Protein AF-0000000078080921 (afdb_homodimer)

Nearest PDB structures (foldseek):
  1qi9-assembly1_B  TM=8.974E-01  e=1.900E-29  Ascophyllum nodosum
  1qi9-assembly1_A  TM=8.927E-01  e=2.139E-28  Ascophyllum nodosum
  5aa6-assembly1_F  TM=8.689E-01  e=1.821E-27  Ascophyllum nodosum
  7qwi-assembly1_AAA  TM=8.501E-01  e=9.059E-28  Corallina pilulifera
  7qyy-assembly1_AAA-3  TM=8.320E-01  e=9.491E-28  Corallina pilulifera

InterPro domains:
  IPR016119 Bromoperoxidase/chloroperoxidase C-terminal [G3DSA:1.10.606.10] (19-587)
  IPR036938 Phosphatidic acid phosphatase type 2/haloperoxidase superfamily [SSF48317] (53-567)
  IPR052559 Vanadium-dependent haloperoxidase [PTHR34599] (358-548)
  IPR055161 Vanadium-dependent haloperoxidase NapH1-like, second helical-bundle domain [PF22778] (434-547)

Foldseek 3Di:
DPPPPPPVCVVVPPVVCVVVVVVLCLVCAVPVPVLLVLLVVLCCVVLNDQDDPPFDQVQQVLCLVQLSLFFFDFQAAADQQQLGHPDSVLVVQCLVCLQVVVVVSNVVRDGFVPFPADFDCLNLLVDDDSFFDDLSSDDFDDDDTLQDLLVLLQLLLLLLLQLFQQFFLVCLQPDPSNVVCQDCLGNLVQSSLQRHPQQLDPRNDGDDSQRRLFGNFVQRSFFTLAFPLQAWWFDDDPDTHGNWAWFADDLVVQLVVVADQKFLLFLNRLSCLSSNVLVPTGDDGDSVRIDTFRDGGLRSLLRVLPPDDQLVSLLRSLRVCVVLQFAWFPLWADDPVDDDDCDILHPVVLNVLLVSLLVVLLSSQSNCFSNHHSGYWLQSSLSVLFCCLVVVDPCPSHRNHDCSNNSRCSLVSSQVVSCSSPPPRSTSGRMFSDSSAAHNTGAAAPSSQLSLLQSLLSSQLTGPQQAQPLPGNCQQVVVGQVDHSADWHAPRRRHHIDGGPDDRGRDGNNSSSLNNSSSRLSSVSSRRTHTSCSNNSSNVNSNSRNQRSVLQSLSNDSDDHPVRHFRKTWGAHRRGDIDIHGHSSVD/DPPPPPPVCPVVPPVVCVVCVVCCCLVCAVPVPVLLVLLVVLCCVVLNDQDDPPFDQVQQVLCLVQLSLFFFDFQAAADQQQLGHPDSPLVVQCLVCLQVVVVVSNVVRDGFVQFPADFDCLNLLVDDDSFFDDLSSDDFDDDDTLQDLLVLLQLLLLLLLQLFFQFFLVCLQPDPSNVVCQDCLGNLVQSSLQRHPQQLDPRNDGDDSQRRLFGNFVQRSFFTLAFPLQAWWFDDDPDTHGNWAWFADDLVVQLVVVADQKFLLFLNRLSCLSSNVLVPTGDDGDPVRIDTFRDGGLRSLLRVLPPDDQLVSLLRSLRVCVVLQFAWFPLWADDPVDDDDCDILHPVVLNVLLVSLLVVLLSSQSNCFSNHHSGYWLQSSLSVLFCCLVVVDPCPSHRNHDCSNNSRCSLVSSQVVSCSSPPPRSTSGRIFSDSSAAHNTGAAADSSQLSLLQSLLSSQLTGPQQAQPLPGNCQQVVVGQVDHSADWHAPRRRHHIDGGPDDRGRDGNNSSSLNNSSSSLSSVSSRRTHTSCSNNSSNVNSNSRNQRSVLQSLSNDSDDHPVRHFRKTWGAHRRGDIDIHGHSSVD

Radius of gyration: 31.28 Å; Cα contacts (8 Å, |Δi|>4): 2553; chains: 2; bounding box: 88×94×89 Å

Solvent-accessible surface area (backbone atoms only — not comparable to full-atom values): 60380 Å² total; per-residue (Å²): 136,82,78,75,77,76,73,80,72,76,61,78,58,74,66,74,43,52,75,61,56,44,56,77,54,50,84,37,52,74,29,43,66,61,42,48,52,51,41,49,55,49,45,35,71,73,66,43,73,84,46,83,74,87,76,76,49,62,54,51,61,72,17,59,91,36,48,33,67,47,37,48,58,62,30,33,46,44,40,92,83,78,43,50,51,68,50,60,64,60,54,52,50,44,52,51,17,59,71,64,64,33,61,63,60,44,50,63,52,73,58,14,87,78,37,76,58,47,38,51,34,68,66,32,35,54,38,41,54,87,68,39,75,51,65,65,68,55,88,78,82,85,74,73,40,62,48,30,59,37,28,19,23,37,48,49,50,34,51,50,33,40,72,44,17,69,49,24,62,85,42,39,84,75,33,64,70,50,54,55,44,51,30,59,56,35,61,36,13,68,66,28,30,69,33,36,68,79,48,48,40,58,88,64,45,67,62,44,75,68,40,56,97,41,42,64,34,39,50,24,65,50,52,61,84,66,29,59,64,62,54,38,34,31,52,54,38,26,33,74,41,73,41,39,26,45,27,67,56,46,65,71,56,22,58,76,69,73,53,43,59,61,29,31,34,23,69,64,46,38,36,30,45,37,20,20,26,60,87,77,43,82,69,77,60,57,71,92,48,42,43,70,21,33,55,23,26,36,53,36,39,18,33,50,66,65,56,41,54,90,46,50,69,56,52,38,32,52,35,33,39,61,68,23,57,58,54,59,25,82,36,48,61,71,49,91,45,44,40,61,32,76,32,78,79,4,64,51,32,50,60,22,46,37,29,40,45,29,49,54,32,44,41,43,28,36,26,43,10,67,70,52,60,28,28,44,37,47,54,58,54,19,43,55,51,22,33,40,76,72,63,75,41,70,40,72,94,52,59,39,62,28,61,66,36,77,69,28,48,54,49,58,52,38,24,51,50,21,27,69,76,37,77,83,39,80,17,47,24,45,51,18,57,39,83,72,56,56,69,43,56,40,28,36,39,26,54,60,7,13,25,27,18,14,30,45,46,53,52,34,54,50,28,39,36,78,44,46,46,77,71,24,56,23,32,43,65,8,76,46,72,76,46,54,69,46,59,60,38,39,38,81,80,8,83,46,75,41,74,57,84,69,68,62,88,82,39,18,48,43,22,42,43,34,20,40,29,33,49,54,21,46,14,41,22,31,29,34,40,40,49,61,61,24,23,55,52,13,23,53,52,10,36,55,50,28,52,38,31,48,18,48,53,44,57,30,45,71,81,44,27,78,90,67,43,80,47,45,41,62,31,66,45,63,76,57,48,79,47,74,47,44,27,45,81,77,105,137,82,79,76,77,74,72,82,72,77,63,78,59,74,70,77,45,54,76,60,59,40,58,77,57,53,80,39,52,73,29,43,66,63,42,51,54,50,43,50,54,50,46,37,71,74,66,43,72,85,48,83,72,86,75,74,50,61,55,52,61,70,17,59,91,38,50,33,67,45,36,48,58,62,30,32,46,44,39,92,83,78,43,50,54,68,49,60,62,60,52,53,50,45,51,51,17,60,70,66,63,35,60,63,61,42,51,62,52,72,59,14,88,77,37,75,59,46,37,52,33,67,67,31,35,54,37,40,56,88,67,39,75,53,64,64,70,54,88,76,80,85,73,73,41,61,48,30,61,38,28,18,22,37,49,50,51,35,51,49,33,41,74,46,17,70,50,25,60,84,41,40,84,76,35,65,69,50,55,55,44,52,31,60,57,36,60,35,13,69,66,30,31,70,34,37,67,79,48,48,42,57,86,66,44,67,62,45,75,70,40,56,95,42,42,63,34,38,51,23,63,50,52,60,84,64,29,62,64,61,55,37,34,31,51,52,38,27,33,75,42,73,42,39,27,44,26,68,55,47,64,69,56,21,58,76,68,74,53,43,59,61,29,31,35,22,68,64,46,38,34,30,46,37,20,19,27,60,88,76,44,81,67,76,59,57,71,91,49,41,44,70,22,34,56,22,26,35,52,34,39,19,35,50,65,65,55,42,52,90,46,49,68,55,52,39,33,53,37,33,40,62,68,22,58,58,55,59,25,81,37,50,60,71,48,92,46,42,39,61,33,77,32,78,79,5,65,52,30,51,61,22,46,37,28,41,46,28,50,53,31,41,41,44,28,35,25,41,10,67,69,53,60,28,27,44,38,47,54,58,54,20,42,53,51,23,31,38,76,71,64,76,40,69,39,74,94,49,59,40,63,26,62,66,37,77,68,27,50,55,49,57,53,37,24,51,52,22,27,68,75,39,77,84,38,80,16,46,25,44,52,18,55,39,82,72,56,57,68,45,55,40,29,37,40,26,55,61,6,14,26,27,18,15,29,45,46,52,52,32,55,52,28,36,35,77,43,46,46,76,70,24,56,24,32,43,65,8,77,46,71,77,44,53,68,46,59,60,39,38,37,82,79,8,83,46,77,41,73,58,85,70,68,59,87,82,38,18,47,42,22,40,43,32,22,40,29,32,51,55,19,46,13,41,22,30,28,32,38,40,48,61,62,23,24,54,52,12,24,54,52,11,33,54,50,30,53,39,31,48,18,49,53,45,58,31,46,70,82,44,27,78,88,67,43,78,46,46,41,63,32,66,44,62,78,57,48,78,47,73,45,46,28,45,82,76,105

Sequence (1174 aa):
MSSNIFINKNLCDYIECNKHNDIRKREFQNNPFKLYRLITKIKRKKYGKSKKPNYVNTEEIKYKNYNYNGSFHKGLQHNLVDGRLVSSTTYEMMVEAIINNDQKTLASIPLAANATVKLVNPLASHSNILTGLIPELMTLDDCPQLFSNQGAAEMVEVYALAIARDVPFNEYGKNETIKHLLQTTNLNDPGVLTYLMYAPAAPLLPFTVQSIFRGVGQGDVYGPYVSQFLLLDVVGGALKTPQKYLVPSTLSEAKAGGYRVDWGVSLQETINMQNGNLQLLPPATPPNKINPKYIYSGRALAEACHNDYPYQLFLQAALILYSLGAQTNVGWPTYPNQVSFVSNNGSSTLLCAISEVCGIALKHSWYWKWLHYRKLRPEAFGLWTHDVKAGLVPNKDNFDISDILLNNHILNDMYAVNNSILPGSNSYTLSLSYREGSPLHPAYISGHAIIAGACITVIKMFFNGDQKWSSLPGVVSGILSGIPNAVVQSNNNGSALEKYTGDISNITIATELNKLASNVAIARNFAGIHYRTDAVRGILLGELIAIDYMRDMLCTMIENNIDSTIPEIKFRKYDGTFETIKATIYMMSSNIFINKNLCDYIECNKHNDIRKREFQNNPFKLYRLITKIKRKKYGKSKKPNYVNTEEIKYKNYNYNGSFHKGLQHNLVDGRLVSSTTYEMMVEAIINNDQKTLASIPLAANATVKLVNPLASHSNILTGLIPELMTLDDCPQLFSNQGAAEMVEVYALAIARDVPFNEYGKNETIKHLLQTTNLNDPGVLTYLMYAPAAPLLPFTVQSIFRGVGQGDVYGPYVSQFLLLDVVGGALKTPQKYLVPSTLSEAKAGGYRVDWGVSLQETINMQNGNLQLLPPATPPNKINPKYIYSGRALAEACHNDYPYQLFLQAALILYSLGAQTNVGWPTYPNQVSFVSNNGSSTLLCAISEVCGIALKHSWYWKWLHYRKLRPEAFGLWTHDVKAGLVPNKDNFDISDILLNNHILNDMYAVNNSILPGSNSYTLSLSYREGSPLHPAYISGHAIIAGACITVIKMFFNGDQKWSSLPGVVSGILSGIPNAVVQSNNNGSALEKYTGDISNITIATELNKLASNVAIARNFAGIHYRTDAVRGILLGELIAIDYMRDMLCTMIENNIDSTIPEIKFRKYDGTFETIKATIYM

Structure (mmCIF, N/CA/C/O backbone):
data_AF-0000000078080921-model_v1
#
loop_
_entity.id
_entity.type
_entity.pdbx_description
1 polymer 'Uncharacterized protein'
#
loop_
_atom_site.group_PDB
_atom_site.id
_atom_site.type_symbol
_atom_site.label_atom_id
_atom_site.label_alt_id
_atom_site.label_comp_id
_atom_site.label_asym_id
_atom_site.label_entity_id
_atom_site.label_seq_id
_atom_site.pdbx_PDB_ins_code
_atom_site.Cartn_x
_atom_site.Cartn_y
_atom_site.Cartn_z
_atom_site.occupancy
_atom_site.B_iso_or_equiv
_atom_site.auth_seq_id
_atom_site.auth_comp_id
_atom_site.auth_asym_id
_atom_site.auth_atom_id
_atom_site.pdbx_PDB_model_num
ATOM 1 N N . MET A 1 1 ? 0.204 50.469 -50.688 1 23.25 1 MET A N 1
ATOM 2 C CA . MET A 1 1 ? 0.965 49.312 -51.125 1 23.25 1 MET A CA 1
ATOM 3 C C . MET A 1 1 ? 1.001 48.219 -50.031 1 23.25 1 MET A C 1
ATOM 5 O O . MET A 1 1 ? 1.507 48.469 -48.938 1 23.25 1 MET A O 1
ATOM 9 N N . SER A 1 2 ? -0.06 47.344 -49.969 1 22.42 2 SER A N 1
ATOM 10 C CA . SER A 1 2 ? -0.709 46.469 -49 1 22.42 2 SER A CA 1
ATOM 11 C C . SER A 1 2 ? 0.095 45.188 -48.75 1 22.42 2 SER A C 1
ATOM 13 O O . SER A 1 2 ? 0.228 44.375 -49.656 1 22.42 2 SER A O 1
ATOM 15 N N . SER A 1 3 ? 1.279 45.344 -48.25 1 25.17 3 SER A N 1
ATOM 16 C CA . SER A 1 3 ? 2.275 44.281 -48.25 1 25.17 3 SER A CA 1
ATOM 17 C C . SER A 1 3 ? 1.765 43.062 -47.5 1 25.17 3 SER A C 1
ATOM 19 O O . SER A 1 3 ? 1.403 43.156 -46.312 1 25.17 3 SER A O 1
ATOM 21 N N . ASN A 1 4 ? 1.06 42.156 -48.188 1 23.08 4 ASN A N 1
ATOM 22 C CA . ASN A 1 4 ? 0.387 40.906 -47.875 1 23.08 4 ASN A CA 1
ATOM 23 C C . ASN A 1 4 ? 1.348 39.906 -47.25 1 23.08 4 ASN A C 1
ATOM 25 O O . ASN A 1 4 ? 2.314 39.469 -47.875 1 23.08 4 ASN A O 1
ATOM 29 N N . ILE A 1 5 ? 1.695 40.125 -46.031 1 24.12 5 ILE A N 1
ATOM 30 C CA . ILE A 1 5 ? 2.66 39.281 -45.344 1 24.12 5 ILE A CA 1
ATOM 31 C C . ILE A 1 5 ? 2.189 37.844 -45.344 1 24.12 5 ILE A C 1
ATOM 33 O O . ILE A 1 5 ? 1.102 37.531 -44.875 1 24.12 5 ILE A O 1
ATOM 37 N N . PHE A 1 6 ? 2.539 37.125 -46.438 1 24.58 6 PHE A N 1
ATOM 38 C CA . PHE A 1 6 ? 2.303 35.688 -46.688 1 24.58 6 PHE A CA 1
ATOM 39 C C . PHE A 1 6 ? 2.807 34.844 -45.531 1 24.58 6 PHE A C 1
ATOM 41 O O . PHE A 1 6 ? 4.012 34.781 -45.281 1 24.58 6 PHE A O 1
ATOM 48 N N . ILE A 1 7 ? 2.186 34.938 -44.406 1 23.97 7 ILE A N 1
ATOM 49 C CA . ILE A 1 7 ? 2.557 34.125 -43.25 1 23.97 7 ILE A CA 1
ATOM 50 C C . ILE A 1 7 ? 2.566 32.656 -43.625 1 23.97 7 ILE A C 1
ATOM 52 O O . ILE A 1 7 ? 1.551 32.125 -44.094 1 23.97 7 ILE A O 1
ATOM 56 N N . ASN A 1 8 ? 3.713 32.219 -44.188 1 22.91 8 ASN A N 1
ATOM 57 C CA . ASN A 1 8 ? 3.932 30.844 -44.562 1 22.91 8 ASN A CA 1
ATOM 58 C C . ASN A 1 8 ? 3.557 29.891 -43.438 1 22.91 8 ASN A C 1
ATOM 60 O O . ASN A 1 8 ? 4.191 29.906 -42.375 1 22.91 8 ASN A O 1
ATOM 64 N N . LYS A 1 9 ? 2.354 29.672 -43.188 1 24.64 9 LYS A N 1
ATOM 65 C CA . LYS A 1 9 ? 1.567 28.781 -42.344 1 24.64 9 LYS A CA 1
ATOM 66 C C . LYS A 1 9 ? 2.031 27.328 -42.5 1 24.64 9 LYS A C 1
ATOM 68 O O . LYS A 1 9 ? 1.521 26.594 -43.344 1 24.64 9 LYS A O 1
ATOM 73 N N . ASN A 1 10 ? 3.32 27.141 -42.562 1 23.88 10 ASN A N 1
ATOM 74 C CA . ASN A 1 10 ? 3.719 25.734 -42.594 1 23.88 10 ASN A CA 1
ATOM 75 C C . ASN A 1 10 ? 3.129 24.938 -41.438 1 23.88 10 ASN A C 1
ATOM 77 O O . ASN A 1 10 ? 3.762 24.812 -40.375 1 23.88 10 ASN A O 1
ATOM 81 N N . LEU A 1 11 ? 1.929 25.234 -41.094 1 24.19 11 LEU A N 1
ATOM 82 C CA . LEU A 1 11 ? 1.204 24.406 -40.156 1 24.19 11 LEU A CA 1
ATOM 83 C C . LEU A 1 11 ? 1.272 22.938 -40.531 1 24.19 11 LEU A C 1
ATOM 85 O O . LEU A 1 11 ? 0.861 22.578 -41.656 1 24.19 11 LEU A O 1
ATOM 89 N N . CYS A 1 12 ? 2.314 22.375 -40.125 1 26.34 12 CYS A N 1
ATOM 90 C CA . CYS A 1 12 ? 2.375 20.938 -40.375 1 26.34 12 CYS A CA 1
ATOM 91 C C . CYS A 1 12 ? 0.994 20.297 -40.25 1 26.34 12 CYS A C 1
ATOM 93 O O . CYS A 1 12 ? 0.311 20.469 -39.25 1 26.34 12 CYS A O 1
ATOM 95 N N . ASP A 1 13 ? 0.278 20.188 -41.281 1 24.92 13 ASP A N 1
ATOM 96 C CA . ASP A 1 13 ? -1.041 19.609 -41.5 1 24.92 13 ASP A CA 1
ATOM 97 C C . ASP A 1 13 ? -1.239 18.344 -40.688 1 24.92 13 ASP A C 1
ATOM 99 O O . ASP A 1 13 ? -0.427 17.422 -40.75 1 24.92 13 ASP A O 1
ATOM 103 N N . TYR A 1 14 ? -1.863 18.422 -39.625 1 26.41 14 TYR A N 1
ATOM 104 C CA . TYR A 1 14 ? -2.471 17.422 -38.781 1 26.41 14 TYR A CA 1
ATOM 105 C C . TYR A 1 14 ? -3.025 16.266 -39.594 1 26.41 14 TYR A C 1
ATOM 107 O O . TYR A 1 14 ? -3.369 15.219 -39.031 1 26.41 14 TYR A O 1
ATOM 115 N N . ILE A 1 15 ? -3.342 16.422 -40.906 1 27.61 15 ILE A N 1
ATOM 116 C CA . ILE A 1 15 ? -3.938 15.445 -41.812 1 27.61 15 ILE A CA 1
ATOM 117 C C . ILE A 1 15 ? -2.916 14.359 -42.125 1 27.61 15 ILE A C 1
ATOM 119 O O . ILE A 1 15 ? -3.262 13.18 -42.219 1 27.61 15 ILE A O 1
ATOM 123 N N . GLU A 1 16 ? -1.714 14.766 -42.594 1 27.67 16 GLU A N 1
ATOM 124 C CA . GLU A 1 16 ? -0.722 13.758 -42.938 1 27.67 16 GLU A CA 1
ATOM 125 C C . GLU A 1 16 ? -0.244 12.984 -41.719 1 27.67 16 GLU A C 1
ATOM 127 O O . GLU A 1 16 ? 0.588 12.086 -41.844 1 27.67 16 GLU A O 1
ATOM 132 N N . CYS A 1 17 ? -0.5 13.516 -40.594 1 28.62 17 CYS A N 1
ATOM 133 C CA . CYS A 1 17 ? -0.261 12.781 -39.375 1 28.62 17 CYS A CA 1
ATOM 134 C C . CYS A 1 17 ? -1.234 11.617 -39.219 1 28.62 17 CYS A C 1
ATOM 136 O O . CYS A 1 17 ? -1.372 11.039 -38.156 1 28.62 17 CYS A O 1
ATOM 138 N N . ASN A 1 18 ? -2.053 11.344 -40.125 1 28.09 18 ASN A N 1
ATOM 139 C CA . ASN A 1 18 ? -2.885 10.148 -40.25 1 28.09 18 ASN A CA 1
ATOM 140 C C . ASN A 1 18 ? -2.045 8.875 -40.219 1 28.09 18 ASN A C 1
ATOM 142 O O . ASN A 1 18 ? -2.576 7.781 -40.031 1 28.09 18 ASN A O 1
ATOM 146 N N . LYS A 1 19 ? -0.894 8.883 -40.844 1 29.81 19 LYS A N 1
ATOM 147 C CA . LYS A 1 19 ? 0.078 7.801 -40.719 1 29.81 19 LYS A CA 1
ATOM 148 C C . LYS A 1 19 ? 0.632 7.695 -39.312 1 29.81 19 LYS A C 1
ATOM 150 O O . LYS A 1 19 ? 1.325 6.73 -38.969 1 29.81 19 LYS A O 1
ATOM 155 N N . HIS A 1 20 ? 0.824 8.688 -38.594 1 32.47 20 HIS A N 1
ATOM 156 C CA . HIS A 1 20 ? 1.003 8.656 -37.156 1 32.47 20 HIS A CA 1
ATOM 157 C C . HIS A 1 20 ? -0.3 8.297 -36.438 1 32.47 20 HIS A C 1
ATOM 159 O O . HIS A 1 20 ? -0.361 8.297 -35.219 1 32.47 20 HIS A O 1
ATOM 165 N N . ASN A 1 21 ? -1.39 8.602 -36.969 1 31.55 21 ASN A N 1
ATOM 166 C CA . ASN A 1 21 ? -2.682 8.133 -36.469 1 31.55 21 ASN A CA 1
ATOM 167 C C . ASN A 1 21 ? -2.688 6.617 -36.25 1 31.55 21 ASN A C 1
ATOM 169 O O . ASN A 1 21 ? -3.736 6.027 -36 1 31.55 21 ASN A O 1
ATOM 173 N N . ASP A 1 22 ? -1.855 6.062 -37.031 1 35 22 ASP A N 1
ATOM 174 C CA . ASP A 1 22 ? -1.83 4.656 -36.625 1 35 22 ASP A CA 1
ATOM 175 C C . ASP A 1 22 ? -1.323 4.504 -35.188 1 35 22 ASP A C 1
ATOM 177 O O . ASP A 1 22 ? -0.165 4.141 -34.969 1 35 22 ASP A O 1
ATOM 181 N N . ILE A 1 23 ? -1.621 5.395 -34.5 1 40.31 23 ILE A N 1
ATOM 182 C CA . ILE A 1 23 ? -1.49 5.43 -33.031 1 40.31 23 ILE A CA 1
ATOM 183 C C . ILE A 1 23 ? -1.5 4.008 -32.5 1 40.31 23 ILE A C 1
ATOM 185 O O . ILE A 1 23 ? -1.217 3.795 -31.297 1 40.31 23 ILE A O 1
ATOM 189 N N . ARG A 1 24 ? -2.051 3.246 -33.281 1 42.72 24 ARG A N 1
ATOM 190 C CA . ARG A 1 24 ? -1.988 1.82 -32.969 1 42.72 24 ARG A CA 1
ATOM 191 C C . ARG A 1 24 ? -0.543 1.332 -32.938 1 42.72 24 ARG A C 1
ATOM 193 O O . ARG A 1 24 ? -0.256 0.27 -32.375 1 42.72 24 ARG A O 1
ATOM 200 N N . LYS A 1 25 ? 0.272 2.148 -33.781 1 49 25 LYS A N 1
ATOM 201 C CA . LYS A 1 25 ? 1.655 1.685 -33.719 1 49 25 LYS A CA 1
ATOM 202 C C . LYS A 1 25 ? 2.385 2.281 -32.531 1 49 25 LYS A C 1
ATOM 204 O O . LYS A 1 25 ? 3.607 2.174 -32.438 1 49 25 LYS A O 1
ATOM 209 N N . ARG A 1 26 ? 1.7 2.572 -31.5 1 56.94 26 ARG A N 1
ATOM 210 C CA . ARG A 1 26 ? 2.371 2.959 -30.266 1 56.94 26 ARG A CA 1
ATOM 211 C C . ARG A 1 26 ? 3.875 2.736 -30.359 1 56.94 26 ARG A C 1
ATOM 213 O O . ARG A 1 26 ? 4.402 1.77 -29.812 1 56.94 26 ARG A O 1
ATOM 220 N N . GLU A 1 27 ? 4.566 3.607 -31.312 1 58.84 27 GLU A N 1
ATOM 221 C CA . GLU A 1 27 ? 6 3.541 -31.578 1 58.84 27 GLU A CA 1
ATOM 222 C C . GLU A 1 27 ? 6.805 3.664 -30.297 1 58.84 27 GLU A C 1
ATOM 224 O O . GLU A 1 27 ? 8.023 3.463 -30.297 1 58.84 27 GLU A O 1
ATOM 229 N N . PHE A 1 28 ? 6.086 3.867 -29.234 1 66.06 28 PHE A N 1
ATOM 230 C CA . PHE A 1 28 ? 6.832 4.047 -28 1 66.06 28 PHE A CA 1
ATOM 231 C C . PHE A 1 28 ? 6.742 2.799 -27.125 1 66.06 28 PHE A C 1
ATOM 233 O O . PHE A 1 28 ? 7.254 2.779 -26 1 66.06 28 PHE A O 1
ATOM 240 N N . GLN A 1 29 ? 6.23 1.896 -27.781 1 66.19 29 GLN A N 1
ATOM 241 C CA . GLN A 1 29 ? 6.203 0.659 -27.016 1 66.19 29 GLN A CA 1
ATOM 242 C C . GLN A 1 29 ? 7.613 0.207 -26.641 1 66.19 29 GLN A C 1
ATOM 244 O O . GLN A 1 29 ? 8.492 0.141 -27.5 1 66.19 29 GLN A O 1
ATOM 249 N N . ASN A 1 30 ? 7.793 0.094 -25.344 1 66.38 30 ASN A N 1
ATOM 250 C CA . ASN A 1 30 ? 9.055 -0.334 -24.766 1 66.38 30 ASN A CA 1
ATOM 251 C C . ASN A 1 30 ? 10.188 0.639 -25.094 1 66.38 30 ASN A C 1
ATOM 253 O O . ASN A 1 30 ? 11.328 0.223 -25.312 1 66.38 30 ASN A O 1
ATOM 257 N N . ASN A 1 31 ? 9.828 1.867 -25.328 1 78.88 31 ASN A N 1
ATOM 258 C CA . ASN A 1 31 ? 10.773 2.967 -25.5 1 78.88 31 ASN A CA 1
ATOM 259 C C . ASN A 1 31 ? 10.43 4.145 -24.594 1 78.88 31 ASN A C 1
ATOM 261 O O . ASN A 1 31 ? 9.992 5.191 -25.078 1 78.88 31 ASN A O 1
ATOM 265 N N . PRO A 1 32 ? 10.812 3.998 -23.391 1 82.81 32 PRO A N 1
ATOM 266 C CA . PRO A 1 32 ? 10.406 5.008 -22.406 1 82.81 32 PRO A CA 1
ATOM 267 C C . PRO A 1 32 ? 11.031 6.375 -22.672 1 82.81 32 PRO A C 1
ATOM 269 O O . PRO A 1 32 ? 10.422 7.406 -22.375 1 82.81 32 PRO A O 1
ATOM 272 N N . PHE A 1 33 ? 12.227 6.395 -23.281 1 83.62 33 PHE A N 1
ATOM 273 C CA . PHE A 1 33 ? 12.859 7.68 -23.547 1 83.62 33 PHE A CA 1
ATOM 274 C C . PHE A 1 33 ? 12.047 8.469 -24.578 1 83.62 33 PHE A C 1
ATOM 276 O O . PHE A 1 33 ? 11.789 9.664 -24.375 1 83.62 33 PHE A O 1
ATOM 283 N N . LYS A 1 34 ? 11.719 7.809 -25.609 1 84.88 34 LYS A N 1
ATOM 284 C CA . LYS A 1 34 ? 10.914 8.461 -26.641 1 84.88 34 LYS A CA 1
ATOM 285 C C . LYS A 1 34 ? 9.57 8.93 -26.078 1 84.88 34 LYS A C 1
ATOM 287 O O . LYS A 1 34 ? 9.102 10.023 -26.391 1 84.88 34 LYS A O 1
ATOM 292 N N . LEU A 1 35 ? 8.992 8.094 -25.344 1 87.5 35 LEU A N 1
ATOM 293 C CA . LEU A 1 35 ? 7.711 8.43 -24.734 1 87.5 35 LEU A CA 1
ATOM 294 C C . LEU A 1 35 ? 7.848 9.641 -23.812 1 87.5 35 LEU A C 1
ATOM 296 O O . LEU A 1 35 ? 7.031 10.57 -23.875 1 87.5 35 LEU A O 1
ATOM 300 N N . TYR A 1 36 ? 8.852 9.664 -23.031 1 87.56 36 TYR A N 1
ATOM 301 C CA . TYR A 1 36 ? 9.047 10.75 -22.078 1 87.56 36 TYR A CA 1
ATOM 302 C C . TYR A 1 36 ? 9.328 12.062 -22.781 1 87.56 36 TYR A C 1
ATOM 304 O O . TYR A 1 36 ? 8.867 13.125 -22.359 1 87.56 36 TYR A O 1
ATOM 312 N N . ARG A 1 37 ? 10.078 11.992 -23.766 1 87.81 37 ARG A N 1
ATOM 313 C CA . ARG A 1 37 ? 10.359 13.18 -24.562 1 87.81 37 ARG A CA 1
ATOM 314 C C . ARG A 1 37 ? 9.078 13.758 -25.156 1 87.81 37 ARG A C 1
ATOM 316 O O . ARG A 1 37 ? 8.875 14.977 -25.141 1 87.81 37 ARG A O 1
ATOM 323 N N . LEU A 1 38 ? 8.273 12.883 -25.672 1 89.31 38 LEU A N 1
ATOM 324 C CA . LEU A 1 38 ? 7.012 13.312 -26.266 1 89.31 38 LEU A CA 1
ATOM 325 C C . LEU A 1 38 ? 6.102 13.938 -25.219 1 89.31 38 LEU A C 1
ATOM 327 O O . LEU A 1 38 ? 5.52 15 -25.438 1 89.31 38 LEU A O 1
ATOM 331 N N . ILE A 1 39 ? 5.98 13.352 -24.062 1 90.06 39 ILE A N 1
ATOM 332 C CA . ILE A 1 39 ? 5.176 13.852 -22.953 1 90.06 39 ILE A CA 1
ATOM 333 C C . ILE A 1 39 ? 5.668 15.242 -22.547 1 90.06 39 ILE A C 1
ATOM 335 O O . ILE A 1 39 ? 4.867 16.156 -22.359 1 90.06 39 ILE A O 1
ATOM 339 N N . THR A 1 40 ? 6.945 15.398 -22.484 1 87.62 40 THR A N 1
ATOM 340 C CA . THR A 1 40 ? 7.551 16.656 -22.062 1 87.62 40 THR A CA 1
ATOM 341 C C . THR A 1 40 ? 7.25 17.766 -23.062 1 87.62 40 THR A C 1
ATOM 343 O O . THR A 1 40 ? 6.941 18.891 -22.672 1 87.62 40 THR A O 1
ATOM 346 N N . LYS A 1 41 ? 7.387 17.422 -24.266 1 89.38 41 LYS A N 1
ATOM 347 C CA . LYS A 1 41 ? 7.105 18.391 -25.328 1 89.38 41 LYS A CA 1
ATOM 348 C C . LYS A 1 41 ? 5.664 18.891 -25.25 1 89.38 41 LYS A C 1
ATOM 350 O O . LYS A 1 41 ? 5.41 20.094 -25.344 1 89.38 41 LYS A O 1
ATOM 355 N N . ILE A 1 42 ? 4.777 18.031 -25.047 1 91 42 ILE A N 1
ATOM 356 C CA . ILE A 1 42 ? 3.355 18.359 -25 1 91 42 ILE A CA 1
ATOM 357 C C . ILE A 1 42 ? 3.047 19.188 -23.75 1 91 42 ILE A C 1
ATOM 359 O O . ILE A 1 42 ? 2.318 20.172 -23.812 1 91 42 ILE A O 1
ATOM 363 N N . LYS A 1 43 ? 3.619 18.844 -22.609 1 88.44 43 LYS A N 1
ATOM 364 C CA . LYS A 1 43 ? 3.387 19.578 -21.359 1 88.44 43 LYS A CA 1
ATOM 365 C C . LYS A 1 43 ? 3.943 20.984 -21.438 1 88.44 43 LYS A C 1
ATOM 367 O O . LYS A 1 43 ? 3.32 21.938 -20.938 1 88.44 43 LYS A O 1
ATOM 372 N N . ARG A 1 44 ? 5.059 21.109 -22.031 1 86.75 44 ARG A N 1
ATOM 373 C CA . ARG A 1 44 ? 5.664 22.422 -22.156 1 86.75 44 ARG A CA 1
ATOM 374 C C . ARG A 1 44 ? 4.832 23.328 -23.062 1 86.75 44 ARG A C 1
ATOM 376 O O . ARG A 1 44 ? 4.738 24.531 -22.844 1 86.75 44 ARG A O 1
ATOM 383 N N . LYS A 1 45 ? 4.332 22.75 -24.031 1 89.25 45 LYS A N 1
ATOM 384 C CA . LYS A 1 45 ? 3.475 23.516 -24.938 1 89.25 45 LYS A CA 1
ATOM 385 C C . LYS A 1 45 ? 2.207 23.984 -24.234 1 89.25 45 LYS A C 1
ATOM 387 O O . LYS A 1 45 ? 1.768 25.125 -24.422 1 89.25 45 LYS A O 1
ATOM 392 N N . LYS A 1 46 ? 1.709 23.156 -23.406 1 88.25 46 LYS A N 1
ATOM 393 C CA . LYS A 1 46 ? 0.423 23.453 -22.781 1 88.25 46 LYS A CA 1
ATOM 394 C C . LYS A 1 46 ? 0.6 24.328 -21.547 1 88.25 46 LYS A C 1
ATOM 396 O O . LYS A 1 46 ? -0.213 25.219 -21.297 1 88.25 46 LYS A O 1
ATOM 401 N N . TYR A 1 47 ? 1.643 24.016 -20.734 1 85.75 47 TYR A N 1
ATOM 402 C CA . TYR A 1 47 ? 1.732 24.641 -19.422 1 85.75 47 TYR A CA 1
ATOM 403 C C . TYR A 1 47 ? 2.889 25.641 -19.375 1 85.75 47 TYR A C 1
ATOM 405 O O . TYR A 1 47 ? 3.031 26.391 -18.406 1 85.75 47 TYR A O 1
ATOM 413 N N . GLY A 1 48 ? 3.658 25.703 -20.453 1 80.81 48 GLY A N 1
ATOM 414 C CA . GLY A 1 48 ? 4.789 26.625 -20.469 1 80.81 48 GLY A CA 1
ATOM 415 C C . GLY A 1 48 ? 6.051 26.031 -19.875 1 80.81 48 GLY A C 1
ATOM 416 O O . GLY A 1 48 ? 6.086 24.844 -19.547 1 80.81 48 GLY A O 1
ATOM 417 N N . LYS A 1 49 ? 7.082 26.844 -19.891 1 75.81 49 LYS A N 1
ATOM 418 C CA . LYS A 1 49 ? 8.367 26.438 -19.328 1 75.81 49 LYS A CA 1
ATOM 419 C C . LYS A 1 49 ? 8.469 26.812 -17.859 1 75.81 49 LYS A C 1
ATOM 421 O O . LYS A 1 49 ? 7.852 27.781 -17.406 1 75.81 49 LYS A O 1
ATOM 426 N N . SER A 1 50 ? 9.109 25.766 -17.125 1 67.94 50 SER A N 1
ATOM 427 C CA . SER A 1 50 ? 9.336 26.031 -15.703 1 67.94 50 SER A CA 1
ATOM 428 C C . SER A 1 50 ? 10.078 27.344 -15.492 1 67.94 50 SER A C 1
ATOM 430 O O . SER A 1 50 ? 11.086 27.594 -16.156 1 67.94 50 SER A O 1
ATOM 432 N N . LYS A 1 51 ? 9.297 28.344 -14.945 1 62.25 51 LYS A N 1
ATOM 433 C CA . LYS A 1 51 ? 9.977 29.547 -14.477 1 62.25 51 LYS A CA 1
ATOM 434 C C . LYS A 1 51 ? 9.898 29.672 -12.953 1 62.25 51 LYS A C 1
ATOM 436 O O . LYS A 1 51 ? 8.898 29.281 -12.344 1 62.25 51 LYS A O 1
ATOM 441 N N . LYS A 1 52 ? 11.062 29.781 -12.391 1 59.56 52 LYS A N 1
ATOM 442 C CA . LYS A 1 52 ? 11.039 29.984 -10.945 1 59.56 52 LYS A CA 1
ATOM 443 C C . LYS A 1 52 ? 9.992 31.016 -10.547 1 59.56 52 LYS A C 1
ATOM 445 O O . LYS A 1 52 ? 10.016 32.156 -11.031 1 59.56 52 LYS A O 1
ATOM 450 N N . PRO A 1 53 ? 8.883 30.453 -9.852 1 57.91 53 PRO A N 1
ATOM 451 C CA . PRO A 1 53 ? 7.891 31.438 -9.43 1 57.91 53 PRO A CA 1
ATOM 452 C C . PRO A 1 53 ? 8.508 32.594 -8.656 1 57.91 53 PRO A C 1
ATOM 454 O O . PRO A 1 53 ? 9.438 32.406 -7.867 1 57.91 53 PRO A O 1
ATOM 457 N N . ASN A 1 54 ? 8.359 33.781 -9.133 1 61.97 54 ASN A N 1
ATOM 458 C CA . ASN A 1 54 ? 8.75 34.969 -8.344 1 61.97 54 ASN A CA 1
ATOM 459 C C . ASN A 1 54 ? 7.82 35.156 -7.148 1 61.97 54 ASN A C 1
ATOM 461 O O . ASN A 1 54 ? 7.008 36.094 -7.137 1 61.97 54 ASN A O 1
ATOM 465 N N . TYR A 1 55 ? 7.715 34.094 -6.363 1 69.88 55 TYR A N 1
ATOM 466 C CA . TYR A 1 55 ? 6.852 34.25 -5.195 1 69.88 55 TYR A CA 1
ATOM 467 C C . TYR A 1 55 ? 7.543 35.031 -4.102 1 69.88 55 TYR A C 1
ATOM 469 O O . TYR A 1 55 ? 8.727 34.844 -3.828 1 69.88 55 TYR A O 1
ATOM 477 N N . VAL A 1 56 ? 6.711 36.031 -3.662 1 81.62 56 VAL A N 1
ATOM 478 C CA . VAL A 1 56 ? 7.148 36.844 -2.529 1 81.62 56 VAL A CA 1
ATOM 479 C C . VAL A 1 56 ? 6.379 36.438 -1.274 1 81.62 56 VAL A C 1
ATOM 481 O O . VAL A 1 56 ? 5.148 36.5 -1.245 1 81.62 56 VAL A O 1
ATOM 484 N N . ASN A 1 57 ? 7.066 35.938 -0.306 1 90.25 57 ASN A N 1
ATOM 485 C CA . ASN A 1 57 ? 6.465 35.625 0.98 1 90.25 57 ASN A CA 1
ATOM 486 C C . ASN A 1 57 ? 6.148 36.875 1.791 1 90.25 57 ASN A C 1
ATOM 488 O O . ASN A 1 57 ? 6.938 37.281 2.65 1 90.25 57 ASN A O 1
ATOM 492 N N . THR A 1 58 ? 4.934 37.375 1.646 1 89.38 58 THR A N 1
ATOM 493 C CA . THR A 1 58 ? 4.539 38.656 2.221 1 89.38 58 THR A CA 1
ATOM 494 C C . THR A 1 58 ? 4.5 38.562 3.744 1 89.38 58 THR A C 1
ATOM 496 O O . THR A 1 58 ? 4.766 39.562 4.43 1 89.38 58 THR A O 1
ATOM 499 N N . GLU A 1 59 ? 4.18 37.469 4.215 1 92.94 59 GLU A N 1
ATOM 500 C CA . GLU A 1 59 ? 4.141 37.281 5.664 1 92.94 59 GLU A CA 1
ATOM 501 C C . GLU A 1 59 ? 5.535 37.406 6.273 1 92.94 59 GLU A C 1
ATOM 503 O O . GLU A 1 59 ? 5.715 38.031 7.312 1 92.94 59 GLU A O 1
ATOM 508 N N . GLU A 1 60 ? 6.422 36.75 5.672 1 93.56 60 GLU A N 1
ATOM 509 C CA . GLU A 1 60 ? 7.805 36.781 6.141 1 93.56 60 GLU A CA 1
ATOM 510 C C . GLU A 1 60 ? 8.352 38.219 6.07 1 93.56 60 GLU A C 1
ATOM 512 O O . GLU A 1 60 ? 9.094 38.656 6.957 1 93.56 60 GLU A O 1
ATOM 517 N N . ILE A 1 61 ? 8 38.938 5.086 1 93.5 61 ILE A N 1
ATOM 518 C CA . ILE A 1 61 ? 8.445 40.312 4.93 1 93.5 61 ILE A CA 1
ATOM 519 C C . ILE A 1 61 ? 7.828 41.188 6.02 1 93.5 61 ILE A C 1
ATOM 521 O O . ILE A 1 61 ? 8.516 42 6.637 1 93.5 61 ILE A O 1
ATOM 525 N N . LYS A 1 62 ? 6.66 41 6.262 1 94.56 62 LYS A N 1
ATOM 526 C CA . LYS A 1 62 ? 5.953 41.812 7.25 1 94.56 62 LYS A CA 1
ATOM 527 C C . LYS A 1 62 ? 6.57 41.656 8.633 1 94.56 62 LYS A C 1
ATOM 529 O O . LYS A 1 62 ? 6.672 42.625 9.391 1 94.56 62 LYS A O 1
ATOM 534 N N . TYR A 1 63 ? 6.992 40.469 8.945 1 96.81 63 TYR A N 1
ATOM 535 C CA . TYR A 1 63 ? 7.375 40.188 10.328 1 96.81 63 TYR A CA 1
ATOM 536 C C . TYR A 1 63 ? 8.891 40.125 10.469 1 96.81 63 TYR A C 1
ATOM 538 O O . TYR A 1 63 ? 9.398 39.656 11.5 1 96.81 63 TYR A O 1
ATOM 546 N N . LYS A 1 64 ? 9.594 40.531 9.5 1 95.56 64 LYS A N 1
ATOM 547 C CA . LYS A 1 64 ? 11.055 40.469 9.516 1 95.56 64 LYS A CA 1
ATOM 548 C C . LYS A 1 64 ? 11.625 41.156 10.758 1 95.56 64 LYS A C 1
ATOM 550 O O . LYS A 1 64 ? 12.594 40.656 11.344 1 95.56 64 LYS A O 1
ATOM 555 N N . ASN A 1 65 ? 11 42.281 11.195 1 94.94 65 ASN A N 1
ATOM 556 C CA . ASN A 1 65 ? 11.5 43.031 12.336 1 94.94 65 ASN A CA 1
ATOM 557 C C . ASN A 1 65 ? 10.742 42.688 13.617 1 94.94 65 ASN A C 1
ATOM 559 O O . ASN A 1 65 ? 10.875 43.375 14.633 1 94.94 65 ASN A O 1
ATOM 563 N N . TYR A 1 66 ? 9.922 41.656 13.531 1 95.94 66 TYR A N 1
ATOM 564 C CA . TYR A 1 66 ? 9.125 41.188 14.656 1 95.94 66 TYR A CA 1
ATOM 565 C C . TYR A 1 66 ? 9.297 39.688 14.875 1 95.94 66 TYR A C 1
ATOM 567 O O . TYR A 1 66 ? 8.312 38.969 14.945 1 95.94 66 TYR A O 1
ATOM 575 N N . ASN A 1 67 ? 10.625 39.219 14.852 1 96.31 67 ASN A N 1
ATOM 576 C CA . ASN A 1 67 ? 11.047 37.844 15.18 1 96.31 67 ASN A CA 1
ATOM 577 C C . ASN A 1 67 ? 10.43 36.844 14.227 1 96.31 67 ASN A C 1
ATOM 579 O O . ASN A 1 67 ? 10.234 35.688 14.594 1 96.31 67 ASN A O 1
ATOM 583 N N . TYR A 1 68 ? 9.898 37.281 13.062 1 97.62 68 TYR A N 1
ATOM 584 C CA . TYR A 1 68 ? 9.258 36.406 12.102 1 97.62 68 TYR A CA 1
ATOM 585 C C . TYR A 1 68 ? 8.062 35.688 12.727 1 97.62 68 TYR A C 1
ATOM 587 O O . TYR A 1 68 ? 7.859 34.5 12.484 1 97.62 68 TYR A O 1
ATOM 595 N N . ASN A 1 69 ? 7.242 36.406 13.453 1 97.38 69 ASN A N 1
ATOM 596 C CA . ASN A 1 69 ? 6.152 35.844 14.258 1 97.38 69 ASN A CA 1
ATOM 597 C C . ASN A 1 69 ? 5.09 35.188 13.391 1 97.38 69 ASN A C 1
ATOM 599 O O . ASN A 1 69 ? 4.262 34.406 13.891 1 97.38 69 ASN A O 1
ATOM 603 N N . GLY A 1 70 ? 5.055 35.438 12.117 1 97.19 70 GLY A N 1
ATOM 604 C CA . GLY A 1 70 ? 4.074 34.844 11.227 1 97.19 70 GLY A CA 1
ATOM 605 C C . GLY A 1 70 ? 4.609 33.625 10.484 1 97.19 70 GLY A C 1
ATOM 606 O O . GLY A 1 70 ? 3.908 33.031 9.664 1 97.19 70 GLY A O 1
ATOM 607 N N . SER A 1 71 ? 5.84 33.219 10.758 1 97.94 71 SER A N 1
ATOM 608 C CA . SER A 1 71 ? 6.512 32.156 10.023 1 97.94 71 SER A CA 1
ATOM 609 C C . SER A 1 71 ? 6.723 30.922 10.898 1 97.94 71 SER A C 1
ATOM 611 O O . SER A 1 71 ? 6.605 31 12.125 1 97.94 71 SER A O 1
ATOM 613 N N . PHE A 1 72 ? 6.938 29.812 10.258 1 98.31 72 PHE A N 1
ATOM 614 C CA . PHE A 1 72 ? 7.223 28.562 10.953 1 98.31 72 PHE A CA 1
ATOM 615 C C . PHE A 1 72 ? 8.672 28.516 11.414 1 98.31 72 PHE A C 1
ATOM 617 O O . PHE A 1 72 ? 9.594 28.547 10.594 1 98.31 72 PHE A O 1
ATOM 624 N N . HIS A 1 73 ? 8.93 28.359 12.711 1 98.06 73 HIS A N 1
ATOM 625 C CA . HIS A 1 73 ? 10.281 28.234 13.227 1 98.06 73 HIS A CA 1
ATOM 626 C C . HIS A 1 73 ? 10.328 27.328 14.445 1 98.06 73 HIS A C 1
ATOM 628 O O . HIS A 1 73 ? 11.234 27.453 15.281 1 98.06 73 HIS A O 1
ATOM 634 N N . LYS A 1 74 ? 9.281 26.422 14.578 1 98.12 74 LYS A N 1
ATOM 635 C CA . LYS A 1 74 ? 9.344 25.406 15.625 1 98.12 74 LYS A CA 1
ATOM 636 C C . LYS A 1 74 ? 10.648 24.625 15.555 1 98.12 74 LYS A C 1
ATOM 638 O O . LYS A 1 74 ? 11.109 24.266 14.469 1 98.12 74 LYS A O 1
ATOM 643 N N . GLY A 1 75 ? 11.211 24.281 16.688 1 97.94 75 GLY A N 1
ATOM 644 C CA . GLY A 1 75 ? 12.484 23.578 16.781 1 97.94 75 GLY A CA 1
ATOM 645 C C . GLY A 1 75 ? 13.664 24.5 17.031 1 97.94 75 GLY A C 1
ATOM 646 O O . GLY A 1 75 ? 14.688 24.078 17.562 1 97.94 75 GLY A O 1
ATOM 647 N N . LEU A 1 76 ? 13.633 25.812 16.562 1 98.56 76 LEU A N 1
ATOM 648 C CA . LEU A 1 76 ? 14.656 26.797 16.906 1 98.56 76 LEU A CA 1
ATOM 649 C C . LEU A 1 76 ? 14.492 27.266 18.344 1 98.56 76 LEU A C 1
ATOM 651 O O . LEU A 1 76 ? 13.531 26.891 19.016 1 98.56 76 LEU A O 1
ATOM 655 N N . GLN A 1 77 ? 15.43 28.125 18.797 1 98.62 77 GLN A N 1
ATOM 656 C CA . GLN A 1 77 ? 15.398 28.547 20.188 1 98.62 77 GLN A CA 1
ATOM 657 C C . GLN A 1 77 ? 14.359 29.656 20.391 1 98.62 77 GLN A C 1
ATOM 659 O O . GLN A 1 77 ? 14.398 30.688 19.719 1 98.62 77 GLN A O 1
ATOM 664 N N . HIS A 1 78 ? 13.453 29.422 21.25 1 98.62 78 HIS A N 1
ATOM 665 C CA . HIS A 1 78 ? 12.461 30.391 21.688 1 98.62 78 HIS A CA 1
ATOM 666 C C . HIS A 1 78 ? 12.664 30.781 23.156 1 98.62 78 HIS A C 1
ATOM 668 O O . HIS A 1 78 ? 13.117 29.953 23.953 1 98.62 78 HIS A O 1
ATOM 674 N N . ASN A 1 79 ? 12.352 32.031 23.453 1 97.75 79 ASN A N 1
ATOM 675 C CA . ASN A 1 79 ? 12.547 32.438 24.844 1 97.75 79 ASN A CA 1
ATOM 676 C C . ASN A 1 79 ? 11.5 31.828 25.766 1 97.75 79 ASN A C 1
ATOM 678 O O . ASN A 1 79 ? 10.43 31.406 25.312 1 97.75 79 ASN A O 1
ATOM 682 N N . LEU A 1 80 ? 11.742 31.844 27.062 1 97.06 80 LEU A N 1
ATOM 683 C CA . LEU A 1 80 ? 10.93 31.094 28.016 1 97.06 80 LEU A CA 1
ATOM 684 C C . LEU A 1 80 ? 9.852 31.984 28.625 1 97.06 80 LEU A C 1
ATOM 686 O O . LEU A 1 80 ? 9.062 31.516 29.453 1 97.06 80 LEU A O 1
ATOM 690 N N . VAL A 1 81 ? 9.758 33.188 28.203 1 97.44 81 VAL A N 1
ATOM 691 C CA . VAL A 1 81 ? 8.828 34.125 28.812 1 97.44 81 VAL A CA 1
ATOM 692 C C . VAL A 1 81 ? 7.539 34.188 28 1 97.44 81 VAL A C 1
ATOM 694 O O . VAL A 1 81 ? 6.449 34 28.531 1 97.44 81 VAL A O 1
ATOM 697 N N . ASP A 1 82 ? 7.738 34.438 26.688 1 97.12 82 ASP A N 1
ATOM 698 C CA . ASP A 1 82 ? 6.551 34.562 25.844 1 97.12 82 ASP A CA 1
ATOM 699 C C . ASP A 1 82 ? 6.652 33.688 24.609 1 97.12 82 ASP A C 1
ATOM 701 O O . ASP A 1 82 ? 5.75 33.688 23.766 1 97.12 82 ASP A O 1
ATOM 705 N N . GLY A 1 83 ? 7.723 32.969 24.438 1 98.06 83 GLY A N 1
ATOM 706 C CA . GLY A 1 83 ? 7.852 31.938 23.422 1 98.06 83 GLY A CA 1
ATOM 707 C C . GLY A 1 83 ? 8.266 32.469 22.062 1 98.06 83 GLY A C 1
ATOM 708 O O . GLY A 1 83 ? 8.242 31.766 21.062 1 98.06 83 GLY A O 1
ATOM 709 N N . ARG A 1 84 ? 8.609 33.75 21.875 1 97.56 84 ARG A N 1
ATOM 710 C CA . ARG A 1 84 ? 9.039 34.312 20.594 1 97.56 84 ARG A CA 1
ATOM 711 C C . ARG A 1 84 ? 10.461 33.875 20.266 1 97.56 84 ARG A C 1
ATOM 713 O O . ARG A 1 84 ? 11.25 33.562 21.172 1 97.56 84 ARG A O 1
ATOM 720 N N . LEU A 1 85 ? 10.742 33.844 19.016 1 98.12 85 LEU A N 1
ATOM 721 C CA . LEU A 1 85 ? 12.031 33.438 18.484 1 98.12 85 LEU A CA 1
ATOM 722 C C . LEU A 1 85 ? 13.164 34.281 19.047 1 98.12 85 LEU A C 1
ATOM 724 O O . LEU A 1 85 ? 13.055 35.5 19.078 1 98.12 85 LEU A O 1
ATOM 728 N N . VAL A 1 86 ? 14.258 33.656 19.453 1 98 86 VAL A N 1
ATOM 729 C CA . VAL A 1 86 ? 15.367 34.344 20.109 1 98 86 VAL A CA 1
ATOM 730 C C . VAL A 1 86 ? 16.266 35 19.047 1 98 86 VAL A C 1
ATOM 732 O O . VAL A 1 86 ? 16.75 36.125 19.25 1 98 86 VAL A O 1
ATOM 735 N N . SER A 1 87 ? 16.484 34.312 17.938 1 97.88 87 SER A N 1
ATOM 736 C CA . SER A 1 87 ? 17.438 34.812 16.938 1 97.88 87 SER A CA 1
ATOM 737 C C . SER A 1 87 ? 16.828 34.812 15.547 1 97.88 87 SER A C 1
ATOM 739 O O . SER A 1 87 ? 16.703 33.781 14.906 1 97.88 87 SER A O 1
ATOM 741 N N . SER A 1 88 ? 16.578 36 15.047 1 97.19 88 SER A N 1
ATOM 742 C CA . SER A 1 88 ? 16.109 36.156 13.672 1 97.19 88 SER A CA 1
ATOM 743 C C . SER A 1 88 ? 17.188 35.719 12.68 1 97.19 88 SER A C 1
ATOM 745 O O . SER A 1 88 ? 16.875 35.219 11.602 1 97.19 88 SER A O 1
ATOM 747 N N . THR A 1 89 ? 18.422 35.812 13.062 1 97.38 89 THR A N 1
ATOM 748 C CA . THR A 1 89 ? 19.547 35.438 12.211 1 97.38 89 THR A CA 1
ATOM 749 C C . THR A 1 89 ? 19.562 33.938 11.969 1 97.38 89 THR A C 1
ATOM 751 O O . THR A 1 89 ? 19.828 33.5 10.852 1 97.38 89 THR A O 1
ATOM 754 N N . THR A 1 90 ? 19.328 33.188 12.977 1 97.94 90 THR A N 1
ATOM 755 C CA . THR A 1 90 ? 19.297 31.734 12.836 1 97.94 90 THR A CA 1
ATOM 756 C C . THR A 1 90 ? 18.188 31.312 11.867 1 97.94 90 THR A C 1
ATOM 758 O O . THR A 1 90 ? 18.391 30.422 11.047 1 97.94 90 THR A O 1
ATOM 761 N N . TYR A 1 91 ? 17.062 31.953 11.992 1 98.12 91 TYR A N 1
ATOM 762 C CA . TYR A 1 91 ? 15.961 31.672 11.078 1 98.12 91 TYR A CA 1
ATOM 763 C C . TYR A 1 91 ? 16.344 32 9.641 1 98.12 91 TYR A C 1
ATOM 765 O O . TYR A 1 91 ? 16.094 31.219 8.727 1 98.12 91 TYR A O 1
ATOM 773 N N . GLU A 1 92 ? 16.922 33.188 9.445 1 97.81 92 GLU A N 1
ATOM 774 C CA . GLU A 1 92 ? 17.312 33.625 8.109 1 97.81 92 GLU A CA 1
ATOM 775 C C . GLU A 1 92 ? 18.344 32.688 7.504 1 97.81 92 GLU A C 1
ATOM 777 O O . GLU A 1 92 ? 18.281 32.344 6.316 1 97.81 92 GLU A O 1
ATOM 782 N N . MET A 1 93 ? 19.25 32.219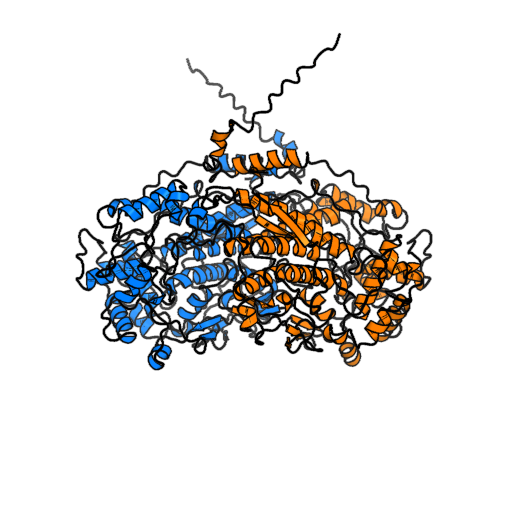 8.32 1 98.12 93 MET A N 1
ATOM 783 C CA . MET A 1 93 ? 20.266 31.281 7.859 1 98.12 93 MET A CA 1
ATOM 784 C C . MET A 1 93 ? 19.625 29.969 7.434 1 98.12 93 MET A C 1
ATOM 786 O O . MET A 1 93 ? 20.016 29.375 6.422 1 98.12 93 MET A O 1
ATOM 790 N N . MET A 1 94 ? 18.688 29.469 8.195 1 98.25 94 MET A N 1
ATOM 791 C CA . MET A 1 94 ? 17.984 28.234 7.863 1 98.25 94 MET A CA 1
ATOM 792 C C . MET A 1 94 ? 17.266 28.359 6.523 1 98.25 94 MET A C 1
ATOM 794 O O . MET A 1 94 ? 17.406 27.5 5.656 1 98.25 94 MET A O 1
ATOM 798 N N . VAL A 1 95 ? 16.531 29.453 6.363 1 97.31 95 VAL A N 1
ATOM 799 C CA . VAL A 1 95 ? 15.727 29.672 5.164 1 97.31 95 VAL A CA 1
ATOM 800 C C . VAL A 1 95 ? 16.641 29.781 3.945 1 97.31 95 VAL A C 1
ATOM 802 O O . VAL A 1 95 ? 16.375 29.172 2.904 1 97.31 95 VAL A O 1
ATOM 805 N N . GLU A 1 96 ? 17.703 30.547 4.094 1 96.31 96 GLU A N 1
ATOM 806 C CA . GLU A 1 96 ? 18.656 30.703 2.994 1 96.31 96 GLU A CA 1
ATOM 807 C C . GLU A 1 96 ? 19.297 29.375 2.617 1 96.31 96 GLU A C 1
ATOM 809 O O . GLU A 1 96 ? 19.484 29.094 1.435 1 96.31 96 GLU A O 1
ATOM 814 N N . ALA A 1 97 ? 19.656 28.625 3.639 1 96.88 97 ALA A N 1
ATOM 815 C CA . ALA A 1 97 ? 20.281 27.328 3.391 1 96.88 97 ALA A CA 1
ATOM 816 C C . ALA A 1 97 ? 19.312 26.391 2.654 1 96.88 97 ALA A C 1
ATOM 818 O O . ALA A 1 97 ? 19.734 25.641 1.766 1 96.88 97 ALA A O 1
ATOM 819 N N . ILE A 1 98 ? 18.031 26.391 3 1 95.94 98 ILE A N 1
ATOM 820 C CA . ILE A 1 98 ? 17.031 25.547 2.363 1 95.94 98 ILE A CA 1
ATOM 821 C C . ILE A 1 98 ? 16.828 25.984 0.915 1 95.94 98 ILE A C 1
ATOM 823 O O . ILE A 1 98 ? 16.891 25.172 -0.005 1 95.94 98 ILE A O 1
ATOM 827 N N . ILE A 1 99 ? 16.641 27.266 0.682 1 92.44 99 ILE A N 1
ATOM 828 C CA . ILE A 1 99 ? 16.312 27.797 -0.633 1 92.44 99 ILE A CA 1
ATOM 829 C C . ILE A 1 99 ? 17.469 27.547 -1.599 1 92.44 99 ILE A C 1
ATOM 831 O O . ILE A 1 99 ? 17.25 27.25 -2.773 1 92.44 99 ILE A O 1
ATOM 835 N N . ASN A 1 100 ? 18.672 27.578 -1.077 1 91.19 100 ASN A N 1
ATOM 836 C CA . ASN A 1 100 ? 19.844 27.469 -1.942 1 91.19 100 ASN A CA 1
ATOM 837 C C . ASN A 1 100 ? 20.406 26.047 -1.945 1 91.19 100 ASN A C 1
ATOM 839 O O . ASN A 1 100 ? 21.469 25.797 -2.512 1 91.19 100 ASN A O 1
ATOM 843 N N . ASN A 1 101 ? 19.75 25.141 -1.276 1 92.12 101 ASN A N 1
ATOM 844 C CA . ASN A 1 101 ? 20.219 23.766 -1.152 1 92.12 101 ASN A CA 1
ATOM 845 C C . ASN A 1 101 ? 21.641 23.719 -0.595 1 92.12 101 ASN A C 1
ATOM 847 O O . ASN A 1 101 ? 22.5 23 -1.122 1 92.12 101 ASN A O 1
ATOM 851 N N . ASP A 1 102 ? 21.922 24.594 0.333 1 94.5 102 ASP A N 1
ATOM 852 C CA . ASP A 1 102 ? 23.188 24.547 1.076 1 94.5 102 ASP A CA 1
ATOM 853 C C . ASP A 1 102 ? 23.109 23.562 2.23 1 94.5 102 ASP A C 1
ATOM 855 O O . ASP A 1 102 ? 22.891 23.938 3.379 1 94.5 102 ASP A O 1
ATOM 859 N N . GLN A 1 103 ? 23.422 22.344 1.961 1 95.12 103 GLN A N 1
ATOM 860 C CA . GLN A 1 103 ? 23.156 21.234 2.881 1 95.12 103 GLN A CA 1
ATOM 861 C C . GLN A 1 103 ? 24.109 21.297 4.074 1 95.12 103 GLN A C 1
ATOM 863 O O . GLN A 1 103 ? 23.734 20.922 5.191 1 95.12 103 GLN A O 1
ATOM 868 N N . LYS A 1 104 ? 25.312 21.703 3.865 1 95 104 LYS A N 1
ATOM 869 C CA . LYS A 1 104 ? 26.281 21.828 4.949 1 95 104 LYS A CA 1
ATOM 870 C C . LYS A 1 104 ? 25.828 22.844 5.992 1 95 104 LYS A C 1
ATOM 872 O O . LYS A 1 104 ? 25.828 22.562 7.191 1 95 104 LYS A O 1
ATOM 877 N N . THR A 1 105 ? 25.469 24.031 5.516 1 96.56 105 THR A N 1
ATOM 878 C CA . THR A 1 105 ? 24.984 25.062 6.418 1 96.56 105 THR A CA 1
ATOM 879 C C . THR A 1 105 ? 23.703 24.609 7.125 1 96.56 105 THR A C 1
ATOM 881 O O . THR A 1 105 ? 23.547 24.828 8.328 1 96.56 105 THR A O 1
ATOM 884 N N . LEU A 1 106 ? 22.797 23.984 6.363 1 97.69 106 LEU A N 1
ATOM 885 C CA . LEU A 1 106 ? 21.531 23.547 6.938 1 97.69 106 LEU A CA 1
ATOM 886 C C . LEU A 1 106 ? 21.766 22.547 8.07 1 97.69 106 LEU A C 1
ATOM 888 O O . LEU A 1 106 ? 21.109 22.609 9.109 1 97.69 106 LEU A O 1
ATOM 892 N N . ALA A 1 107 ? 22.703 21.656 7.863 1 97 107 ALA A N 1
ATOM 893 C CA . ALA A 1 107 ? 22.984 20.625 8.852 1 97 107 ALA A CA 1
ATOM 894 C C . ALA A 1 107 ? 23.594 21.219 10.109 1 97 107 ALA A C 1
ATOM 896 O O . ALA A 1 107 ? 23.609 20.578 11.164 1 97 107 ALA A O 1
ATOM 897 N N . SER A 1 108 ? 24.094 22.438 10.031 1 96.75 108 SER A N 1
ATOM 898 C CA . SER A 1 108 ? 24.797 23.062 11.156 1 96.75 108 SER A CA 1
ATOM 899 C C . SER A 1 108 ? 23.875 24.016 11.906 1 96.75 108 SER A C 1
ATOM 901 O O . SER A 1 108 ? 24.25 24.562 12.945 1 96.75 108 SER A O 1
ATOM 903 N N . ILE A 1 109 ? 22.688 24.219 11.414 1 97.94 109 ILE A N 1
ATOM 904 C CA . ILE A 1 109 ? 21.75 25.109 12.094 1 97.94 109 ILE A CA 1
ATOM 905 C C . ILE A 1 109 ? 21.453 24.578 13.492 1 97.94 109 ILE A C 1
ATOM 907 O O . ILE A 1 109 ? 21 23.438 13.656 1 97.94 109 ILE A O 1
ATOM 911 N N . PRO A 1 110 ? 21.703 25.359 14.523 1 97.5 110 PRO A N 1
ATOM 912 C CA . PRO A 1 110 ? 21.406 24.875 15.875 1 97.5 110 PRO A CA 1
ATOM 913 C C . PRO A 1 110 ? 19.906 24.859 16.188 1 97.5 110 PRO A C 1
ATOM 915 O O . PRO A 1 110 ? 19.219 25.844 15.969 1 97.5 110 PRO A O 1
ATOM 918 N N . LEU A 1 111 ? 19.438 23.766 16.672 1 98.31 111 LEU A N 1
ATOM 919 C CA . LEU A 1 111 ? 18.094 23.703 17.25 1 98.31 111 LEU A CA 1
ATOM 920 C C . LEU A 1 111 ? 18.109 24.188 18.688 1 98.31 111 LEU A C 1
ATOM 922 O O . LEU A 1 111 ? 19.156 24.578 19.219 1 98.31 111 LEU A O 1
ATOM 926 N N . ALA A 1 112 ? 16.891 24.281 19.234 1 98.56 112 ALA A N 1
ATOM 927 C CA . ALA A 1 112 ? 16.781 24.703 20.625 1 98.56 112 ALA A CA 1
ATOM 928 C C . ALA A 1 112 ? 17.594 23.797 21.547 1 98.56 112 ALA A C 1
ATOM 930 O O . ALA A 1 112 ? 17.75 22.609 21.266 1 98.56 112 ALA A O 1
ATOM 931 N N . ALA A 1 113 ? 18.109 24.406 22.672 1 97.19 113 ALA A N 1
ATOM 932 C CA . ALA A 1 113 ? 18.875 23.625 23.641 1 97.19 113 ALA A CA 1
ATOM 933 C C . ALA A 1 113 ? 18.078 22.438 24.141 1 97.19 113 ALA A C 1
ATOM 935 O O . ALA A 1 113 ? 16.922 22.578 24.547 1 97.19 113 ALA A O 1
ATOM 936 N N . ASN A 1 114 ? 18.609 21.25 24.047 1 95.38 114 ASN A N 1
ATOM 937 C CA . ASN A 1 114 ? 18.078 20 24.547 1 95.38 114 ASN A CA 1
ATOM 938 C C . ASN A 1 114 ? 16.859 19.547 23.75 1 95.38 114 ASN A C 1
ATOM 940 O O . ASN A 1 114 ? 16.031 18.766 24.25 1 95.38 114 ASN A O 1
ATOM 944 N N . ALA A 1 115 ? 16.672 20.172 22.578 1 97.38 115 ALA A N 1
ATOM 945 C CA . ALA A 1 115 ? 15.578 19.719 21.734 1 97.38 115 ALA A CA 1
ATOM 946 C C . ALA A 1 115 ? 15.68 18.219 21.453 1 97.38 115 ALA A C 1
ATOM 948 O O . ALA A 1 115 ? 16.781 17.703 21.234 1 97.38 115 ALA A O 1
ATOM 949 N N . THR A 1 116 ? 14.531 17.469 21.453 1 96.44 116 THR A N 1
ATOM 950 C CA . THR A 1 116 ? 14.523 16.016 21.219 1 96.44 116 THR A CA 1
ATOM 951 C C . THR A 1 116 ? 13.883 15.695 19.875 1 96.44 116 THR A C 1
ATOM 953 O O . THR A 1 116 ? 13.766 14.523 19.5 1 96.44 116 THR A O 1
ATOM 956 N N . VAL A 1 117 ? 13.383 16.609 19.156 1 96.75 117 VAL A N 1
ATOM 957 C CA . VAL A 1 117 ? 12.797 16.406 17.828 1 96.75 117 VAL A CA 1
ATOM 958 C C . VAL A 1 117 ? 13.555 17.25 16.797 1 96.75 117 VAL A C 1
ATOM 960 O O . VAL A 1 117 ? 14.25 18.203 17.156 1 96.75 117 VAL A O 1
ATOM 963 N N . LYS A 1 118 ? 13.453 16.875 15.547 1 98 118 LYS A N 1
ATOM 964 C CA . LYS A 1 118 ? 14.258 17.469 14.477 1 98 118 LYS A CA 1
ATOM 965 C C . LYS A 1 118 ? 13.367 17.984 13.344 1 98 118 LYS A C 1
ATOM 967 O O . LYS A 1 118 ? 12.188 17.625 13.273 1 98 118 LYS A O 1
ATOM 972 N N . LEU A 1 119 ? 13.977 18.828 12.469 1 98.56 119 LEU A N 1
ATOM 973 C CA . LEU A 1 119 ? 13.281 19.297 11.273 1 98.56 119 LEU A CA 1
ATOM 974 C C . LEU A 1 119 ? 12.938 18.109 10.359 1 98.56 119 LEU A C 1
ATOM 976 O O . LEU A 1 119 ? 13.766 17.234 10.141 1 98.56 119 LEU A O 1
ATOM 980 N N . VAL A 1 120 ? 11.734 18.156 9.828 1 98.38 120 VAL A N 1
ATOM 981 C CA . VAL A 1 120 ? 11.281 17.016 9.047 1 98.38 120 VAL A CA 1
ATOM 982 C C . VAL A 1 120 ? 11.555 17.25 7.566 1 98.38 120 VAL A C 1
ATOM 984 O O . VAL A 1 120 ? 10.742 17.859 6.871 1 98.38 120 VAL A O 1
ATOM 987 N N . ASN A 1 121 ? 12.617 16.797 7.059 1 98.19 121 ASN A N 1
ATOM 988 C CA . ASN A 1 121 ? 13.031 16.547 5.684 1 98.19 121 ASN A CA 1
ATOM 989 C C . ASN A 1 121 ? 12.945 17.812 4.828 1 98.19 121 ASN A C 1
ATOM 991 O O . ASN A 1 121 ? 12.336 17.797 3.76 1 98.19 121 ASN A O 1
ATOM 995 N N . PRO A 1 122 ? 13.508 18.922 5.254 1 97.88 122 PRO A N 1
ATOM 996 C CA . PRO A 1 122 ? 13.43 20.141 4.422 1 97.88 122 PRO A CA 1
ATOM 997 C C . PRO A 1 122 ? 14.031 19.938 3.035 1 97.88 122 PRO A C 1
ATOM 999 O O . PRO A 1 122 ? 13.555 20.516 2.061 1 97.88 122 PRO A O 1
ATOM 1002 N N . LEU A 1 123 ? 14.977 19.078 2.875 1 95.5 123 LEU A N 1
ATOM 1003 C CA . LEU A 1 123 ? 15.68 18.875 1.611 1 95.5 123 LEU A CA 1
ATOM 1004 C C . LEU A 1 123 ? 14.766 18.219 0.583 1 95.5 123 LEU A C 1
ATOM 1006 O O . LEU A 1 123 ? 15 18.328 -0.624 1 95.5 123 LEU A O 1
ATOM 1010 N N . ALA A 1 124 ? 13.734 17.547 1.038 1 96.19 124 ALA A N 1
ATOM 1011 C CA . ALA A 1 124 ? 12.781 16.922 0.128 1 96.19 124 ALA A CA 1
ATOM 1012 C C . ALA A 1 124 ? 12.094 17.953 -0.761 1 96.19 124 ALA A C 1
ATOM 1014 O O . ALA A 1 124 ? 11.539 17.609 -1.805 1 96.19 124 ALA A O 1
ATOM 1015 N N . SER A 1 125 ? 12.141 19.203 -0.388 1 95 125 SER A N 1
ATOM 1016 C CA . SER A 1 125 ? 11.523 20.281 -1.144 1 95 125 SER A CA 1
ATOM 1017 C C . SER A 1 125 ? 12.188 20.469 -2.502 1 95 125 SER A C 1
ATOM 1019 O O . SER A 1 125 ? 11.609 21.062 -3.41 1 95 125 SER A O 1
ATOM 1021 N N . HIS A 1 126 ? 13.391 19.906 -2.637 1 92.88 126 HIS A N 1
ATOM 1022 C CA . HIS A 1 126 ? 14.141 20.016 -3.881 1 92.88 126 HIS A CA 1
ATOM 1023 C C . HIS A 1 126 ? 14.117 18.703 -4.664 1 92.88 126 HIS A C 1
ATOM 1025 O O . HIS A 1 126 ? 14.758 18.594 -5.707 1 92.88 126 HIS A O 1
ATOM 1031 N N . SER A 1 127 ? 13.375 17.719 -4.191 1 92.12 127 SER A N 1
ATOM 1032 C CA . SER A 1 127 ? 13.297 16.422 -4.875 1 92.12 127 SER A CA 1
ATOM 1033 C C . SER A 1 127 ? 12.664 16.578 -6.258 1 92.12 127 SER A C 1
ATOM 1035 O O . SER A 1 127 ? 11.797 17.422 -6.461 1 92.12 127 SER A O 1
ATOM 1037 N N . ASN A 1 128 ? 13.07 15.688 -7.164 1 90.5 128 ASN A N 1
ATOM 1038 C CA . ASN A 1 128 ? 12.492 15.68 -8.508 1 90.5 128 ASN A CA 1
ATOM 1039 C C . ASN A 1 128 ? 11.312 14.719 -8.602 1 90.5 128 ASN A C 1
ATOM 1041 O O . ASN A 1 128 ? 11.219 13.766 -7.816 1 90.5 128 ASN A O 1
ATOM 1045 N N . ILE A 1 129 ? 10.461 15.008 -9.484 1 90 129 ILE A N 1
ATOM 1046 C CA . ILE A 1 129 ? 9.297 14.195 -9.797 1 90 129 ILE A CA 1
ATOM 1047 C C . ILE A 1 129 ? 9.336 13.781 -11.273 1 90 129 ILE A C 1
ATOM 1049 O O . ILE A 1 129 ? 9.445 14.633 -12.156 1 90 129 ILE A O 1
ATOM 1053 N N . LEU A 1 130 ? 9.219 12.469 -11.523 1 87.94 130 LEU A N 1
ATOM 1054 C CA . LEU A 1 130 ? 9.422 11.969 -12.883 1 87.94 130 LEU A CA 1
ATOM 1055 C C . LEU A 1 130 ? 8.094 11.805 -13.609 1 87.94 130 LEU A C 1
ATOM 1057 O O . LEU A 1 130 ? 8.062 11.68 -14.836 1 87.94 130 LEU A O 1
ATOM 1061 N N . THR A 1 131 ? 7.02 11.75 -12.883 1 91.06 131 THR A N 1
ATOM 1062 C CA . THR A 1 131 ? 5.703 11.562 -13.484 1 91.06 131 THR A CA 1
ATOM 1063 C C . THR A 1 131 ? 4.738 12.656 -13.039 1 91.06 131 THR A C 1
ATOM 1065 O O . THR A 1 131 ? 4.734 13.047 -11.867 1 91.06 131 THR A O 1
ATOM 1068 N N . GLY A 1 132 ? 3.898 13.102 -13.914 1 91.94 132 GLY A N 1
ATOM 1069 C CA . GLY A 1 132 ? 3.016 14.219 -13.617 1 91.94 132 GLY A CA 1
ATOM 1070 C C . GLY A 1 132 ? 3.689 15.57 -13.766 1 91.94 132 GLY A C 1
ATOM 1071 O O . GLY A 1 132 ? 4.832 15.656 -14.219 1 91.94 132 GLY A O 1
ATOM 1072 N N . LEU A 1 133 ? 3.029 16.641 -13.414 1 92.06 133 LEU A N 1
ATOM 1073 C CA . LEU A 1 133 ? 3.578 17.984 -13.461 1 92.06 133 LEU A CA 1
ATOM 1074 C C . LEU A 1 133 ? 4.418 18.281 -12.219 1 92.06 133 LEU A C 1
ATOM 1076 O O . LEU A 1 133 ? 4.129 17.766 -11.133 1 92.06 133 LEU A O 1
ATOM 1080 N N . ILE A 1 134 ? 5.395 19.031 -12.414 1 90.88 134 ILE A N 1
ATOM 1081 C CA . ILE A 1 134 ? 6.207 19.5 -11.289 1 90.88 134 ILE A CA 1
ATOM 1082 C C . ILE A 1 134 ? 5.531 20.688 -10.609 1 90.88 134 ILE A C 1
ATOM 1084 O O . ILE A 1 134 ? 4.723 21.375 -11.227 1 90.88 134 ILE A O 1
ATOM 1088 N N . PRO A 1 135 ? 5.844 20.922 -9.352 1 90.75 135 PRO A N 1
ATOM 1089 C CA . PRO A 1 135 ? 5.172 21.984 -8.602 1 90.75 135 PRO A CA 1
ATOM 1090 C C . PRO A 1 135 ? 5.305 23.344 -9.266 1 90.75 135 PRO A C 1
ATOM 1092 O O . PRO A 1 135 ? 4.371 24.156 -9.219 1 90.75 135 PRO A O 1
ATOM 1095 N N . GLU A 1 136 ? 6.367 23.641 -9.953 1 86.12 136 GLU A N 1
ATOM 1096 C CA . GLU A 1 136 ? 6.629 24.953 -10.547 1 86.12 136 GLU A CA 1
ATOM 1097 C C . GLU A 1 136 ? 5.645 25.25 -11.672 1 86.12 136 GLU A C 1
ATOM 1099 O O . GLU A 1 136 ? 5.477 26.406 -12.062 1 86.12 136 GLU A O 1
ATOM 1104 N N . LEU A 1 137 ? 5.098 24.219 -12.18 1 87.88 137 LEU A N 1
ATOM 1105 C CA . LEU A 1 137 ? 4.156 24.391 -13.281 1 87.88 137 LEU A CA 1
ATOM 1106 C C . LEU A 1 137 ? 2.721 24.406 -12.773 1 87.88 137 LEU A C 1
ATOM 1108 O O . LEU A 1 137 ? 1.778 24.484 -13.562 1 87.88 137 LEU A O 1
ATOM 1112 N N . MET A 1 138 ? 2.57 24.344 -11.438 1 89.19 138 MET A N 1
ATOM 1113 C CA . MET A 1 138 ? 1.247 24.422 -10.828 1 89.19 138 MET A CA 1
ATOM 1114 C C . MET A 1 138 ? 1.085 25.734 -10.047 1 89.19 138 MET A C 1
ATOM 1116 O O . MET A 1 138 ? 2.045 26.484 -9.883 1 89.19 138 MET A O 1
ATOM 1120 N N . THR A 1 139 ? -0.186 26.016 -9.711 1 86.44 139 THR A N 1
ATOM 1121 C CA . THR A 1 139 ? -0.472 27.219 -8.953 1 86.44 139 THR A CA 1
ATOM 1122 C C . THR A 1 139 ? -1.188 26.891 -7.645 1 86.44 139 THR A C 1
ATOM 1124 O O . THR A 1 139 ? -2.051 26 -7.613 1 86.44 139 THR A O 1
ATOM 1127 N N . LEU A 1 140 ? -0.776 27.562 -6.621 1 91.38 140 LEU A N 1
ATOM 1128 C CA . LEU A 1 140 ? -1.41 27.469 -5.312 1 91.38 140 LEU A CA 1
ATOM 1129 C C . LEU A 1 140 ? -1.678 28.859 -4.738 1 91.38 140 LEU A C 1
ATOM 1131 O O . LEU A 1 140 ? -0.774 29.688 -4.68 1 91.38 140 LEU A O 1
ATOM 1135 N N . ASP A 1 141 ? -2.898 29.062 -4.309 1 90.38 141 ASP A N 1
ATOM 1136 C CA . ASP A 1 141 ? -3.266 30.359 -3.754 1 90.38 141 ASP A CA 1
ATOM 1137 C C . ASP A 1 141 ? -2.566 30.594 -2.418 1 90.38 141 ASP A C 1
ATOM 1139 O O . ASP A 1 141 ? -2.316 29.656 -1.661 1 90.38 141 ASP A O 1
ATOM 1143 N N . ASP A 1 142 ? -2.432 31.891 -2.117 1 91.75 142 ASP A N 1
ATOM 1144 C CA . ASP A 1 142 ? -1.816 32.25 -0.849 1 91.75 142 ASP A CA 1
ATOM 1145 C C . ASP A 1 142 ? -2.691 31.844 0.332 1 91.75 142 ASP A C 1
ATOM 1147 O O . ASP A 1 142 ? -3.922 31.859 0.235 1 91.75 142 ASP A O 1
ATOM 1151 N N . CYS A 1 143 ? -2.055 31.516 1.395 1 94.19 143 CYS A N 1
ATOM 1152 C CA . CYS A 1 143 ? -2.758 31.109 2.605 1 94.19 143 CYS A CA 1
ATOM 1153 C C . CYS A 1 143 ? -3.127 32.312 3.453 1 94.19 143 CYS A C 1
ATOM 1155 O O . CYS A 1 143 ? -2.516 33.375 3.322 1 94.19 143 CYS A O 1
ATOM 1157 N N . PRO A 1 144 ? -4.145 32.188 4.34 1 96.12 144 PRO A N 1
ATOM 1158 C CA . PRO A 1 144 ? -4.453 33.25 5.289 1 96.12 144 PRO A CA 1
ATOM 1159 C C . PRO A 1 144 ? -3.275 33.594 6.207 1 96.12 144 PRO A C 1
ATOM 1161 O O . PRO A 1 144 ? -2.553 32.688 6.637 1 96.12 144 PRO A O 1
ATOM 1164 N N . GLN A 1 145 ? -3.172 34.875 6.492 1 95.62 145 GLN A N 1
ATOM 1165 C CA . GLN A 1 145 ? -2.021 35.344 7.242 1 95.62 145 GLN A CA 1
ATOM 1166 C C . GLN A 1 145 ? -2.365 35.531 8.719 1 95.62 145 GLN A C 1
ATOM 1168 O O . GLN A 1 145 ? -3.541 35.625 9.078 1 95.62 145 GLN A O 1
ATOM 1173 N N . LEU A 1 146 ? -1.322 35.594 9.531 1 97.31 146 LEU A N 1
ATOM 1174 C CA . LEU A 1 146 ? -1.466 35.75 10.977 1 97.31 146 LEU A CA 1
ATOM 1175 C C . LEU A 1 146 ? -2.287 37 11.305 1 97.31 146 LEU A C 1
ATOM 1177 O O . LEU A 1 146 ? -3.15 36.969 12.188 1 97.31 146 LEU A O 1
ATOM 1181 N N . PHE A 1 147 ? -2.092 38.062 10.586 1 96.5 147 PHE A N 1
ATOM 1182 C CA . PHE A 1 147 ? -2.699 39.344 10.914 1 96.5 147 PHE A CA 1
ATOM 1183 C C . PHE A 1 147 ? -4.047 39.5 10.227 1 96.5 147 PHE A C 1
ATOM 1185 O O . PHE A 1 147 ? -4.738 40.5 10.422 1 96.5 147 PHE A O 1
ATOM 1192 N N . SER A 1 148 ? -4.387 38.594 9.383 1 96.94 148 SER A N 1
ATOM 1193 C CA . SER A 1 148 ? -5.574 38.75 8.547 1 96.94 148 SER A CA 1
ATOM 1194 C C . SER A 1 148 ? -6.836 38.344 9.289 1 96.94 148 SER A C 1
ATOM 1196 O O . SER A 1 148 ? -6.77 37.531 10.219 1 96.94 148 SER A O 1
ATOM 1198 N N . ASN A 1 149 ? -8.008 38.906 8.867 1 97.81 149 ASN A N 1
ATOM 1199 C CA . ASN A 1 149 ? -9.297 38.438 9.367 1 97.81 149 ASN A CA 1
ATOM 1200 C C . ASN A 1 149 ? -9.555 36.969 9.039 1 97.81 149 ASN A C 1
ATOM 1202 O O . ASN A 1 149 ? -10.148 36.25 9.836 1 97.81 149 ASN A O 1
ATOM 1206 N N . GLN A 1 150 ? -9.062 36.531 7.922 1 97 150 GLN A N 1
ATOM 1207 C CA . GLN A 1 150 ? -9.219 35.156 7.523 1 97 150 GLN A CA 1
ATOM 1208 C C . GLN A 1 150 ? -8.469 34.219 8.469 1 97 150 GLN A C 1
ATOM 1210 O O . GLN A 1 150 ? -8.984 33.188 8.867 1 97 150 GLN A O 1
ATOM 1215 N N . GLY A 1 151 ? -7.258 34.625 8.797 1 97.81 151 GLY A N 1
ATOM 1216 C CA . GLY A 1 151 ? -6.488 33.844 9.742 1 97.81 151 GLY A CA 1
ATOM 1217 C C . GLY A 1 151 ? -7.16 33.719 11.102 1 97.81 151 GLY A C 1
ATOM 1218 O O . GLY A 1 151 ? -7.16 32.625 11.703 1 97.81 151 GLY A O 1
ATOM 1219 N N . ALA A 1 152 ? -7.734 34.781 11.539 1 98.56 152 ALA A N 1
ATOM 1220 C CA . ALA A 1 152 ? -8.438 34.812 12.82 1 98.56 152 ALA A CA 1
ATOM 1221 C C . ALA A 1 152 ? -9.664 33.906 12.789 1 98.56 152 ALA A C 1
ATOM 1223 O O . ALA A 1 152 ? -9.93 33.156 13.75 1 98.56 152 ALA A O 1
ATOM 1224 N N . ALA A 1 153 ? -10.398 34 11.711 1 97.56 153 ALA A N 1
ATOM 1225 C CA . ALA A 1 153 ? -11.602 33.156 11.57 1 97.56 153 ALA A CA 1
ATOM 1226 C C . ALA A 1 153 ? -11.258 31.688 11.586 1 97.56 153 ALA A C 1
ATOM 1228 O O . ALA A 1 153 ? -11.969 30.875 12.188 1 97.56 153 ALA A O 1
ATOM 1229 N N . GLU A 1 154 ? -10.195 31.297 10.938 1 97.25 154 GLU A N 1
ATOM 1230 C CA . GLU A 1 154 ? -9.781 29.906 10.93 1 97.25 154 GLU A CA 1
ATOM 1231 C C . GLU A 1 154 ? -9.367 29.438 12.32 1 97.25 154 GLU A C 1
ATOM 1233 O O . GLU A 1 154 ? -9.648 28.297 12.711 1 97.25 154 GLU A O 1
ATOM 1238 N N . MET A 1 155 ? -8.703 30.297 13.023 1 98.44 155 MET A N 1
ATOM 1239 C CA . MET A 1 155 ? -8.273 29.922 14.367 1 98.44 155 MET A CA 1
ATOM 1240 C C . MET A 1 155 ? -9.469 29.719 15.289 1 98.44 155 MET A C 1
ATOM 1242 O O . MET A 1 155 ? -9.438 28.875 16.188 1 98.44 155 MET A O 1
ATOM 1246 N N . VAL A 1 156 ? -10.555 30.547 15.078 1 98.69 156 VAL A N 1
ATOM 1247 C CA . VAL A 1 156 ? -11.773 30.328 15.844 1 98.69 156 VAL A CA 1
ATOM 1248 C C . VAL A 1 156 ? -12.273 28.891 15.625 1 98.69 156 VAL A C 1
ATOM 1250 O O . VAL A 1 156 ? -12.641 28.219 16.578 1 98.69 156 VAL A O 1
ATOM 1253 N N . GLU A 1 157 ? -12.258 28.422 14.414 1 98.12 157 GLU A N 1
ATOM 1254 C CA . GLU A 1 157 ? -12.703 27.062 14.141 1 98.12 157 GLU A CA 1
ATOM 1255 C C . GLU A 1 157 ? -11.773 26.031 14.773 1 98.12 157 GLU A C 1
ATOM 1257 O O . GLU A 1 157 ? -12.234 25.016 15.289 1 98.12 157 GLU A O 1
ATOM 1262 N N . VAL A 1 158 ? -10.484 26.25 14.727 1 98.69 158 VAL A N 1
ATOM 1263 C CA . VAL A 1 158 ? -9.539 25.297 15.289 1 98.69 158 VAL A CA 1
ATOM 1264 C C . VAL A 1 158 ? -9.773 25.172 16.797 1 98.69 158 VAL A C 1
ATOM 1266 O O . VAL A 1 158 ? -9.75 24.062 17.344 1 98.69 158 VAL A O 1
ATOM 1269 N N . TYR A 1 159 ? -10.031 26.312 17.484 1 98.88 159 TYR A N 1
ATOM 1270 C CA . TYR A 1 159 ? -10.383 26.266 18.891 1 98.88 159 TYR A CA 1
ATOM 1271 C C . TYR A 1 159 ? -11.672 25.484 19.109 1 98.88 159 TYR A C 1
ATOM 1273 O O . TYR A 1 159 ? -11.773 24.703 20.062 1 98.88 159 TYR A O 1
ATOM 1281 N N . ALA A 1 160 ? -12.633 25.734 18.25 1 98.81 160 ALA A N 1
ATOM 1282 C CA . ALA A 1 160 ? -13.914 25.031 18.375 1 98.81 160 ALA A CA 1
ATOM 1283 C C . ALA A 1 160 ? -13.727 23.531 18.219 1 98.81 160 ALA A C 1
ATOM 1285 O O . ALA A 1 160 ? -14.352 22.75 18.953 1 98.81 160 ALA A O 1
ATOM 1286 N N . LEU A 1 161 ? -12.93 23.125 17.266 1 98.75 161 LEU A N 1
ATOM 1287 C CA . LEU A 1 161 ? -12.625 21.719 17.062 1 98.75 161 LEU A CA 1
ATOM 1288 C C . LEU A 1 161 ? -11.984 21.094 18.297 1 98.75 161 LEU A C 1
ATOM 1290 O O . LEU A 1 161 ? -12.312 19.969 18.672 1 98.75 161 LEU A O 1
ATOM 1294 N N . ALA A 1 162 ? -11.102 21.812 18.906 1 98.75 162 ALA A N 1
ATOM 1295 C CA . ALA A 1 162 ? -10.43 21.328 20.109 1 98.75 162 ALA A CA 1
ATOM 1296 C C . ALA A 1 162 ? -11.43 21.141 21.25 1 98.75 162 ALA A C 1
ATOM 1298 O O . ALA A 1 162 ? -11.344 20.172 22.016 1 98.75 162 ALA A O 1
ATOM 1299 N N . ILE A 1 163 ? -12.359 22.031 21.359 1 98.62 163 ILE A N 1
ATOM 1300 C CA . ILE A 1 163 ? -13.344 22.016 22.438 1 98.62 163 ILE A CA 1
ATOM 1301 C C . ILE A 1 163 ? -14.32 20.859 22.234 1 98.62 163 ILE A C 1
ATOM 1303 O O . ILE A 1 163 ? -14.75 20.219 23.188 1 98.62 163 ILE A O 1
ATOM 1307 N N . ALA A 1 164 ? -14.594 20.531 21 1 98.62 164 ALA A N 1
ATOM 1308 C CA . ALA A 1 164 ? -15.609 19.531 20.688 1 98.62 164 ALA A CA 1
ATOM 1309 C C . ALA A 1 164 ? -14.977 18.172 20.422 1 98.62 164 ALA A C 1
ATOM 1311 O O . ALA A 1 164 ? -15.656 17.234 20.031 1 98.62 164 ALA A O 1
ATOM 1312 N N . ARG A 1 165 ? -13.766 17.984 20.641 1 98.31 165 ARG A N 1
ATOM 1313 C CA . ARG A 1 165 ? -12.961 16.859 20.188 1 98.31 165 ARG A CA 1
ATOM 1314 C C . ARG A 1 165 ? -13.531 15.531 20.672 1 98.31 165 ARG A C 1
ATOM 1316 O O . ARG A 1 165 ? -13.461 14.523 19.969 1 98.31 165 ARG A O 1
ATOM 1323 N N . ASP A 1 166 ? -14.148 15.516 21.828 1 98.44 166 ASP A N 1
ATOM 1324 C CA . ASP A 1 166 ? -14.578 14.258 22.438 1 98.44 166 ASP A CA 1
ATOM 1325 C C . ASP A 1 166 ? -16.078 14.055 22.281 1 98.44 166 ASP A C 1
ATOM 1327 O O . ASP A 1 166 ? -16.641 13.07 22.766 1 98.44 166 ASP A O 1
ATOM 1331 N N . VAL A 1 167 ? -16.812 15.008 21.656 1 98.75 167 VAL A N 1
ATOM 1332 C CA . VAL A 1 167 ? -18.25 14.844 21.453 1 98.75 167 VAL A CA 1
ATOM 1333 C C . VAL A 1 167 ? -18.5 13.805 20.359 1 98.75 167 VAL A C 1
ATOM 1335 O O . VAL A 1 167 ? -18 13.945 19.25 1 98.75 167 VAL A O 1
ATOM 1338 N N . PRO A 1 168 ? -19.219 12.75 20.688 1 98.75 168 PRO A N 1
ATOM 1339 C CA . PRO A 1 168 ? -19.531 11.789 19.625 1 98.75 168 PRO A CA 1
ATOM 1340 C C . PRO A 1 168 ? -20.297 12.414 18.469 1 98.75 168 PRO A C 1
ATOM 1342 O O . PRO A 1 168 ? -21.234 13.195 18.688 1 98.75 168 PRO A O 1
ATOM 1345 N N . PHE A 1 169 ? -19.938 12.039 17.266 1 98.62 169 PHE A N 1
ATOM 1346 C CA . PHE A 1 169 ? -20.516 12.656 16.094 1 98.62 169 PHE A CA 1
ATOM 1347 C C . PHE A 1 169 ? -22.031 12.414 16.047 1 98.62 169 PHE A C 1
ATOM 1349 O O . PHE A 1 169 ? -22.797 13.289 15.633 1 98.62 169 PHE A O 1
ATOM 1356 N N . ASN A 1 170 ? -22.484 11.25 16.469 1 97.88 170 ASN A N 1
ATOM 1357 C CA . ASN A 1 170 ? -23.906 10.93 16.406 1 97.88 170 ASN A CA 1
ATOM 1358 C C . ASN A 1 170 ? -24.703 11.672 17.484 1 97.88 170 ASN A C 1
ATOM 1360 O O . ASN A 1 170 ? -25.922 11.578 17.531 1 97.88 170 ASN A O 1
ATOM 1364 N N . GLU A 1 171 ? -24.031 12.492 18.359 1 98 171 GLU A N 1
ATOM 1365 C CA . GLU A 1 171 ? -24.688 13.242 19.422 1 98 171 GLU A CA 1
ATOM 1366 C C . GLU A 1 171 ? -24.688 14.734 19.141 1 98 171 GLU A C 1
ATOM 1368 O O . GLU A 1 171 ? -25.141 15.539 19.953 1 98 171 GLU A O 1
ATOM 1373 N N . TYR A 1 172 ? -24.172 15.172 18.047 1 98 172 TYR A N 1
ATOM 1374 C CA . TYR A 1 172 ? -24.047 16.594 17.734 1 98 172 TYR A CA 1
ATOM 1375 C C . TYR A 1 172 ? -25.406 17.297 17.859 1 98 172 TYR A C 1
ATOM 1377 O O . TYR A 1 172 ? -25.469 18.453 18.297 1 98 172 TYR A O 1
ATOM 1385 N N . GLY A 1 173 ? -26.484 16.672 17.547 1 96.62 173 GLY A N 1
ATOM 1386 C CA . GLY A 1 173 ? -27.812 17.266 17.531 1 96.62 173 GLY A CA 1
ATOM 1387 C C . GLY A 1 173 ? -28.344 17.562 18.922 1 96.62 173 GLY A C 1
ATOM 1388 O O . GLY A 1 173 ? -29.188 18.453 19.078 1 96.62 173 GLY A O 1
ATOM 1389 N N . LYS A 1 174 ? -27.828 16.906 19.922 1 96.88 174 LYS A N 1
ATOM 1390 C CA . LYS A 1 174 ? -28.406 17.062 21.266 1 96.88 174 LYS A CA 1
ATOM 1391 C C . LYS A 1 174 ? -27.344 17.547 22.266 1 96.88 174 LYS A C 1
ATOM 1393 O O . LYS A 1 174 ? -27.672 17.828 23.406 1 96.88 174 LYS A O 1
ATOM 1398 N N . ASN A 1 175 ? -26.156 17.656 21.844 1 98.06 175 ASN A N 1
ATOM 1399 C CA . ASN A 1 175 ? -25.062 17.969 22.766 1 98.06 175 ASN A CA 1
ATOM 1400 C C . ASN A 1 175 ? -24.984 19.453 23.078 1 98.06 175 ASN A C 1
ATOM 1402 O O . ASN A 1 175 ? -25.016 20.281 22.156 1 98.06 175 ASN A O 1
ATOM 1406 N N . GLU A 1 176 ? -24.781 19.781 24.328 1 98.06 176 GLU A N 1
ATOM 1407 C CA . GLU A 1 176 ? -24.797 21.188 24.766 1 98.06 176 GLU A CA 1
ATOM 1408 C C . GLU A 1 176 ? -23.547 21.922 24.297 1 98.06 176 GLU A C 1
ATOM 1410 O O . GLU A 1 176 ? -23.594 23.109 24.016 1 98.06 176 GLU A O 1
ATOM 1415 N N . THR A 1 177 ? -22.438 21.234 24.25 1 98.12 177 THR A N 1
ATOM 1416 C CA . THR A 1 177 ? -21.203 21.844 23.766 1 98.12 177 THR A CA 1
ATOM 1417 C C . THR A 1 177 ? -21.359 22.297 22.312 1 98.12 177 THR A C 1
ATOM 1419 O O . THR A 1 177 ? -20.953 23.406 21.953 1 98.12 177 THR A O 1
ATOM 1422 N N . ILE A 1 178 ? -21.984 21.469 21.516 1 98.62 178 ILE A N 1
ATOM 1423 C CA . ILE A 1 178 ? -22.188 21.781 20.109 1 98.62 178 ILE A CA 1
ATOM 1424 C C . ILE A 1 178 ? -23.156 22.969 19.969 1 98.62 178 ILE A C 1
ATOM 1426 O O . ILE A 1 178 ? -22.922 23.875 19.188 1 98.62 178 ILE A O 1
ATOM 1430 N N . LYS A 1 179 ? -24.188 22.938 20.75 1 98.25 179 LYS A N 1
ATOM 1431 C CA . LYS A 1 179 ? -25.125 24.047 20.75 1 98.25 179 LYS A CA 1
ATOM 1432 C C . LYS A 1 179 ? -24.438 25.359 21.109 1 98.25 179 LYS A C 1
ATOM 1434 O O . LYS A 1 179 ? -24.703 26.391 20.484 1 98.25 179 LYS A O 1
ATOM 1439 N N . HIS A 1 180 ? -23.625 25.281 22.078 1 98.44 180 HIS A N 1
ATOM 1440 C CA . HIS A 1 180 ? -22.875 26.453 22.531 1 98.44 180 HIS A CA 1
ATOM 1441 C C . HIS A 1 180 ? -21.953 26.969 21.438 1 98.44 180 HIS A C 1
ATOM 1443 O O . HIS A 1 180 ? -21.906 28.188 21.188 1 98.44 180 HIS A O 1
ATOM 1449 N N . LEU A 1 181 ? -21.281 26.125 20.734 1 98.5 181 LEU A N 1
ATOM 1450 C CA . LEU A 1 181 ? -20.328 26.5 19.688 1 98.5 181 LEU A CA 1
ATOM 1451 C C . LEU A 1 181 ? -21.047 27.125 18.5 1 98.5 181 LEU A C 1
ATOM 1453 O O . LEU A 1 181 ? -20.453 27.906 17.75 1 98.5 181 LEU A O 1
ATOM 1457 N N . LEU A 1 182 ? -22.328 26.812 18.328 1 97.81 182 LEU A N 1
ATOM 1458 C CA . LEU A 1 182 ? -23.094 27.281 17.188 1 97.81 182 LEU A CA 1
ATOM 1459 C C . LEU A 1 182 ? -23.734 28.625 17.469 1 97.81 182 LEU A C 1
ATOM 1461 O O . LEU A 1 182 ? -24.453 29.172 16.641 1 97.81 182 LEU A O 1
ATOM 1465 N N . GLN A 1 183 ? -23.469 29.25 18.578 1 97.69 183 GLN A N 1
ATOM 1466 C CA . GLN A 1 183 ? -24.016 30.562 18.922 1 97.69 183 GLN A CA 1
ATOM 1467 C C . GLN A 1 183 ? -23.328 31.656 18.125 1 97.69 183 GLN A C 1
ATOM 1469 O O . GLN A 1 183 ? -22.25 31.453 17.578 1 97.69 183 GLN A O 1
ATOM 1474 N N . THR A 1 184 ? -23.891 32.875 18.156 1 96.06 184 THR A N 1
ATOM 1475 C CA . THR A 1 184 ? -23.406 34.031 17.406 1 96.06 184 THR A CA 1
ATOM 1476 C C . THR A 1 184 ? -22.188 34.625 18.094 1 96.06 184 THR A C 1
ATOM 1478 O O . THR A 1 184 ? -21.469 35.438 17.5 1 96.06 184 THR A O 1
ATOM 1481 N N . THR A 1 185 ? -21.891 34.156 19.281 1 96.12 185 THR A N 1
ATOM 1482 C CA . THR A 1 185 ? -20.703 34.625 20 1 96.12 185 THR A CA 1
ATOM 1483 C C . THR A 1 185 ? -19.5 33.75 19.688 1 96.12 185 THR A C 1
ATOM 1485 O O . THR A 1 185 ? -18.375 34.094 20.031 1 96.12 185 THR A O 1
ATOM 1488 N N . ASN A 1 186 ? -19.75 32.562 19 1 97.5 186 ASN A N 1
ATOM 1489 C CA . ASN A 1 186 ? -18.703 31.609 18.672 1 97.5 186 ASN A CA 1
ATOM 1490 C C . ASN A 1 186 ? -18.578 31.422 17.156 1 97.5 186 ASN A C 1
ATOM 1492 O O . ASN A 1 186 ? -18.234 32.344 16.438 1 97.5 186 ASN A O 1
ATOM 1496 N N . LEU A 1 187 ? -18.922 30.25 16.625 1 97.19 187 LEU A N 1
ATOM 1497 C CA . LEU A 1 187 ? -18.672 29.922 15.219 1 97.19 187 LEU A CA 1
ATOM 1498 C C . LEU A 1 187 ? -19.609 30.703 14.312 1 97.19 187 LEU A C 1
ATOM 1500 O O . LEU A 1 187 ? -19.266 31.016 13.172 1 97.19 187 LEU A O 1
ATOM 1504 N N . ASN A 1 188 ? -20.828 30.984 14.805 1 97.38 188 ASN A N 1
ATOM 1505 C CA . ASN A 1 188 ? -21.781 31.703 13.969 1 97.38 188 ASN A CA 1
ATOM 1506 C C . ASN A 1 188 ? -21.703 33.219 14.188 1 97.38 188 ASN A C 1
ATOM 1508 O O . ASN A 1 188 ? -22.625 33.938 13.836 1 97.38 188 ASN A O 1
ATOM 1512 N N . ASP A 1 189 ? -20.641 33.656 14.797 1 96.94 189 ASP A N 1
ATOM 1513 C CA . ASP A 1 189 ? -20.297 35.094 14.797 1 96.94 189 ASP A CA 1
ATOM 1514 C C . ASP A 1 189 ? -20.234 35.625 13.375 1 96.94 189 ASP A C 1
ATOM 1516 O O . ASP A 1 189 ? -19.578 35.062 12.508 1 96.94 189 ASP A O 1
ATOM 1520 N N . PRO A 1 190 ? -20.812 36.812 13.117 1 95.31 190 PRO A N 1
ATOM 1521 C CA . PRO A 1 190 ? -20.828 37.344 11.758 1 95.31 190 PRO A CA 1
ATOM 1522 C C . PRO A 1 190 ? -19.438 37.594 11.195 1 95.31 190 PRO A C 1
ATOM 1524 O O . PRO A 1 190 ? -19.203 37.406 10 1 95.31 190 PRO A O 1
ATOM 1527 N N . GLY A 1 191 ? -18.562 38.031 12.047 1 95.56 191 GLY A N 1
ATOM 1528 C CA . GLY A 1 191 ? -17.188 38.219 11.609 1 95.56 191 GLY A CA 1
ATOM 1529 C C . GLY A 1 191 ? -16.531 36.906 11.18 1 95.56 191 GLY A C 1
ATOM 1530 O O . GLY A 1 191 ? -15.797 36.875 10.188 1 95.56 191 GLY A O 1
ATOM 1531 N N . VAL A 1 192 ? -16.766 35.844 11.906 1 96.81 192 VAL A N 1
ATOM 1532 C CA . VAL A 1 192 ? -16.219 34.531 11.57 1 96.81 192 VAL A CA 1
ATOM 1533 C C . VAL A 1 192 ? -16.844 34.031 10.266 1 96.81 192 VAL A C 1
ATOM 1535 O O . VAL A 1 192 ? -16.141 33.594 9.359 1 96.81 192 VAL A O 1
ATOM 1538 N N . LEU A 1 193 ? -18.141 34.156 10.133 1 95.19 193 LEU A N 1
ATOM 1539 C CA . LEU A 1 193 ? -18.859 33.688 8.953 1 95.19 193 LEU A CA 1
ATOM 1540 C C . LEU A 1 193 ? -18.391 34.406 7.699 1 95.19 193 LEU A C 1
ATOM 1542 O O . LEU A 1 193 ? -18.328 33.844 6.617 1 95.19 193 LEU A O 1
ATOM 1546 N N . THR A 1 194 ? -18.016 35.656 7.809 1 94.25 194 THR A N 1
ATOM 1547 C CA . THR A 1 194 ? -17.609 36.469 6.676 1 94.25 194 THR A CA 1
ATOM 1548 C C . THR A 1 194 ? -16.234 36.062 6.16 1 94.25 194 THR A C 1
ATOM 1550 O O . THR A 1 194 ? -15.992 36.062 4.953 1 94.25 194 THR A O 1
ATOM 1553 N N . TYR A 1 195 ? -15.383 35.625 7.09 1 94.94 195 TYR A N 1
ATOM 1554 C CA . TYR A 1 195 ? -13.984 35.531 6.688 1 94.94 195 TYR A CA 1
ATOM 1555 C C . TYR A 1 195 ? -13.516 34.062 6.711 1 94.94 195 TYR A C 1
ATOM 1557 O O . TYR A 1 195 ? -12.422 33.75 6.219 1 94.94 195 TYR A O 1
ATOM 1565 N N . LEU A 1 196 ? -14.359 33.156 7.246 1 93.94 196 LEU A N 1
ATOM 1566 C CA . LEU A 1 196 ? -13.961 31.766 7.199 1 93.94 196 LEU A CA 1
ATOM 1567 C C . LEU A 1 196 ? -14.117 31.203 5.789 1 93.94 196 LEU A C 1
ATOM 1569 O O . LEU A 1 196 ? -15.234 30.906 5.355 1 93.94 196 LEU A O 1
ATOM 1573 N N . MET A 1 197 ? -13.023 31 5.199 1 87.56 197 MET A N 1
ATOM 1574 C CA . MET A 1 197 ? -13.031 30.516 3.824 1 87.56 197 MET A CA 1
ATOM 1575 C C . MET A 1 197 ? -13.312 29.016 3.785 1 87.56 197 MET A C 1
ATOM 1577 O O . MET A 1 197 ? -12.922 28.281 4.691 1 87.56 197 MET A O 1
ATOM 1581 N N . TYR A 1 198 ? -14.062 28.609 2.727 1 87.75 198 TYR A N 1
ATOM 1582 C CA . TYR A 1 198 ? -14.328 27.219 2.434 1 87.75 198 TYR A CA 1
ATOM 1583 C C . TYR A 1 198 ? -15.18 26.578 3.529 1 87.75 198 TYR A C 1
ATOM 1585 O O . TYR A 1 198 ? -14.906 25.453 3.963 1 87.75 198 TYR A O 1
ATOM 1593 N N . ALA A 1 199 ? -16.031 27.375 4.023 1 86.12 199 ALA A N 1
ATOM 1594 C CA . ALA A 1 199 ? -17.047 26.812 4.918 1 86.12 199 ALA A CA 1
ATOM 1595 C C . ALA A 1 199 ? -18.047 25.969 4.148 1 86.12 199 ALA A C 1
ATOM 1597 O O . ALA A 1 199 ? -18.391 26.281 3.006 1 86.12 199 ALA A O 1
ATOM 1598 N N . PRO A 1 200 ? -18.422 24.828 4.695 1 80.5 200 PRO A N 1
ATOM 1599 C CA . PRO A 1 200 ? -19.391 23.984 3.986 1 80.5 200 PRO A CA 1
ATOM 1600 C C . PRO A 1 200 ? -20.672 24.719 3.658 1 80.5 200 PRO A C 1
ATOM 1602 O O . PRO A 1 200 ? -21.344 24.391 2.674 1 80.5 200 PRO A O 1
ATOM 1605 N N . ALA A 1 201 ? -21.078 25.625 4.582 1 75.56 201 ALA A N 1
ATOM 1606 C CA . ALA A 1 201 ? -22.25 26.469 4.324 1 75.56 201 ALA A CA 1
ATOM 1607 C C . ALA A 1 201 ? -21.891 27.625 3.396 1 75.56 201 ALA A C 1
ATOM 1609 O O . ALA A 1 201 ? -20.719 28 3.281 1 75.56 201 ALA A O 1
ATOM 1610 N N . ALA A 1 202 ? -22.703 27.891 2.43 1 71.19 202 ALA A N 1
ATOM 1611 C CA . ALA A 1 202 ? -22.438 29.078 1.626 1 71.19 202 ALA A CA 1
ATOM 1612 C C . ALA A 1 202 ? -21.969 30.234 2.498 1 71.19 202 ALA A C 1
ATOM 1614 O O . ALA A 1 202 ? -22.297 30.312 3.686 1 71.19 202 ALA A O 1
ATOM 1615 N N . PRO A 1 203 ? -21.078 30.922 1.774 1 67.94 203 PRO A N 1
ATOM 1616 C CA . PRO A 1 203 ? -20.578 32.062 2.555 1 67.94 203 PRO A CA 1
ATOM 1617 C C . PRO A 1 203 ? -21.703 32.844 3.24 1 67.94 203 PRO A C 1
ATOM 1619 O O . PRO A 1 203 ? -22.766 33.031 2.656 1 67.94 203 PRO A O 1
ATOM 1622 N N . LEU A 1 204 ? -21.656 32.906 4.5 1 74.06 204 LEU A N 1
ATOM 1623 C CA . LEU A 1 204 ? -22.5 33.75 5.32 1 74.06 204 LEU A CA 1
ATOM 1624 C C . LEU A 1 204 ? -23.656 32.969 5.93 1 74.06 204 LEU A C 1
ATOM 1626 O O . LEU A 1 204 ? -24.359 33.5 6.801 1 74.06 204 LEU A O 1
ATOM 1630 N N . LEU A 1 205 ? -23.719 31.734 5.426 1 87.81 205 LEU A N 1
ATOM 1631 C CA . LEU A 1 205 ? -24.734 30.953 6.105 1 87.81 205 LEU A CA 1
ATOM 1632 C C . LEU A 1 205 ? -24.203 30.375 7.41 1 87.81 205 LEU A C 1
ATOM 1634 O O . LEU A 1 205 ? -23.047 29.938 7.473 1 87.81 205 LEU A O 1
ATOM 1638 N N . PRO A 1 206 ? -25.062 30.406 8.391 1 94.38 206 PRO A N 1
ATOM 1639 C CA . PRO A 1 206 ? -24.609 29.891 9.688 1 94.38 206 PRO A CA 1
ATOM 1640 C C . PRO A 1 206 ? -24.406 28.375 9.68 1 94.38 206 PRO A C 1
ATOM 1642 O O . PRO A 1 206 ? -25.125 27.656 8.992 1 94.38 206 PRO A O 1
ATOM 1645 N N . PHE A 1 207 ? -23.453 27.906 10.469 1 95.88 207 PHE A N 1
ATOM 1646 C CA . PHE A 1 207 ? -23.25 26.484 10.703 1 95.88 207 PHE A CA 1
ATOM 1647 C C . PHE A 1 207 ? -24.453 25.875 11.414 1 95.88 207 PHE A C 1
ATOM 1649 O O . PHE A 1 207 ? -25.109 26.531 12.219 1 95.88 207 PHE A O 1
ATOM 1656 N N . THR A 1 208 ? -24.719 24.672 11.055 1 95.5 208 THR A N 1
ATOM 1657 C CA . THR A 1 208 ? -25.734 23.844 11.695 1 95.5 208 THR A CA 1
ATOM 1658 C C . THR A 1 208 ? -25.109 22.594 12.297 1 95.5 208 THR A C 1
ATOM 1660 O O . THR A 1 208 ? -23.906 22.359 12.141 1 95.5 208 THR A O 1
ATOM 1663 N N . VAL A 1 209 ? -25.953 21.812 12.945 1 94.88 209 VAL A N 1
ATOM 1664 C CA . VAL A 1 209 ? -25.469 20.547 13.516 1 94.88 209 VAL A CA 1
ATOM 1665 C C . VAL A 1 209 ? -25.031 19.609 12.398 1 94.88 209 VAL A C 1
ATOM 1667 O O . VAL A 1 209 ? -24.203 18.719 12.609 1 94.88 209 VAL A O 1
ATOM 1670 N N . GLN A 1 210 ? -25.469 19.828 11.188 1 93 210 GLN A N 1
ATOM 1671 C CA . GLN A 1 210 ? -25.156 18.953 10.055 1 93 210 GLN A CA 1
ATOM 1672 C C . GLN A 1 210 ? -23.922 19.438 9.312 1 93 210 GLN A C 1
ATOM 1674 O O . GLN A 1 210 ? -23.203 18.641 8.703 1 93 210 GLN A O 1
ATOM 1679 N N . SER A 1 211 ? -23.672 20.719 9.398 1 95 211 SER A N 1
ATOM 1680 C CA . SER A 1 211 ? -22.609 21.25 8.539 1 95 211 SER A CA 1
ATOM 1681 C C . SER A 1 211 ? -21.359 21.562 9.336 1 95 211 SER A C 1
ATOM 1683 O O . SER A 1 211 ? -20.281 21.734 8.758 1 95 211 SER A O 1
ATOM 1685 N N . ILE A 1 212 ? -21.438 21.672 10.695 1 96.5 212 ILE A N 1
ATOM 1686 C CA . ILE A 1 212 ? -20.297 22.016 11.523 1 96.5 212 ILE A CA 1
ATOM 1687 C C . ILE A 1 212 ? -19.172 21 11.328 1 96.5 212 ILE A C 1
ATOM 1689 O O . ILE A 1 212 ? -19.422 19.797 11.289 1 96.5 212 ILE A O 1
ATOM 1693 N N . PHE A 1 213 ? -17.938 21.438 11.07 1 97.12 213 PHE A N 1
ATOM 1694 C CA . PHE A 1 213 ? -16.703 20.672 10.992 1 97.12 213 PHE A CA 1
ATOM 1695 C C . PHE A 1 213 ? -16.719 19.75 9.773 1 97.12 213 PHE A C 1
ATOM 1697 O O . PHE A 1 213 ? -15.984 18.75 9.734 1 97.12 213 PHE A O 1
ATOM 1704 N N . ARG A 1 214 ? -17.609 19.984 8.766 1 96.81 214 ARG A N 1
ATOM 1705 C CA . ARG A 1 214 ? -17.656 19.203 7.539 1 96.81 214 ARG A CA 1
ATOM 1706 C C . ARG A 1 214 ? -16.828 19.859 6.434 1 96.81 214 ARG A C 1
ATOM 1708 O O . ARG A 1 214 ? -16.453 21.031 6.539 1 96.81 214 ARG A O 1
ATOM 1715 N N . GLY A 1 215 ? -16.469 19.016 5.457 1 95.44 215 GLY A N 1
ATOM 1716 C CA . GLY A 1 215 ? -15.758 19.531 4.289 1 95.44 215 GLY A CA 1
ATOM 1717 C C . GLY A 1 215 ? -16.672 20.25 3.314 1 95.44 215 GLY A C 1
ATOM 1718 O O . GLY A 1 215 ? -17.844 20.453 3.592 1 95.44 215 GLY A O 1
ATOM 1719 N N . VAL A 1 216 ? -16.078 20.703 2.184 1 94.31 216 VAL A N 1
ATOM 1720 C CA . VAL A 1 216 ? -16.828 21.516 1.233 1 94.31 216 VAL A CA 1
ATOM 1721 C C . VAL A 1 216 ? -17.031 20.734 -0.068 1 94.31 216 VAL A C 1
ATOM 1723 O O . VAL A 1 216 ? -17.609 21.266 -1.027 1 94.31 216 VAL A O 1
ATOM 1726 N N . GLY A 1 217 ? -16.547 19.5 -0.129 1 94.31 217 GLY A N 1
ATOM 1727 C CA . GLY A 1 217 ? -16.75 18.703 -1.322 1 94.31 217 GLY A CA 1
ATOM 1728 C C . GLY A 1 217 ? -18.219 18.391 -1.584 1 94.31 217 GLY A C 1
ATOM 1729 O O . GLY A 1 217 ? -19.016 18.344 -0.654 1 94.31 217 GLY A O 1
ATOM 1730 N N . GLN A 1 218 ? -18.484 18.094 -2.832 1 94.75 218 GLN A N 1
ATOM 1731 C CA . GLN A 1 218 ? -19.859 17.672 -3.143 1 94.75 218 GLN A CA 1
ATOM 1732 C C . GLN A 1 218 ? -20.25 16.453 -2.336 1 94.75 218 GLN A C 1
ATOM 1734 O O . GLN A 1 218 ? -19.578 15.422 -2.381 1 94.75 218 GLN A O 1
ATOM 1739 N N . GLY A 1 219 ? -21.281 16.547 -1.531 1 94.69 219 GLY A N 1
ATOM 1740 C CA . GLY A 1 219 ? -21.859 15.43 -0.807 1 94.69 219 GLY A CA 1
ATOM 1741 C C . GLY A 1 219 ? -21.219 15.195 0.547 1 94.69 219 GLY A C 1
ATOM 1742 O O . GLY A 1 219 ? -21.531 14.227 1.234 1 94.69 219 GLY A O 1
ATOM 1743 N N . ASP A 1 220 ? -20.328 16.062 0.959 1 95.25 220 ASP A N 1
ATOM 1744 C CA . ASP A 1 220 ? -19.641 15.906 2.24 1 95.25 220 ASP A CA 1
ATOM 1745 C C . ASP A 1 220 ? -20.641 15.875 3.396 1 95.25 220 ASP A C 1
ATOM 1747 O O . ASP A 1 220 ? -20.406 15.227 4.414 1 95.25 220 ASP A O 1
ATOM 1751 N N . VAL A 1 221 ? -21.781 16.578 3.236 1 94.5 221 VAL A N 1
ATOM 1752 C CA . VAL A 1 221 ? -22.734 16.734 4.332 1 94.5 221 VAL A CA 1
ATOM 1753 C C . VAL A 1 221 ? -23.766 15.609 4.281 1 94.5 221 VAL A C 1
ATOM 1755 O O . VAL A 1 221 ? -24.625 15.5 5.168 1 94.5 221 VAL A O 1
ATOM 1758 N N . TYR A 1 222 ? -23.672 14.727 3.195 1 96.69 222 TYR A N 1
ATOM 1759 C CA . TYR A 1 222 ? -24.625 13.633 3.078 1 96.69 222 TYR A CA 1
ATOM 1760 C C . TYR A 1 222 ? -24.344 12.539 4.102 1 96.69 222 TYR A C 1
ATOM 1762 O O . TYR A 1 222 ? -23.188 12.109 4.254 1 96.69 222 TYR A O 1
ATOM 1770 N N . GLY A 1 223 ? -25.375 12.125 4.812 1 97.12 223 GLY A N 1
ATOM 1771 C CA . GLY A 1 223 ? -25.25 10.977 5.695 1 97.12 223 GLY A CA 1
ATOM 1772 C C . GLY A 1 223 ? -24.484 11.281 6.969 1 97.12 223 GLY A C 1
ATOM 1773 O O . GLY A 1 223 ? -24.438 12.43 7.41 1 97.12 223 GLY A O 1
ATOM 1774 N N . PRO A 1 224 ? -24 10.219 7.617 1 97.88 224 PRO A N 1
ATOM 1775 C CA . PRO A 1 224 ? -23.281 10.422 8.875 1 97.88 224 PRO A CA 1
ATOM 1776 C C . PRO A 1 224 ? -21.953 11.141 8.688 1 97.88 224 PRO A C 1
ATOM 1778 O O . PRO A 1 224 ? -21.469 11.266 7.562 1 97.88 224 PRO A O 1
ATOM 1781 N N . TYR A 1 225 ? -21.375 11.633 9.719 1 98 225 TYR A N 1
ATOM 1782 C CA . TYR A 1 225 ? -20.156 12.438 9.672 1 98 225 TYR A CA 1
ATOM 1783 C C . TYR A 1 225 ? -19 11.633 9.102 1 98 225 TYR A C 1
ATOM 1785 O O . TYR A 1 225 ? -18.25 12.125 8.242 1 98 225 TYR A O 1
ATOM 1793 N N . VAL A 1 226 ? -18.844 10.383 9.641 1 98.75 226 VAL A N 1
ATOM 1794 C CA . VAL A 1 226 ? -17.672 9.578 9.289 1 98.75 226 VAL A CA 1
ATOM 1795 C C . VAL A 1 226 ? -17.953 8.797 8.008 1 98.75 226 VAL A C 1
ATOM 1797 O O . VAL A 1 226 ? -19 8.172 7.863 1 98.75 226 VAL A O 1
ATOM 1800 N N . SER A 1 227 ? -17.031 8.844 7.074 1 98.88 227 SER A N 1
ATOM 1801 C CA . SER A 1 227 ? -17.141 8.094 5.828 1 98.88 227 SER A CA 1
ATOM 1802 C C . SER A 1 227 ? -17.25 6.594 6.09 1 98.88 227 SER A C 1
ATOM 1804 O O . SER A 1 227 ? -16.578 6.062 6.98 1 98.88 227 SER A O 1
ATOM 1806 N N . GLN A 1 228 ? -18.031 5.91 5.23 1 98.88 228 GLN A N 1
ATOM 1807 C CA . GLN A 1 228 ? -18.172 4.461 5.305 1 98.88 228 GLN A CA 1
ATOM 1808 C C . GLN A 1 228 ? -16.812 3.779 5.133 1 98.88 228 GLN A C 1
ATOM 1810 O O . GLN A 1 228 ? -16.562 2.709 5.695 1 98.88 228 GLN A O 1
ATOM 1815 N N . PHE A 1 229 ? -15.891 4.387 4.422 1 98.88 229 PHE A N 1
ATOM 1816 C CA . PHE A 1 229 ? -14.586 3.816 4.117 1 98.88 229 PHE A CA 1
ATOM 1817 C C . PHE A 1 229 ? -13.719 3.752 5.367 1 98.88 229 PHE A C 1
ATOM 1819 O O . PHE A 1 229 ? -12.695 3.061 5.387 1 98.88 229 PHE A O 1
ATOM 1826 N N . LEU A 1 230 ? -14.078 4.469 6.406 1 98.88 230 LEU A N 1
ATOM 1827 C CA . LEU A 1 230 ? -13.312 4.488 7.648 1 98.88 230 LEU A CA 1
ATOM 1828 C C . LEU A 1 230 ? -13.938 3.561 8.688 1 98.88 230 LEU A C 1
ATOM 1830 O O . LEU A 1 230 ? -13.43 3.439 9.805 1 98.88 230 LEU A O 1
ATOM 1834 N N . LEU A 1 231 ? -15.039 2.875 8.344 1 98.88 231 LEU A N 1
ATOM 1835 C CA . LEU A 1 231 ? -15.789 2.104 9.328 1 98.88 231 LEU A CA 1
ATOM 1836 C C . LEU A 1 231 ? -15.875 0.637 8.914 1 98.88 231 LEU A C 1
ATOM 1838 O O . LEU A 1 231 ? -15.82 -0.254 9.766 1 98.88 231 LEU A O 1
ATOM 1842 N N . LEU A 1 232 ? -16.016 0.346 7.645 1 98.81 232 LEU A N 1
ATOM 1843 C CA . LEU A 1 232 ? -16.25 -1.002 7.141 1 98.81 232 LEU A CA 1
ATOM 1844 C C . LEU A 1 232 ? -15 -1.854 7.254 1 98.81 232 LEU A C 1
ATOM 1846 O O . LEU A 1 232 ? -13.883 -1.332 7.199 1 98.81 232 LEU A O 1
ATOM 1850 N N . ASP A 1 233 ? -15.188 -3.168 7.355 1 98.38 233 ASP A N 1
ATOM 1851 C CA . ASP A 1 233 ? -14.062 -4.102 7.379 1 98.38 233 ASP A CA 1
ATOM 1852 C C . ASP A 1 233 ? -13.242 -4 6.094 1 98.38 233 ASP A C 1
ATOM 1854 O O . ASP A 1 233 ? -13.797 -3.791 5.012 1 98.38 233 ASP A O 1
ATOM 1858 N N . VAL A 1 234 ? -11.984 -4.129 6.273 1 98.31 234 VAL A N 1
ATOM 1859 C CA . VAL A 1 234 ? -11.078 -4.125 5.137 1 98.31 234 VAL A CA 1
ATOM 1860 C C . VAL A 1 234 ? -10.625 -5.551 4.828 1 98.31 234 VAL A C 1
ATOM 1862 O O . VAL A 1 234 ? -10.172 -6.273 5.715 1 98.31 234 VAL A O 1
ATOM 1865 N N . VAL A 1 235 ? -10.75 -5.879 3.562 1 97.06 235 VAL A N 1
ATOM 1866 C CA . VAL A 1 235 ? -10.367 -7.227 3.148 1 97.06 235 VAL A CA 1
ATOM 1867 C C . VAL A 1 235 ? -9.164 -7.156 2.211 1 97.06 235 VAL A C 1
ATOM 1869 O O . VAL A 1 235 ? -9.281 -6.68 1.078 1 97.06 235 VAL A O 1
ATOM 1872 N N . GLY A 1 236 ? -8.023 -7.602 2.668 1 95.38 236 GLY A N 1
ATOM 1873 C CA . GLY A 1 236 ? -6.828 -7.824 1.865 1 95.38 236 GLY A CA 1
ATOM 1874 C C . GLY A 1 236 ? -6.484 -9.289 1.696 1 95.38 236 GLY A C 1
ATOM 1875 O O . GLY A 1 236 ? -5.699 -9.844 2.467 1 95.38 236 GLY A O 1
ATOM 1876 N N . GLY A 1 237 ? -6.961 -9.805 0.638 1 94.94 237 GLY A N 1
ATOM 1877 C CA . GLY A 1 237 ? -6.793 -11.242 0.472 1 94.94 237 GLY A CA 1
ATOM 1878 C C . GLY A 1 237 ? -7.527 -12.055 1.524 1 94.94 237 GLY A C 1
ATOM 1879 O O . GLY A 1 237 ? -8.727 -11.867 1.735 1 94.94 237 GLY A O 1
ATOM 1880 N N . ALA A 1 238 ? -6.766 -12.875 2.168 1 94.62 238 ALA A N 1
ATOM 1881 C CA . ALA A 1 238 ? -7.344 -13.758 3.178 1 94.62 238 ALA A CA 1
ATOM 1882 C C . ALA A 1 238 ? -7.328 -13.102 4.555 1 94.62 238 ALA A C 1
ATOM 1884 O O . ALA A 1 238 ? -7.66 -13.742 5.559 1 94.62 238 ALA A O 1
ATOM 1885 N N . LEU A 1 239 ? -6.984 -11.867 4.566 1 94.94 239 LEU A N 1
ATOM 1886 C CA . LEU A 1 239 ? -6.945 -11.125 5.82 1 94.94 239 LEU A CA 1
ATOM 1887 C C . LEU A 1 239 ? -8.102 -10.125 5.898 1 94.94 239 LEU A C 1
ATOM 1889 O O . LEU A 1 239 ? -8.203 -9.219 5.07 1 94.94 239 LEU A O 1
ATOM 1893 N N . LYS A 1 240 ? -9.023 -10.312 6.855 1 94.94 240 LYS A N 1
ATOM 1894 C CA . LYS A 1 240 ? -10.117 -9.383 7.125 1 94.94 240 LYS A CA 1
ATOM 1895 C C . LYS A 1 240 ? -9.844 -8.562 8.383 1 94.94 240 LYS A C 1
ATOM 1897 O O . LYS A 1 240 ? -9.594 -9.125 9.453 1 94.94 240 LYS A O 1
ATOM 1902 N N . THR A 1 241 ? -9.914 -7.254 8.289 1 96.62 241 THR A N 1
ATOM 1903 C CA . THR A 1 241 ? -9.531 -6.375 9.391 1 96.62 241 THR A CA 1
ATOM 1904 C C . THR A 1 241 ? -10.672 -5.418 9.742 1 96.62 241 THR A C 1
ATOM 1906 O O . THR A 1 241 ? -11.016 -4.547 8.945 1 96.62 241 THR A O 1
ATOM 1909 N N . PRO A 1 242 ? -11.281 -5.598 10.945 1 97.19 242 PRO A N 1
ATOM 1910 C CA . PRO A 1 242 ? -12.172 -4.531 11.406 1 97.19 242 PRO A CA 1
ATOM 1911 C C . PRO A 1 242 ? -11.445 -3.211 11.648 1 97.19 242 PRO A C 1
ATOM 1913 O O . PRO A 1 242 ? -10.312 -3.207 12.141 1 97.19 242 PRO A O 1
ATOM 1916 N N . GLN A 1 243 ? -12.031 -2.129 11.312 1 98 243 GLN A N 1
ATOM 1917 C CA . GLN A 1 243 ? -11.359 -0.838 11.445 1 98 243 GLN A CA 1
ATOM 1918 C C . GLN A 1 243 ? -11.609 -0.234 12.828 1 98 243 GLN A C 1
ATOM 1920 O O . GLN A 1 243 ? -12.258 0.81 12.945 1 98 243 GLN A O 1
ATOM 1925 N N . LYS A 1 244 ? -11.102 -0.843 13.812 1 98.25 244 LYS A N 1
ATOM 1926 C CA . LYS A 1 244 ? -11.062 -0.322 15.18 1 98.25 244 LYS A CA 1
ATOM 1927 C C . LYS A 1 244 ? -9.688 0.232 15.516 1 98.25 244 LYS A C 1
ATOM 1929 O O . LYS A 1 244 ? -8.719 -0.525 15.641 1 98.25 244 LYS A O 1
ATOM 1934 N N . TYR A 1 245 ? -9.672 1.483 15.672 1 98.25 245 TYR A N 1
ATOM 1935 C CA . TYR A 1 245 ? -8.414 2.191 15.883 1 98.25 245 TYR A CA 1
ATOM 1936 C C . TYR A 1 245 ? -8.125 2.369 17.359 1 98.25 245 TYR A C 1
ATOM 1938 O O . TYR A 1 245 ? -9.055 2.49 18.172 1 98.25 245 TYR A O 1
ATOM 1946 N N . LEU A 1 246 ? -6.883 2.332 17.766 1 97.81 246 LEU A N 1
ATOM 1947 C CA . LEU A 1 246 ? -6.488 2.609 19.141 1 97.81 246 LEU A CA 1
ATOM 1948 C C . LEU A 1 246 ? -6.695 4.082 19.484 1 97.81 246 LEU A C 1
ATOM 1950 O O . LEU A 1 246 ? -6.043 4.953 18.906 1 97.81 246 LEU A O 1
ATOM 1954 N N . VAL A 1 247 ? -7.578 4.336 20.391 1 97.81 247 VAL A N 1
ATOM 1955 C CA . VAL A 1 247 ? -7.992 5.691 20.734 1 97.81 247 VAL A CA 1
ATOM 1956 C C . VAL A 1 247 ? -7.84 5.906 22.234 1 97.81 247 VAL A C 1
ATOM 1958 O O . VAL A 1 247 ? -8.297 5.086 23.031 1 97.81 247 VAL A O 1
ATOM 1961 N N . PRO A 1 248 ? -7.156 6.988 22.656 1 98 248 PRO A N 1
ATOM 1962 C CA . PRO A 1 248 ? -7.121 7.32 24.094 1 98 248 PRO A CA 1
ATOM 1963 C C . PRO A 1 248 ? -8.508 7.59 24.656 1 98 248 PRO A C 1
ATOM 1965 O O . PRO A 1 248 ? -9.438 7.93 23.922 1 98 248 PRO A O 1
ATOM 1968 N N . SER A 1 249 ? -8.555 7.531 25.969 1 97.44 249 SER A N 1
ATOM 1969 C CA . SER A 1 249 ? -9.781 7.867 26.672 1 97.44 249 SER A CA 1
ATOM 1970 C C . SER A 1 249 ? -10.18 9.32 26.438 1 97.44 249 SER A C 1
ATOM 1972 O O . SER A 1 249 ? -9.367 10.125 25.969 1 97.44 249 SER A O 1
ATOM 1974 N N . THR A 1 250 ? -11.422 9.633 26.75 1 98 250 THR A N 1
ATOM 1975 C CA . THR A 1 250 ? -11.898 11.008 26.625 1 98 250 THR A CA 1
ATOM 1976 C C . THR A 1 250 ? -11.219 11.914 27.656 1 98 250 THR A C 1
ATOM 1978 O O . THR A 1 250 ? -10.633 11.43 28.625 1 98 250 THR A O 1
ATOM 1981 N N . LEU A 1 251 ? -11.328 13.195 27.406 1 98.12 251 LEU A N 1
ATOM 1982 C CA . LEU A 1 251 ? -10.773 14.18 28.344 1 98.12 251 LEU A CA 1
ATOM 1983 C C . LEU A 1 251 ? -11.391 14.023 29.734 1 98.12 251 LEU A C 1
ATOM 1985 O O . LEU A 1 251 ? -10.68 14.125 30.734 1 98.12 251 LEU A O 1
ATOM 1989 N N . SER A 1 252 ? -12.68 13.812 29.828 1 97.5 252 SER A N 1
ATOM 1990 C CA . SER A 1 252 ? -13.359 13.641 31.109 1 97.5 252 SER A CA 1
ATOM 1991 C C . SER A 1 252 ? -12.812 12.438 31.859 1 97.5 252 SER A C 1
ATOM 1993 O O . SER A 1 252 ? -12.57 12.516 33.062 1 97.5 252 SER A O 1
ATOM 1995 N N . GLU A 1 253 ? -12.625 11.336 31.109 1 97.75 253 GLU A N 1
ATOM 1996 C CA . GLU A 1 253 ? -12.07 10.133 31.734 1 97.75 253 GLU A CA 1
ATOM 1997 C C . GLU A 1 253 ? -10.641 10.367 32.188 1 97.75 253 GLU A C 1
ATOM 1999 O O . GLU A 1 253 ? -10.25 9.898 33.281 1 97.75 253 GLU A O 1
ATOM 2004 N N . ALA A 1 254 ? -9.906 11.078 31.422 1 98.31 254 ALA A N 1
ATOM 2005 C CA . ALA A 1 254 ? -8.508 11.336 31.75 1 98.31 254 ALA A CA 1
ATOM 2006 C C . ALA A 1 254 ? -8.383 12.219 33 1 98.31 254 ALA A C 1
ATOM 2008 O O . ALA A 1 254 ? -7.543 11.961 33.875 1 98.31 254 ALA A O 1
ATOM 2009 N N . LYS A 1 255 ? -9.195 13.234 33.094 1 97 255 LYS A N 1
ATOM 2010 C CA . LYS A 1 255 ? -9.203 14.102 34.281 1 97 255 LYS A CA 1
ATOM 2011 C C . LYS A 1 255 ? -9.555 13.32 35.531 1 97 255 LYS A C 1
ATOM 2013 O O . LYS A 1 255 ? -8.891 13.469 36.562 1 97 255 LYS A O 1
ATOM 2018 N N . ALA A 1 256 ? -10.547 12.5 35.438 1 97.25 256 ALA A N 1
ATOM 2019 C CA . ALA A 1 256 ? -10.953 11.672 36.562 1 97.25 256 ALA A CA 1
ATOM 2020 C C . ALA A 1 256 ? -9.852 10.695 36.969 1 97.25 256 ALA A C 1
ATOM 2022 O O . ALA A 1 256 ? -9.695 10.383 38.125 1 97.25 256 ALA A O 1
ATOM 2023 N N . GLY A 1 257 ? -9.086 10.258 36.031 1 97.06 257 GLY A N 1
ATOM 2024 C CA . GLY A 1 257 ? -8.07 9.258 36.281 1 97.06 257 GLY A CA 1
ATOM 2025 C C . GLY A 1 257 ? -6.707 9.852 36.562 1 97.06 257 GLY A C 1
ATOM 2026 O O . GLY A 1 257 ? -5.77 9.125 36.938 1 97.06 257 GLY A O 1
ATOM 2027 N N . GLY A 1 258 ? -6.504 11.078 36.375 1 96.62 258 GLY A N 1
ATOM 2028 C CA . GLY A 1 258 ? -5.266 11.75 36.75 1 96.62 258 GLY A CA 1
ATOM 2029 C C . GLY A 1 258 ? -4.176 11.586 35.719 1 96.62 258 GLY A C 1
ATOM 2030 O O . GLY A 1 258 ? -3.002 11.438 36.062 1 96.62 258 GLY A O 1
ATOM 2031 N N . TYR A 1 259 ? -4.512 11.453 34.469 1 97.62 259 TYR A N 1
ATOM 2032 C CA . TYR A 1 259 ? -3.537 11.383 33.375 1 97.62 259 TYR A CA 1
ATOM 2033 C C . TYR A 1 259 ? -3.922 12.305 32.219 1 97.62 259 TYR A C 1
ATOM 2035 O O . TYR A 1 259 ? -4.941 13 32.281 1 97.62 259 TYR A O 1
ATOM 2043 N N . ARG A 1 260 ? -3.121 12.445 31.203 1 98 260 ARG A N 1
ATOM 2044 C CA . ARG A 1 260 ? -3.322 13.422 30.141 1 98 260 ARG A CA 1
ATOM 2045 C C . ARG A 1 260 ? -3.752 12.742 28.844 1 98 260 ARG A C 1
ATOM 2047 O O . ARG A 1 260 ? -3.328 11.625 28.547 1 98 260 ARG A O 1
ATOM 2054 N N . VAL A 1 261 ? -4.578 13.477 28.078 1 98.56 261 VAL A N 1
ATOM 2055 C CA . VAL A 1 261 ? -4.906 13.133 26.703 1 98.56 261 VAL A CA 1
ATOM 2056 C C . VAL A 1 261 ? -4.82 14.375 25.828 1 98.56 261 VAL A C 1
ATOM 2058 O O . VAL A 1 261 ? -4.965 14.289 24.609 1 98.56 261 VAL A O 1
ATOM 2061 N N . ASP A 1 262 ? -4.566 15.531 26.438 1 98.44 262 ASP A N 1
ATOM 2062 C CA . ASP A 1 262 ? -4.34 16.812 25.781 1 98.44 262 ASP A CA 1
ATOM 2063 C C . ASP A 1 262 ? -3.084 17.484 26.312 1 98.44 262 ASP A C 1
ATOM 2065 O O . ASP A 1 262 ? -2.783 17.391 27.5 1 98.44 262 ASP A O 1
ATOM 2069 N N . TRP A 1 263 ? -2.438 18.188 25.516 1 98.56 263 TRP A N 1
ATOM 2070 C CA . TRP A 1 263 ? -1.22 18.922 25.844 1 98.56 263 TRP A CA 1
ATOM 2071 C C . TRP A 1 263 ? -1.26 20.328 25.25 1 98.56 263 TRP A C 1
ATOM 2073 O O . TRP A 1 263 ? -2.211 20.688 24.547 1 98.56 263 TRP A O 1
ATOM 2083 N N . GLY A 1 264 ? -0.21 21.125 25.531 1 98.5 264 GLY A N 1
ATOM 2084 C CA . GLY A 1 264 ? -0.225 22.516 25.078 1 98.5 264 GLY A CA 1
ATOM 2085 C C . GLY A 1 264 ? -1.253 23.359 25.812 1 98.5 264 GLY A C 1
ATOM 2086 O O . GLY A 1 264 ? -1.729 24.359 25.266 1 98.5 264 GLY A O 1
ATOM 2087 N N . VAL A 1 265 ? -1.591 23.047 27.078 1 98.44 265 VAL A N 1
ATOM 2088 C CA . VAL A 1 265 ? -2.717 23.672 27.766 1 98.44 265 VAL A CA 1
ATOM 2089 C C . VAL A 1 265 ? -2.211 24.781 28.688 1 98.44 265 VAL A C 1
ATOM 2091 O O . VAL A 1 265 ? -2.982 25.359 29.453 1 98.44 265 VAL A O 1
ATOM 2094 N N . SER A 1 266 ? -0.92 25.062 28.625 1 98.44 266 SER A N 1
ATOM 2095 C CA . SER A 1 266 ? -0.315 26.172 29.344 1 98.44 266 SER A CA 1
ATOM 2096 C C . SER A 1 266 ? 0.758 26.859 28.516 1 98.44 266 SER A C 1
ATOM 2098 O O . SER A 1 266 ? 1.242 26.297 27.531 1 98.44 266 SER A O 1
ATOM 2100 N N . LEU A 1 267 ? 1.066 28.078 28.953 1 98.19 267 LEU A N 1
ATOM 2101 C CA . LEU A 1 267 ? 2.129 28.844 28.312 1 98.19 267 LEU A CA 1
ATOM 2102 C C . LEU A 1 267 ? 3.424 28.031 28.266 1 98.19 267 LEU A C 1
ATOM 2104 O O . LEU A 1 267 ? 4.043 27.906 27.203 1 98.19 267 LEU A O 1
ATOM 2108 N N . GLN A 1 268 ? 3.781 27.406 29.328 1 97.94 268 GLN A N 1
ATOM 2109 C CA . GLN A 1 268 ? 5.051 26.703 29.453 1 97.94 268 GLN A CA 1
ATOM 2110 C C . GLN A 1 268 ? 5.059 25.453 28.578 1 97.94 268 GLN A C 1
ATOM 2112 O O . GLN A 1 268 ? 6.055 25.156 27.906 1 97.94 268 GLN A O 1
ATOM 2117 N N . GLU A 1 269 ? 3.969 24.641 28.641 1 98.25 269 GLU A N 1
ATOM 2118 C CA . GLU A 1 269 ? 3.883 23.469 27.797 1 98.25 269 GLU A CA 1
ATOM 2119 C C . GLU A 1 269 ? 4.043 23.828 26.328 1 98.25 269 GLU A C 1
ATOM 2121 O O . GLU A 1 269 ? 4.746 23.141 25.578 1 98.25 269 GLU A O 1
ATOM 2126 N N . THR A 1 270 ? 3.381 24.891 25.922 1 98.62 270 THR A N 1
ATOM 2127 C CA . THR A 1 270 ? 3.396 25.281 24.516 1 98.62 270 THR A CA 1
ATOM 2128 C C . THR A 1 270 ? 4.781 25.766 24.094 1 98.62 270 THR A C 1
ATOM 2130 O O . THR A 1 270 ? 5.242 25.484 23 1 98.62 270 THR A O 1
ATOM 2133 N N . ILE A 1 271 ? 5.488 26.547 24.969 1 98.56 271 ILE A N 1
ATOM 2134 C CA . ILE A 1 271 ? 6.844 27 24.688 1 98.56 271 ILE A CA 1
ATOM 2135 C C . ILE A 1 271 ? 7.777 25.797 24.578 1 98.56 271 ILE A C 1
ATOM 2137 O O . ILE A 1 271 ? 8.633 25.75 23.688 1 98.56 271 ILE A O 1
ATOM 2141 N N . ASN A 1 272 ? 7.598 24.812 25.484 1 98.5 272 ASN A N 1
ATOM 2142 C CA . ASN A 1 272 ? 8.391 23.578 25.406 1 98.5 272 ASN A CA 1
ATOM 2143 C C . ASN A 1 272 ? 8.18 22.859 24.094 1 98.5 272 ASN A C 1
ATOM 2145 O O . ASN A 1 272 ? 9.125 22.312 23.516 1 98.5 272 ASN A O 1
ATOM 2149 N N . MET A 1 273 ? 6.938 22.844 23.625 1 98.06 273 MET A N 1
ATOM 2150 C CA . MET A 1 273 ? 6.633 22.234 22.344 1 98.06 273 MET A CA 1
ATOM 2151 C C . MET A 1 273 ? 7.332 22.984 21.203 1 98.06 273 MET A C 1
ATOM 2153 O O . MET A 1 273 ? 7.91 22.359 20.312 1 98.06 273 MET A O 1
ATOM 2157 N N . GLN A 1 274 ? 7.305 24.312 21.203 1 98.31 274 GLN A N 1
ATOM 2158 C CA . GLN A 1 274 ? 7.949 25.125 20.172 1 98.31 274 GLN A CA 1
ATOM 2159 C C . GLN A 1 274 ? 9.453 24.875 20.156 1 98.31 274 GLN A C 1
ATOM 2161 O O . GLN A 1 274 ? 10.07 24.859 19.078 1 98.31 274 GLN A O 1
ATOM 2166 N N . ASN A 1 275 ? 10.031 24.641 21.344 1 98.69 275 ASN A N 1
ATOM 2167 C CA . ASN A 1 275 ? 11.461 24.406 21.484 1 98.69 275 ASN A CA 1
ATOM 2168 C C . ASN A 1 275 ? 11.828 22.953 21.188 1 98.69 275 ASN A C 1
ATOM 2170 O O . ASN A 1 275 ? 13.008 22.594 21.172 1 98.69 275 ASN A O 1
ATOM 2174 N N . GLY A 1 276 ? 10.859 22.109 20.984 1 97.88 276 GLY A N 1
ATOM 2175 C CA . GLY A 1 276 ? 11.109 20.703 20.719 1 97.88 276 GLY A CA 1
ATOM 2176 C C . GLY A 1 276 ? 11.539 19.938 21.969 1 97.88 276 GLY A C 1
ATOM 2177 O O . GLY A 1 276 ? 12.172 18.875 21.859 1 97.88 276 GLY A O 1
ATOM 2178 N N . ASN A 1 277 ? 11.297 20.484 23.156 1 98 277 ASN A N 1
ATOM 2179 C CA . ASN A 1 277 ? 11.648 19.844 24.422 1 98 277 ASN A CA 1
ATOM 2180 C C . ASN A 1 277 ? 10.508 18.969 24.938 1 98 277 ASN A C 1
ATOM 2182 O O . ASN A 1 277 ? 9.969 19.219 26.016 1 98 277 ASN A O 1
ATOM 2186 N N . LEU A 1 278 ? 10.281 17.891 24.234 1 97.06 278 LEU A N 1
ATOM 2187 C CA . LEU A 1 278 ? 9.125 17.047 24.531 1 97.06 278 LEU A CA 1
ATOM 2188 C C . LEU A 1 278 ? 9.289 16.328 25.859 1 97.06 278 LEU A C 1
ATOM 2190 O O . LEU A 1 278 ? 8.305 15.945 26.5 1 97.06 278 LEU A O 1
ATOM 2194 N N . GLN A 1 279 ? 10.547 16.109 26.297 1 97.06 279 GLN A N 1
ATOM 2195 C CA . GLN A 1 279 ? 10.82 15.438 27.562 1 97.06 279 GLN A CA 1
ATOM 2196 C C . GLN A 1 279 ? 10.297 16.25 28.734 1 97.06 279 GLN A C 1
ATOM 2198 O O . GLN A 1 279 ? 10.117 15.719 29.828 1 97.06 279 GLN A O 1
ATOM 2203 N N . LEU A 1 280 ? 10.062 17.547 28.531 1 97.69 280 LEU A N 1
ATOM 2204 C CA . LEU A 1 280 ? 9.602 18.422 29.594 1 97.69 280 LEU A CA 1
ATOM 2205 C C . LEU A 1 280 ? 8.078 18.453 29.656 1 97.69 280 LEU A C 1
ATOM 2207 O O . LEU A 1 280 ? 7.496 19.047 30.562 1 97.69 280 LEU A O 1
ATOM 2211 N N . LEU A 1 281 ? 7.383 17.797 28.734 1 98.12 281 LEU A N 1
ATOM 2212 C CA . LEU A 1 281 ? 5.926 17.734 28.734 1 98.12 281 LEU A CA 1
ATOM 2213 C C . LEU A 1 281 ? 5.418 16.641 29.656 1 98.12 281 LEU A C 1
ATOM 2215 O O . LEU A 1 281 ? 6.141 15.68 29.953 1 98.12 281 LEU A O 1
ATOM 2219 N N . PRO A 1 282 ? 4.168 16.812 30.141 1 97.5 282 PRO A N 1
ATOM 2220 C CA . PRO A 1 282 ? 3.568 15.688 30.844 1 97.5 282 PRO A CA 1
ATOM 2221 C C . PRO A 1 282 ? 3.611 14.391 30.047 1 97.5 282 PRO A C 1
ATOM 2223 O O . PRO A 1 282 ? 3.59 14.422 28.812 1 97.5 282 PRO A O 1
ATOM 2226 N N . PRO A 1 283 ? 3.613 13.273 30.734 1 96.81 283 PRO A N 1
ATOM 2227 C CA . PRO A 1 283 ? 3.793 11.992 30.047 1 96.81 283 PRO A CA 1
ATOM 2228 C C . PRO A 1 283 ? 2.645 11.672 29.094 1 96.81 283 PRO A C 1
ATOM 2230 O O . PRO A 1 283 ? 1.549 12.219 29.234 1 96.81 283 PRO A O 1
ATOM 2233 N N . ALA A 1 284 ? 2.971 10.766 28.156 1 96.5 284 ALA A N 1
ATOM 2234 C CA . ALA A 1 284 ? 1.964 10.25 27.234 1 96.5 284 ALA A CA 1
ATOM 2235 C C . ALA A 1 284 ? 0.87 9.492 27.984 1 96.5 284 ALA A C 1
ATOM 2237 O O . ALA A 1 284 ? 1.07 9.07 29.125 1 96.5 284 ALA A O 1
ATOM 2238 N N . THR A 1 285 ? -0.321 9.359 27.297 1 98.06 285 THR A N 1
ATOM 2239 C CA . THR A 1 285 ? -1.418 8.57 27.844 1 98.06 285 THR A CA 1
ATOM 2240 C C . THR A 1 285 ? -0.966 7.141 28.125 1 98.06 285 THR A C 1
ATOM 2242 O O . THR A 1 285 ? -0.327 6.512 27.281 1 98.06 285 THR A O 1
ATOM 2245 N N . PRO A 1 286 ? -1.313 6.609 29.312 1 97.56 286 PRO A N 1
ATOM 2246 C CA . PRO A 1 286 ? -0.945 5.223 29.609 1 97.56 286 PRO A CA 1
ATOM 2247 C C . PRO A 1 286 ? -1.53 4.23 28.594 1 97.56 286 PRO A C 1
ATOM 2249 O O . PRO A 1 286 ? -2.691 4.363 28.203 1 97.56 286 PRO A O 1
ATOM 2252 N N . PRO A 1 287 ? -0.727 3.229 28.234 1 94.75 287 PRO A N 1
ATOM 2253 C CA . PRO A 1 287 ? -1.169 2.281 27.203 1 94.75 287 PRO A CA 1
ATOM 2254 C C . PRO A 1 287 ? -2.475 1.579 27.578 1 94.75 287 PRO A C 1
ATOM 2256 O O . PRO A 1 287 ? -3.281 1.27 26.688 1 94.75 287 PRO A O 1
ATOM 2259 N N . ASN A 1 288 ? -2.723 1.352 28.828 1 96.44 288 ASN A N 1
ATOM 2260 C CA . ASN A 1 288 ? -3.92 0.638 29.25 1 96.44 288 ASN A CA 1
ATOM 2261 C C . ASN A 1 288 ? -5.16 1.522 29.172 1 96.44 288 ASN A C 1
ATOM 2263 O O . ASN A 1 288 ? -6.27 1.074 29.469 1 96.44 288 ASN A O 1
ATOM 2267 N N . LYS A 1 289 ? -4.973 2.803 28.797 1 98.06 289 LYS A N 1
ATOM 2268 C CA . LYS A 1 289 ? -6.082 3.736 28.625 1 98.06 289 LYS A CA 1
ATOM 2269 C C . LYS A 1 289 ? -6.324 4.035 27.141 1 98.06 289 LYS A C 1
ATOM 2271 O O . LYS A 1 289 ? -7.043 4.98 26.812 1 98.06 289 LYS A O 1
ATOM 2276 N N . ILE A 1 290 ? -5.738 3.311 26.328 1 97.94 290 ILE A N 1
ATOM 2277 C CA . ILE A 1 290 ? -5.91 3.379 24.875 1 97.94 290 ILE A CA 1
ATOM 2278 C C . ILE A 1 290 ? -6.551 2.09 24.375 1 97.94 290 ILE A C 1
ATOM 2280 O O . ILE A 1 290 ? -6 1.003 24.547 1 97.94 290 ILE A O 1
ATOM 2284 N N . ASN A 1 291 ? -7.684 2.199 23.75 1 97.81 291 ASN A N 1
ATOM 2285 C CA . ASN A 1 291 ? -8.461 1.018 23.406 1 97.81 291 ASN A CA 1
ATOM 2286 C C . ASN A 1 291 ? -8.922 1.062 21.953 1 97.81 291 ASN A C 1
ATOM 2288 O O . ASN A 1 291 ? -9.109 2.141 21.375 1 97.81 291 ASN A O 1
ATOM 2292 N N . PRO A 1 292 ? -9.062 -0.129 21.328 1 97.81 292 PRO A N 1
ATOM 2293 C CA . PRO A 1 292 ? -9.57 -0.163 19.953 1 97.81 292 PRO A CA 1
ATOM 2294 C C . PRO A 1 292 ? -11.039 0.25 19.859 1 97.81 292 PRO A C 1
ATOM 2296 O O . PRO A 1 292 ? -11.883 -0.29 20.562 1 97.81 292 PRO A O 1
ATOM 2299 N N . LYS A 1 293 ? -11.359 1.217 18.984 1 98.5 293 LYS A N 1
ATOM 2300 C CA . LYS A 1 293 ? -12.703 1.735 18.781 1 98.5 293 LYS A CA 1
ATOM 2301 C C . LYS A 1 293 ? -12.945 2.072 17.312 1 98.5 293 LYS A C 1
ATOM 2303 O O . LYS A 1 293 ? -12 2.387 16.578 1 98.5 293 LYS A O 1
ATOM 2308 N N . TYR A 1 294 ? -14.234 1.898 16.938 1 98.75 294 TYR A N 1
ATOM 2309 C CA . TYR A 1 294 ? -14.617 2.582 15.711 1 98.75 294 TYR A CA 1
ATOM 2310 C C . TYR A 1 294 ? -14.516 4.094 15.875 1 98.75 294 TYR A C 1
ATOM 2312 O O . TYR A 1 294 ? -14.695 4.617 16.984 1 98.75 294 TYR A O 1
ATOM 2320 N N . ILE A 1 295 ? -14.234 4.805 14.836 1 98.88 295 ILE A N 1
ATOM 2321 C CA . ILE A 1 295 ? -14.148 6.258 14.891 1 98.88 295 ILE A CA 1
ATOM 2322 C C . ILE A 1 295 ? -15.516 6.84 15.25 1 98.88 295 ILE A C 1
ATOM 2324 O O . ILE A 1 295 ? -16.484 6.645 14.516 1 98.88 295 ILE A O 1
ATOM 2328 N N . TYR A 1 296 ? -15.578 7.57 16.359 1 98.75 296 TYR A N 1
ATOM 2329 C CA . TYR A 1 296 ? -16.875 8.047 16.812 1 98.75 296 TYR A CA 1
ATOM 2330 C C . TYR A 1 296 ? -16.812 9.508 17.234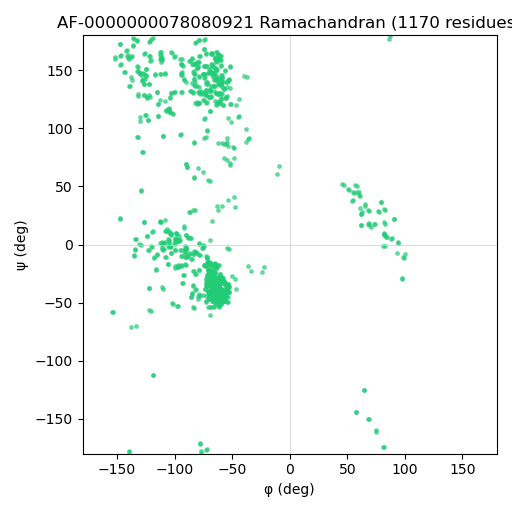 1 98.75 296 TYR A C 1
ATOM 2332 O O . TYR A 1 296 ? -17.828 10.133 17.516 1 98.75 296 TYR A O 1
ATOM 2340 N N . SER A 1 297 ? -15.602 10.055 17.312 1 98.81 297 SER A N 1
ATOM 2341 C CA . SER A 1 297 ? -15.383 11.43 17.75 1 98.81 297 SER A CA 1
ATOM 2342 C C . SER A 1 297 ? -14.188 12.047 17.047 1 98.81 297 SER A C 1
ATOM 2344 O O . SER A 1 297 ? -13.477 11.367 16.297 1 98.81 297 SER A O 1
ATOM 2346 N N . GLY A 1 298 ? -14.055 13.344 17.312 1 98.75 298 GLY A N 1
ATOM 2347 C CA . GLY A 1 298 ? -12.906 14.039 16.766 1 98.75 298 GLY A CA 1
ATOM 2348 C C . GLY A 1 298 ? -11.578 13.469 17.234 1 98.75 298 GLY A C 1
ATOM 2349 O O . GLY A 1 298 ? -10.617 13.398 16.453 1 98.75 298 GLY A O 1
ATOM 2350 N N . ARG A 1 299 ? -11.484 13.07 18.5 1 98.69 299 ARG A N 1
ATOM 2351 C CA . ARG A 1 299 ? -10.266 12.469 19.031 1 98.69 299 ARG A CA 1
ATOM 2352 C C . ARG A 1 299 ? -9.945 11.156 18.328 1 98.69 299 ARG A C 1
ATOM 2354 O O . ARG A 1 299 ? -8.789 10.875 18.016 1 98.69 299 ARG A O 1
ATOM 2361 N N . ALA A 1 300 ? -10.969 10.352 18.125 1 98.69 300 ALA A N 1
ATOM 2362 C CA . ALA A 1 300 ? -10.781 9.086 17.422 1 98.69 300 ALA A CA 1
ATOM 2363 C C . ALA A 1 300 ? -10.312 9.32 15.984 1 98.69 300 ALA A C 1
ATOM 2365 O O . ALA A 1 300 ? -9.43 8.609 15.484 1 98.69 300 ALA A O 1
ATOM 2366 N N . LEU A 1 301 ? -10.922 10.25 15.336 1 98.75 301 LEU A N 1
ATOM 2367 C CA . LEU A 1 301 ? -10.562 10.578 13.961 1 98.75 301 LEU A CA 1
ATOM 2368 C C . LEU A 1 301 ? -9.125 11.102 13.891 1 98.75 301 LEU A C 1
ATOM 2370 O O . LEU A 1 301 ? -8.367 10.719 12.992 1 98.75 301 LEU A O 1
ATOM 2374 N N . ALA A 1 302 ? -8.75 11.953 14.781 1 98.62 302 ALA A N 1
ATOM 2375 C CA . ALA A 1 302 ? -7.395 12.477 14.852 1 98.62 302 ALA A CA 1
ATOM 2376 C C . ALA A 1 302 ? -6.379 11.359 15.055 1 98.62 302 ALA A C 1
ATOM 2378 O O . ALA A 1 302 ? -5.32 11.352 14.422 1 98.62 302 ALA A O 1
ATOM 2379 N N . GLU A 1 303 ? -6.699 10.422 15.914 1 97.94 303 GLU A N 1
ATOM 2380 C CA . GLU A 1 303 ? -5.777 9.336 16.203 1 97.94 303 GLU A CA 1
ATOM 2381 C C . GLU A 1 303 ? -5.605 8.422 14.992 1 97.94 303 GLU A C 1
ATOM 2383 O O . GLU A 1 303 ? -4.52 7.887 14.758 1 97.94 303 GLU A O 1
ATOM 2388 N N . ALA A 1 304 ? -6.676 8.234 14.273 1 97.94 304 ALA A N 1
ATOM 2389 C CA . ALA A 1 304 ? -6.613 7.41 13.07 1 97.94 304 ALA A CA 1
ATOM 2390 C C . ALA A 1 304 ? -5.637 8 12.055 1 97.94 304 ALA A C 1
ATOM 2392 O O . ALA A 1 304 ? -5.043 7.273 11.258 1 97.94 304 ALA A O 1
ATOM 2393 N N . CYS A 1 305 ? -5.406 9.289 12.117 1 97.62 305 CYS A N 1
ATOM 2394 C CA . CYS A 1 305 ? -4.555 9.977 11.156 1 97.62 305 CYS A CA 1
ATOM 2395 C C . CYS A 1 305 ? -3.281 10.484 11.82 1 97.62 305 CYS A C 1
ATOM 2397 O O . CYS A 1 305 ? -2.66 11.43 11.336 1 97.62 305 CYS A O 1
ATOM 2399 N N . HIS A 1 306 ? -2.912 9.945 12.984 1 96.44 306 HIS A N 1
ATOM 2400 C CA . HIS A 1 306 ? -1.757 10.398 13.75 1 96.44 306 HIS A CA 1
ATOM 2401 C C . HIS A 1 306 ? -0.47 9.758 13.234 1 96.44 306 HIS A C 1
ATOM 2403 O O . HIS A 1 306 ? 0.451 10.461 12.812 1 96.44 306 HIS A O 1
ATOM 2409 N N . ASN A 1 307 ? -0.516 8.398 13.188 1 92.5 307 ASN A N 1
ATOM 2410 C CA . ASN A 1 307 ? 0.687 7.66 12.812 1 92.5 307 ASN A CA 1
ATOM 2411 C C . ASN A 1 307 ? 0.42 6.699 11.664 1 92.5 307 ASN A C 1
ATOM 2413 O O . ASN A 1 307 ? 1.153 5.727 11.477 1 92.5 307 ASN A O 1
ATOM 2417 N N . ASP A 1 308 ? -0.659 6.938 10.945 1 96.12 308 ASP A N 1
ATOM 2418 C CA . ASP A 1 308 ? -0.932 6.137 9.758 1 96.12 308 ASP A CA 1
ATOM 2419 C C . ASP A 1 308 ? 0.201 6.258 8.734 1 96.12 308 ASP A C 1
ATOM 2421 O O . ASP A 1 308 ? 0.954 7.234 8.758 1 96.12 308 ASP A O 1
ATOM 2425 N N . TYR A 1 309 ? 0.352 5.266 7.922 1 95.94 309 TYR A N 1
ATOM 2426 C CA . TYR A 1 309 ? 1.246 5.449 6.785 1 95.94 309 TYR A CA 1
ATOM 2427 C C . TYR A 1 309 ? 0.526 6.129 5.629 1 95.94 309 TYR A C 1
ATOM 2429 O O . TYR A 1 309 ? -0.702 6.066 5.527 1 95.94 309 TYR A O 1
ATOM 2437 N N . PRO A 1 310 ? 1.156 6.961 4.742 1 88.81 310 PRO A N 1
ATOM 2438 C CA . PRO A 1 310 ? 0.572 8.016 3.912 1 88.81 310 PRO A CA 1
ATOM 2439 C C . PRO A 1 310 ? -0.606 7.52 3.074 1 88.81 310 PRO A C 1
ATOM 2441 O O . PRO A 1 310 ? -1.562 8.266 2.85 1 88.81 310 PRO A O 1
ATOM 2444 N N . TYR A 1 311 ? -0.728 6.328 2.492 1 97.56 311 TYR A N 1
ATOM 2445 C CA . TYR A 1 311 ? -1.839 5.926 1.637 1 97.56 311 TYR A CA 1
ATOM 2446 C C . TYR A 1 311 ? -2.67 4.832 2.299 1 97.56 311 TYR A C 1
ATOM 2448 O O . TYR A 1 311 ? -3.473 4.168 1.64 1 97.56 311 TYR A O 1
ATOM 2456 N N . GLN A 1 312 ? -2.584 4.691 3.557 1 98.44 312 GLN A N 1
ATOM 2457 C CA . GLN A 1 312 ? -3.229 3.596 4.273 1 98.44 312 GLN A CA 1
ATOM 2458 C C . GLN A 1 312 ? -4.742 3.639 4.098 1 98.44 312 GLN A C 1
ATOM 2460 O O . GLN A 1 312 ? -5.355 2.646 3.695 1 98.44 312 GLN A O 1
ATOM 2465 N N . LEU A 1 313 ? -5.324 4.781 4.398 1 98.75 313 LEU A N 1
ATOM 2466 C CA . LEU A 1 313 ? -6.777 4.891 4.457 1 98.75 313 LEU A CA 1
ATOM 2467 C C . LEU A 1 313 ? -7.383 4.844 3.061 1 98.75 313 LEU A C 1
ATOM 2469 O O . LEU A 1 313 ? -8.523 4.414 2.887 1 98.75 313 LEU A O 1
ATOM 2473 N N . PHE A 1 314 ? -6.645 5.238 2.082 1 98.88 314 PHE A N 1
ATOM 2474 C CA . PHE A 1 314 ? -7.125 5.242 0.706 1 98.88 314 PHE A CA 1
ATOM 2475 C C . PHE A 1 314 ? -6.949 3.869 0.066 1 98.88 314 PHE A C 1
ATOM 2477 O O . PHE A 1 314 ? -7.758 3.461 -0.77 1 98.88 314 PHE A O 1
ATOM 2484 N N . LEU A 1 315 ? -5.852 3.219 0.465 1 98.69 315 LEU A N 1
ATOM 2485 C CA . LEU A 1 315 ? -5.734 1.813 0.096 1 98.69 315 LEU A CA 1
ATOM 2486 C C . LEU A 1 315 ? -6.91 1.009 0.639 1 98.69 315 LEU A C 1
ATOM 2488 O O . LEU A 1 315 ? -7.496 0.195 -0.079 1 98.69 315 LEU A O 1
ATOM 2492 N N . GLN A 1 316 ? -7.27 1.234 1.871 1 98.69 316 GLN A N 1
ATOM 2493 C CA . GLN A 1 316 ? -8.414 0.574 2.492 1 98.69 316 GLN A CA 1
ATOM 2494 C C . GLN A 1 316 ? -9.703 0.873 1.729 1 98.69 316 GLN A C 1
ATOM 2496 O O . GLN A 1 316 ? -10.531 -0.016 1.532 1 98.69 316 GLN A O 1
ATOM 2501 N N . ALA A 1 317 ? -9.805 2.078 1.307 1 98.94 317 ALA A N 1
ATOM 2502 C CA . ALA A 1 317 ? -11.008 2.469 0.575 1 98.94 317 ALA A CA 1
ATOM 2503 C C . ALA A 1 317 ? -11.125 1.705 -0.741 1 98.94 317 ALA A C 1
ATOM 2505 O O . ALA A 1 317 ? -12.211 1.242 -1.104 1 98.94 317 ALA A O 1
ATOM 2506 N N . ALA A 1 318 ? -10.055 1.605 -1.456 1 98.88 318 ALA A N 1
ATOM 2507 C CA . ALA A 1 318 ? -10.062 0.859 -2.711 1 98.88 318 ALA A CA 1
ATOM 2508 C C . ALA A 1 318 ? -10.422 -0.605 -2.477 1 98.88 318 ALA A C 1
ATOM 2510 O O . ALA A 1 318 ? -11.211 -1.187 -3.223 1 98.88 318 ALA A O 1
ATOM 2511 N N . LEU A 1 319 ? -9.828 -1.211 -1.477 1 98.75 319 LEU A N 1
ATOM 2512 C CA . LEU A 1 319 ? -10.102 -2.607 -1.151 1 98.75 319 LEU A CA 1
ATOM 2513 C C . LEU A 1 319 ? -11.562 -2.801 -0.764 1 98.75 319 LEU A C 1
ATOM 2515 O O . LEU A 1 319 ? -12.172 -3.812 -1.117 1 98.75 319 LEU A O 1
ATOM 2519 N N . ILE A 1 320 ? -12.102 -1.857 -0.063 1 98.94 320 ILE A N 1
ATOM 2520 C CA . ILE A 1 320 ? -13.508 -1.902 0.326 1 98.94 320 ILE A CA 1
ATOM 2521 C C . ILE A 1 320 ? -14.391 -1.854 -0.918 1 98.94 320 ILE A C 1
ATOM 2523 O O . ILE A 1 320 ? -15.352 -2.619 -1.035 1 98.94 320 ILE A O 1
ATOM 2527 N N . LEU A 1 321 ? -14.062 -0.976 -1.832 1 98.94 321 LEU A N 1
ATOM 2528 C CA . LEU A 1 321 ? -14.859 -0.856 -3.049 1 98.94 321 LEU A CA 1
ATOM 2529 C C . LEU A 1 321 ? -14.852 -2.162 -3.836 1 98.94 321 LEU A C 1
ATOM 2531 O O . LEU A 1 321 ? -15.883 -2.594 -4.348 1 98.94 321 LEU A O 1
ATOM 2535 N N . TYR A 1 322 ? -13.734 -2.801 -3.957 1 98.56 322 TYR A N 1
ATOM 2536 C CA . TYR A 1 322 ? -13.672 -4.098 -4.625 1 98.56 322 TYR A CA 1
ATOM 2537 C C . TYR A 1 322 ? -14.539 -5.125 -3.904 1 98.56 322 TYR A C 1
ATOM 2539 O O . TYR A 1 322 ? -15.273 -5.887 -4.543 1 98.56 322 TYR A O 1
ATOM 2547 N N . SER A 1 323 ? -14.477 -5.137 -2.588 1 98.25 323 SER A N 1
ATOM 2548 C CA . SER A 1 323 ? -15.211 -6.109 -1.788 1 98.25 323 SER A CA 1
ATOM 2549 C C . SER A 1 323 ? -16.719 -5.871 -1.869 1 98.25 323 SER A C 1
ATOM 2551 O O . SER A 1 323 ? -17.5 -6.809 -1.756 1 98.25 323 SER A O 1
ATOM 2553 N N . LEU A 1 324 ? -17.109 -4.633 -2.082 1 98.69 324 LEU A N 1
ATOM 2554 C CA . LEU A 1 324 ? -18.516 -4.285 -2.133 1 98.69 324 LEU A CA 1
ATOM 2555 C C . LEU A 1 324 ? -19.094 -4.551 -3.52 1 98.69 324 LEU A C 1
ATOM 2557 O O . LEU A 1 324 ? -20.312 -4.48 -3.715 1 98.69 324 LEU A O 1
ATOM 2561 N N . GLY A 1 325 ? -18.312 -4.863 -4.48 1 98.38 325 GLY A N 1
ATOM 2562 C CA . GLY A 1 325 ? -18.781 -5.121 -5.832 1 98.38 325 GLY A CA 1
ATOM 2563 C C . GLY A 1 325 ? -19.062 -3.854 -6.617 1 98.38 325 GLY A C 1
ATOM 2564 O O . GLY A 1 325 ? -20.031 -3.793 -7.379 1 98.38 325 GLY A O 1
ATOM 2565 N N . ALA A 1 326 ? -18.25 -2.818 -6.402 1 98.75 326 ALA A N 1
ATOM 2566 C CA . ALA A 1 326 ? -18.438 -1.546 -7.094 1 98.75 326 ALA A CA 1
ATOM 2567 C C . ALA A 1 326 ? -18.25 -1.708 -8.602 1 98.75 326 ALA A C 1
ATOM 2569 O O . ALA A 1 326 ? -17.359 -2.438 -9.047 1 98.75 326 ALA A O 1
ATOM 2570 N N . GLN A 1 327 ? -19.047 -1.005 -9.359 1 98.31 327 GLN A N 1
ATOM 2571 C CA . GLN A 1 327 ? -18.938 -1.019 -10.812 1 98.31 327 GLN A CA 1
ATOM 2572 C C . GLN A 1 327 ? -17.719 -0.216 -11.273 1 98.31 327 GLN A C 1
ATOM 2574 O O . GLN A 1 327 ? -17.391 0.819 -10.695 1 98.31 327 GLN A O 1
ATOM 2579 N N . THR A 1 328 ? -17.172 -0.665 -12.305 1 97.5 328 THR A N 1
ATOM 2580 C CA . THR A 1 328 ? -16.016 0.021 -12.875 1 97.5 328 THR A CA 1
ATOM 2581 C C . THR A 1 328 ? -16.453 1.217 -13.711 1 97.5 328 THR A C 1
ATOM 2583 O O . THR A 1 328 ? -17.594 1.261 -14.188 1 97.5 328 THR A O 1
ATOM 2586 N N . ASN A 1 329 ? -15.555 2.213 -13.773 1 98.38 329 ASN A N 1
ATOM 2587 C CA . ASN A 1 329 ? -15.734 3.332 -14.695 1 98.38 329 ASN A CA 1
ATOM 2588 C C . ASN A 1 329 ? -15.805 2.861 -16.141 1 98.38 329 ASN A C 1
ATOM 2590 O O . ASN A 1 329 ? -14.898 2.18 -16.625 1 98.38 329 ASN A O 1
ATOM 2594 N N . VAL A 1 330 ? -16.859 3.199 -16.891 1 96.69 330 VAL A N 1
ATOM 2595 C CA . VAL A 1 330 ? -17.156 2.674 -18.219 1 96.69 330 VAL A CA 1
ATOM 2596 C C . VAL A 1 330 ? -16.172 3.254 -19.234 1 96.69 330 VAL A C 1
ATOM 2598 O O . VAL A 1 330 ? -16.062 2.746 -20.359 1 96.69 330 VAL A O 1
ATOM 2601 N N . GLY A 1 331 ? -15.398 4.254 -18.812 1 97.62 331 GLY A N 1
ATOM 2602 C CA . GLY A 1 331 ? -14.43 4.859 -19.719 1 97.62 331 GLY A CA 1
ATOM 2603 C C . GLY A 1 331 ? -13.25 3.951 -20.016 1 97.62 331 GLY A C 1
ATOM 2604 O O . GLY A 1 331 ? -12.523 4.176 -20.984 1 97.62 331 GLY A O 1
ATOM 2605 N N . TRP A 1 332 ? -13.023 2.912 -19.266 1 98.12 332 TRP A N 1
ATOM 2606 C CA . TRP A 1 332 ? -11.914 1.985 -19.469 1 98.12 332 TRP A CA 1
ATOM 2607 C C . TRP A 1 332 ? -12.266 0.945 -20.531 1 98.12 332 TRP A C 1
ATOM 2609 O O . TRP A 1 332 ? -13.406 0.467 -20.594 1 98.12 332 TRP A O 1
ATOM 2619 N N . PRO A 1 333 ? -11.297 0.586 -21.344 1 97.25 333 PRO A N 1
ATOM 2620 C CA . PRO A 1 333 ? -11.531 -0.483 -22.312 1 97.25 333 PRO A CA 1
ATOM 2621 C C . PRO A 1 333 ? -11.906 -1.811 -21.656 1 97.25 333 PRO A C 1
ATOM 2623 O O . PRO A 1 333 ? -11.328 -2.176 -20.625 1 97.25 333 PRO A O 1
ATOM 2626 N N . THR A 1 334 ? -12.875 -2.494 -22.234 1 96.31 334 THR A N 1
ATOM 2627 C CA . THR A 1 334 ? -13.25 -3.844 -21.828 1 96.31 334 THR A CA 1
ATOM 2628 C C . THR A 1 334 ? -13.32 -4.77 -23.031 1 96.31 334 THR A C 1
ATOM 2630 O O . THR A 1 334 ? -13.648 -4.328 -24.141 1 96.31 334 THR A O 1
ATOM 2633 N N . TYR A 1 335 ? -12.992 -5.996 -22.812 1 96.69 335 TYR A N 1
ATOM 2634 C CA . TYR A 1 335 ? -12.984 -7.004 -23.875 1 96.69 335 TYR A CA 1
ATOM 2635 C C . TYR A 1 335 ? -13.805 -8.227 -23.469 1 96.69 335 TYR A C 1
ATOM 2637 O O . TYR A 1 335 ? -13.867 -8.562 -22.281 1 96.69 335 TYR A O 1
ATOM 2645 N N . PRO A 1 336 ? -14.43 -8.875 -24.438 1 96.12 336 PRO A N 1
ATOM 2646 C CA . PRO A 1 336 ? -15.258 -10.039 -24.094 1 96.12 336 PRO A CA 1
ATOM 2647 C C . PRO A 1 336 ? -14.438 -11.203 -23.547 1 96.12 336 PRO A C 1
ATOM 2649 O O . PRO A 1 336 ? -14.945 -12.008 -22.766 1 96.12 336 PRO A O 1
ATOM 2652 N N . ASN A 1 337 ? -13.156 -11.297 -23.953 1 97.94 337 ASN A N 1
ATOM 2653 C CA . ASN A 1 337 ? -12.398 -12.5 -23.641 1 97.94 337 ASN A CA 1
ATOM 2654 C C . ASN A 1 337 ? -11.172 -12.188 -22.781 1 97.94 337 ASN A C 1
ATOM 2656 O O . ASN A 1 337 ? -10.25 -13 -22.688 1 97.94 337 ASN A O 1
ATOM 2660 N N . GLN A 1 338 ? -11.07 -10.969 -22.266 1 97.81 338 GLN A N 1
ATOM 2661 C CA . GLN A 1 338 ? -9.938 -10.562 -21.438 1 97.81 338 GLN A CA 1
ATOM 2662 C C . GLN A 1 338 ? -10.406 -9.875 -20.156 1 97.81 338 GLN A C 1
ATOM 2664 O O . GLN A 1 338 ? -11.484 -9.289 -20.125 1 97.81 338 GLN A O 1
ATOM 2669 N N . VAL A 1 339 ? -9.633 -9.945 -19.141 1 97.5 339 VAL A N 1
ATOM 2670 C CA . VAL A 1 339 ? -9.836 -9.18 -17.906 1 97.5 339 VAL A CA 1
ATOM 2671 C C . VAL A 1 339 ? -8.547 -8.445 -17.547 1 97.5 339 VAL A C 1
ATOM 2673 O O . VAL A 1 339 ? -7.449 -8.961 -17.75 1 97.5 339 VAL A O 1
ATOM 2676 N N . SER A 1 340 ? -8.664 -7.207 -17.047 1 97.06 340 SER A N 1
ATOM 2677 C CA . SER A 1 340 ? -7.516 -6.387 -16.672 1 97.06 340 SER A CA 1
ATOM 2678 C C . SER A 1 340 ? -6.969 -6.781 -15.312 1 97.06 340 SER A C 1
ATOM 2680 O O . SER A 1 340 ? -7.707 -7.285 -14.461 1 97.06 340 SER A O 1
ATOM 2682 N N . PHE A 1 341 ? -5.617 -6.488 -15.172 1 97.31 341 PHE A N 1
ATOM 2683 C CA . PHE A 1 341 ? -4.969 -6.766 -13.891 1 97.31 341 PHE A CA 1
ATOM 2684 C C . PHE A 1 341 ? -3.756 -5.863 -13.695 1 97.31 341 PHE A C 1
ATOM 2686 O O . PHE A 1 341 ? -3.785 -4.949 -12.875 1 97.31 341 PHE A O 1
ATOM 2693 N N . VAL A 1 342 ? -2.74 -5.867 -14.594 1 96.88 342 VAL A N 1
ATOM 2694 C CA . VAL A 1 342 ? -1.454 -5.191 -14.445 1 96.88 342 VAL A CA 1
ATOM 2695 C C . VAL A 1 342 ? -1.489 -3.844 -15.164 1 96.88 342 VAL A C 1
ATOM 2697 O O . VAL A 1 342 ? -0.644 -2.98 -14.914 1 96.88 342 VAL A O 1
ATOM 2700 N N . SER A 1 343 ? -2.371 -3.666 -16.031 1 96.56 343 SER A N 1
ATOM 2701 C CA . SER A 1 343 ? -2.594 -2.436 -16.797 1 96.56 343 SER A CA 1
ATOM 2702 C C . SER A 1 343 ? -4.082 -2.146 -16.953 1 96.56 343 SER A C 1
ATOM 2704 O O . SER A 1 343 ? -4.918 -2.799 -16.312 1 96.56 343 SER A O 1
ATOM 2706 N N . ASN A 1 344 ? -4.402 -1.126 -17.625 1 97.31 344 ASN A N 1
ATOM 2707 C CA . ASN A 1 344 ? -5.809 -0.777 -17.797 1 97.31 344 ASN A CA 1
ATOM 2708 C C . ASN A 1 344 ? -6.508 -0.583 -16.469 1 97.31 344 ASN A C 1
ATOM 2710 O O . ASN A 1 344 ? -5.953 0.04 -15.555 1 97.31 344 ASN A O 1
ATOM 2714 N N . ASN A 1 345 ? -7.711 -0.938 -16.312 1 97.69 345 ASN A N 1
ATOM 2715 C CA . ASN A 1 345 ? -8.438 -0.731 -15.062 1 97.69 345 ASN A CA 1
ATOM 2716 C C . ASN A 1 345 ? -8.219 -1.887 -14.094 1 97.69 345 ASN A C 1
ATOM 2718 O O . ASN A 1 345 ? -9.094 -2.189 -13.273 1 97.69 345 ASN A O 1
ATOM 2722 N N . GLY A 1 346 ? -7.094 -2.541 -14.188 1 97.81 346 GLY A N 1
ATOM 2723 C CA . GLY A 1 346 ? -6.777 -3.654 -13.305 1 97.81 346 GLY A CA 1
ATOM 2724 C C . GLY A 1 346 ? -6.629 -3.244 -11.852 1 97.81 346 GLY A C 1
ATOM 2725 O O . GLY A 1 346 ? -6.211 -2.121 -11.562 1 97.81 346 GLY A O 1
ATOM 2726 N N . SER A 1 347 ? -6.918 -4.207 -10.938 1 97.62 347 SER A N 1
ATOM 2727 C CA . SER A 1 347 ? -6.82 -3.941 -9.508 1 97.62 347 SER A CA 1
ATOM 2728 C C . SER A 1 347 ? -5.391 -3.607 -9.102 1 97.62 347 SER A C 1
ATOM 2730 O O . SER A 1 347 ? -5.16 -2.711 -8.289 1 97.62 347 SER A O 1
ATOM 2732 N N . SER A 1 348 ? -4.387 -4.344 -9.68 1 97.5 348 SER A N 1
ATOM 2733 C CA . SER A 1 348 ? -2.992 -4.047 -9.375 1 97.5 348 SER A CA 1
ATOM 2734 C C . SER A 1 348 ? -2.615 -2.643 -9.844 1 97.5 348 SER A C 1
ATOM 2736 O O . SER A 1 348 ? -1.839 -1.951 -9.18 1 97.5 348 SER A O 1
ATOM 2738 N N . THR A 1 349 ? -3.141 -2.24 -11 1 97.94 349 THR A N 1
ATOM 2739 C CA . THR A 1 349 ? -2.893 -0.904 -11.523 1 97.94 349 THR A CA 1
ATOM 2740 C C . THR A 1 349 ? -3.369 0.164 -10.547 1 97.94 349 THR A C 1
ATOM 2742 O O . THR A 1 349 ? -2.621 1.084 -10.211 1 97.94 349 THR A O 1
ATOM 2745 N N . LEU A 1 350 ? -4.582 -0.004 -10.086 1 98.62 350 LEU A N 1
ATOM 2746 C CA . LEU A 1 350 ? -5.156 0.974 -9.164 1 98.62 350 LEU A CA 1
ATOM 2747 C C . LEU A 1 350 ? -4.371 1.02 -7.859 1 98.62 350 LEU A C 1
ATOM 2749 O O . LEU A 1 350 ? -4 2.098 -7.391 1 98.62 350 LEU A O 1
ATOM 2753 N N . LEU A 1 351 ? -4.156 -0.119 -7.285 1 98.62 351 LEU A N 1
ATOM 2754 C CA . LEU A 1 351 ? -3.57 -0.177 -5.949 1 98.62 351 LEU A CA 1
ATOM 2755 C C . LEU A 1 351 ? -2.133 0.335 -5.961 1 98.62 351 LEU A C 1
ATOM 2757 O O . LEU A 1 351 ? -1.693 0.988 -5.012 1 98.62 351 LEU A O 1
ATOM 2761 N N . CYS A 1 352 ? -1.37 0.079 -7.012 1 98.06 352 CYS A N 1
ATOM 2762 C CA . CYS A 1 352 ? -0.025 0.631 -7.129 1 98.06 352 CYS A CA 1
ATOM 2763 C C . CYS A 1 352 ? -0.073 2.129 -7.406 1 98.06 352 CYS A C 1
ATOM 2765 O O . CYS A 1 352 ? 0.752 2.887 -6.891 1 98.06 352 CYS A O 1
ATOM 2767 N N . ALA A 1 353 ? -1.062 2.568 -8.18 1 98.19 353 ALA A N 1
ATOM 2768 C CA . ALA A 1 353 ? -1.192 3.98 -8.523 1 98.19 353 ALA A CA 1
ATOM 2769 C C . ALA A 1 353 ? -1.484 4.824 -7.289 1 98.19 353 ALA A C 1
ATOM 2771 O O . ALA A 1 353 ? -1.013 5.961 -7.18 1 98.19 353 ALA A O 1
ATOM 2772 N N . ILE A 1 354 ? -2.271 4.305 -6.359 1 98.62 354 ILE A N 1
ATOM 2773 C CA . ILE A 1 354 ? -2.635 5.027 -5.145 1 98.62 354 ILE A CA 1
ATOM 2774 C C . ILE A 1 354 ? -1.374 5.375 -4.355 1 98.62 354 ILE A C 1
ATOM 2776 O O . ILE A 1 354 ? -1.205 6.512 -3.914 1 98.62 354 ILE A O 1
ATOM 2780 N N . SER A 1 355 ? -0.476 4.434 -4.211 1 98.06 355 SER A N 1
ATOM 2781 C CA . SER A 1 355 ? 0.754 4.656 -3.459 1 98.06 355 SER A CA 1
ATOM 2782 C C . SER A 1 355 ? 1.696 5.594 -4.203 1 98.06 355 SER A C 1
ATOM 2784 O O . SER A 1 355 ? 2.344 6.449 -3.592 1 98.06 355 SER A O 1
ATOM 2786 N N . GLU A 1 356 ? 1.79 5.449 -5.488 1 97.06 356 GLU A N 1
ATOM 2787 C CA . GLU A 1 356 ? 2.709 6.262 -6.277 1 97.06 356 GLU A CA 1
ATOM 2788 C C . GLU A 1 356 ? 2.299 7.734 -6.262 1 97.06 356 GLU A C 1
ATOM 2790 O O . GLU A 1 356 ? 3.133 8.617 -6.043 1 97.06 356 GLU A O 1
ATOM 2795 N N . VAL A 1 357 ? 0.997 7.965 -6.5 1 98.44 357 VAL A N 1
ATOM 2796 C CA . VAL A 1 357 ? 0.539 9.352 -6.547 1 98.44 357 VAL A CA 1
ATOM 2797 C C . VAL A 1 357 ? 0.68 9.984 -5.168 1 98.44 357 VAL A C 1
ATOM 2799 O O . VAL A 1 357 ? 0.942 11.188 -5.055 1 98.44 357 VAL A O 1
ATOM 2802 N N . CYS A 1 358 ? 0.532 9.188 -4.145 1 98.38 358 CYS A N 1
ATOM 2803 C CA . CYS A 1 358 ? 0.736 9.656 -2.779 1 98.38 358 CYS A CA 1
ATOM 2804 C C . CYS A 1 358 ? 2.145 10.211 -2.6 1 98.38 358 CYS A C 1
ATOM 2806 O O . CYS A 1 358 ? 2.32 11.312 -2.07 1 98.38 358 CYS A O 1
ATOM 2808 N N . GLY A 1 359 ? 3.148 9.469 -3.045 1 97.75 359 GLY A N 1
ATOM 2809 C CA . GLY A 1 359 ? 4.523 9.93 -2.955 1 97.75 359 GLY A CA 1
ATOM 2810 C C . GLY A 1 359 ? 4.77 11.219 -3.717 1 97.75 359 GLY A C 1
ATOM 2811 O O . GLY A 1 359 ? 5.477 12.102 -3.236 1 97.75 359 GLY A O 1
ATOM 2812 N N . ILE A 1 360 ? 4.168 11.344 -4.852 1 97.25 360 ILE A N 1
ATOM 2813 C CA . ILE A 1 360 ? 4.297 12.531 -5.688 1 97.25 360 ILE A CA 1
ATOM 2814 C C . ILE A 1 360 ? 3.65 13.727 -4.988 1 97.25 360 ILE A C 1
ATOM 2816 O O . ILE A 1 360 ? 4.238 14.812 -4.93 1 97.25 360 ILE A O 1
ATOM 2820 N N . ALA A 1 361 ? 2.477 13.477 -4.426 1 98.56 361 ALA A N 1
ATOM 2821 C CA . ALA A 1 361 ? 1.743 14.531 -3.738 1 98.56 361 ALA A CA 1
ATOM 2822 C C . ALA A 1 361 ? 2.527 15.055 -2.537 1 98.56 361 ALA A C 1
ATOM 2824 O O . ALA A 1 361 ? 2.551 16.266 -2.277 1 98.56 361 ALA A O 1
ATOM 2825 N N . LEU A 1 362 ? 3.146 14.195 -1.832 1 98.38 362 LEU A N 1
ATOM 2826 C CA . LEU A 1 362 ? 3.93 14.602 -0.669 1 98.38 362 LEU A CA 1
ATOM 2827 C C . LEU A 1 362 ? 5.105 15.477 -1.086 1 98.38 362 LEU A C 1
ATOM 2829 O O . LEU A 1 362 ? 5.434 16.453 -0.401 1 98.38 362 LEU A O 1
ATOM 2833 N N . LYS A 1 363 ? 5.738 15.18 -2.16 1 96.69 363 LYS A N 1
ATOM 2834 C CA . LYS A 1 363 ? 6.844 16 -2.641 1 96.69 363 LYS A CA 1
ATOM 2835 C C . LYS A 1 363 ? 6.355 17.391 -3.029 1 96.69 363 LYS A C 1
ATOM 2837 O O . LYS A 1 363 ? 7.047 18.391 -2.785 1 96.69 363 LYS A O 1
ATOM 2842 N N . HIS A 1 364 ? 5.164 17.453 -3.641 1 96.81 364 HIS A N 1
ATOM 2843 C CA . HIS A 1 364 ? 4.555 18.75 -3.91 1 96.81 364 HIS A CA 1
ATOM 2844 C C . HIS A 1 364 ? 4.355 19.531 -2.621 1 96.81 364 HIS A C 1
ATOM 2846 O O . HIS A 1 364 ? 4.652 20.734 -2.572 1 96.81 364 HIS A O 1
ATOM 2852 N N . SER A 1 365 ? 3.822 18.844 -1.626 1 98 365 SER A N 1
ATOM 2853 C CA . SER A 1 365 ? 3.57 19.5 -0.348 1 98 365 SER A CA 1
ATOM 2854 C C . SER A 1 365 ? 4.852 20.078 0.236 1 98 365 SER A C 1
ATOM 2856 O O . SER A 1 365 ? 4.871 21.219 0.685 1 98 365 SER A O 1
ATOM 2858 N N . TRP A 1 366 ? 5.922 19.359 0.216 1 97.62 366 TRP A N 1
ATOM 2859 C CA . TRP A 1 366 ? 7.18 19.797 0.806 1 97.62 366 TRP A CA 1
ATOM 2860 C C . TRP A 1 366 ? 7.77 20.969 0.02 1 97.62 366 TRP A C 1
ATOM 2862 O O . TRP A 1 366 ? 8.398 21.859 0.598 1 97.62 366 TRP A O 1
ATOM 2872 N N . TYR A 1 367 ? 7.551 20.969 -1.263 1 94.94 367 TYR A N 1
ATOM 2873 C CA . TYR A 1 367 ? 7.98 22.094 -2.082 1 94.94 367 TYR A CA 1
ATOM 2874 C C . TYR A 1 367 ? 7.32 23.391 -1.616 1 94.94 367 TYR A C 1
ATOM 2876 O O . TYR A 1 367 ? 8.008 24.391 -1.345 1 94.94 367 TYR A O 1
ATOM 2884 N N . TRP A 1 368 ? 6.031 23.391 -1.483 1 95.62 368 TRP A N 1
ATOM 2885 C CA . TRP A 1 368 ? 5.273 24.578 -1.131 1 95.62 368 TRP A CA 1
ATOM 2886 C C . TRP A 1 368 ? 5.531 24.984 0.32 1 95.62 368 TRP A C 1
ATOM 2888 O O . TRP A 1 368 ? 5.578 26.172 0.645 1 95.62 368 TRP A O 1
ATOM 2898 N N . LYS A 1 369 ? 5.723 24 1.174 1 97.12 369 LYS A N 1
ATOM 2899 C CA . LYS A 1 369 ? 5.941 24.25 2.594 1 97.12 369 LYS A CA 1
ATOM 2900 C C . LYS A 1 369 ? 7.258 24.984 2.824 1 97.12 369 LYS A C 1
ATOM 2902 O O . LYS A 1 369 ? 7.285 26.047 3.463 1 97.12 369 LYS A O 1
ATOM 2907 N N . TRP A 1 370 ? 8.336 24.422 2.277 1 96.81 370 TRP A N 1
ATOM 2908 C CA . TRP A 1 370 ? 9.664 24.859 2.688 1 96.81 370 TRP A CA 1
ATOM 2909 C C . TRP A 1 370 ? 10.188 25.953 1.766 1 96.81 370 TRP A C 1
ATOM 2911 O O . TRP A 1 370 ? 10.891 26.859 2.209 1 96.81 370 TRP A O 1
ATOM 2921 N N . LEU A 1 371 ? 9.836 25.906 0.502 1 93.31 371 LEU A N 1
ATOM 2922 C CA . LEU A 1 371 ? 10.461 26.844 -0.436 1 93.31 371 LEU A CA 1
ATOM 2923 C C . LEU A 1 371 ? 9.609 28.094 -0.608 1 93.31 371 LEU A C 1
ATOM 2925 O O . LEU A 1 371 ? 10.125 29.141 -0.981 1 93.31 371 LEU A O 1
ATOM 2929 N N . HIS A 1 372 ? 8.297 27.984 -0.224 1 92.81 372 HIS A N 1
ATOM 2930 C CA . HIS A 1 372 ? 7.445 29.109 -0.585 1 92.81 372 HIS A CA 1
ATOM 2931 C C . HIS A 1 372 ? 6.82 29.75 0.652 1 92.81 372 HIS A C 1
ATOM 2933 O O . HIS A 1 372 ? 7.055 30.922 0.934 1 92.81 372 HIS A O 1
ATOM 2939 N N . TYR A 1 373 ? 6.121 29.062 1.434 1 94.88 373 TYR A N 1
ATOM 2940 C CA . TYR A 1 373 ? 5.219 29.719 2.367 1 94.88 373 TYR A CA 1
ATOM 2941 C C . TYR A 1 373 ? 5.812 29.75 3.77 1 94.88 373 TYR A C 1
ATOM 2943 O O . TYR A 1 373 ? 5.84 30.812 4.41 1 94.88 373 TYR A O 1
ATOM 2951 N N . ARG A 1 374 ? 6.293 28.484 4.277 1 97.62 374 ARG A N 1
ATOM 2952 C CA . ARG A 1 374 ? 6.805 28.359 5.637 1 97.62 374 ARG A CA 1
ATOM 2953 C C . ARG A 1 374 ? 5.828 28.953 6.648 1 97.62 374 ARG A C 1
ATOM 2955 O O . ARG A 1 374 ? 6.227 29.719 7.535 1 97.62 374 ARG A O 1
ATOM 2962 N N . LYS A 1 375 ? 4.562 28.609 6.543 1 97.5 375 LYS A N 1
ATOM 2963 C CA . LYS A 1 375 ? 3.467 29.125 7.359 1 97.5 375 LYS A CA 1
ATOM 2964 C C . LYS A 1 375 ? 3.525 28.562 8.773 1 97.5 375 LYS A C 1
ATOM 2966 O O . LYS A 1 375 ? 3.809 27.375 8.961 1 97.5 375 LYS A O 1
ATOM 2971 N N . LEU A 1 376 ? 3.24 29.422 9.789 1 96.88 376 LEU A N 1
ATOM 2972 C CA . LEU A 1 376 ? 3.227 28.953 11.172 1 96.88 376 LEU A CA 1
ATOM 2973 C C . LEU A 1 376 ? 2.072 27.984 11.414 1 96.88 376 LEU A C 1
ATOM 2975 O O . LEU A 1 376 ? 1.048 28.062 10.727 1 96.88 376 LEU A O 1
ATOM 2979 N N . ARG A 1 377 ? 2.186 27.109 12.352 1 98.38 377 ARG A N 1
ATOM 2980 C CA . ARG A 1 377 ? 1.209 26.109 12.773 1 98.38 377 ARG A CA 1
ATOM 2981 C C . ARG A 1 377 ? 0.214 26.703 13.766 1 98.38 377 ARG A C 1
ATOM 2983 O O . ARG A 1 377 ? 0.516 27.688 14.445 1 98.38 377 ARG A O 1
ATOM 2990 N N . PRO A 1 378 ? -0.966 26.078 13.945 1 98.56 378 PRO A N 1
ATOM 2991 C CA . PRO A 1 378 ? -1.967 26.562 14.898 1 98.56 378 PRO A CA 1
ATOM 2992 C C . PRO A 1 378 ? -1.431 26.641 16.328 1 98.56 378 PRO A C 1
ATOM 2994 O O . PRO A 1 378 ? -1.825 27.531 17.094 1 98.56 378 PRO A O 1
ATOM 2997 N N . GLU A 1 379 ? -0.583 25.766 16.641 1 97.69 379 GLU A N 1
ATOM 2998 C CA . GLU A 1 379 ? -0.002 25.734 17.984 1 97.69 379 GLU A CA 1
ATOM 2999 C C . GLU A 1 379 ? 0.697 27.047 18.312 1 97.69 379 GLU A C 1
ATOM 3001 O O . GLU A 1 379 ? 0.529 27.578 19.406 1 97.69 379 GLU A O 1
ATOM 3006 N N . ALA A 1 380 ? 1.479 27.578 17.438 1 98.38 380 ALA A N 1
ATOM 3007 C CA . ALA A 1 380 ? 2.168 28.844 17.625 1 98.38 380 ALA A CA 1
ATOM 3008 C C . ALA A 1 380 ? 1.182 30.016 17.609 1 98.38 380 ALA A C 1
ATOM 3010 O O . ALA A 1 380 ? 1.31 30.953 18.391 1 98.38 380 ALA A O 1
ATOM 3011 N N . PHE A 1 381 ? 0.208 29.969 16.719 1 98.75 381 PHE A N 1
ATOM 3012 C CA . PHE A 1 381 ? -0.835 30.984 16.672 1 98.75 381 PHE A CA 1
ATOM 3013 C C . PHE A 1 381 ? -1.582 31.047 18 1 98.75 381 PHE A C 1
ATOM 3015 O O . PHE A 1 381 ? -1.901 32.125 18.484 1 98.75 381 PHE A O 1
ATOM 3022 N N . GLY A 1 382 ? -1.854 29.875 18.578 1 98.81 382 GLY A N 1
ATOM 3023 C CA . GLY A 1 382 ? -2.467 29.812 19.891 1 98.81 382 GLY A CA 1
ATOM 3024 C C . GLY A 1 382 ? -1.606 30.438 20.984 1 98.81 382 GLY A C 1
ATOM 3025 O O . GLY A 1 382 ? -2.121 31.094 21.891 1 98.81 382 GLY A O 1
ATOM 3026 N N . LEU A 1 383 ? -0.332 30.25 20.891 1 98.69 383 LEU A N 1
ATOM 3027 C CA . LEU A 1 383 ? 0.606 30.844 21.844 1 98.69 383 LEU A CA 1
ATOM 3028 C C . LEU A 1 383 ? 0.585 32.344 21.75 1 98.69 383 LEU A C 1
ATOM 3030 O O . LEU A 1 383 ? 0.544 33.031 22.781 1 98.69 383 LEU A O 1
ATOM 3034 N N . TRP A 1 384 ? 0.622 32.906 20.516 1 98.62 384 TRP A N 1
ATOM 3035 C CA . TRP A 1 384 ? 0.551 34.375 20.297 1 98.62 384 TRP A CA 1
ATOM 3036 C C . TRP A 1 384 ? -0.756 34.938 20.844 1 98.62 384 TRP A C 1
ATOM 3038 O O . TRP A 1 384 ? -0.771 36 21.453 1 98.62 384 TRP A O 1
ATOM 3048 N N . THR A 1 385 ? -1.798 34.219 20.594 1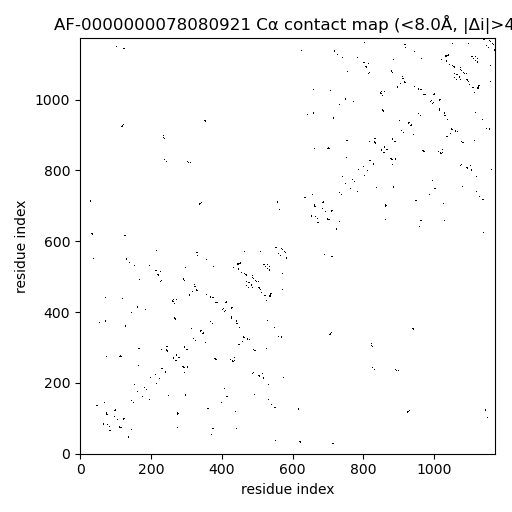 98.81 385 THR A N 1
ATOM 3049 C CA . THR A 1 385 ? -3.109 34.625 21.078 1 98.81 385 THR A CA 1
ATOM 3050 C C . THR A 1 385 ? -3.113 34.75 22.594 1 98.81 385 THR A C 1
ATOM 3052 O O . THR A 1 385 ? -3.627 35.719 23.156 1 98.81 385 THR A O 1
ATOM 3055 N N . HIS A 1 386 ? -2.59 33.75 23.203 1 98.69 386 HIS A N 1
ATOM 3056 C CA . HIS A 1 386 ? -2.479 33.781 24.656 1 98.69 386 HIS A CA 1
ATOM 3057 C C . HIS A 1 386 ? -1.669 35 25.125 1 98.69 386 HIS A C 1
ATOM 3059 O O . HIS A 1 386 ? -2.07 35.688 26.062 1 98.69 386 HIS A O 1
ATOM 3065 N N . ASP A 1 387 ? -0.511 35.25 24.547 1 98.19 387 ASP A N 1
ATOM 3066 C CA . ASP A 1 387 ? 0.39 36.312 24.953 1 98.19 387 ASP A CA 1
ATOM 3067 C C . ASP A 1 387 ? -0.312 37.656 24.891 1 98.19 387 ASP A C 1
ATOM 3069 O O . ASP A 1 387 ? -0.121 38.5 25.781 1 98.19 387 ASP A O 1
ATOM 3073 N N . VAL A 1 388 ? -1.09 37.812 23.891 1 98.44 388 VAL A N 1
ATOM 3074 C CA . VAL A 1 388 ? -1.815 39.062 23.734 1 98.44 388 VAL A CA 1
ATOM 3075 C C . VAL A 1 388 ? -2.939 39.156 24.766 1 98.44 388 VAL A C 1
ATOM 3077 O O . VAL A 1 388 ? -3.064 40.156 25.469 1 98.44 388 VAL A O 1
ATOM 3080 N N . LYS A 1 389 ? -3.723 38.125 24.875 1 97.69 389 LYS A N 1
ATOM 3081 C CA . LYS A 1 389 ? -4.895 38.125 25.75 1 97.69 389 LYS A CA 1
ATOM 3082 C C . LYS A 1 389 ? -4.488 38.188 27.219 1 97.69 389 LYS A C 1
ATOM 3084 O O . LYS A 1 389 ? -5.199 38.781 28.031 1 97.69 389 LYS A O 1
ATOM 3089 N N . ALA A 1 390 ? -3.389 37.656 27.5 1 96.62 390 ALA A N 1
ATOM 3090 C CA . ALA A 1 390 ? -2.896 37.656 28.875 1 96.62 390 ALA A CA 1
ATOM 3091 C C . ALA A 1 390 ? -2.113 38.906 29.188 1 96.62 390 ALA A C 1
ATOM 3093 O O . ALA A 1 390 ? -1.735 39.156 30.328 1 96.62 390 ALA A O 1
ATOM 3094 N N . GLY A 1 391 ? -1.844 39.719 28.172 1 95.81 391 GLY A N 1
ATOM 3095 C CA . GLY A 1 391 ? -1.174 41 28.359 1 95.81 391 GLY A CA 1
ATOM 3096 C C . GLY A 1 391 ? 0.333 40.875 28.469 1 95.81 391 GLY A C 1
ATOM 3097 O O . GLY A 1 391 ? 0.997 41.781 29.016 1 95.81 391 GLY A O 1
ATOM 3098 N N . LEU A 1 392 ? 0.851 39.812 28.031 1 95.44 392 LEU A N 1
ATOM 3099 C CA . LEU A 1 392 ? 2.293 39.594 28.109 1 95.44 392 LEU A CA 1
ATOM 3100 C C . LEU A 1 392 ? 3.018 40.469 27.078 1 95.44 392 LEU A C 1
ATOM 3102 O O . LEU A 1 392 ? 4.16 40.875 27.297 1 95.44 392 LEU A O 1
ATOM 3106 N N . VAL A 1 393 ? 2.381 40.594 25.891 1 95.25 393 VAL A N 1
ATOM 3107 C CA . VAL A 1 393 ? 2.949 41.344 24.781 1 95.25 393 VAL A CA 1
ATOM 3108 C C . VAL A 1 393 ? 1.861 42.188 24.109 1 95.25 393 VAL A C 1
ATOM 3110 O O . VAL A 1 393 ? 0.713 41.75 24 1 95.25 393 VAL A O 1
ATOM 3113 N N . PRO A 1 394 ? 2.26 43.375 23.656 1 96.38 394 PRO A N 1
ATOM 3114 C CA . PRO A 1 394 ? 1.264 44.156 22.891 1 96.38 394 PRO A CA 1
ATOM 3115 C C . PRO A 1 394 ? 0.929 43.5 21.547 1 96.38 394 PRO A C 1
ATOM 3117 O O . PRO A 1 394 ? 1.805 42.938 20.906 1 96.38 394 PRO A O 1
ATOM 3120 N N . ASN A 1 395 ? -0.273 43.625 21.141 1 97.88 395 ASN A N 1
ATOM 3121 C CA . ASN A 1 395 ? -0.698 43.094 19.844 1 97.88 395 ASN A CA 1
ATOM 3122 C C . ASN A 1 395 ? -0.205 43.969 18.703 1 97.88 395 ASN A C 1
ATOM 3124 O O . ASN A 1 395 ? 0.298 43.469 17.703 1 97.88 395 ASN A O 1
ATOM 3128 N N . LYS A 1 396 ? -0.335 45.25 18.906 1 95.12 396 LYS A N 1
ATOM 3129 C CA . LYS A 1 396 ? 0.016 46.219 17.859 1 95.12 396 LYS A CA 1
ATOM 3130 C C . LYS A 1 396 ? 1.51 46.188 17.562 1 95.12 396 LYS A C 1
ATOM 3132 O O . LYS A 1 396 ? 2.338 46.188 18.469 1 95.12 396 LYS A O 1
ATOM 3137 N N . ASP A 1 397 ? 1.861 46.125 16.312 1 88.56 397 ASP A N 1
ATOM 3138 C CA . ASP A 1 397 ? 3.238 46.125 15.828 1 88.56 397 ASP A CA 1
ATOM 3139 C C . ASP A 1 397 ? 4 44.906 16.375 1 88.56 397 ASP A C 1
ATOM 3141 O O . ASP A 1 397 ? 5.172 45.031 16.734 1 88.56 397 ASP A O 1
ATOM 3145 N N . ASN A 1 398 ? 3.32 43.844 16.578 1 93.88 398 ASN A N 1
ATOM 3146 C CA . ASN A 1 398 ? 3.916 42.562 16.984 1 93.88 398 ASN A CA 1
ATOM 3147 C C . ASN A 1 398 ? 3.307 41.375 16.234 1 93.88 398 ASN A C 1
ATOM 3149 O O . ASN A 1 398 ? 3.922 40.844 15.305 1 93.88 398 ASN A O 1
ATOM 3153 N N . PHE A 1 399 ? 2.029 41.125 16.625 1 97.44 399 PHE A N 1
ATOM 3154 C CA . PHE A 1 399 ? 1.339 40.031 15.969 1 97.44 399 PHE A CA 1
ATOM 3155 C C . PHE A 1 399 ? 0.229 40.562 15.062 1 97.44 399 PHE A C 1
ATOM 3157 O O . PHE A 1 399 ? -0.018 40 13.992 1 97.44 399 PHE A O 1
ATOM 3164 N N . ASP A 1 400 ? -0.493 41.625 15.508 1 97.69 400 ASP A N 1
ATOM 3165 C CA . ASP A 1 400 ? -1.611 42.25 14.82 1 97.69 400 ASP A CA 1
ATOM 3166 C C . ASP A 1 400 ? -2.75 41.281 14.586 1 97.69 400 ASP A C 1
ATOM 3168 O O . ASP A 1 400 ? -3.293 41.188 13.484 1 97.69 400 ASP A O 1
ATOM 3172 N N . ILE A 1 401 ? -3.025 40.5 15.625 1 98.5 401 ILE A N 1
ATOM 3173 C CA . ILE A 1 401 ? -4.105 39.5 15.57 1 98.5 401 ILE A CA 1
ATOM 3174 C C . ILE A 1 401 ? -5.453 40.219 15.508 1 98.5 401 ILE A C 1
ATOM 3176 O O . ILE A 1 401 ? -5.684 41.188 16.234 1 98.5 401 ILE A O 1
ATOM 3180 N N . SER A 1 402 ? -6.301 39.781 14.703 1 98.5 402 SER A N 1
ATOM 3181 C CA . SER A 1 402 ? -7.602 40.406 14.461 1 98.5 402 SER A CA 1
ATOM 3182 C C . SER A 1 402 ? -8.516 40.25 15.664 1 98.5 402 SER A C 1
ATOM 3184 O O . SER A 1 402 ? -8.508 39.219 16.344 1 98.5 402 SER A O 1
ATOM 3186 N N . ASP A 1 403 ? -9.453 41.219 15.852 1 97.94 403 ASP A N 1
ATOM 3187 C CA . ASP A 1 403 ? -10.438 41.25 16.922 1 97.94 403 ASP A CA 1
ATOM 3188 C C . ASP A 1 403 ? -11.484 40.125 16.734 1 97.94 403 ASP A C 1
ATOM 3190 O O . ASP A 1 403 ? -12.172 39.75 17.688 1 97.94 403 ASP A O 1
ATOM 3194 N N . ILE A 1 404 ? -11.555 39.625 15.523 1 98.12 404 ILE A N 1
ATOM 3195 C CA . ILE A 1 404 ? -12.461 38.531 15.258 1 98.12 404 ILE A CA 1
ATOM 3196 C C . ILE A 1 404 ? -12.148 37.344 16.203 1 98.12 404 ILE A C 1
ATOM 3198 O O . ILE A 1 404 ? -13.055 36.688 16.688 1 98.12 404 ILE A O 1
ATOM 3202 N N . LEU A 1 405 ? -10.867 37.125 16.406 1 98.75 405 LEU A N 1
ATOM 3203 C CA . LEU A 1 405 ? -10.453 36.094 17.312 1 98.75 405 LEU A CA 1
ATOM 3204 C C . LEU A 1 405 ? -10.391 36.594 18.75 1 98.75 405 LEU A C 1
ATOM 3206 O O . LEU A 1 405 ? -10.93 35.969 19.672 1 98.75 405 LEU A O 1
ATOM 3210 N N . LEU A 1 406 ? -9.797 37.812 18.984 1 98.5 406 LEU A N 1
ATOM 3211 C CA . LEU A 1 406 ? -9.477 38.312 20.328 1 98.5 406 LEU A CA 1
ATOM 3212 C C . LEU A 1 406 ? -10.75 38.594 21.109 1 98.5 406 LEU A C 1
ATOM 3214 O O . LEU A 1 406 ? -10.758 38.531 22.344 1 98.5 406 LEU A O 1
ATOM 3218 N N . ASN A 1 407 ? -11.852 38.875 20.375 1 98.12 407 ASN A N 1
ATOM 3219 C CA . ASN A 1 407 ? -13.102 39.219 21.047 1 98.12 407 ASN A CA 1
ATOM 3220 C C . ASN A 1 407 ? -14.102 38.062 21 1 98.12 407 ASN A C 1
ATOM 3222 O O . ASN A 1 407 ? -15.219 38.188 21.5 1 98.12 407 ASN A O 1
ATOM 3226 N N . ASN A 1 408 ? -13.758 36.969 20.359 1 98.62 408 ASN A N 1
ATOM 3227 C CA . ASN A 1 408 ? -14.656 35.844 20.281 1 98.62 408 ASN A CA 1
ATOM 3228 C C . ASN A 1 408 ? -14.742 35.062 21.594 1 98.62 408 ASN A C 1
ATOM 3230 O O . ASN A 1 408 ? -13.734 34.906 22.281 1 98.62 408 ASN A O 1
ATOM 3234 N N . HIS A 1 409 ? -15.906 34.562 21.953 1 98.56 409 HIS A N 1
ATOM 3235 C CA . HIS A 1 409 ? -16.125 33.875 23.219 1 98.56 409 HIS A CA 1
ATOM 3236 C C . HIS A 1 409 ? -15.398 32.531 23.25 1 98.56 409 HIS A C 1
ATOM 3238 O O . HIS A 1 409 ? -15.188 31.969 24.312 1 98.56 409 HIS A O 1
ATOM 3244 N N . ILE A 1 410 ? -14.969 32.062 22.109 1 98.69 410 ILE A N 1
ATOM 3245 C CA . ILE A 1 410 ? -14.289 30.766 22 1 98.69 410 ILE A CA 1
ATOM 3246 C C . ILE A 1 410 ? -13.047 30.75 22.875 1 98.69 410 ILE A C 1
ATOM 3248 O O . ILE A 1 410 ? -12.641 29.703 23.375 1 98.69 410 ILE A O 1
ATOM 3252 N N . LEU A 1 411 ? -12.391 31.922 23.062 1 98.69 411 LEU A N 1
ATOM 3253 C CA . LEU A 1 411 ? -11.188 32 23.891 1 98.69 411 LEU A CA 1
ATOM 3254 C C . LEU A 1 411 ? -11.516 31.781 25.359 1 98.69 411 LEU A C 1
ATOM 3256 O O . LEU A 1 411 ? -10.727 31.188 26.109 1 98.69 411 LEU A O 1
ATOM 3260 N N . ASN A 1 412 ? -12.711 32.25 25.781 1 98.44 412 ASN A N 1
ATOM 3261 C CA . ASN A 1 412 ? -13.164 31.969 27.141 1 98.44 412 ASN A CA 1
ATOM 3262 C C . ASN A 1 412 ? -13.43 30.484 27.344 1 98.44 412 ASN A C 1
ATOM 3264 O O . ASN A 1 412 ? -13.148 29.938 28.406 1 98.44 412 ASN A O 1
ATOM 3268 N N . ASP A 1 413 ? -14 29.922 26.344 1 98.5 413 ASP A N 1
ATOM 3269 C CA . ASP A 1 413 ? -14.258 28.484 26.391 1 98.5 413 ASP A CA 1
ATOM 3270 C C . ASP A 1 413 ? -12.953 27.688 26.516 1 98.5 413 ASP A C 1
ATOM 3272 O O . ASP A 1 413 ? -12.867 26.75 27.312 1 98.5 413 ASP A O 1
ATOM 3276 N N . MET A 1 414 ? -11.938 28.078 25.703 1 98.56 414 MET A N 1
ATOM 3277 C CA . MET A 1 414 ? -10.656 27.375 25.734 1 98.56 414 MET A CA 1
ATOM 3278 C C . MET A 1 414 ? -9.961 27.578 27.078 1 98.56 414 MET A C 1
ATOM 3280 O O . MET A 1 414 ? -9.359 26.656 27.625 1 98.56 414 MET A O 1
ATOM 3284 N N . TYR A 1 415 ? -10.086 28.797 27.578 1 98.44 415 TYR A N 1
ATOM 3285 C CA . TYR A 1 415 ? -9.555 29.125 28.906 1 98.44 415 TYR A CA 1
ATOM 3286 C C . TYR A 1 415 ? -10.133 28.188 29.969 1 98.44 415 TYR A C 1
ATOM 3288 O O . TYR A 1 415 ? -9.398 27.656 30.797 1 98.44 415 TYR A O 1
ATOM 3296 N N . ALA A 1 416 ? -11.398 27.984 29.906 1 98 416 ALA A N 1
ATOM 3297 C CA . ALA A 1 416 ? -12.086 27.109 30.859 1 98 416 ALA A CA 1
ATOM 3298 C C . ALA A 1 416 ? -11.633 25.672 30.688 1 98 416 ALA A C 1
ATOM 3300 O O . ALA A 1 416 ? -11.414 24.969 31.688 1 98 416 ALA A O 1
ATOM 3301 N N . VAL A 1 417 ? -11.5 25.219 29.484 1 97.94 417 VAL A N 1
ATOM 3302 C CA . VAL A 1 417 ? -11.062 23.859 29.203 1 97.94 417 VAL A CA 1
ATOM 3303 C C . VAL A 1 417 ? -9.648 23.641 29.75 1 97.94 417 VAL A C 1
ATOM 3305 O O . VAL A 1 417 ? -9.383 22.672 30.453 1 97.94 417 VAL A O 1
ATOM 3308 N N . ASN A 1 418 ? -8.75 24.562 29.438 1 98.44 418 ASN A N 1
ATOM 3309 C CA . ASN A 1 418 ? -7.363 24.438 29.875 1 98.44 418 ASN A CA 1
ATOM 3310 C C . ASN A 1 418 ? -7.258 24.422 31.391 1 98.44 418 ASN A C 1
ATOM 3312 O O . ASN A 1 418 ? -6.504 23.625 31.953 1 98.44 418 ASN A O 1
ATOM 3316 N N . ASN A 1 419 ? -8.062 25.234 32.062 1 97.75 419 ASN A N 1
ATOM 3317 C CA . ASN A 1 419 ? -8.062 25.266 33.5 1 97.75 419 ASN A CA 1
ATOM 3318 C C . ASN A 1 419 ? -8.625 23.969 34.094 1 97.75 419 ASN A C 1
ATOM 3320 O O . ASN A 1 419 ? -8.227 23.547 35.188 1 97.75 419 ASN A O 1
ATOM 3324 N N . SER A 1 420 ? -9.516 23.422 33.406 1 97.06 420 SER A N 1
ATOM 3325 C CA . SER A 1 420 ? -10.078 22.156 33.875 1 97.06 420 SER A CA 1
ATOM 3326 C C . SER A 1 420 ? -9.055 21.031 33.781 1 97.06 420 SER A C 1
ATOM 3328 O O . SER A 1 420 ? -9.125 20.047 34.531 1 97.06 420 SER A O 1
ATOM 3330 N N . ILE A 1 421 ? -8.164 21.078 32.812 1 97.44 421 ILE A N 1
ATOM 3331 C CA . ILE A 1 421 ? -7.133 20.062 32.625 1 97.44 421 ILE A CA 1
ATOM 3332 C C . ILE A 1 421 ? -5.98 20.281 33.594 1 97.44 421 ILE A C 1
ATOM 3334 O O . ILE A 1 421 ? -5.473 19.344 34.188 1 97.44 421 ILE A O 1
ATOM 3338 N N . LEU A 1 422 ? -5.602 21.531 33.688 1 97.12 422 LEU A N 1
ATOM 3339 C CA . LEU A 1 422 ? -4.512 21.969 34.562 1 97.12 422 LEU A CA 1
ATOM 3340 C C . LEU A 1 422 ? -4.922 23.188 35.375 1 97.12 422 LEU A C 1
ATOM 3342 O O . LEU A 1 422 ? -4.68 24.328 34.969 1 97.12 422 LEU A O 1
ATOM 3346 N N . PRO A 1 423 ? -5.426 22.891 36.562 1 95.56 423 PRO A N 1
ATOM 3347 C CA . PRO A 1 423 ? -5.84 24.016 37.406 1 95.56 423 PRO A CA 1
ATOM 3348 C C . PRO A 1 423 ? -4.719 25.016 37.625 1 95.56 423 PRO A C 1
ATOM 3350 O O . PRO A 1 423 ? -3.596 24.641 37.969 1 95.56 423 PRO A O 1
ATOM 3353 N N . GLY A 1 424 ? -5.008 26.281 37.344 1 94.56 424 GLY A N 1
ATOM 3354 C CA . GLY A 1 424 ? -4.035 27.344 37.531 1 94.56 424 GLY A CA 1
ATOM 3355 C C . GLY A 1 424 ? -3.246 27.672 36.281 1 94.56 424 GLY A C 1
ATOM 3356 O O . GLY A 1 424 ? -2.393 28.562 36.312 1 94.56 424 GLY A O 1
ATOM 3357 N N . SER A 1 425 ? -3.588 26.953 35.156 1 94.25 425 SER A N 1
ATOM 3358 C CA . SER A 1 425 ? -2.857 27.266 33.938 1 94.25 425 SER A CA 1
ATOM 3359 C C . SER A 1 425 ? -3.168 28.672 33.438 1 94.25 425 SER A C 1
ATOM 3361 O O . SER A 1 425 ? -2.301 29.344 32.875 1 94.25 425 SER A O 1
ATOM 3363 N N . ASN A 1 426 ? -4.449 29.141 33.625 1 95.88 426 ASN A N 1
ATOM 3364 C CA . ASN A 1 426 ? -4.91 30.453 33.188 1 95.88 426 ASN A CA 1
ATOM 3365 C C . ASN A 1 426 ? -4.469 30.766 31.766 1 95.88 426 ASN A C 1
ATOM 3367 O O . ASN A 1 426 ? -3.887 31.812 31.516 1 95.88 426 ASN A O 1
ATOM 3371 N N . SER A 1 427 ? -4.75 29.875 30.938 1 97.81 427 SER A N 1
ATOM 3372 C CA . SER A 1 427 ? -4.137 29.969 29.609 1 97.81 427 SER A CA 1
ATOM 3373 C C . SER A 1 427 ? -5.188 29.953 28.516 1 97.81 427 SER A C 1
ATOM 3375 O O . SER A 1 427 ? -6.199 29.266 28.625 1 97.81 427 SER A O 1
ATOM 3377 N N . TYR A 1 428 ? -4.895 30.703 27.438 1 98.62 428 TYR A N 1
ATOM 3378 C CA . TYR A 1 428 ? -5.695 30.719 26.219 1 98.62 428 TYR A CA 1
ATOM 3379 C C . TYR A 1 428 ? -5.027 29.906 25.109 1 98.62 428 TYR A C 1
ATOM 3381 O O . TYR A 1 428 ? -5.48 29.922 23.953 1 98.62 428 TYR A O 1
ATOM 3389 N N . THR A 1 429 ? -3.965 29.172 25.406 1 98.81 429 THR A N 1
ATOM 3390 C CA . THR A 1 429 ? -3.275 28.375 24.406 1 98.81 429 THR A CA 1
ATOM 3391 C C . THR A 1 429 ? -4.211 27.312 23.812 1 98.81 429 THR A C 1
ATOM 3393 O O . THR A 1 429 ? -5.285 27.062 24.359 1 98.81 429 THR A O 1
ATOM 3396 N N . LEU A 1 430 ? -3.867 26.797 22.656 1 98.81 430 LEU A N 1
ATOM 3397 C CA . LEU A 1 430 ? -4.652 25.781 21.984 1 98.81 430 LEU A CA 1
ATOM 3398 C C . LEU A 1 430 ? -4.348 24.391 22.547 1 98.81 430 LEU A C 1
ATOM 3400 O O . LEU A 1 430 ? -3.191 23.969 22.578 1 98.81 430 LEU A O 1
ATOM 3404 N N . SER A 1 431 ? -5.359 23.75 23.031 1 98.25 431 SER A N 1
ATOM 3405 C CA . SER A 1 431 ? -5.207 22.359 23.453 1 98.25 431 SER A CA 1
ATOM 3406 C C . SER A 1 431 ? -4.996 21.438 22.266 1 98.25 431 SER A C 1
ATOM 3408 O O . SER A 1 431 ? -5.719 21.516 21.281 1 98.25 431 SER A O 1
ATOM 3410 N N . LEU A 1 432 ? -3.998 20.531 22.375 1 98.44 432 LEU A N 1
ATOM 3411 C CA . LEU A 1 432 ? -3.652 19.641 21.297 1 98.44 432 LEU A CA 1
ATOM 3412 C C . LEU A 1 432 ? -3.873 18.188 21.703 1 98.44 432 LEU A C 1
ATOM 3414 O O . LEU A 1 432 ? -3.643 17.812 22.844 1 98.44 432 LEU A O 1
ATOM 3418 N N . SER A 1 433 ? -4.285 17.359 20.703 1 97.5 433 SER A N 1
ATOM 3419 C CA . SER A 1 433 ? -4.504 15.961 21.016 1 97.5 433 SER A CA 1
ATOM 3420 C C . SER A 1 433 ? -3.234 15.141 20.812 1 97.5 433 SER A C 1
ATOM 3422 O O . SER A 1 433 ? -3.146 13.992 21.25 1 97.5 433 SER A O 1
ATOM 3424 N N . TYR A 1 434 ? -2.26 15.602 20.109 1 97.88 434 TYR A N 1
ATOM 3425 C CA . TYR A 1 434 ? -0.953 14.977 19.953 1 97.88 434 TYR A CA 1
ATOM 3426 C C . TYR A 1 434 ? 0.041 15.531 20.969 1 97.88 434 TYR A C 1
ATOM 3428 O O . TYR A 1 434 ? 0.196 16.75 21.078 1 97.88 434 TYR A O 1
ATOM 3436 N N . ARG A 1 435 ? 0.706 14.695 21.609 1 97.81 435 ARG A N 1
ATOM 3437 C CA . ARG A 1 435 ? 1.645 15.133 22.625 1 97.81 435 ARG A CA 1
ATOM 3438 C C . ARG A 1 435 ? 2.762 15.977 22.031 1 97.81 435 ARG A C 1
ATOM 3440 O O . ARG A 1 435 ? 3.178 16.984 22.625 1 97.81 435 ARG A O 1
ATOM 3447 N N . GLU A 1 436 ? 3.197 15.602 20.875 1 97.06 436 GLU A N 1
ATOM 3448 C CA . GLU A 1 436 ? 4.324 16.281 20.25 1 97.06 436 GLU A CA 1
ATOM 3449 C C . GLU A 1 436 ? 3.875 17.578 19.562 1 97.06 436 GLU A C 1
ATOM 3451 O O . GLU A 1 436 ? 4.707 18.375 19.141 1 97.06 436 GLU A O 1
ATOM 3456 N N . GLY A 1 437 ? 2.531 17.781 19.516 1 97.25 437 GLY A N 1
ATOM 3457 C CA . GLY A 1 437 ? 2.025 18.906 18.734 1 97.25 437 GLY A CA 1
ATOM 3458 C C . GLY A 1 437 ? 2.213 18.719 17.234 1 97.25 437 GLY A C 1
ATOM 3459 O O . GLY A 1 437 ? 2.084 17.609 16.719 1 97.25 437 GLY A O 1
ATOM 3460 N N . SER A 1 438 ? 2.363 19.781 16.594 1 97.5 438 SER A N 1
ATOM 3461 C CA . SER A 1 438 ? 2.576 19.734 15.148 1 97.5 438 SER A CA 1
ATOM 3462 C C . SER A 1 438 ? 3.959 19.188 14.812 1 97.5 438 SER A C 1
ATOM 3464 O O . SER A 1 438 ? 4.902 19.359 15.586 1 97.5 438 SER A O 1
ATOM 3466 N N . PRO A 1 439 ? 4.109 18.5 13.727 1 97.25 439 PRO A N 1
ATOM 3467 C CA . PRO A 1 439 ? 5.438 18.078 13.273 1 97.25 439 PRO A CA 1
ATOM 3468 C C . PRO A 1 439 ? 6.336 19.25 12.898 1 97.25 439 PRO A C 1
ATOM 3470 O O . PRO A 1 439 ? 5.848 20.375 12.727 1 97.25 439 PRO A O 1
ATOM 3473 N N . LEU A 1 440 ? 7.633 19.031 12.852 1 98.12 440 LEU A N 1
ATOM 3474 C CA . LEU A 1 440 ? 8.594 20.094 12.617 1 98.12 440 LEU A CA 1
ATOM 3475 C C . LEU A 1 440 ? 8.742 20.375 11.125 1 98.12 440 LEU A C 1
ATOM 3477 O O . LEU A 1 440 ? 9.844 20.266 10.578 1 98.12 440 LEU A O 1
ATOM 3481 N N . HIS A 1 441 ? 7.676 20.703 10.469 1 98.31 441 HIS A N 1
ATOM 3482 C CA . HIS A 1 441 ? 7.566 21.25 9.117 1 98.31 441 HIS A CA 1
ATOM 3483 C C . HIS A 1 441 ? 6.383 22.203 9.016 1 98.31 441 HIS A C 1
ATOM 3485 O O . HIS A 1 441 ? 5.453 22.156 9.82 1 98.31 441 HIS A O 1
ATOM 3491 N N . PRO A 1 442 ? 6.387 23.156 8.086 1 98.38 442 PRO A N 1
ATOM 3492 C CA . PRO A 1 442 ? 5.383 24.219 8.023 1 98.38 442 PRO A CA 1
ATOM 3493 C C . PRO A 1 442 ? 3.975 23.688 7.758 1 98.38 442 PRO A C 1
ATOM 3495 O O . PRO A 1 442 ? 3.814 22.547 7.344 1 98.38 442 PRO A O 1
ATOM 3498 N N . ALA A 1 443 ? 3.037 24.516 7.969 1 98.31 443 ALA A N 1
ATOM 3499 C CA . ALA A 1 443 ? 1.639 24.109 7.992 1 98.31 443 ALA A CA 1
ATOM 3500 C C . ALA A 1 443 ? 1.097 23.922 6.574 1 98.31 443 ALA A C 1
ATOM 3502 O O . ALA A 1 443 ? 0.328 23 6.309 1 98.31 443 ALA A O 1
ATOM 3503 N N . TYR A 1 444 ? 1.424 24.859 5.719 1 97.19 444 TYR A N 1
ATOM 3504 C CA . TYR A 1 444 ? 0.754 24.969 4.426 1 97.19 444 TYR A CA 1
ATOM 3505 C C . TYR A 1 444 ? 1.648 24.453 3.305 1 97.19 444 TYR A C 1
ATOM 3507 O O . TYR A 1 444 ? 2.768 24.938 3.123 1 97.19 444 TYR A O 1
ATOM 3515 N N . ILE A 1 445 ? 1.192 23.469 2.76 1 96.75 445 ILE A N 1
ATOM 3516 C CA . ILE A 1 445 ? -0.147 22.891 2.691 1 96.75 445 ILE A CA 1
ATOM 3517 C C . ILE A 1 445 ? -0.185 21.578 3.469 1 96.75 445 ILE A C 1
ATOM 3519 O O . ILE A 1 445 ? 0.858 20.984 3.734 1 96.75 445 ILE A O 1
ATOM 3523 N N . SER A 1 446 ? -1.399 21.125 3.9 1 98.06 446 SER A N 1
ATOM 3524 C CA . SER A 1 446 ? -1.521 19.906 4.676 1 98.06 446 SER A CA 1
ATOM 3525 C C . SER A 1 446 ? -1.092 18.688 3.855 1 98.06 446 SER A C 1
ATOM 3527 O O . SER A 1 446 ? -1.641 18.438 2.781 1 98.06 446 SER A O 1
ATOM 3529 N N . GLY A 1 447 ? -0.096 17.938 4.402 1 97.81 447 GLY A N 1
ATOM 3530 C CA . GLY A 1 447 ? 0.335 16.703 3.762 1 97.81 447 GLY A CA 1
ATOM 3531 C C . GLY A 1 447 ? -0.773 15.672 3.639 1 97.81 447 GLY A C 1
ATOM 3532 O O . GLY A 1 447 ? -0.98 15.102 2.568 1 97.81 447 GLY A O 1
ATOM 3533 N N . HIS A 1 448 ? -1.545 15.445 4.676 1 98.56 448 HIS A N 1
ATOM 3534 C CA . HIS A 1 448 ? -2.645 14.492 4.656 1 98.56 448 HIS A CA 1
ATOM 3535 C C . HIS A 1 448 ? -3.734 14.922 3.682 1 98.56 448 HIS A C 1
ATOM 3537 O O . HIS A 1 448 ? -4.359 14.078 3.031 1 98.56 448 HIS A O 1
ATOM 3543 N N . ALA A 1 449 ? -3.945 16.219 3.602 1 98.62 449 ALA A N 1
ATOM 3544 C CA . ALA A 1 449 ? -4.992 16.719 2.713 1 98.62 449 ALA A CA 1
ATOM 3545 C C . ALA A 1 449 ? -4.609 16.5 1.249 1 98.62 449 ALA A C 1
ATOM 3547 O O . ALA A 1 449 ? -5.445 16.094 0.436 1 98.62 449 ALA A O 1
ATOM 3548 N N . ILE A 1 450 ? -3.377 16.844 0.911 1 98.62 450 ILE A N 1
ATOM 3549 C CA . ILE A 1 450 ? -2.943 16.75 -0.479 1 98.62 450 ILE A CA 1
ATOM 3550 C C . ILE A 1 450 ? -2.951 15.289 -0.932 1 98.62 450 ILE A C 1
ATOM 3552 O O . ILE A 1 450 ? -3.334 14.992 -2.064 1 98.62 450 ILE A O 1
ATOM 3556 N N . ILE A 1 451 ? -2.51 14.344 -0.055 1 98.69 451 ILE A N 1
ATOM 3557 C CA . ILE A 1 451 ? -2.527 12.93 -0.439 1 98.69 451 ILE A CA 1
ATOM 3558 C C . ILE A 1 451 ? -3.971 12.445 -0.533 1 98.69 451 ILE A C 1
ATOM 3560 O O . ILE A 1 451 ? -4.289 11.586 -1.363 1 98.69 451 ILE A O 1
ATOM 3564 N N . ALA A 1 452 ? -4.863 12.977 0.342 1 98.88 452 ALA A N 1
ATOM 3565 C CA . ALA A 1 452 ? -6.277 12.609 0.263 1 98.88 452 ALA A CA 1
ATOM 3566 C C . ALA A 1 452 ? -6.863 12.992 -1.093 1 98.88 452 ALA A C 1
ATOM 3568 O O . ALA A 1 452 ? -7.516 12.172 -1.746 1 98.88 452 ALA A O 1
ATOM 3569 N N . GLY A 1 453 ? -6.605 14.211 -1.492 1 98.88 453 GLY A N 1
ATOM 3570 C CA . GLY A 1 453 ? -7.09 14.656 -2.789 1 98.88 453 GLY A CA 1
ATOM 3571 C C . GLY A 1 453 ? -6.555 13.828 -3.941 1 98.88 453 GLY A C 1
ATOM 3572 O O . GLY A 1 453 ? -7.301 13.461 -4.852 1 98.88 453 GLY A O 1
ATOM 3573 N N . ALA A 1 454 ? -5.289 13.547 -3.887 1 98.88 454 ALA A N 1
ATOM 3574 C CA . ALA A 1 454 ? -4.637 12.805 -4.961 1 98.88 454 ALA A CA 1
ATOM 3575 C C . ALA A 1 454 ? -5.168 11.375 -5.043 1 98.88 454 ALA A C 1
ATOM 3577 O O . ALA A 1 454 ? -5.562 10.906 -6.117 1 98.88 454 ALA A O 1
ATOM 3578 N N . CYS A 1 455 ? -5.242 10.703 -3.926 1 98.94 455 CYS A N 1
ATOM 3579 C CA . CYS A 1 455 ? -5.586 9.289 -3.895 1 98.94 455 CYS A CA 1
ATOM 3580 C C . CYS A 1 455 ? -7.047 9.07 -4.262 1 98.94 455 CYS A C 1
ATOM 3582 O O . CYS A 1 455 ? -7.367 8.195 -5.07 1 98.94 455 CYS A O 1
ATOM 3584 N N . ILE A 1 456 ? -7.973 9.867 -3.715 1 98.94 456 ILE A N 1
ATOM 3585 C CA . ILE A 1 456 ? -9.383 9.617 -4.004 1 98.94 456 ILE A CA 1
ATOM 3586 C C . ILE A 1 456 ? -9.664 9.914 -5.477 1 98.94 456 ILE A C 1
ATOM 3588 O O . ILE A 1 456 ? -10.531 9.281 -6.086 1 98.94 456 ILE A O 1
ATOM 3592 N N . THR A 1 457 ? -8.93 10.891 -6.02 1 98.94 457 THR A N 1
ATOM 3593 C CA . THR A 1 457 ? -9.125 11.219 -7.426 1 98.94 457 THR A CA 1
ATOM 3594 C C . THR A 1 457 ? -8.742 10.039 -8.312 1 98.94 457 THR A C 1
ATOM 3596 O O . THR A 1 457 ? -9.461 9.711 -9.258 1 98.94 457 THR A O 1
ATOM 3599 N N . VAL A 1 458 ? -7.664 9.391 -8.008 1 98.94 458 VAL A N 1
ATOM 3600 C CA . VAL A 1 458 ? -7.273 8.203 -8.75 1 98.94 458 VAL A CA 1
ATOM 3601 C C . VAL A 1 458 ? -8.344 7.121 -8.594 1 98.94 458 VAL A C 1
ATOM 3603 O O . VAL A 1 458 ? -8.734 6.473 -9.57 1 98.94 458 VAL A O 1
ATOM 3606 N N . ILE A 1 459 ? -8.812 6.902 -7.395 1 98.94 459 ILE A N 1
ATOM 3607 C CA . ILE A 1 459 ? -9.82 5.879 -7.141 1 98.94 459 ILE A CA 1
ATOM 3608 C C . ILE A 1 459 ? -11.078 6.184 -7.949 1 98.94 459 ILE A C 1
ATOM 3610 O O . ILE A 1 459 ? -11.68 5.281 -8.539 1 98.94 459 ILE A O 1
ATOM 3614 N N . LYS A 1 460 ? -11.461 7.473 -8.016 1 98.88 460 LYS A N 1
ATOM 3615 C CA . LYS A 1 460 ? -12.656 7.883 -8.75 1 98.88 460 LYS A CA 1
ATOM 3616 C C . LYS A 1 460 ? -12.531 7.543 -10.234 1 98.88 460 LYS A C 1
ATOM 3618 O O . LYS A 1 460 ? -13.531 7.25 -10.891 1 98.88 460 LYS A O 1
ATOM 3623 N N . MET A 1 461 ? -11.383 7.535 -10.727 1 98.81 461 MET A N 1
ATOM 3624 C CA . MET A 1 461 ? -11.164 7.25 -12.148 1 98.81 461 MET A CA 1
ATOM 3625 C C . MET A 1 461 ? -11.383 5.77 -12.438 1 98.81 461 MET A C 1
ATOM 3627 O O . MET A 1 461 ? -11.625 5.387 -13.586 1 98.81 461 MET A O 1
ATOM 3631 N N . PHE A 1 462 ? -11.367 4.883 -11.469 1 98.81 462 PHE A N 1
ATOM 3632 C CA . PHE A 1 462 ? -11.414 3.447 -11.711 1 98.81 462 PHE A CA 1
ATOM 3633 C C . PHE A 1 462 ? -12.828 2.912 -11.5 1 98.81 462 PHE A C 1
ATOM 3635 O O . PHE A 1 462 ? -13.156 1.822 -11.969 1 98.81 462 PHE A O 1
ATOM 3642 N N . PHE A 1 463 ? -13.664 3.639 -10.781 1 98.81 463 PHE A N 1
ATOM 3643 C CA . PHE A 1 463 ? -15 3.141 -10.461 1 98.81 463 PHE A CA 1
ATOM 3644 C C . PHE A 1 463 ? -16.078 4.082 -10.984 1 98.81 463 PHE A C 1
ATOM 3646 O O . PHE A 1 463 ? -15.781 5.219 -11.367 1 98.81 463 PHE A O 1
ATOM 3653 N N . ASN A 1 464 ? -17.328 3.594 -11.094 1 98.56 464 ASN A N 1
ATOM 3654 C CA . ASN A 1 464 ? -18.5 4.43 -11.391 1 98.56 464 ASN A CA 1
ATOM 3655 C C . ASN A 1 464 ? -18.875 5.309 -10.195 1 98.56 464 ASN A C 1
ATOM 3657 O O . ASN A 1 464 ? -19.641 4.898 -9.336 1 98.56 464 ASN A O 1
ATOM 3661 N N . GLY A 1 465 ? -18.406 6.555 -10.258 1 98.25 465 GLY A N 1
ATOM 3662 C CA . GLY A 1 465 ? -18.562 7.473 -9.141 1 98.25 465 GLY A CA 1
ATOM 3663 C C . GLY A 1 465 ? -20.016 7.805 -8.844 1 98.25 465 GLY A C 1
ATOM 3664 O O . GLY A 1 465 ? -20.344 8.211 -7.727 1 98.25 465 GLY A O 1
ATOM 3665 N N . ASP A 1 466 ? -20.891 7.562 -9.797 1 98.25 466 ASP A N 1
ATOM 3666 C CA . ASP A 1 466 ? -22.281 7.945 -9.648 1 98.25 466 ASP A CA 1
ATOM 3667 C C . ASP A 1 466 ? -23.125 6.781 -9.117 1 98.25 466 ASP A C 1
ATOM 3669 O O . ASP A 1 466 ? -24.312 6.938 -8.852 1 98.25 466 ASP A O 1
ATOM 3673 N N . GLN A 1 467 ? -22.469 5.633 -8.984 1 98.56 467 GLN A N 1
ATOM 3674 C CA . GLN A 1 467 ? -23.203 4.5 -8.422 1 98.56 467 GLN A CA 1
ATOM 3675 C C . GLN A 1 467 ? -23.672 4.801 -7 1 98.56 467 GLN A C 1
ATOM 3677 O O . GLN A 1 467 ? -22.891 5.25 -6.164 1 98.56 467 GLN A O 1
ATOM 3682 N N . LYS A 1 468 ? -24.969 4.562 -6.762 1 98.62 468 LYS A N 1
ATOM 3683 C CA . LYS A 1 468 ? -25.547 4.781 -5.434 1 98.62 468 LYS A CA 1
ATOM 3684 C C . LYS A 1 468 ? -24.938 3.82 -4.414 1 98.62 468 LYS A C 1
ATOM 3686 O O . LYS A 1 468 ? -24.797 2.627 -4.688 1 98.62 468 LYS A O 1
ATOM 3691 N N . TRP A 1 469 ? -24.625 4.371 -3.285 1 98.44 469 TRP A N 1
ATOM 3692 C CA . TRP A 1 469 ? -24 3.562 -2.24 1 98.44 469 TRP A CA 1
ATOM 3693 C C . TRP A 1 469 ? -24.906 2.395 -1.849 1 98.44 469 TRP A C 1
ATOM 3695 O O . TRP A 1 469 ? -24.438 1.265 -1.698 1 98.44 469 TRP A O 1
ATOM 3705 N N . SER A 1 470 ? -26.125 2.605 -1.778 1 97.56 470 SER A N 1
ATOM 3706 C CA . SER A 1 470 ? -27.109 1.626 -1.307 1 97.56 470 SER A CA 1
ATOM 3707 C C . SER A 1 470 ? -27.312 0.514 -2.33 1 97.56 470 SER A C 1
ATOM 3709 O O . SER A 1 470 ? -27.875 -0.537 -2.01 1 97.56 470 SER A O 1
ATOM 3711 N N . SER A 1 471 ? -26.875 0.756 -3.564 1 98.31 471 SER A N 1
ATOM 3712 C CA . SER A 1 471 ? -27.078 -0.234 -4.617 1 98.31 471 SER A CA 1
ATOM 3713 C C . SER A 1 471 ? -25.922 -1.225 -4.672 1 98.31 471 SER A C 1
ATOM 3715 O O . SER A 1 471 ? -25.984 -2.225 -5.391 1 98.31 471 SER A O 1
ATOM 3717 N N . LEU A 1 472 ? -24.812 -0.985 -3.973 1 98.62 472 LEU A N 1
ATOM 3718 C CA . LEU A 1 472 ? -23.672 -1.876 -3.971 1 98.62 472 LEU A CA 1
ATOM 3719 C C . LEU A 1 472 ? -24.031 -3.234 -3.383 1 98.62 472 LEU A C 1
ATOM 3721 O O . LEU A 1 472 ? -24.562 -3.314 -2.275 1 98.62 472 LEU A O 1
ATOM 3725 N N . PRO A 1 473 ? -23.703 -4.301 -4.07 1 98.44 473 PRO A N 1
ATOM 3726 C CA . PRO A 1 473 ? -24.078 -5.629 -3.592 1 98.44 473 PRO A CA 1
ATOM 3727 C C . PRO A 1 473 ? -23.578 -5.906 -2.174 1 98.44 473 PRO A C 1
ATOM 3729 O O . PRO A 1 473 ? -24.297 -6.512 -1.373 1 98.44 473 PRO A O 1
ATOM 3732 N N . GLY A 1 474 ? -22.375 -5.48 -1.891 1 98.44 474 GLY A N 1
ATOM 3733 C CA . GLY A 1 474 ? -21.812 -5.711 -0.564 1 98.44 474 GLY A CA 1
ATOM 3734 C C . GLY A 1 474 ? -22.531 -4.93 0.522 1 98.44 474 GLY A C 1
ATOM 3735 O O . GLY A 1 474 ? -22.562 -5.352 1.68 1 98.44 474 GLY A O 1
ATOM 3736 N N . VAL A 1 475 ? -23.062 -3.734 0.151 1 98.38 475 VAL A N 1
ATOM 3737 C CA . VAL A 1 475 ? -23.859 -2.963 1.102 1 98.38 475 VAL A CA 1
ATOM 3738 C C . VAL A 1 475 ? -25.188 -3.662 1.346 1 98.38 475 VAL A C 1
ATOM 3740 O O . VAL A 1 475 ? -25.641 -3.768 2.488 1 98.38 475 VAL A O 1
ATOM 3743 N N . VAL A 1 476 ? -25.828 -4.18 0.302 1 98.12 476 VAL A N 1
ATOM 3744 C CA . VAL A 1 476 ? -27.094 -4.895 0.384 1 98.12 476 VAL A CA 1
ATOM 3745 C C . VAL A 1 476 ? -26.938 -6.129 1.269 1 98.12 476 VAL A C 1
ATOM 3747 O O . VAL A 1 476 ? -27.781 -6.395 2.131 1 98.12 476 VAL A O 1
ATOM 3750 N N . SER A 1 477 ? -25.828 -6.859 1.149 1 97.94 477 SER A N 1
ATOM 3751 C CA . SER A 1 477 ? -25.609 -8.086 1.904 1 97.94 477 SER A CA 1
ATOM 3752 C C . SER A 1 477 ? -25.109 -7.793 3.314 1 97.94 477 SER A C 1
ATOM 3754 O O . SER A 1 477 ? -25.234 -8.633 4.211 1 97.94 477 SER A O 1
ATOM 3756 N N . GLY A 1 478 ? -24.469 -6.664 3.531 1 97.69 478 GLY A N 1
ATOM 3757 C CA . GLY A 1 478 ? -23.859 -6.309 4.805 1 97.69 478 GLY A CA 1
ATOM 3758 C C . GLY A 1 478 ? -22.547 -7.02 5.066 1 97.69 478 GLY A C 1
ATOM 3759 O O . GLY A 1 478 ? -22.141 -7.176 6.215 1 97.69 478 GLY A O 1
ATOM 3760 N N . ILE A 1 479 ? -21.812 -7.375 4.086 1 95.38 479 ILE A N 1
ATOM 3761 C CA . ILE A 1 479 ? -20.688 -8.297 4.207 1 95.38 479 ILE A CA 1
ATOM 3762 C C . ILE A 1 479 ? -19.547 -7.621 4.969 1 95.38 479 ILE A C 1
ATOM 3764 O O . ILE A 1 479 ? -18.734 -8.297 5.598 1 95.38 479 ILE A O 1
ATOM 3768 N N . LEU A 1 480 ? -19.5 -6.273 4.949 1 96.94 480 LEU A N 1
ATOM 3769 C CA . LEU A 1 480 ? -18.359 -5.605 5.566 1 96.94 480 LEU A CA 1
ATOM 3770 C C . LEU A 1 480 ? -18.766 -4.91 6.859 1 96.94 480 LEU A C 1
ATOM 3772 O O . LEU A 1 480 ? -17.922 -4.41 7.598 1 96.94 480 LEU A O 1
ATOM 3776 N N . SER A 1 481 ? -20.078 -4.82 7.113 1 96.38 481 SER A N 1
ATOM 3777 C CA . SER A 1 481 ? -20.547 -4.133 8.312 1 96.38 481 SER A CA 1
ATOM 3778 C C . SER A 1 481 ? -21.266 -5.09 9.25 1 96.38 481 SER A C 1
ATOM 3780 O O . SER A 1 481 ? -21.453 -4.793 10.43 1 96.38 481 SER A O 1
ATOM 3782 N N . GLY A 1 482 ? -21.75 -6.199 8.734 1 96.38 482 GLY A N 1
ATOM 3783 C CA . GLY A 1 482 ? -22.594 -7.113 9.484 1 96.38 482 GLY A CA 1
ATOM 3784 C C . GLY A 1 482 ? -24.047 -6.695 9.516 1 96.38 482 GLY A C 1
ATOM 3785 O O . GLY A 1 482 ? -24.891 -7.391 10.094 1 96.38 482 GLY A O 1
ATOM 3786 N N . ILE A 1 483 ? -24.391 -5.555 8.891 1 97.94 483 ILE A N 1
ATOM 3787 C CA . ILE A 1 483 ? -25.75 -5.027 8.891 1 97.94 483 ILE A CA 1
ATOM 3788 C C . ILE A 1 483 ? -26.234 -4.852 7.457 1 97.94 483 ILE A C 1
ATOM 3790 O O . ILE A 1 483 ? -25.891 -3.877 6.789 1 97.94 483 ILE A O 1
ATOM 3794 N N . PRO A 1 484 ? -27.141 -5.668 6.941 1 97.81 484 PRO A N 1
ATOM 3795 C CA . PRO A 1 484 ? -27.609 -5.598 5.551 1 97.81 484 PRO A CA 1
ATOM 3796 C C . PRO A 1 484 ? -28.375 -4.32 5.25 1 97.81 484 PRO A C 1
ATOM 3798 O O . PRO A 1 484 ? -29.094 -3.809 6.113 1 97.81 484 PRO A O 1
ATOM 3801 N N . ASN A 1 485 ? -28.266 -3.863 4.074 1 97.38 485 ASN A N 1
ATOM 3802 C CA . ASN A 1 485 ? -29.031 -2.736 3.543 1 97.38 485 ASN A CA 1
ATOM 3803 C C . ASN A 1 485 ? -28.859 -1.49 4.41 1 97.38 485 ASN A C 1
ATOM 3805 O O . ASN A 1 485 ? -29.844 -0.83 4.746 1 97.38 485 ASN A O 1
ATOM 3809 N N . ALA A 1 486 ? -27.516 -1.229 4.812 1 97.5 486 ALA A N 1
ATOM 3810 C CA . ALA A 1 486 ? -27.391 -0.145 5.781 1 97.5 486 ALA A CA 1
ATOM 3811 C C . ALA A 1 486 ? -26.172 0.731 5.457 1 97.5 486 ALA A C 1
ATOM 3813 O O . ALA A 1 486 ? -25.125 0.228 5.043 1 97.5 486 ALA A O 1
ATOM 3814 N N . VAL A 1 487 ? -26.359 2.02 5.535 1 98.5 487 VAL A N 1
ATOM 3815 C CA . VAL A 1 487 ? -25.281 2.93 5.891 1 98.5 487 VAL A CA 1
ATOM 3816 C C . VAL A 1 487 ? -25.062 2.914 7.402 1 98.5 487 VAL A C 1
ATOM 3818 O O . VAL A 1 487 ? -26.031 3.012 8.172 1 98.5 487 VAL A O 1
ATOM 3821 N N . VAL A 1 488 ? -23.797 2.764 7.816 1 98.75 488 VAL A N 1
ATOM 3822 C CA . VAL A 1 488 ? -23.578 2.555 9.242 1 98.75 488 VAL A CA 1
ATOM 3823 C C . VAL A 1 488 ? -22.891 3.771 9.852 1 98.75 488 VAL A C 1
ATOM 3825 O O . VAL A 1 488 ? -22.297 4.586 9.125 1 98.75 488 VAL A O 1
ATOM 3828 N N . GLN A 1 489 ? -22.969 3.932 11.133 1 98.62 489 GLN A N 1
ATOM 3829 C CA . GLN A 1 489 ? -22.219 4.879 11.953 1 98.62 489 GLN A CA 1
ATOM 3830 C C . GLN A 1 489 ? -21.812 4.246 13.273 1 98.62 489 GLN A C 1
ATOM 3832 O O . GLN A 1 489 ? -22.312 3.191 13.656 1 98.62 489 GLN A O 1
ATOM 3837 N N . SER A 1 490 ? -20.844 4.812 13.898 1 98.69 490 SER A N 1
ATOM 3838 C CA . SER A 1 490 ? -20.422 4.352 15.211 1 98.69 490 SER A CA 1
ATOM 3839 C C . SER A 1 490 ? -21.406 4.789 16.297 1 98.69 490 SER A C 1
ATOM 3841 O O . SER A 1 490 ? -22 5.867 16.203 1 98.69 490 SER A O 1
ATOM 3843 N N . ASN A 1 491 ? -21.562 3.961 17.328 1 98.38 491 ASN A N 1
ATOM 3844 C CA . ASN A 1 491 ? -22.344 4.402 18.484 1 98.38 491 ASN A CA 1
ATOM 3845 C C . ASN A 1 491 ? -21.578 5.441 19.297 1 98.38 491 ASN A C 1
ATOM 3847 O O . ASN A 1 491 ? -20.516 5.898 18.891 1 98.38 491 ASN A O 1
ATOM 3851 N N . ASN A 1 492 ? -22.125 5.891 20.422 1 97.94 492 ASN A N 1
ATOM 3852 C CA . ASN A 1 492 ? -21.672 7.113 21.078 1 97.94 492 ASN A CA 1
ATOM 3853 C C . ASN A 1 492 ? -20.391 6.883 21.875 1 97.94 492 ASN A C 1
ATOM 3855 O O . ASN A 1 492 ? -19.828 7.82 22.453 1 97.94 492 ASN A O 1
ATOM 3859 N N . ASN A 1 493 ? -19.844 5.594 21.844 1 97.75 493 ASN A N 1
ATOM 3860 C CA . ASN A 1 493 ? -18.594 5.352 22.547 1 97.75 493 ASN A CA 1
ATOM 3861 C C . ASN A 1 493 ? -17.609 4.551 21.688 1 97.75 493 ASN A C 1
ATOM 3863 O O . ASN A 1 493 ? -16.594 4.078 22.172 1 97.75 493 ASN A O 1
ATOM 3867 N N . GLY A 1 494 ? -17.969 4.27 20.406 1 98.44 494 GLY A N 1
ATOM 3868 C CA . GLY A 1 494 ? -17.078 3.67 19.438 1 98.44 494 GLY A CA 1
ATOM 3869 C C . GLY A 1 494 ? -16.969 2.162 19.562 1 98.44 494 GLY A C 1
ATOM 3870 O O . GLY A 1 494 ? -16.141 1.532 18.906 1 98.44 494 GLY A O 1
ATOM 3871 N N . SER A 1 495 ? -17.828 1.488 20.391 1 98.25 495 SER A N 1
ATOM 3872 C CA . SER A 1 495 ? -17.688 0.061 20.672 1 98.25 495 SER A CA 1
ATOM 3873 C C . SER A 1 495 ? -18.359 -0.773 19.578 1 98.25 495 SER A C 1
ATOM 3875 O O . SER A 1 495 ? -18.031 -1.948 19.406 1 98.25 495 SER A O 1
ATOM 3877 N N . ALA A 1 496 ? -19.328 -0.126 18.875 1 98.31 496 ALA A N 1
ATOM 3878 C CA . ALA A 1 496 ? -20.078 -0.879 17.875 1 98.31 496 ALA A CA 1
ATOM 3879 C C . ALA A 1 496 ? -20.578 0.034 16.766 1 98.31 496 ALA A C 1
ATOM 3881 O O . ALA A 1 496 ? -20.594 1.259 16.906 1 98.31 496 ALA A O 1
ATOM 3882 N N . LEU A 1 497 ? -20.922 -0.583 15.641 1 98.5 497 LEU A N 1
ATOM 3883 C CA . LEU A 1 497 ? -21.594 0.105 14.539 1 98.5 497 LEU A CA 1
ATOM 3884 C C . LEU A 1 497 ? -23.109 -0.054 14.633 1 98.5 497 LEU A C 1
ATOM 3886 O O . LEU A 1 497 ? -23.594 -1.049 15.172 1 98.5 497 LEU A O 1
ATOM 3890 N N . GLU A 1 498 ? -23.812 0.909 14.203 1 98.44 498 GLU A N 1
ATOM 3891 C CA . GLU A 1 498 ? -25.281 0.876 14.125 1 98.44 498 GLU A CA 1
ATOM 3892 C C . GLU A 1 498 ? -25.766 1.477 12.812 1 98.44 498 GLU A C 1
ATOM 3894 O O . GLU A 1 498 ? -25.031 2.168 12.117 1 98.44 498 GLU A O 1
ATOM 3899 N N . LYS A 1 499 ? -27.016 1.164 12.484 1 98.12 499 LYS A N 1
ATOM 3900 C CA . LYS A 1 499 ? -27.625 1.692 11.266 1 98.12 499 LYS A CA 1
ATOM 3901 C C . LYS A 1 499 ? -27.891 3.189 11.391 1 98.12 499 LYS A C 1
ATOM 3903 O O . LYS A 1 499 ? -28.406 3.654 12.406 1 98.12 499 LYS A O 1
ATOM 3908 N N . TYR A 1 500 ? -27.406 3.969 10.422 1 98.12 500 TYR A N 1
ATOM 3909 C CA . TYR A 1 500 ? -27.734 5.383 10.32 1 98.12 500 TYR A CA 1
ATOM 3910 C C . TYR A 1 500 ? -29.203 5.574 9.922 1 98.12 500 TYR A C 1
ATOM 3912 O O . TYR A 1 500 ? -29.672 4.953 8.969 1 98.12 500 TYR A O 1
ATOM 3920 N N . THR A 1 501 ? -29.969 6.445 10.617 1 96.12 501 THR A N 1
ATOM 3921 C CA . THR A 1 501 ? -31.406 6.562 10.398 1 96.12 501 THR A CA 1
ATOM 3922 C C . THR A 1 501 ? -31.719 7.801 9.57 1 96.12 501 THR A C 1
ATOM 3924 O O . THR A 1 501 ? -32.875 8.031 9.219 1 96.12 501 THR A O 1
ATOM 3927 N N . GLY A 1 502 ? -30.75 8.648 9.289 1 95.62 502 GLY A N 1
ATOM 3928 C CA . GLY A 1 502 ? -30.984 9.836 8.477 1 95.62 502 GLY A CA 1
ATOM 3929 C C . GLY A 1 502 ? -31.062 9.531 6.992 1 95.62 502 GLY A C 1
ATOM 3930 O O . GLY A 1 502 ? -31.172 8.375 6.594 1 95.62 502 GLY A O 1
ATOM 3931 N N . ASP A 1 503 ? -31.094 10.531 6.184 1 95.88 503 ASP A N 1
ATOM 3932 C CA . ASP A 1 503 ? -31.234 10.414 4.734 1 95.88 503 ASP A CA 1
ATOM 3933 C C . ASP A 1 503 ? -29.953 9.883 4.102 1 95.88 503 ASP A C 1
ATOM 3935 O O . ASP A 1 503 ? -28.859 10.398 4.359 1 95.88 503 ASP A O 1
ATOM 3939 N N . ILE A 1 504 ? -30.047 8.875 3.301 1 96.38 504 ILE A N 1
ATOM 3940 C CA . ILE A 1 504 ? -28.891 8.266 2.66 1 96.38 504 ILE A CA 1
ATOM 3941 C C . ILE A 1 504 ? -29.078 8.273 1.144 1 96.38 504 ILE A C 1
ATOM 3943 O O . ILE A 1 504 ? -28.297 7.652 0.415 1 96.38 504 ILE A O 1
ATOM 3947 N N . SER A 1 505 ? -30.062 8.883 0.569 1 96 505 SER A N 1
ATOM 3948 C CA . SER A 1 505 ? -30.531 8.727 -0.804 1 96 505 SER A CA 1
ATOM 3949 C C . SER A 1 505 ? -29.531 9.32 -1.797 1 96 505 SER A C 1
ATOM 3951 O O . SER A 1 505 ? -29.453 8.875 -2.943 1 96 505 SER A O 1
ATOM 3953 N N . ASN A 1 506 ? -28.75 10.242 -1.299 1 96.81 506 ASN A N 1
ATOM 3954 C CA . ASN A 1 506 ? -27.891 10.945 -2.236 1 96.81 506 ASN A CA 1
ATOM 3955 C C . ASN A 1 506 ? -26.438 10.477 -2.131 1 96.81 506 ASN A C 1
ATOM 3957 O O . ASN A 1 506 ? -25.562 10.992 -2.828 1 96.81 506 ASN A O 1
ATOM 3961 N N . ILE A 1 507 ? -26.172 9.531 -1.31 1 98.44 507 ILE A N 1
ATOM 3962 C CA . ILE A 1 507 ? -24.812 9.055 -1.133 1 98.44 507 ILE A CA 1
ATOM 3963 C C . ILE A 1 507 ? -24.406 8.195 -2.33 1 98.44 507 ILE A C 1
ATOM 3965 O O . ILE A 1 507 ? -25.094 7.238 -2.68 1 98.44 507 ILE A O 1
ATOM 3969 N N . THR A 1 508 ? -23.328 8.523 -2.992 1 98.75 508 THR A N 1
ATOM 3970 C CA . THR A 1 508 ? -22.719 7.766 -4.074 1 98.75 508 THR A CA 1
ATOM 3971 C C . THR A 1 508 ? -21.266 7.41 -3.732 1 98.75 508 THR A C 1
ATOM 3973 O O . THR A 1 508 ? -20.75 7.824 -2.695 1 98.75 508 THR A O 1
ATOM 3976 N N . ILE A 1 509 ? -20.656 6.641 -4.562 1 98.81 509 ILE A N 1
ATOM 3977 C CA . ILE A 1 509 ? -19.25 6.309 -4.367 1 98.81 509 ILE A CA 1
ATOM 3978 C C . ILE A 1 509 ? -18.406 7.582 -4.375 1 98.81 509 ILE A C 1
ATOM 3980 O O . ILE A 1 509 ? -17.547 7.773 -3.508 1 98.81 509 ILE A O 1
ATOM 3984 N N . ALA A 1 510 ? -18.656 8.508 -5.293 1 98.75 510 ALA A N 1
ATOM 3985 C CA . ALA A 1 510 ? -17.875 9.742 -5.422 1 98.75 510 ALA A CA 1
ATOM 3986 C C . ALA A 1 510 ? -18.047 10.633 -4.195 1 98.75 510 ALA A C 1
ATOM 3988 O O . ALA A 1 510 ? -17.078 11.195 -3.693 1 98.75 510 ALA A O 1
ATOM 3989 N N . THR A 1 511 ? -19.266 10.797 -3.729 1 98.62 511 THR A N 1
ATOM 3990 C CA . THR A 1 511 ? -19.5 11.664 -2.582 1 98.62 511 THR A CA 1
ATOM 3991 C C . THR A 1 511 ? -18.906 11.062 -1.315 1 98.62 511 THR A C 1
ATOM 3993 O O . THR A 1 511 ? -18.422 11.789 -0.44 1 98.62 511 THR A O 1
ATOM 3996 N N . GLU A 1 512 ? -18.922 9.727 -1.206 1 98.75 512 GLU A N 1
ATOM 3997 C CA . GLU A 1 512 ? -18.312 9.07 -0.056 1 98.75 512 GLU A CA 1
ATOM 3998 C C . GLU A 1 512 ? -16.781 9.227 -0.08 1 98.75 512 GLU A C 1
ATOM 4000 O O . GLU A 1 512 ? -16.156 9.336 0.971 1 98.75 512 GLU A O 1
ATOM 4005 N N . LEU A 1 513 ? -16.25 9.148 -1.262 1 98.94 513 LEU A N 1
ATOM 4006 C CA . LEU A 1 513 ? -14.82 9.391 -1.389 1 98.94 513 LEU A CA 1
ATOM 4007 C C . LEU A 1 513 ? -14.477 10.828 -1.023 1 98.94 513 LEU A C 1
ATOM 4009 O O . LEU A 1 513 ? -13.445 11.086 -0.402 1 98.94 513 LEU A O 1
ATOM 4013 N N . ASN A 1 514 ? -15.297 11.797 -1.43 1 98.88 514 ASN A N 1
ATOM 4014 C CA . ASN A 1 514 ? -15.109 13.18 -0.987 1 98.88 514 ASN A CA 1
ATOM 4015 C C . ASN A 1 514 ? -15.117 13.281 0.536 1 98.88 514 ASN A C 1
ATOM 4017 O O . ASN A 1 514 ? -14.281 13.977 1.117 1 98.88 514 ASN A O 1
ATOM 4021 N N . LYS A 1 515 ? -16.062 12.648 1.144 1 98.69 515 LYS A N 1
ATOM 4022 C CA . LYS A 1 515 ? -16.172 12.68 2.598 1 98.69 515 LYS A CA 1
ATOM 4023 C C . LYS A 1 515 ? -14.938 12.07 3.258 1 98.69 515 LYS A C 1
ATOM 4025 O O . LYS A 1 515 ? -14.453 12.578 4.273 1 98.69 515 LYS A O 1
ATOM 4030 N N . LEU A 1 516 ? -14.43 10.945 2.674 1 98.88 516 LEU A N 1
ATOM 4031 C CA . LEU A 1 516 ? -13.203 10.352 3.182 1 98.88 516 LEU A CA 1
ATOM 4032 C C . LEU A 1 516 ? -12.062 11.367 3.17 1 98.88 516 LEU A C 1
ATOM 4034 O O . LEU A 1 516 ? -11.344 11.516 4.16 1 98.88 516 LEU A O 1
ATOM 4038 N N . ALA A 1 517 ? -11.898 12.039 2.045 1 98.88 517 ALA A N 1
ATOM 4039 C CA . ALA A 1 517 ? -10.828 13.023 1.92 1 98.88 517 ALA A CA 1
ATOM 4040 C C . ALA A 1 517 ? -10.977 14.133 2.961 1 98.88 517 ALA A C 1
ATOM 4042 O O . ALA A 1 517 ? -10 14.523 3.604 1 98.88 517 ALA A O 1
ATOM 4043 N N . SER A 1 518 ? -12.156 14.602 3.133 1 98.62 518 SER A N 1
ATOM 4044 C CA . SER A 1 518 ? -12.422 15.664 4.098 1 98.62 518 SER A CA 1
ATOM 4045 C C . SER A 1 518 ? -12.188 15.18 5.527 1 98.62 518 SER A C 1
ATOM 4047 O O . SER A 1 518 ? -11.617 15.906 6.344 1 98.62 518 SER A O 1
ATOM 4049 N N . ASN A 1 519 ? -12.68 13.945 5.797 1 98.81 519 ASN A N 1
ATOM 4050 C CA . ASN A 1 519 ? -12.438 13.391 7.125 1 98.81 519 ASN A CA 1
ATOM 4051 C C . ASN A 1 519 ? -10.945 13.328 7.445 1 98.81 519 ASN A C 1
ATOM 4053 O O . ASN A 1 519 ? -10.516 13.742 8.523 1 98.81 519 ASN A O 1
ATOM 4057 N N . VAL A 1 520 ? -10.164 12.844 6.508 1 98.75 520 VAL A N 1
ATOM 4058 C CA . VAL A 1 520 ? -8.734 12.68 6.715 1 98.75 520 VAL A CA 1
ATOM 4059 C C . VAL A 1 520 ? -8.078 14.047 6.895 1 98.75 520 VAL A C 1
ATOM 4061 O O . VAL A 1 520 ? -7.246 14.234 7.793 1 98.75 520 VAL A O 1
ATOM 4064 N N . ALA A 1 521 ? -8.445 15.008 6.082 1 98.38 521 ALA A N 1
ATOM 4065 C CA . ALA A 1 521 ? -7.871 16.344 6.168 1 98.38 521 ALA A CA 1
ATOM 4066 C C . ALA A 1 521 ? -8.258 17.031 7.477 1 98.38 521 ALA A C 1
ATOM 4068 O O . ALA A 1 521 ? -7.414 17.609 8.156 1 98.38 521 ALA A O 1
ATOM 4069 N N . ILE A 1 522 ? -9.492 16.922 7.895 1 98.25 522 ILE A N 1
ATOM 4070 C CA . ILE A 1 522 ? -10.016 17.625 9.062 1 98.25 522 ILE A CA 1
ATOM 4071 C C . ILE A 1 522 ? -9.578 16.906 10.336 1 98.25 522 ILE A C 1
ATOM 4073 O O . ILE A 1 522 ? -9.531 17.5 11.414 1 98.25 522 ILE A O 1
ATOM 4077 N N . ALA A 1 523 ? -9.234 15.594 10.195 1 98.62 523 ALA A N 1
ATOM 4078 C CA . ALA A 1 523 ? -8.688 14.852 11.328 1 98.62 523 ALA A CA 1
ATOM 4079 C C . ALA A 1 523 ? -7.496 15.586 11.938 1 98.62 523 ALA A C 1
ATOM 4081 O O . ALA A 1 523 ? -7.363 15.656 13.156 1 98.62 523 ALA A O 1
ATOM 4082 N N . ARG A 1 524 ? -6.688 16.125 11.086 1 97.62 524 ARG A N 1
ATOM 4083 C CA . ARG A 1 524 ? -5.504 16.844 11.547 1 97.62 524 ARG A CA 1
ATOM 4084 C C . ARG A 1 524 ? -5.883 18.188 12.172 1 97.62 524 ARG A C 1
ATOM 4086 O O . ARG A 1 524 ? -5.18 18.688 13.047 1 97.62 524 ARG A O 1
ATOM 4093 N N . ASN A 1 525 ? -7.008 18.766 11.703 1 98.5 525 ASN A N 1
ATOM 4094 C CA . ASN A 1 525 ? -7.531 19.969 12.352 1 98.5 525 ASN A CA 1
ATOM 4095 C C . ASN A 1 525 ? -8.055 19.672 13.758 1 98.5 525 ASN A C 1
ATOM 4097 O O . ASN A 1 525 ? -7.855 20.453 14.68 1 98.5 525 ASN A O 1
ATOM 4101 N N . PHE A 1 526 ? -8.703 18.516 13.898 1 98.75 526 PHE A N 1
ATOM 4102 C CA . PHE A 1 526 ? -9.164 18.078 15.211 1 98.75 526 PHE A CA 1
ATOM 4103 C C . PHE A 1 526 ? -7.984 17.906 16.172 1 98.75 526 PHE A C 1
ATOM 4105 O O . PHE A 1 526 ? -8.117 18.141 17.375 1 98.75 526 PHE A O 1
ATOM 4112 N N . ALA A 1 527 ? -6.848 17.516 15.57 1 98.62 527 ALA A N 1
ATOM 4113 C CA . ALA A 1 527 ? -5.641 17.328 16.375 1 98.62 527 ALA A CA 1
ATOM 4114 C C . ALA A 1 527 ? -5.035 18.672 16.781 1 98.62 527 ALA A C 1
ATOM 4116 O O . ALA A 1 527 ? -4.195 18.734 17.688 1 98.62 527 ALA A O 1
ATOM 4117 N N . GLY A 1 528 ? -5.438 19.75 16.078 1 98.5 528 GLY A N 1
ATOM 4118 C CA . GLY A 1 528 ? -4.969 21.094 16.375 1 98.5 528 GLY A CA 1
ATOM 4119 C C . GLY A 1 528 ? -3.725 21.469 15.594 1 98.5 528 GLY A C 1
ATOM 4120 O O . GLY A 1 528 ? -3 22.391 15.984 1 98.5 528 GLY A O 1
ATOM 4121 N N . ILE A 1 529 ? -3.496 20.766 14.438 1 98.12 529 ILE A N 1
ATOM 4122 C CA . ILE A 1 529 ? -2.17 20.984 13.875 1 98.12 529 ILE A CA 1
ATOM 4123 C C . ILE A 1 529 ? -2.305 21.547 12.461 1 98.12 529 ILE A C 1
ATOM 4125 O O . ILE A 1 529 ? -1.301 21.828 11.797 1 98.12 529 ILE A O 1
ATOM 4129 N N . HIS A 1 530 ? -3.521 21.734 11.945 1 98.56 530 HIS A N 1
ATOM 4130 C CA . HIS A 1 530 ? -3.732 22.375 10.648 1 98.56 530 HIS A CA 1
ATOM 4131 C C . HIS A 1 530 ? -4.965 23.266 10.672 1 98.56 530 HIS A C 1
ATOM 4133 O O . HIS A 1 530 ? -5.738 23.25 11.633 1 98.56 530 HIS A O 1
ATOM 4139 N N . TYR A 1 531 ? -5.062 24.125 9.578 1 98.12 531 TYR A N 1
ATOM 4140 C CA . TYR A 1 531 ? -6.168 25.062 9.359 1 98.12 531 TYR A CA 1
ATOM 4141 C C . TYR A 1 531 ? -7.129 24.516 8.305 1 98.12 531 TYR A C 1
ATOM 4143 O O . TYR A 1 531 ? -6.785 23.594 7.562 1 98.12 531 TYR A O 1
ATOM 4151 N N . ARG A 1 532 ? -8.305 25.109 8.242 1 96.94 532 ARG A N 1
ATOM 4152 C CA . ARG A 1 532 ? -9.289 24.734 7.234 1 96.94 532 ARG A CA 1
ATOM 4153 C C . ARG A 1 532 ? -8.727 24.906 5.824 1 96.94 532 ARG A C 1
ATOM 4155 O O . ARG A 1 532 ? -8.891 24.031 4.977 1 96.94 532 ARG A O 1
ATOM 4162 N N . THR A 1 533 ? -8.086 26.047 5.555 1 97 533 THR A N 1
ATOM 4163 C CA . THR A 1 533 ? -7.57 26.328 4.219 1 97 533 THR A CA 1
ATOM 4164 C C . THR A 1 533 ? -6.492 25.312 3.844 1 97 533 THR A C 1
ATOM 4166 O O . THR A 1 533 ? -6.391 24.906 2.686 1 97 533 THR A O 1
ATOM 4169 N N . ASP A 1 534 ? -5.621 24.875 4.824 1 97.88 534 ASP A N 1
ATOM 4170 C CA . ASP A 1 534 ? -4.633 23.828 4.566 1 97.88 534 ASP A CA 1
ATOM 4171 C C . ASP A 1 534 ? -5.301 22.562 4.035 1 97.88 534 ASP A C 1
ATOM 4173 O O . ASP A 1 534 ? -4.785 21.922 3.117 1 97.88 534 ASP A O 1
ATOM 4177 N N . ALA A 1 535 ? -6.422 22.234 4.656 1 97.94 535 ALA A N 1
ATOM 4178 C CA . ALA A 1 535 ? -7.16 21.031 4.328 1 97.94 535 ALA A CA 1
ATOM 4179 C C . ALA A 1 535 ? -7.785 21.125 2.938 1 97.94 535 ALA A C 1
ATOM 4181 O O . ALA A 1 535 ? -7.539 20.281 2.078 1 97.94 535 ALA A O 1
ATOM 4182 N N . VAL A 1 536 ? -8.555 22.203 2.693 1 97.31 536 VAL A N 1
ATOM 4183 C CA . VAL A 1 536 ? -9.352 22.297 1.478 1 97.31 536 VAL A CA 1
ATOM 4184 C C . VAL A 1 536 ? -8.438 22.5 0.271 1 97.31 536 VAL A C 1
ATOM 4186 O O . VAL A 1 536 ? -8.578 21.812 -0.742 1 97.31 536 VAL A O 1
ATOM 4189 N N . ARG A 1 537 ? -7.5 23.391 0.37 1 97.56 537 ARG A N 1
ATOM 4190 C CA . ARG A 1 537 ? -6.602 23.641 -0.75 1 97.56 537 ARG A CA 1
ATOM 4191 C C . ARG A 1 537 ? -5.688 22.453 -1 1 97.56 537 ARG A C 1
ATOM 4193 O O . ARG A 1 537 ? -5.316 22.172 -2.143 1 97.56 537 ARG A O 1
ATOM 4200 N N . GLY A 1 538 ? -5.363 21.734 0.13 1 98.19 538 GLY A N 1
ATOM 4201 C CA . GLY A 1 538 ? -4.617 20.5 -0.045 1 98.19 538 GLY A CA 1
ATOM 4202 C C . GLY A 1 538 ? -5.348 19.469 -0.892 1 98.19 538 GLY A C 1
ATOM 4203 O O . GLY A 1 538 ? -4.766 18.891 -1.804 1 98.19 538 GLY A O 1
ATOM 4204 N N . ILE A 1 539 ? -6.594 19.266 -0.635 1 98.56 539 ILE A N 1
ATOM 4205 C CA . ILE A 1 539 ? -7.398 18.312 -1.387 1 98.56 539 ILE A CA 1
ATOM 4206 C C . ILE A 1 539 ? -7.488 18.75 -2.848 1 98.56 539 ILE A C 1
ATOM 4208 O O . ILE A 1 539 ? -7.316 17.938 -3.758 1 98.56 539 ILE A O 1
ATOM 4212 N N . LEU A 1 540 ? -7.68 20.016 -3.076 1 98.12 540 LEU A N 1
ATOM 4213 C CA . LEU A 1 540 ? -7.852 20.531 -4.43 1 98.12 540 LEU A CA 1
ATOM 4214 C C . LEU A 1 540 ? -6.555 20.422 -5.227 1 98.12 540 LEU A C 1
ATOM 4216 O O . LEU A 1 540 ? -6.578 20.047 -6.402 1 98.12 540 LEU A O 1
ATOM 4220 N N . LEU A 1 541 ? -5.461 20.766 -4.633 1 98.25 541 LEU A N 1
ATOM 4221 C CA . LEU A 1 541 ? -4.184 20.594 -5.32 1 98.25 541 LEU A CA 1
ATOM 4222 C C . LEU A 1 541 ? -3.9 19.125 -5.586 1 98.25 541 LEU A C 1
ATOM 4224 O O . LEU A 1 541 ? -3.379 18.766 -6.645 1 98.25 541 LEU A O 1
ATOM 4228 N N . GLY A 1 542 ? -4.195 18.25 -4.574 1 98.69 542 GLY A N 1
ATOM 4229 C CA . GLY A 1 542 ? -4.047 16.812 -4.77 1 98.69 542 GLY A CA 1
ATOM 4230 C C . GLY A 1 542 ? -4.812 16.297 -5.977 1 98.69 542 GLY A C 1
ATOM 4231 O O . GLY A 1 542 ? -4.316 15.445 -6.711 1 98.69 542 GLY A O 1
ATOM 4232 N N . GLU A 1 543 ? -6.004 16.828 -6.172 1 98.69 543 GLU A N 1
ATOM 4233 C CA . GLU A 1 543 ? -6.82 16.453 -7.324 1 98.69 543 GLU A CA 1
ATOM 4234 C C . GLU A 1 543 ? -6.113 16.781 -8.633 1 98.69 543 GLU A C 1
ATOM 4236 O O . GLU A 1 543 ? -6.078 15.969 -9.555 1 98.69 543 GLU A O 1
ATOM 4241 N N . LEU A 1 544 ? -5.531 17.953 -8.719 1 97.94 544 LEU A N 1
ATOM 4242 C CA . LEU A 1 544 ? -4.828 18.375 -9.93 1 97.94 544 LEU A CA 1
ATOM 4243 C C . LEU A 1 544 ? -3.605 17.5 -10.18 1 97.94 544 LEU A C 1
ATOM 4245 O O . LEU A 1 544 ? -3.324 17.141 -11.32 1 97.94 544 LEU A O 1
ATOM 4249 N N . ILE A 1 545 ? -2.885 17.172 -9.133 1 98.25 545 ILE A N 1
ATOM 4250 C CA . ILE A 1 545 ? -1.704 16.312 -9.227 1 98.25 545 ILE A CA 1
ATOM 4251 C C . ILE A 1 545 ? -2.1 14.945 -9.773 1 98.25 545 ILE A C 1
ATOM 4253 O O . ILE A 1 545 ? -1.439 14.414 -10.672 1 98.25 545 ILE A O 1
ATOM 4257 N N . ALA A 1 546 ? -3.168 14.391 -9.266 1 98.81 546 ALA A N 1
ATOM 4258 C CA . ALA A 1 546 ? -3.639 13.07 -9.68 1 98.81 546 ALA A CA 1
ATOM 4259 C C . ALA A 1 546 ? -4.023 13.062 -11.156 1 98.81 546 ALA A C 1
ATOM 4261 O O . ALA A 1 546 ? -3.773 12.094 -11.867 1 98.81 546 ALA A O 1
ATOM 4262 N N . ILE A 1 547 ? -4.664 14.117 -11.586 1 98.12 547 ILE A N 1
ATOM 4263 C CA . ILE A 1 547 ? -5.105 14.234 -12.977 1 98.12 547 ILE A CA 1
ATOM 4264 C C . ILE A 1 547 ? -3.895 14.195 -13.906 1 98.12 547 ILE A C 1
ATOM 4266 O O . ILE A 1 547 ? -3.879 13.438 -14.883 1 98.12 547 ILE A O 1
ATOM 4270 N N . ASP A 1 548 ? -2.9 14.914 -13.625 1 96.38 548 ASP A N 1
ATOM 4271 C CA . ASP A 1 548 ? -1.721 14.961 -14.484 1 96.38 548 ASP A CA 1
ATOM 4272 C C . ASP A 1 548 ? -0.938 13.648 -14.406 1 96.38 548 ASP A C 1
ATOM 4274 O O . ASP A 1 548 ? -0.394 13.18 -15.406 1 96.38 548 ASP A O 1
ATOM 4278 N N . TYR A 1 549 ? -0.812 13.133 -13.219 1 97.44 549 TYR A N 1
ATOM 4279 C CA . TYR A 1 549 ? -0.187 11.828 -13.031 1 97.44 549 TYR A CA 1
ATOM 4280 C C . TYR A 1 549 ? -0.861 10.773 -13.898 1 97.44 549 TYR A C 1
ATOM 4282 O O . TYR A 1 549 ? -0.187 10.023 -14.609 1 97.44 549 TYR A O 1
ATOM 4290 N N . MET A 1 550 ? -2.178 10.719 -13.836 1 98.12 550 MET A N 1
ATOM 4291 C CA . MET A 1 550 ? -2.92 9.672 -14.539 1 98.12 550 MET A CA 1
ATOM 4292 C C . MET A 1 550 ? -2.846 9.883 -16.047 1 98.12 550 MET A C 1
ATOM 4294 O O . MET A 1 550 ? -2.838 8.914 -16.812 1 98.12 550 MET A O 1
ATOM 4298 N N . ARG A 1 551 ? -2.781 11.156 -16.531 1 96.69 551 ARG A N 1
ATOM 4299 C CA . ARG A 1 551 ? -2.57 11.398 -17.953 1 96.69 551 ARG A CA 1
ATOM 4300 C C . ARG A 1 551 ? -1.271 10.758 -18.438 1 96.69 551 ARG A C 1
ATOM 4302 O O . ARG A 1 551 ? -1.222 10.18 -19.516 1 96.69 551 ARG A O 1
ATOM 4309 N N . ASP A 1 552 ? -0.238 10.922 -17.625 1 94.81 552 ASP A N 1
ATOM 4310 C CA . ASP A 1 552 ? 1.042 10.305 -17.953 1 94.81 552 ASP A CA 1
ATOM 4311 C C . ASP A 1 552 ? 0.949 8.781 -17.875 1 94.81 552 ASP A C 1
ATOM 4313 O O . ASP A 1 552 ? 1.504 8.078 -18.719 1 94.81 552 ASP A O 1
ATOM 4317 N N . MET A 1 553 ? 0.298 8.266 -16.844 1 95.25 553 MET A N 1
ATOM 4318 C CA . MET A 1 553 ? 0.161 6.82 -16.672 1 95.25 553 MET A CA 1
ATOM 4319 C C . MET A 1 553 ? -0.569 6.191 -17.859 1 95.25 553 MET A C 1
ATOM 4321 O O . MET A 1 553 ? -0.221 5.094 -18.297 1 95.25 553 MET A O 1
ATOM 4325 N N . LEU A 1 554 ? -1.555 6.898 -18.359 1 95.44 554 LEU A N 1
ATOM 4326 C CA . LEU A 1 554 ? -2.326 6.402 -19.5 1 95.44 554 LEU A CA 1
ATOM 4327 C C . LEU A 1 554 ? -1.45 6.293 -20.75 1 95.44 554 LEU A C 1
ATOM 4329 O O . LEU A 1 554 ? -1.724 5.477 -21.625 1 95.44 554 LEU A O 1
ATOM 4333 N N . CYS A 1 555 ? -0.342 7.062 -20.812 1 93.75 555 CYS A N 1
ATOM 4334 C CA . CYS A 1 555 ? 0.585 6.98 -21.938 1 93.75 555 CYS A CA 1
ATOM 4335 C C . CYS A 1 555 ? 1.351 5.664 -21.922 1 93.75 555 CYS A C 1
ATOM 4337 O O . CYS A 1 555 ? 1.871 5.227 -22.953 1 93.75 555 CYS A O 1
ATOM 4339 N N . THR A 1 556 ? 1.449 5.039 -20.734 1 93.25 556 THR A N 1
ATOM 4340 C CA . THR A 1 556 ? 2.234 3.816 -20.594 1 93.25 556 THR A CA 1
ATOM 4341 C C . THR A 1 556 ? 1.398 2.594 -20.953 1 93.25 556 THR A C 1
ATOM 4343 O O . THR A 1 556 ? 1.935 1.495 -21.109 1 93.25 556 THR A O 1
ATOM 4346 N N . MET A 1 557 ? 0.113 2.717 -21.078 1 93.88 557 MET A N 1
ATOM 4347 C CA . MET A 1 557 ? -0.82 1.646 -21.422 1 93.88 557 MET A CA 1
ATOM 4348 C C . MET A 1 557 ? -1.096 1.62 -22.922 1 93.88 557 MET A C 1
ATOM 4350 O O . MET A 1 557 ? -0.979 2.645 -23.594 1 93.88 557 MET A O 1
ATOM 4354 N N . ILE A 1 558 ? -1.479 0.444 -23.406 1 92.81 558 ILE A N 1
ATOM 4355 C CA . ILE A 1 558 ? -1.646 0.366 -24.859 1 92.81 558 ILE A CA 1
ATOM 4356 C C . ILE A 1 558 ? -3.1 0.039 -25.203 1 92.81 558 ILE A C 1
ATOM 4358 O O . ILE A 1 558 ? -3.502 0.1 -26.359 1 92.81 558 ILE A O 1
ATOM 4362 N N . GLU A 1 559 ? -3.885 -0.337 -24.203 1 95.06 559 GLU A N 1
ATOM 4363 C CA . GLU A 1 559 ? -5.25 -0.798 -24.438 1 95.06 559 GLU A CA 1
ATOM 4364 C C . GLU A 1 559 ? -6.102 0.296 -25.078 1 95.06 559 GLU A C 1
ATOM 4366 O O . GLU A 1 559 ? -6.129 1.43 -24.594 1 95.06 559 GLU A O 1
ATOM 4371 N N . ASN A 1 560 ? -6.785 -0.064 -26.141 1 94.75 560 ASN A N 1
ATOM 4372 C CA . ASN A 1 560 ? -7.785 0.772 -26.797 1 94.75 560 ASN A CA 1
ATOM 4373 C C . ASN A 1 560 ? -9.188 0.198 -26.641 1 94.75 560 ASN A C 1
ATOM 4375 O O . ASN A 1 560 ? -9.352 -0.966 -26.266 1 94.75 560 ASN A O 1
ATOM 4379 N N . ASN A 1 561 ? -10.164 1.076 -26.891 1 95.12 561 ASN A N 1
ATOM 4380 C CA . ASN A 1 561 ? -11.531 0.57 -26.969 1 95.12 561 ASN A CA 1
ATOM 4381 C C . ASN A 1 561 ? -11.688 -0.464 -28.078 1 95.12 561 ASN A C 1
ATOM 4383 O O . ASN A 1 561 ? -10.898 -0.489 -29.031 1 95.12 561 ASN A O 1
ATOM 4387 N N . ILE A 1 562 ? -12.695 -1.269 -27.969 1 92.25 562 ILE A N 1
ATOM 4388 C CA . ILE A 1 562 ? -12.922 -2.352 -28.922 1 92.25 562 ILE A CA 1
ATOM 4389 C C . ILE A 1 562 ? -13.023 -1.784 -30.328 1 92.25 562 ILE A C 1
ATOM 4391 O O . ILE A 1 562 ? -12.633 -2.438 -31.297 1 92.25 562 ILE A O 1
ATOM 4395 N N . ASP A 1 563 ? -13.555 -0.532 -30.516 1 92.06 563 ASP A N 1
ATOM 4396 C CA . ASP A 1 563 ? -13.688 0.113 -31.828 1 92.06 563 ASP A CA 1
ATOM 4397 C C . ASP A 1 563 ? -12.406 0.844 -32.219 1 92.06 563 ASP A C 1
ATOM 4399 O O . ASP A 1 563 ? -12.398 1.649 -33.156 1 92.06 563 ASP A O 1
ATOM 4403 N N . SER A 1 564 ? -11.328 0.707 -31.406 1 91.12 564 SER A N 1
ATOM 4404 C CA . SER A 1 564 ? -9.977 1.184 -31.688 1 91.12 564 SER A CA 1
ATOM 4405 C C . SER A 1 564 ? -9.828 2.662 -31.344 1 91.12 564 SER A C 1
ATOM 4407 O O . SER A 1 564 ? -8.805 3.275 -31.656 1 91.12 564 SER A O 1
ATOM 4409 N N . THR A 1 565 ? -10.812 3.203 -30.719 1 93.44 565 THR A N 1
ATOM 4410 C CA . THR A 1 565 ? -10.672 4.582 -30.266 1 93.44 565 THR A CA 1
ATOM 4411 C C . THR A 1 565 ? -9.852 4.641 -28.984 1 93.44 565 THR A C 1
ATOM 4413 O O . THR A 1 565 ? -9.773 3.654 -28.25 1 93.44 565 THR A O 1
ATOM 4416 N N . ILE A 1 566 ? -9.273 5.801 -28.766 1 92.44 566 ILE A N 1
ATOM 4417 C CA . ILE A 1 566 ? -8.484 6.039 -27.562 1 92.44 566 ILE A CA 1
ATOM 4418 C C . ILE A 1 566 ? -9.414 6.16 -26.344 1 92.44 566 ILE A C 1
ATOM 4420 O O . ILE A 1 566 ? -10.43 6.863 -26.406 1 92.44 566 ILE A O 1
ATOM 4424 N N . PRO A 1 567 ? -9 5.434 -25.312 1 95.38 567 PRO A N 1
ATOM 4425 C CA . PRO A 1 567 ? -9.859 5.531 -24.125 1 95.38 567 PRO A CA 1
ATOM 4426 C C . PRO A 1 567 ? -9.867 6.93 -23.516 1 95.38 567 PRO A C 1
ATOM 4428 O O . PRO A 1 567 ? -8.828 7.59 -23.469 1 95.38 567 PRO A O 1
ATOM 4431 N N . GLU A 1 568 ? -11 7.363 -23.047 1 96.88 568 GLU A N 1
ATOM 4432 C CA . GLU A 1 568 ? -11.211 8.57 -22.266 1 96.88 568 GLU A CA 1
ATOM 4433 C C . GLU A 1 568 ? -11.898 8.258 -20.938 1 96.88 568 GLU A C 1
ATOM 4435 O O . GLU A 1 568 ? -12.93 7.578 -20.922 1 96.88 568 GLU A O 1
ATOM 4440 N N . ILE A 1 569 ? -11.312 8.703 -19.891 1 98.12 569 ILE A N 1
ATOM 4441 C CA . ILE A 1 569 ? -11.836 8.406 -18.562 1 98.12 569 ILE A CA 1
ATOM 4442 C C . ILE A 1 569 ? -12.539 9.641 -17.984 1 98.12 569 ILE A C 1
ATOM 4444 O O . ILE A 1 569 ? -11.906 10.672 -17.766 1 98.12 569 ILE A O 1
ATOM 4448 N N . LYS A 1 570 ? -13.797 9.539 -17.812 1 98.31 570 LYS A N 1
ATOM 4449 C CA . LYS A 1 570 ? -14.602 10.602 -17.234 1 98.31 570 LYS A CA 1
ATOM 4450 C C . LYS A 1 570 ? -14.898 10.32 -15.758 1 98.31 570 LYS A C 1
ATOM 4452 O O . LYS A 1 570 ? -15.266 9.195 -15.398 1 98.31 570 LYS A O 1
ATOM 4457 N N . PHE A 1 571 ? -14.688 11.32 -14.867 1 98.38 571 PHE A N 1
ATOM 4458 C CA . PHE A 1 571 ? -14.938 11.148 -13.438 1 98.38 571 PHE A CA 1
ATOM 4459 C C . PHE A 1 571 ? -15.414 12.453 -12.812 1 98.38 571 PHE A C 1
ATOM 4461 O O . PHE A 1 571 ? -15.289 13.523 -13.414 1 98.38 571 PHE A O 1
ATOM 4468 N N . ARG A 1 572 ? -16.016 12.391 -11.625 1 97.5 572 ARG A N 1
ATOM 4469 C CA . ARG A 1 572 ? -16.438 13.562 -10.875 1 97.5 572 ARG A CA 1
ATOM 4470 C C . ARG A 1 572 ? -15.273 14.133 -10.062 1 97.5 572 ARG A C 1
ATOM 4472 O O . ARG A 1 572 ? -14.625 13.414 -9.305 1 97.5 572 ARG A O 1
ATOM 4479 N N . LYS A 1 573 ? -15.125 15.391 -10.195 1 98 573 LYS A N 1
ATOM 4480 C CA . LYS A 1 573 ? -14.141 16.094 -9.375 1 98 573 LYS A CA 1
ATOM 4481 C C . LYS A 1 573 ? -14.672 16.344 -7.965 1 98 573 LYS A C 1
ATOM 4483 O O . LYS A 1 573 ? -15.836 16.031 -7.676 1 98 573 LYS A O 1
ATOM 4488 N N . TYR A 1 574 ? -13.828 16.891 -7.137 1 97.81 574 TYR A N 1
ATOM 4489 C CA . TYR A 1 574 ? -14.156 17.141 -5.738 1 97.81 574 TYR A CA 1
ATOM 4490 C C . TYR A 1 574 ? -15.344 18.078 -5.621 1 97.81 574 TYR A C 1
ATOM 4492 O O . TYR A 1 574 ? -16.156 17.953 -4.703 1 97.81 574 TYR A O 1
ATOM 4500 N N . ASP A 1 575 ? -15.539 18.984 -6.555 1 96 575 ASP A N 1
ATOM 4501 C CA . ASP A 1 575 ? -16.609 19.969 -6.508 1 96 575 ASP A CA 1
ATOM 4502 C C . ASP A 1 575 ? -17.859 19.453 -7.207 1 96 575 ASP A C 1
ATOM 4504 O O . ASP A 1 575 ? -18.844 20.188 -7.344 1 96 575 ASP A O 1
ATOM 4508 N N . GLY A 1 576 ? -17.797 18.25 -7.75 1 96.25 576 GLY A N 1
ATOM 4509 C CA . GLY A 1 576 ? -18.969 17.641 -8.344 1 96.25 576 GLY A CA 1
ATOM 4510 C C . GLY A 1 576 ? -19.016 17.766 -9.852 1 96.25 576 GLY A C 1
ATOM 4511 O O . GLY A 1 576 ? -19.797 17.078 -10.516 1 96.25 576 GLY A O 1
ATOM 4512 N N . THR A 1 577 ? -18.141 18.594 -10.414 1 97.44 577 THR A N 1
ATOM 4513 C CA . THR A 1 577 ? -18.109 18.734 -11.867 1 97.44 577 THR A CA 1
ATOM 4514 C C . THR A 1 577 ? -17.375 17.547 -12.508 1 97.44 577 THR A C 1
ATOM 4516 O O . THR A 1 577 ? -16.641 16.828 -11.828 1 97.44 577 THR A O 1
ATOM 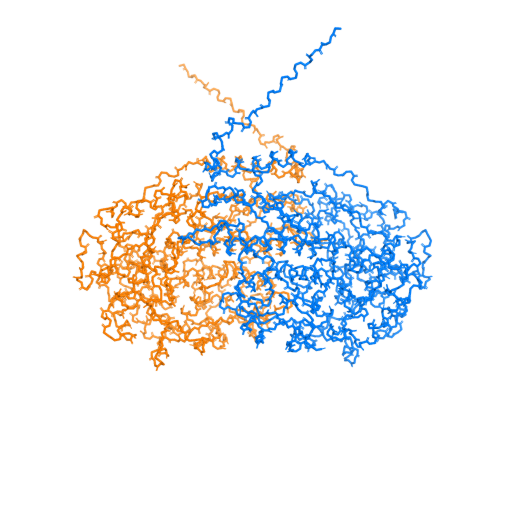4519 N N . PHE A 1 578 ? -17.609 17.375 -13.812 1 97.38 578 PHE A N 1
ATOM 4520 C CA . PHE A 1 578 ? -16.969 16.281 -14.531 1 97.38 578 PHE A CA 1
ATOM 4521 C C . PHE A 1 578 ? -15.656 16.734 -15.156 1 97.38 578 PHE A C 1
ATOM 4523 O O . PHE A 1 578 ? -15.516 17.891 -15.562 1 97.38 578 PHE A O 1
ATOM 4530 N N . GLU A 1 579 ? -14.734 15.852 -15.117 1 97.56 579 GLU A N 1
ATOM 4531 C CA . GLU A 1 579 ? -13.477 15.969 -15.852 1 97.56 579 GLU A CA 1
ATOM 4532 C C . GLU A 1 579 ? -13.219 14.727 -16.703 1 97.56 579 GLU A C 1
ATOM 4534 O O . GLU A 1 579 ? -13.586 13.609 -16.312 1 97.56 579 GLU A O 1
ATOM 4539 N N . THR A 1 580 ? -12.766 14.898 -17.891 1 97.81 580 THR A N 1
ATOM 4540 C CA . THR A 1 580 ? -12.375 13.805 -18.781 1 97.81 580 THR A CA 1
ATOM 4541 C C . THR A 1 580 ? -10.883 13.852 -19.078 1 97.81 580 THR A C 1
ATOM 4543 O O . THR A 1 580 ? -10.352 14.906 -19.422 1 97.81 580 THR A O 1
ATOM 4546 N N . ILE A 1 581 ? -10.25 12.703 -18.922 1 97.38 581 ILE A N 1
ATOM 4547 C CA . ILE A 1 581 ? -8.82 12.695 -19.203 1 97.38 581 ILE A CA 1
ATOM 4548 C C . ILE A 1 581 ? -8.508 11.625 -20.234 1 97.38 581 ILE A C 1
ATOM 4550 O O . ILE A 1 581 ? -9.25 10.648 -20.375 1 97.38 581 ILE A O 1
ATOM 4554 N N . LYS A 1 582 ? -7.508 11.844 -20.969 1 95.25 582 LYS A N 1
ATOM 4555 C CA . LYS A 1 582 ? -6.871 10.891 -21.875 1 95.25 582 LYS A CA 1
ATOM 4556 C C . LYS A 1 582 ? -5.352 10.961 -21.766 1 95.25 582 LYS A C 1
ATOM 4558 O O . LYS A 1 582 ? -4.812 11.812 -21.047 1 95.25 582 LYS A O 1
ATOM 4563 N N . ALA A 1 583 ? -4.66 10.062 -22.391 1 94.31 583 ALA A N 1
ATOM 4564 C CA . ALA A 1 583 ? -3.201 10.055 -22.375 1 94.31 583 ALA A CA 1
ATOM 4565 C C . ALA A 1 583 ? -2.639 11.398 -22.828 1 94.31 583 ALA A C 1
ATOM 4567 O O . ALA A 1 583 ? -3.152 12.008 -23.766 1 94.31 583 ALA A O 1
ATOM 4568 N N . THR A 1 584 ? -1.559 11.805 -22.141 1 91.69 584 THR A N 1
ATOM 4569 C CA . THR A 1 584 ? -0.938 13.102 -22.406 1 91.69 584 THR A CA 1
ATOM 4570 C C . THR A 1 584 ? -0.599 13.242 -23.891 1 91.69 584 THR A C 1
ATOM 4572 O O . THR A 1 584 ? -0.737 14.328 -24.469 1 91.69 584 THR A O 1
ATOM 4575 N N . ILE A 1 585 ? -0.266 12.258 -24.469 1 89.12 585 ILE A N 1
ATOM 4576 C CA . ILE A 1 585 ? 0.235 12.289 -25.844 1 89.12 585 ILE A CA 1
ATOM 4577 C C . ILE A 1 585 ? -0.913 12.578 -26.812 1 89.12 585 ILE A C 1
ATOM 4579 O O . ILE A 1 585 ? -0.685 12.891 -27.984 1 89.12 585 ILE A O 1
ATOM 4583 N N . TYR A 1 586 ? -2.145 12.508 -26.281 1 86.12 586 TYR A N 1
ATOM 4584 C CA . TYR A 1 586 ? -3.307 12.797 -27.125 1 86.12 586 TYR A CA 1
ATOM 4585 C C . TYR A 1 586 ? -3.945 14.117 -26.719 1 86.12 586 TYR A C 1
ATOM 4587 O O . TYR A 1 586 ? -5.051 14.445 -27.156 1 86.12 586 TYR A O 1
ATOM 4595 N N . MET A 1 587 ? -3.334 14.766 -25.719 1 80.88 587 MET A N 1
ATOM 4596 C CA . MET A 1 587 ? -3.869 16.047 -25.266 1 80.88 587 MET A CA 1
ATOM 4597 C C . MET A 1 587 ? -3.592 17.141 -26.281 1 80.88 587 MET A C 1
ATOM 4599 O O . MET A 1 587 ? -2.547 17.141 -26.922 1 80.88 587 MET A O 1
ATOM 4603 N N . MET B 1 1 ? 56.812 1.122 -42.375 1 23.28 1 MET B N 1
ATOM 4604 C CA . MET B 1 1 ? 56.344 2.496 -42.25 1 23.28 1 MET B CA 1
ATOM 4605 C C . MET B 1 1 ? 55.062 2.541 -41.406 1 23.28 1 MET B C 1
ATOM 4607 O O . MET B 1 1 ? 54.062 1.947 -41.781 1 23.28 1 MET B O 1
ATOM 4611 N N . SER B 1 2 ? 55.156 2.609 -40.031 1 22.52 2 SER B N 1
ATOM 4612 C CA . SER B 1 2 ? 54.375 2.238 -38.844 1 22.52 2 SER B CA 1
ATOM 4613 C C . SER B 1 2 ? 53.281 3.25 -38.562 1 22.52 2 SER B C 1
ATOM 4615 O O . SER B 1 2 ? 53.562 4.41 -38.25 1 22.52 2 SER B O 1
ATOM 4617 N N . SER B 1 3 ? 52.344 3.377 -39.375 1 25.02 3 SER B N 1
ATOM 4618 C CA . SER B 1 3 ? 51.406 4.484 -39.406 1 25.02 3 SER B CA 1
ATOM 4619 C C . SER B 1 3 ? 50.594 4.555 -38.125 1 25.02 3 SER B C 1
ATOM 4621 O O . SER B 1 3 ? 49.938 3.584 -37.75 1 25.02 3 SER B O 1
ATOM 4623 N N . ASN B 1 4 ? 51.094 5.246 -37.094 1 23.02 4 ASN B N 1
ATOM 4624 C CA . ASN B 1 4 ? 50.688 5.559 -35.719 1 23.02 4 ASN B CA 1
ATOM 4625 C C . ASN B 1 4 ? 49.312 6.203 -35.656 1 23.02 4 ASN B C 1
ATOM 4627 O O . ASN B 1 4 ? 49.094 7.293 -36.219 1 23.02 4 ASN B O 1
ATOM 4631 N N . ILE B 1 5 ? 48.312 5.449 -35.875 1 23.47 5 ILE B N 1
ATOM 4632 C CA . ILE B 1 5 ? 46.938 5.953 -35.906 1 23.47 5 ILE B CA 1
ATOM 4633 C C . ILE B 1 5 ? 46.625 6.699 -34.625 1 23.47 5 ILE B C 1
ATOM 4635 O O . ILE B 1 5 ? 46.719 6.129 -33.531 1 23.47 5 ILE B O 1
ATOM 4639 N N . PHE B 1 6 ? 46.906 8.023 -34.531 1 23.95 6 PHE B N 1
ATOM 4640 C CA . PHE B 1 6 ? 46.625 9 -33.5 1 23.95 6 PHE B CA 1
ATOM 4641 C C . PHE B 1 6 ? 45.156 8.984 -33.125 1 23.95 6 PHE B C 1
ATOM 4643 O O . PHE B 1 6 ? 44.312 9.344 -33.906 1 23.95 6 PHE B O 1
ATOM 4650 N N . ILE B 1 7 ? 44.719 7.977 -32.5 1 23.69 7 ILE B N 1
ATOM 4651 C CA . ILE B 1 7 ? 43.312 7.902 -32.031 1 23.69 7 ILE B CA 1
ATOM 4652 C C . ILE B 1 7 ? 43 9.117 -31.172 1 23.69 7 ILE B C 1
ATOM 4654 O O . ILE B 1 7 ? 43.688 9.352 -30.156 1 23.69 7 ILE B O 1
ATOM 4658 N N . ASN B 1 8 ? 42.594 10.211 -31.828 1 23.16 8 ASN B N 1
ATOM 4659 C CA . ASN B 1 8 ? 42.219 11.453 -31.156 1 23.16 8 ASN B CA 1
ATOM 4660 C C . ASN B 1 8 ? 41.25 11.188 -30 1 23.16 8 ASN B C 1
ATOM 4662 O O . ASN B 1 8 ? 40.125 10.703 -30.219 1 23.16 8 ASN B O 1
ATOM 4666 N N . LYS B 1 9 ? 41.656 10.844 -28.875 1 24.22 9 LYS B N 1
ATOM 4667 C CA . LYS B 1 9 ? 41.25 10.594 -27.5 1 24.22 9 LYS B CA 1
ATOM 4668 C C . LYS B 1 9 ? 40.375 11.75 -26.969 1 24.22 9 LYS B C 1
ATOM 4670 O O . LYS B 1 9 ? 40.875 12.641 -26.297 1 24.22 9 LYS B O 1
ATOM 4675 N N . ASN B 1 10 ? 39.625 12.367 -27.797 1 23.94 10 ASN B N 1
ATOM 4676 C CA . ASN B 1 10 ? 38.844 13.445 -27.219 1 23.94 10 ASN B CA 1
ATOM 4677 C C . ASN B 1 10 ? 37.938 12.93 -26.094 1 23.94 10 ASN B C 1
ATOM 4679 O O . ASN B 1 10 ? 36.75 12.648 -26.312 1 23.94 10 ASN B O 1
ATOM 4683 N N . LEU B 1 11 ? 38.406 11.945 -25.406 1 24.41 11 LEU B N 1
ATOM 4684 C CA . LEU B 1 11 ? 37.656 11.531 -24.219 1 24.41 11 LEU B CA 1
ATOM 4685 C C . LEU B 1 11 ? 37.438 12.711 -23.281 1 24.41 11 LEU B C 1
ATOM 4687 O O . LEU B 1 11 ? 38.375 13.398 -22.891 1 24.41 11 LEU B O 1
ATOM 4691 N N . CYS B 1 12 ? 36.375 13.32 -23.484 1 26.78 12 CYS B N 1
ATOM 4692 C CA . CYS B 1 12 ? 36.031 14.398 -22.562 1 26.78 12 CYS B CA 1
ATOM 4693 C C . CYS B 1 12 ? 36.469 14.055 -21.141 1 26.78 12 CYS B C 1
ATOM 4695 O O . CYS B 1 12 ? 36.125 13 -20.609 1 26.78 12 CYS B O 1
ATOM 4697 N N . ASP B 1 13 ? 37.594 14.391 -20.734 1 25.56 13 ASP B N 1
ATOM 4698 C CA . ASP B 1 13 ? 38.281 14.297 -19.438 1 25.56 13 ASP B CA 1
ATOM 4699 C C . ASP B 1 13 ? 37.312 14.562 -18.281 1 25.56 13 ASP B C 1
ATOM 4701 O O . ASP B 1 13 ? 36.688 15.633 -18.219 1 25.56 13 ASP B O 1
ATOM 4705 N N . TYR B 1 14 ? 36.688 13.609 -17.828 1 27.06 14 TYR B N 1
ATOM 4706 C CA . TYR B 1 14 ? 35.938 13.516 -16.578 1 27.06 14 TYR B CA 1
ATOM 4707 C C . TYR B 1 14 ? 36.625 14.312 -15.469 1 27.06 14 TYR B C 1
ATOM 4709 O O . TYR B 1 14 ? 36.062 14.453 -14.375 1 27.06 14 TYR B O 1
ATOM 4717 N N . ILE B 1 15 ? 37.938 14.688 -15.531 1 27.92 15 ILE B N 1
ATOM 4718 C CA . ILE B 1 15 ? 38.688 15.445 -14.555 1 27.92 15 ILE B CA 1
ATOM 4719 C C . ILE B 1 15 ? 38.188 16.891 -14.516 1 27.92 15 ILE B C 1
ATOM 4721 O O . ILE B 1 15 ? 38.094 17.484 -13.445 1 27.92 15 ILE B O 1
ATOM 4725 N N . GLU B 1 16 ? 38.281 17.609 -15.656 1 28.17 16 GLU B N 1
ATOM 4726 C CA . GLU B 1 16 ? 37.906 19.016 -15.68 1 28.17 16 GLU B CA 1
ATOM 4727 C C . GLU B 1 16 ? 36.406 19.203 -15.422 1 28.17 16 GLU B C 1
ATOM 4729 O O . GLU B 1 16 ? 35.906 20.344 -15.445 1 28.17 16 GLU B O 1
ATOM 4734 N N . CYS B 1 17 ? 35.688 18.188 -15.578 1 29.12 17 CYS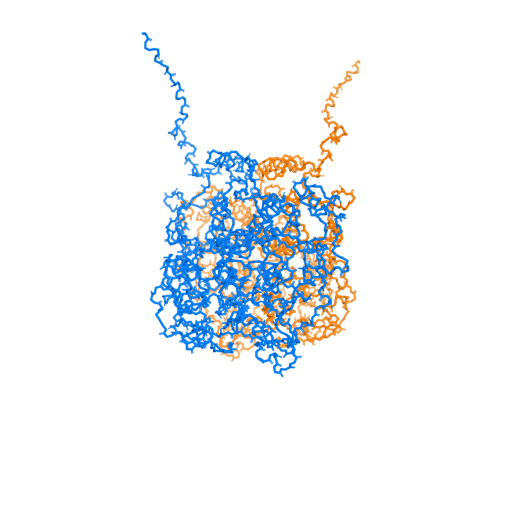 B N 1
ATOM 4735 C CA . CYS B 1 17 ? 34.281 18.328 -15.211 1 29.12 17 CYS B CA 1
ATOM 4736 C C . CYS B 1 17 ? 34.156 18.5 -13.703 1 29.12 17 CYS B C 1
ATOM 4738 O O . CYS B 1 17 ? 33.281 17.859 -13.078 1 29.12 17 CYS B O 1
ATOM 4740 N N . ASN B 1 18 ? 35.062 18.875 -12.945 1 28.42 18 ASN B N 1
ATOM 4741 C CA . ASN B 1 18 ? 35.094 19.375 -11.57 1 28.42 18 ASN B CA 1
ATOM 4742 C C . ASN B 1 18 ? 34.031 20.438 -11.344 1 28.42 18 ASN B C 1
ATOM 4744 O O . ASN B 1 18 ? 33.75 20.812 -10.203 1 28.42 18 ASN B O 1
ATOM 4748 N N . LYS B 1 19 ? 33.781 21.297 -12.312 1 30.38 19 LYS B N 1
ATOM 4749 C CA . LYS B 1 19 ? 32.688 22.25 -12.297 1 30.38 19 LYS B CA 1
ATOM 4750 C C . LYS B 1 19 ? 31.328 21.531 -12.352 1 30.38 19 LYS B C 1
ATOM 4752 O O . LYS B 1 19 ? 30.281 22.156 -12.164 1 30.38 19 LYS B O 1
ATOM 4757 N N . HIS B 1 20 ? 31.141 20.484 -12.922 1 32.28 20 HIS B N 1
ATOM 4758 C CA . HIS B 1 20 ? 30 19.594 -12.758 1 32.28 20 HIS B CA 1
ATOM 4759 C C . HIS B 1 20 ? 30.062 18.859 -11.43 1 32.28 20 HIS B C 1
ATOM 4761 O O . HIS B 1 20 ? 29.219 18 -11.148 1 32.28 20 HIS B O 1
ATOM 4767 N N . ASN B 1 21 ? 31.203 18.594 -10.945 1 31.86 21 ASN B N 1
ATOM 4768 C CA . ASN B 1 21 ? 31.375 18.094 -9.586 1 31.86 21 ASN B CA 1
ATOM 4769 C C . ASN B 1 21 ? 30.562 18.922 -8.586 1 31.86 21 ASN B C 1
ATOM 4771 O O . ASN B 1 21 ? 30.688 18.734 -7.371 1 31.86 21 ASN B O 1
ATOM 4775 N N . ASP B 1 22 ? 30.453 20.094 -9.008 1 35.78 22 ASP B N 1
ATOM 4776 C CA . ASP B 1 22 ? 29.516 20.719 -8.078 1 35.78 22 ASP B CA 1
ATOM 4777 C C . ASP B 1 22 ? 28.156 20.031 -8.141 1 35.78 22 ASP B C 1
ATOM 4779 O O . ASP B 1 22 ? 27.219 20.578 -8.734 1 35.78 22 ASP B O 1
ATOM 4783 N N . ILE B 1 23 ? 28.25 18.891 -8.43 1 41.25 23 ILE B N 1
ATOM 4784 C CA . ILE B 1 23 ? 27.141 17.938 -8.336 1 41.25 23 ILE B CA 1
ATOM 4785 C C . ILE B 1 23 ? 26.094 18.453 -7.344 1 41.25 23 ILE B C 1
ATOM 4787 O O . ILE B 1 23 ? 25.016 17.875 -7.227 1 41.25 23 ILE B O 1
ATOM 4791 N N . ARG B 1 24 ? 26.656 19.328 -6.59 1 41.12 24 ARG B N 1
ATOM 4792 C CA . ARG B 1 24 ? 25.797 20.094 -5.695 1 41.12 24 ARG B CA 1
ATOM 4793 C C . ARG B 1 24 ? 24.828 20.969 -6.488 1 41.12 24 ARG B C 1
ATOM 4795 O O . ARG B 1 24 ? 23.875 21.516 -5.922 1 41.12 24 ARG B O 1
ATOM 4802 N N . LYS B 1 25 ? 25.359 21.25 -7.77 1 47.53 25 LYS B N 1
ATOM 4803 C CA . LYS B 1 25 ? 24.406 22.047 -8.539 1 47.53 25 LYS B CA 1
ATOM 4804 C C . LYS B 1 25 ? 23.344 21.156 -9.188 1 47.53 25 LYS B C 1
ATOM 4806 O O . LYS B 1 25 ? 23.469 20.781 -10.352 1 47.53 25 LYS B O 1
ATOM 4811 N N . ARG B 1 26 ? 23 20.109 -8.672 1 56.19 26 ARG B N 1
ATOM 4812 C CA . ARG B 1 26 ? 21.828 19.344 -9.102 1 56.19 26 ARG B CA 1
ATOM 4813 C C . ARG B 1 26 ? 20.969 20.156 -10.062 1 56.19 26 ARG B C 1
ATOM 4815 O O . ARG B 1 26 ? 19.891 20.625 -9.688 1 56.19 26 ARG B O 1
ATOM 4822 N N . GLU B 1 27 ? 21.641 20.562 -11.281 1 58.31 27 GLU B N 1
ATOM 4823 C CA . GLU B 1 27 ? 20.984 21.344 -12.32 1 58.31 27 GLU B CA 1
ATOM 4824 C C . GLU B 1 27 ? 19.672 20.688 -12.75 1 58.31 27 GLU B C 1
ATOM 4826 O O . GLU B 1 27 ? 18.891 21.297 -13.492 1 58.31 27 GLU B O 1
ATOM 4831 N N . PHE B 1 28 ? 19.438 19.531 -12.18 1 65.56 28 PHE B N 1
ATOM 4832 C CA . PHE B 1 28 ? 18.219 18.859 -12.594 1 65.56 28 PHE B CA 1
ATOM 4833 C C . PHE B 1 28 ? 17.141 19 -11.531 1 65.56 28 PHE B C 1
ATOM 4835 O O . PHE B 1 28 ? 16.047 18.453 -11.664 1 65.56 28 PHE B O 1
ATOM 4842 N N . GLN B 1 29 ? 17.516 19.812 -10.695 1 65.75 29 GLN B N 1
ATOM 4843 C CA . GLN B 1 29 ? 16.469 20.062 -9.711 1 65.75 29 GLN B CA 1
ATOM 4844 C C . GLN B 1 29 ? 15.227 20.641 -10.367 1 65.75 29 GLN B C 1
ATOM 4846 O O . GLN B 1 29 ? 15.312 21.609 -11.125 1 65.75 29 GLN B O 1
ATOM 4851 N N . ASN B 1 30 ? 14.172 19.906 -10.172 1 66.44 30 ASN B N 1
ATOM 4852 C CA . ASN B 1 30 ? 12.852 20.281 -10.695 1 66.44 30 ASN B CA 1
ATOM 4853 C C . ASN B 1 30 ? 12.859 20.359 -12.219 1 66.44 30 ASN B C 1
ATOM 4855 O O . ASN B 1 30 ? 12.211 21.234 -12.797 1 66.44 30 ASN B O 1
ATOM 4859 N N . ASN B 1 31 ? 13.734 19.625 -12.836 1 79.31 31 ASN B N 1
ATOM 4860 C CA . ASN B 1 31 ? 13.781 19.438 -14.281 1 79.31 31 ASN B CA 1
ATOM 4861 C C . ASN B 1 31 ? 13.812 17.969 -14.664 1 79.31 31 ASN B C 1
ATOM 4863 O O . ASN B 1 31 ? 14.836 17.469 -15.133 1 79.31 31 ASN B O 1
ATOM 4867 N N . PRO B 1 32 ? 12.664 17.406 -14.625 1 83 32 PRO B N 1
ATOM 4868 C CA . PRO B 1 32 ? 12.602 15.969 -14.836 1 83 32 PRO B CA 1
ATOM 4869 C C . PRO B 1 32 ? 13.016 15.555 -16.25 1 83 32 PRO B C 1
ATOM 4871 O O . PRO B 1 32 ? 13.562 14.469 -16.453 1 83 32 PRO B O 1
ATOM 4874 N N . PHE B 1 33 ? 12.789 16.453 -17.219 1 83.81 33 PHE B N 1
ATOM 4875 C CA . PHE B 1 33 ? 13.156 16.109 -18.594 1 83.81 33 PHE B CA 1
ATOM 4876 C C . PHE B 1 33 ? 14.672 15.969 -18.719 1 83.81 33 PHE B C 1
ATOM 4878 O O . PHE B 1 33 ? 15.164 14.992 -19.297 1 83.81 33 PHE B O 1
ATOM 4885 N N . LYS B 1 34 ? 15.336 16.938 -18.234 1 85.19 34 LYS B N 1
ATOM 4886 C CA . LYS B 1 34 ? 16.797 16.891 -18.281 1 85.19 34 LYS B CA 1
ATOM 4887 C C . LYS B 1 34 ? 17.328 15.68 -17.516 1 85.19 34 LYS B C 1
ATOM 4889 O O . LYS B 1 34 ? 18.281 15.023 -17.969 1 85.19 34 LYS B O 1
ATOM 4894 N N . LEU B 1 35 ? 16.781 15.453 -16.406 1 87.75 35 LEU B N 1
ATOM 4895 C CA . LEU B 1 35 ? 17.203 14.32 -15.602 1 87.75 35 LEU B CA 1
ATOM 4896 C C . LEU B 1 35 ? 16.969 13.008 -16.344 1 87.75 35 LEU B C 1
ATOM 4898 O O . LEU B 1 35 ? 17.844 12.148 -16.391 1 87.75 35 LEU B O 1
ATOM 4902 N N . TYR B 1 36 ? 15.836 12.867 -16.953 1 87.75 36 TYR B N 1
ATOM 4903 C CA . TYR B 1 36 ? 15.484 11.633 -17.641 1 87.75 36 TYR B CA 1
ATOM 4904 C C . TYR B 1 36 ? 16.391 11.414 -18.859 1 87.75 36 TYR B C 1
ATOM 4906 O O . TYR B 1 36 ? 16.781 10.281 -19.156 1 87.75 36 TYR B O 1
ATOM 4914 N N . ARG B 1 37 ? 16.625 12.445 -19.531 1 87.69 37 ARG B N 1
ATOM 4915 C CA . ARG B 1 37 ? 17.531 12.359 -20.672 1 87.69 37 ARG B CA 1
ATOM 4916 C C . ARG B 1 37 ? 18.922 11.875 -20.234 1 87.69 37 ARG B C 1
ATOM 4918 O O . ARG B 1 37 ? 19.516 11.023 -20.891 1 87.69 37 ARG B O 1
ATOM 4925 N N . LEU B 1 38 ? 19.375 12.43 -19.156 1 89.06 38 LEU B N 1
ATOM 4926 C CA . LEU B 1 38 ? 20.688 12.047 -18.641 1 89.06 38 LEU B CA 1
ATOM 4927 C C . LEU B 1 38 ? 20.703 10.586 -18.219 1 89.06 38 LEU B C 1
ATOM 4929 O O . LEU B 1 38 ? 21.625 9.844 -18.547 1 89.06 38 LEU B O 1
ATOM 4933 N N . ILE B 1 39 ? 19.688 10.117 -17.531 1 89.88 39 ILE B N 1
ATOM 4934 C CA . ILE B 1 39 ? 19.562 8.734 -17.078 1 89.88 39 ILE B CA 1
ATOM 4935 C C . ILE B 1 39 ? 19.562 7.797 -18.281 1 89.88 39 ILE B C 1
ATOM 4937 O O . ILE B 1 39 ? 20.25 6.781 -18.297 1 89.88 39 ILE B O 1
ATOM 4941 N N . THR B 1 40 ? 18.875 8.188 -19.297 1 87.38 40 THR B N 1
ATOM 4942 C CA . THR B 1 40 ? 18.75 7.367 -20.5 1 87.38 40 THR B CA 1
ATOM 4943 C C . THR B 1 40 ? 20.094 7.227 -21.203 1 87.38 40 THR B C 1
ATOM 4945 O O . THR B 1 40 ? 20.453 6.137 -21.656 1 87.38 40 THR B O 1
ATOM 4948 N N . LYS B 1 41 ? 20.734 8.305 -21.297 1 88.94 41 LYS B N 1
ATOM 4949 C CA . LYS B 1 41 ? 22.047 8.297 -21.938 1 88.94 41 LYS B CA 1
ATOM 4950 C C . LYS B 1 41 ? 23 7.352 -21.203 1 88.94 41 LYS B C 1
ATOM 4952 O O . LYS B 1 41 ? 23.719 6.57 -21.844 1 88.94 41 LYS B O 1
ATOM 4957 N N . ILE B 1 42 ? 23 7.383 -19.953 1 90.5 42 ILE B N 1
ATOM 4958 C CA . ILE B 1 42 ? 23.906 6.574 -19.141 1 90.5 42 ILE B CA 1
ATOM 4959 C C . ILE B 1 42 ? 23.516 5.102 -19.25 1 90.5 42 ILE B C 1
ATOM 4961 O O . ILE B 1 42 ? 24.375 4.23 -19.391 1 90.5 42 ILE B O 1
ATOM 4965 N N . LYS B 1 43 ? 22.234 4.777 -19.234 1 87.94 43 LYS B N 1
ATOM 4966 C CA . LYS B 1 43 ? 21.766 3.396 -19.328 1 87.94 43 LYS B CA 1
ATOM 4967 C C . LYS B 1 43 ? 22.094 2.795 -20.688 1 87.94 43 LYS B C 1
ATOM 4969 O O . LYS B 1 43 ? 22.469 1.627 -20.781 1 87.94 43 LYS B O 1
ATOM 4974 N N . ARG B 1 44 ? 21.953 3.568 -21.672 1 86.06 44 ARG B N 1
ATOM 4975 C CA . ARG B 1 44 ? 22.25 3.088 -23.016 1 86.06 44 ARG B CA 1
ATOM 4976 C C . ARG B 1 44 ? 23.75 2.797 -23.172 1 86.06 44 ARG B C 1
ATOM 4978 O O . ARG B 1 44 ? 24.125 1.862 -23.875 1 86.06 44 ARG B O 1
ATOM 4985 N N . LYS B 1 45 ? 24.484 3.598 -22.609 1 88.44 45 LYS B N 1
ATOM 4986 C CA . LYS B 1 45 ? 25.922 3.383 -22.656 1 88.44 45 LYS B CA 1
ATOM 4987 C C . LYS B 1 45 ? 26.312 2.1 -21.938 1 88.44 45 LYS B C 1
ATOM 4989 O O . LYS B 1 45 ? 27.172 1.347 -22.406 1 88.44 45 LYS B O 1
ATOM 4994 N N . LYS B 1 46 ? 25.656 1.864 -20.891 1 87.5 46 LYS B N 1
ATOM 4995 C CA . LYS B 1 46 ? 26.047 0.739 -20.031 1 87.5 46 LYS B CA 1
ATOM 4996 C C . LYS B 1 46 ? 25.422 -0.562 -20.531 1 87.5 46 LYS B C 1
ATOM 4998 O O . LYS B 1 46 ? 26.047 -1.616 -20.5 1 87.5 46 LYS B O 1
ATOM 5003 N N . TYR B 1 47 ? 24.125 -0.486 -20.922 1 84.81 47 TYR B N 1
ATOM 5004 C CA . TYR B 1 47 ? 23.391 -1.723 -21.172 1 84.81 47 TYR B CA 1
ATOM 5005 C C . TYR B 1 47 ? 23.125 -1.901 -22.672 1 84.81 47 TYR B C 1
ATOM 5007 O O . TYR B 1 47 ? 22.672 -2.959 -23.109 1 84.81 47 TYR B O 1
ATOM 5015 N N . GLY B 1 48 ? 23.5 -0.939 -23.469 1 79.06 48 GLY B N 1
ATOM 5016 C CA . GLY B 1 48 ? 23.297 -1.042 -24.906 1 79.06 48 GLY B CA 1
ATOM 5017 C C . GLY B 1 48 ? 21.922 -0.569 -25.344 1 79.06 48 GLY B C 1
ATOM 5018 O O . GLY B 1 48 ? 21.141 -0.096 -24.531 1 79.06 48 GLY B O 1
ATOM 5019 N N . LYS B 1 49 ? 21.734 -0.586 -26.672 1 73.38 49 LYS B N 1
ATOM 5020 C CA . LYS B 1 49 ? 20.469 -0.174 -27.25 1 73.38 49 LYS B CA 1
ATOM 5021 C C . LYS B 1 49 ? 19.469 -1.333 -27.266 1 73.38 49 LYS B C 1
ATOM 5023 O O . LYS B 1 49 ? 19.875 -2.498 -27.344 1 73.38 49 LYS B O 1
ATOM 5028 N N . SER B 1 50 ? 18.188 -0.88 -26.906 1 65.88 50 SER B N 1
ATOM 5029 C CA . SER B 1 50 ? 17.125 -1.874 -26.969 1 65.88 50 SER B CA 1
ATOM 5030 C C . SER B 1 50 ? 17.094 -2.59 -28.312 1 65.88 50 SER B C 1
ATOM 5032 O O . SER B 1 50 ? 17.109 -1.946 -29.359 1 65.88 50 SER B O 1
ATOM 5034 N N . LYS B 1 51 ? 17.594 -3.896 -28.281 1 60.75 51 LYS B N 1
ATOM 5035 C CA . LYS B 1 51 ? 17.375 -4.719 -29.469 1 60.75 51 LYS B CA 1
ATOM 5036 C C . LYS B 1 51 ? 16.344 -5.801 -29.203 1 60.75 51 LYS B C 1
ATOM 5038 O O . LYS B 1 51 ? 16.281 -6.363 -28.109 1 60.75 51 LYS B O 1
ATOM 5043 N N . LYS B 1 52 ? 15.32 -5.781 -30.016 1 59.5 52 LYS B N 1
ATOM 5044 C CA . LYS B 1 52 ? 14.352 -6.859 -29.875 1 59.5 52 LYS B CA 1
ATOM 5045 C C . LYS B 1 52 ? 15.039 -8.211 -29.734 1 59.5 52 LYS B C 1
ATOM 5047 O O . LYS B 1 52 ? 15.844 -8.602 -30.578 1 59.5 52 LYS B O 1
ATOM 5052 N N . PRO B 1 53 ? 14.906 -8.758 -28.422 1 57.91 53 PRO B N 1
ATOM 5053 C CA . PRO B 1 53 ? 15.539 -10.078 -28.281 1 57.91 53 PRO B CA 1
ATOM 5054 C C . PRO B 1 53 ? 15.102 -11.055 -29.375 1 57.91 53 PRO B C 1
ATOM 5056 O O . PRO B 1 53 ? 13.938 -11.062 -29.766 1 57.91 53 PRO B O 1
ATOM 5059 N N . ASN B 1 54 ? 16.047 -11.562 -30.141 1 62.03 54 ASN B N 1
ATOM 5060 C CA . ASN B 1 54 ? 15.734 -12.641 -31.078 1 62.03 54 ASN B CA 1
ATOM 5061 C C . ASN B 1 54 ? 15.453 -13.945 -30.328 1 62.03 54 ASN B C 1
ATOM 5063 O O . ASN B 1 54 ? 16.266 -14.875 -30.375 1 62.03 54 ASN B O 1
ATOM 5067 N N . TYR B 1 55 ? 14.492 -13.859 -29.422 1 69.88 55 TYR B N 1
ATOM 5068 C CA . TYR B 1 55 ? 14.18 -15.086 -28.688 1 69.88 55 TYR B CA 1
ATOM 5069 C C . TYR B 1 55 ? 13.336 -16.016 -29.547 1 69.88 55 TYR B C 1
ATOM 5071 O O . TYR B 1 55 ? 12.391 -15.586 -30.203 1 69.88 55 TYR B O 1
ATOM 5079 N N . VAL B 1 56 ? 13.891 -17.266 -29.547 1 81.56 56 VAL B N 1
ATOM 5080 C CA . VAL B 1 56 ? 13.156 -18.344 -30.203 1 81.56 56 VAL B CA 1
ATOM 5081 C C . VAL B 1 56 ? 12.516 -19.25 -29.156 1 81.56 56 VAL B C 1
ATOM 5083 O O . VAL B 1 56 ? 13.211 -19.812 -28.312 1 81.56 56 VAL B O 1
ATOM 5086 N N . ASN B 1 57 ? 11.227 -19.328 -29.156 1 90 57 ASN B N 1
ATOM 5087 C CA . ASN B 1 57 ? 10.5 -20.234 -28.281 1 90 57 ASN B CA 1
ATOM 5088 C C . ASN B 1 57 ? 10.609 -21.688 -28.75 1 90 57 ASN B C 1
ATOM 5090 O O . ASN B 1 57 ? 9.711 -22.188 -29.438 1 90 57 ASN B O 1
ATOM 5094 N N . THR B 1 58 ? 11.609 -22.391 -28.234 1 89.06 58 THR B N 1
ATOM 5095 C CA . THR B 1 58 ? 11.938 -23.734 -28.703 1 89.06 58 THR B CA 1
ATOM 5096 C C . THR B 1 58 ? 10.828 -24.719 -28.344 1 89.06 58 THR B C 1
ATOM 5098 O O . THR B 1 58 ? 10.594 -25.688 -29.078 1 89.06 58 THR B O 1
ATOM 5101 N N . GLU B 1 59 ? 10.219 -24.484 -27.297 1 92.81 59 GLU B N 1
ATOM 5102 C CA . GLU B 1 59 ? 9.125 -25.375 -26.891 1 92.81 59 GLU B CA 1
ATOM 5103 C C . GLU B 1 59 ? 7.953 -25.266 -27.859 1 92.81 59 GLU B C 1
ATOM 5105 O O . GLU B 1 59 ? 7.363 -26.297 -28.234 1 92.81 59 GLU B O 1
ATOM 5110 N N . GLU B 1 60 ? 7.609 -24.094 -28.156 1 93.44 60 GLU B N 1
ATOM 5111 C CA . GLU B 1 60 ? 6.523 -23.875 -29.109 1 93.44 60 GLU B CA 1
ATOM 5112 C C . GLU B 1 60 ? 6.844 -24.484 -30.469 1 93.44 60 GLU B C 1
ATOM 5114 O O . GLU B 1 60 ? 5.965 -25.031 -31.125 1 93.44 60 GLU B O 1
ATOM 5119 N N . ILE B 1 61 ? 8.047 -24.422 -30.891 1 93.38 61 ILE B N 1
ATOM 5120 C CA . ILE B 1 61 ? 8.477 -24.984 -32.156 1 93.38 61 ILE B CA 1
ATOM 5121 C C . ILE B 1 61 ? 8.398 -26.5 -32.094 1 93.38 61 ILE B C 1
ATOM 5123 O O . ILE B 1 61 ? 7.898 -27.141 -33.031 1 93.38 61 ILE B O 1
ATOM 5127 N N . LYS B 1 62 ? 8.789 -27.016 -31.078 1 94.5 62 LYS B N 1
ATOM 5128 C CA . LYS B 1 62 ? 8.805 -28.469 -30.938 1 94.5 62 LYS B CA 1
ATOM 5129 C C . LYS B 1 62 ? 7.395 -29.047 -31.016 1 94.5 62 LYS B C 1
ATOM 5131 O O . LYS B 1 62 ? 7.188 -30.109 -31.609 1 94.5 62 LYS B O 1
ATOM 5136 N N . TYR B 1 63 ? 6.457 -28.359 -30.484 1 96.75 63 TYR B N 1
ATOM 5137 C CA . TYR B 1 63 ? 5.137 -28.969 -30.328 1 96.75 63 TYR B CA 1
ATOM 5138 C C . TYR B 1 63 ? 4.152 -28.391 -31.344 1 96.75 63 TYR B C 1
ATOM 5140 O O . TYR B 1 63 ? 2.941 -28.594 -31.219 1 96.75 63 TYR B O 1
ATOM 5148 N N . LYS B 1 64 ? 4.625 -27.703 -32.312 1 95.5 64 LYS B N 1
ATOM 5149 C CA . LYS B 1 64 ? 3.773 -27.078 -33.312 1 95.5 64 LYS B CA 1
ATOM 5150 C C . LYS B 1 64 ? 2.836 -28.094 -33.969 1 95.5 64 LYS B C 1
ATOM 5152 O O . LYS B 1 64 ? 1.674 -27.797 -34.219 1 95.5 64 LYS B O 1
ATOM 5157 N N . ASN B 1 65 ? 3.33 -29.344 -34.188 1 94.81 65 ASN B N 1
ATOM 5158 C CA . ASN B 1 65 ? 2.529 -30.359 -34.844 1 94.81 65 ASN B CA 1
ATOM 5159 C C . ASN B 1 65 ? 1.895 -31.312 -33.844 1 94.81 65 ASN B C 1
ATOM 5161 O O . ASN B 1 65 ? 1.375 -32.375 -34.188 1 94.81 65 ASN B O 1
ATOM 5165 N N . TYR B 1 66 ? 1.992 -30.953 -32.562 1 95.88 66 TYR B N 1
ATOM 5166 C CA . TYR B 1 66 ? 1.437 -31.75 -31.484 1 95.88 66 TYR B CA 1
ATOM 5167 C C . TYR B 1 66 ? 0.576 -30.906 -30.562 1 95.88 66 TYR B C 1
ATOM 5169 O O . TYR B 1 66 ? 0.771 -30.891 -29.344 1 95.88 66 TYR B O 1
ATOM 5177 N N . ASN B 1 67 ? -0.354 -30.047 -31.203 1 96.25 67 ASN B N 1
ATOM 5178 C CA . ASN B 1 67 ? -1.379 -29.25 -30.531 1 96.25 67 ASN B CA 1
ATOM 5179 C C . ASN B 1 67 ? -0.765 -28.234 -29.578 1 96.25 67 ASN B C 1
ATOM 5181 O O . ASN B 1 67 ? -1.394 -27.844 -28.594 1 96.25 67 ASN B O 1
ATOM 5185 N N . TYR B 1 68 ? 0.558 -27.953 -29.719 1 97.56 68 TYR B N 1
ATOM 5186 C CA . TYR B 1 68 ? 1.257 -27.031 -28.828 1 97.56 68 TYR B CA 1
ATOM 5187 C C . TYR B 1 68 ? 1.175 -27.484 -27.391 1 97.56 68 TYR B C 1
ATOM 5189 O O . TYR B 1 68 ? 0.973 -26.672 -26.484 1 97.56 68 TYR B O 1
ATOM 5197 N N . ASN B 1 69 ? 1.401 -28.75 -27.125 1 97.44 69 ASN B N 1
ATOM 5198 C CA . ASN B 1 69 ? 1.205 -29.391 -25.844 1 97.44 69 ASN B CA 1
ATOM 5199 C C . ASN B 1 69 ? 2.154 -28.844 -24.781 1 97.44 69 ASN B C 1
ATOM 5201 O O . ASN B 1 69 ? 1.949 -29.047 -23.578 1 97.44 69 ASN B O 1
ATOM 5205 N N . GLY B 1 70 ? 3.201 -28.172 -25.156 1 97.19 70 GLY B N 1
ATOM 5206 C CA . GLY B 1 70 ? 4.145 -27.594 -24.203 1 97.19 70 GLY B CA 1
ATOM 5207 C C . GLY B 1 70 ? 3.883 -26.125 -23.906 1 97.19 70 GLY B C 1
ATOM 5208 O O . GLY B 1 70 ? 4.629 -25.5 -23.156 1 97.19 70 GLY B O 1
ATOM 5209 N N . SER B 1 71 ? 2.826 -25.547 -24.469 1 97.94 71 SER B N 1
ATOM 5210 C CA . SER B 1 71 ? 2.543 -24.125 -24.375 1 97.94 71 SER B CA 1
ATOM 5211 C C . SER B 1 71 ? 1.296 -23.859 -23.547 1 97.94 71 SER B C 1
ATOM 5213 O O . SER B 1 71 ? 0.513 -24.781 -23.281 1 97.94 71 SER B O 1
ATOM 5215 N N . PHE B 1 72 ? 1.18 -22.656 -23.062 1 98.31 72 PHE B N 1
ATOM 5216 C CA . PHE B 1 72 ? 0.007 -22.234 -22.312 1 98.31 72 PHE B CA 1
ATOM 5217 C C . PHE B 1 72 ? -1.154 -21.906 -23.25 1 98.31 72 PHE B C 1
ATOM 5219 O O . PHE B 1 72 ? -1.062 -21 -24.078 1 98.31 72 PHE B O 1
ATOM 5226 N N . HIS B 1 73 ? -2.289 -22.578 -23.094 1 98 73 HIS B N 1
ATOM 5227 C CA . HIS B 1 73 ? -3.471 -22.297 -23.906 1 98 73 HIS B CA 1
ATOM 5228 C C . HIS B 1 73 ? -4.75 -22.531 -23.109 1 98 73 HIS B C 1
ATOM 5230 O O . HIS B 1 73 ? -5.805 -22.797 -23.688 1 98 73 HIS B O 1
ATOM 5236 N N . LYS B 1 74 ? -4.633 -22.484 -21.719 1 98.12 74 LYS B N 1
ATOM 5237 C CA . LYS B 1 74 ? -5.836 -22.531 -20.891 1 98.12 74 LYS B CA 1
ATOM 5238 C C . LYS B 1 74 ? -6.836 -21.469 -21.328 1 98.12 74 LYS B C 1
ATOM 5240 O O . LYS B 1 74 ? -6.457 -20.328 -21.609 1 98.12 74 LYS B O 1
ATOM 5245 N N . GLY B 1 75 ? -8.109 -21.781 -21.312 1 97.94 75 GLY B N 1
ATOM 5246 C CA . GLY B 1 75 ? -9.172 -20.891 -21.734 1 97.94 75 GLY B CA 1
ATOM 5247 C C . GLY B 1 75 ? -9.633 -21.141 -23.156 1 97.94 75 GLY B C 1
ATOM 5248 O O . GLY B 1 75 ? -10.766 -20.828 -23.516 1 97.94 75 GLY B O 1
ATOM 5249 N N . LEU B 1 76 ? -8.742 -21.656 -24.094 1 98.56 76 LEU B N 1
ATOM 5250 C CA . LEU B 1 76 ? -9.156 -22.078 -25.422 1 98.56 76 LEU B CA 1
ATOM 5251 C C . LEU B 1 76 ? -9.914 -23.406 -25.375 1 98.56 76 LEU B C 1
ATOM 5253 O O . LEU B 1 76 ? -10.016 -24.016 -24.297 1 98.56 76 LEU B O 1
ATOM 5257 N N . GLN B 1 77 ? -10.414 -23.844 -26.547 1 98.62 77 GLN B N 1
ATOM 5258 C CA . GLN B 1 77 ? -11.227 -25.062 -26.562 1 98.62 77 GLN B CA 1
ATOM 5259 C C . GLN B 1 77 ? -10.352 -26.312 -26.516 1 98.62 77 GLN B C 1
ATOM 5261 O O . GLN B 1 77 ? -9.469 -26.484 -27.359 1 98.62 77 GLN B O 1
ATOM 5266 N N . HIS B 1 78 ? -10.555 -27.109 -25.547 1 98.62 78 HIS B N 1
ATOM 5267 C CA . HIS B 1 78 ? -9.914 -28.406 -25.406 1 98.62 78 HIS B CA 1
ATOM 5268 C C . HIS B 1 78 ? -10.93 -29.547 -25.562 1 98.62 78 HIS B C 1
ATOM 5270 O O . HIS B 1 78 ? -12.094 -29.391 -25.203 1 98.62 78 HIS B O 1
ATOM 5276 N N . ASN B 1 79 ? -10.461 -30.641 -26.109 1 97.81 79 ASN B N 1
ATOM 5277 C CA . ASN B 1 79 ? -11.391 -31.75 -26.281 1 97.81 79 ASN B CA 1
ATOM 5278 C C . ASN B 1 79 ? -11.719 -32.406 -24.953 1 97.81 79 ASN B C 1
ATOM 5280 O O . ASN B 1 79 ? -10.969 -32.281 -23.984 1 97.81 79 ASN B O 1
ATOM 5284 N N . LEU B 1 80 ? -12.789 -33.219 -24.922 1 97.06 80 LEU B N 1
ATOM 5285 C CA . LEU B 1 80 ? -13.328 -33.688 -23.656 1 97.06 80 LEU B CA 1
ATOM 5286 C C . LEU B 1 80 ? -12.805 -35.094 -23.359 1 97.06 80 LEU B C 1
ATOM 5288 O O . LEU B 1 80 ? -13.148 -35.688 -22.328 1 97.06 80 LEU B O 1
ATOM 5292 N N . VAL B 1 81 ? -11.938 -35.594 -24.156 1 97.44 81 VAL B N 1
ATOM 5293 C CA . VAL B 1 81 ? -11.469 -36.969 -24.016 1 97.44 81 VAL B CA 1
ATOM 5294 C C . VAL B 1 81 ? -10.141 -37 -23.266 1 97.44 81 VAL B C 1
ATOM 5296 O O . VAL B 1 81 ? -10 -37.688 -22.266 1 97.44 81 VAL B O 1
ATOM 5299 N N . ASP B 1 82 ? -9.211 -36.188 -23.797 1 97.06 82 ASP B N 1
ATOM 5300 C CA . ASP B 1 82 ? -7.883 -36.188 -23.188 1 97.06 82 ASP B CA 1
ATOM 5301 C C . ASP B 1 82 ? -7.398 -34.781 -22.906 1 97.06 82 ASP B C 1
ATOM 5303 O O . ASP B 1 82 ? -6.289 -34.594 -22.406 1 97.06 82 ASP B O 1
ATOM 5307 N N . GLY B 1 83 ? -8.188 -33.781 -23.219 1 98.06 83 GLY B N 1
ATOM 5308 C CA . GLY B 1 83 ? -7.945 -32.406 -22.812 1 98.06 83 GLY B CA 1
ATOM 5309 C C . GLY B 1 83 ? -6.98 -31.672 -23.719 1 98.06 83 GLY B C 1
ATOM 5310 O O . GLY B 1 83 ? -6.547 -30.562 -23.406 1 98.06 83 GLY B O 1
ATOM 5311 N N . ARG B 1 84 ? -6.5 -32.188 -24.859 1 97.62 84 ARG B N 1
ATOM 5312 C CA . ARG B 1 84 ? -5.598 -31.5 -25.766 1 97.62 84 ARG B CA 1
ATOM 5313 C C . ARG B 1 84 ? -6.336 -30.438 -26.562 1 97.62 84 ARG B C 1
ATOM 5315 O O . ARG B 1 84 ? -7.547 -30.516 -26.75 1 97.62 84 ARG B O 1
ATOM 5322 N N . LEU B 1 85 ? -5.602 -29.469 -26.969 1 98.06 85 LEU B N 1
ATOM 5323 C CA . LEU B 1 85 ? -6.121 -28.312 -27.703 1 98.06 85 LEU B CA 1
ATOM 5324 C C . LEU B 1 85 ? -6.809 -28.766 -28.984 1 98.06 85 LEU B C 1
ATOM 5326 O O . LEU B 1 85 ? -6.273 -29.594 -29.719 1 98.06 85 LEU B O 1
ATOM 5330 N N . VAL B 1 86 ? -7.973 -28.203 -29.281 1 97.94 86 VAL B N 1
ATOM 5331 C CA . VAL B 1 86 ? -8.781 -28.609 -30.438 1 97.94 86 VAL B CA 1
ATOM 5332 C C . VAL B 1 86 ? -8.25 -27.938 -31.703 1 97.94 86 VAL B C 1
ATOM 5334 O O . VAL B 1 86 ? -8.211 -28.562 -32.781 1 97.94 86 VAL B O 1
ATOM 5337 N N . SER B 1 87 ? -7.836 -26.688 -31.594 1 97.81 87 SER B N 1
ATOM 5338 C CA . SER B 1 87 ? -7.465 -25.922 -32.781 1 97.81 87 SER B CA 1
ATOM 5339 C C . SER B 1 87 ? -6.113 -25.25 -32.625 1 97.81 87 SER B C 1
ATOM 5341 O O . SER B 1 87 ? -6.008 -24.219 -31.938 1 97.81 87 SER B O 1
ATOM 5343 N N . SER B 1 88 ? -5.117 -25.75 -33.281 1 97.19 88 SER B N 1
ATOM 5344 C CA . SER B 1 88 ? -3.807 -25.109 -33.312 1 97.19 88 SER B CA 1
ATOM 5345 C C . SER B 1 88 ? -3.869 -23.734 -33.969 1 97.19 88 SER B C 1
ATOM 5347 O O . SER B 1 88 ? -3.121 -22.828 -33.594 1 97.19 88 SER B O 1
ATOM 5349 N N . THR B 1 89 ? -4.805 -23.547 -34.875 1 97.31 89 THR B N 1
ATOM 5350 C CA . THR B 1 89 ? -4.973 -22.297 -35.562 1 97.31 89 THR B CA 1
ATOM 5351 C C . THR B 1 89 ? -5.426 -21.188 -34.625 1 97.31 89 THR B C 1
ATOM 5353 O O . THR B 1 89 ? -4.953 -20.047 -34.719 1 97.31 89 THR B O 1
ATOM 5356 N N . THR B 1 90 ? -6.328 -21.5 -33.781 1 97.94 90 THR B N 1
ATOM 5357 C CA . THR B 1 90 ? -6.801 -20.516 -32.812 1 97.94 90 THR B CA 1
ATOM 5358 C C . THR B 1 90 ? -5.66 -20.047 -31.891 1 97.94 90 THR B C 1
ATOM 5360 O O . THR B 1 90 ? -5.547 -18.859 -31.594 1 97.94 90 THR B O 1
ATOM 5363 N N . TYR B 1 91 ? -4.848 -21 -31.5 1 98.12 91 TYR B N 1
ATOM 5364 C CA . TYR B 1 91 ? -3.689 -20.656 -30.672 1 98.12 91 TYR B CA 1
ATOM 5365 C C . TYR B 1 91 ? -2.73 -19.75 -31.438 1 98.12 91 TYR B C 1
ATOM 5367 O O . TYR B 1 91 ? -2.256 -18.75 -30.891 1 98.12 91 TYR B O 1
ATOM 5375 N N . GLU B 1 92 ? -2.43 -20.109 -32.656 1 97.81 92 GLU B N 1
ATOM 5376 C CA . GLU B 1 92 ? -1.511 -19.328 -33.5 1 97.81 92 GLU B CA 1
ATOM 5377 C C . GLU B 1 92 ? -2.039 -17.906 -33.719 1 97.81 92 GLU B C 1
ATOM 5379 O O . GLU B 1 92 ? -1.278 -16.938 -33.656 1 97.81 92 GLU B O 1
ATOM 5384 N N . MET B 1 93 ? -3.322 -17.812 -33.906 1 98.12 93 MET B N 1
ATOM 5385 C CA . MET B 1 93 ? -3.943 -16.5 -34.094 1 98.12 93 MET B CA 1
ATOM 5386 C C . MET B 1 93 ? -3.82 -15.656 -32.844 1 98.12 93 MET B C 1
ATOM 5388 O O . MET B 1 93 ? -3.549 -14.461 -32.906 1 98.12 93 MET B O 1
ATOM 5392 N N . MET B 1 94 ? -4.039 -16.25 -31.688 1 98.19 94 MET B N 1
ATOM 5393 C CA . MET B 1 94 ? -3.914 -15.555 -30.422 1 98.19 94 MET B CA 1
ATOM 5394 C C . MET B 1 94 ? -2.496 -15.023 -30.219 1 98.19 94 MET B C 1
ATOM 5396 O O . MET B 1 94 ? -2.305 -13.852 -29.891 1 98.19 94 MET B O 1
ATOM 5400 N N . VAL B 1 95 ? -1.521 -15.898 -30.453 1 97.31 95 VAL B N 1
ATOM 5401 C CA . VAL B 1 95 ? -0.121 -15.555 -30.234 1 97.31 95 VAL B CA 1
ATOM 5402 C C . VAL B 1 95 ? 0.294 -14.438 -31.188 1 97.31 95 VAL B C 1
ATOM 5404 O O . VAL B 1 95 ? 0.941 -13.469 -30.781 1 97.31 95 VAL B O 1
ATOM 5407 N N . GLU B 1 96 ? -0.101 -14.562 -32.438 1 96.31 96 GLU B N 1
ATOM 5408 C CA . GLU B 1 96 ? 0.229 -13.547 -33.406 1 96.31 96 GLU B CA 1
ATOM 5409 C C . GLU B 1 96 ? -0.409 -12.203 -33.062 1 96.31 96 GLU B C 1
ATOM 5411 O O . GLU B 1 96 ? 0.22 -11.156 -33.219 1 96.31 96 GLU B O 1
ATOM 5416 N N . ALA B 1 97 ? -1.652 -12.273 -32.625 1 96.94 97 ALA B N 1
ATOM 5417 C CA . ALA B 1 97 ? -2.354 -11.047 -32.25 1 96.94 97 ALA B CA 1
ATOM 5418 C C . ALA B 1 97 ? -1.67 -10.367 -31.062 1 96.94 97 ALA B C 1
ATOM 5420 O O . ALA B 1 97 ? -1.565 -9.141 -31.031 1 96.94 97 ALA B O 1
ATOM 5421 N N . ILE B 1 98 ? -1.202 -11.133 -30.078 1 96.12 98 ILE B N 1
ATOM 5422 C CA . ILE B 1 98 ? -0.53 -10.594 -28.906 1 96.12 98 ILE B CA 1
ATOM 5423 C C . ILE B 1 98 ? 0.808 -9.977 -29.312 1 96.12 98 ILE B C 1
ATOM 5425 O O . ILE B 1 98 ? 1.098 -8.828 -28.969 1 96.12 98 ILE B O 1
ATOM 5429 N N . ILE B 1 99 ? 1.604 -10.688 -30.078 1 92.62 99 ILE B N 1
ATOM 5430 C CA . ILE B 1 99 ? 2.955 -10.273 -30.438 1 92.62 99 ILE B CA 1
ATOM 5431 C C . ILE B 1 99 ? 2.898 -8.992 -31.266 1 92.62 99 ILE B C 1
ATOM 5433 O O . ILE B 1 99 ? 3.748 -8.109 -31.125 1 92.62 99 ILE B O 1
ATOM 5437 N N . ASN B 1 100 ? 1.855 -8.867 -32.062 1 91.5 100 ASN B N 1
ATOM 5438 C CA . ASN B 1 100 ? 1.776 -7.742 -33 1 91.5 100 ASN B CA 1
ATOM 5439 C C . ASN B 1 100 ? 0.888 -6.629 -32.438 1 91.5 100 ASN B C 1
ATOM 5441 O O . ASN B 1 100 ? 0.604 -5.652 -33.156 1 91.5 100 ASN B O 1
ATOM 5445 N N . ASN B 1 101 ? 0.413 -6.793 -31.234 1 92.38 101 ASN B N 1
ATOM 5446 C CA . ASN B 1 101 ? -0.505 -5.832 -30.641 1 92.38 101 ASN B CA 1
ATOM 5447 C C . ASN B 1 101 ? -1.721 -5.59 -31.531 1 92.38 101 ASN B C 1
ATOM 5449 O O . ASN B 1 101 ? -2.109 -4.441 -31.766 1 92.38 101 ASN B O 1
ATOM 5453 N N . ASP B 1 102 ? -2.188 -6.633 -32.156 1 94.62 102 ASP B N 1
ATOM 5454 C CA . ASP B 1 102 ? -3.439 -6.59 -32.906 1 94.62 102 ASP B CA 1
ATOM 5455 C C . ASP B 1 102 ? -4.641 -6.781 -31.984 1 94.62 102 ASP B C 1
ATOM 5457 O O . ASP B 1 102 ? -5.184 -7.879 -31.875 1 94.62 102 ASP B O 1
ATOM 5461 N N . GLN B 1 103 ? -5.109 -5.73 -31.438 1 95.25 103 GLN B N 1
ATOM 5462 C CA . GLN B 1 103 ? -6.082 -5.766 -30.359 1 95.25 103 GLN B CA 1
ATOM 5463 C C . GLN B 1 103 ? -7.453 -6.207 -30.859 1 95.25 103 GLN B C 1
ATOM 5465 O O . GLN B 1 103 ? -8.195 -6.879 -30.141 1 95.25 103 GLN B O 1
ATOM 5470 N N . LYS B 1 104 ? -7.797 -5.836 -32.031 1 95.06 104 LYS B N 1
ATOM 5471 C CA . LYS B 1 104 ? -9.078 -6.234 -32.625 1 95.06 104 LYS B CA 1
ATOM 5472 C C . LYS B 1 104 ? -9.156 -7.746 -32.781 1 95.06 104 LYS B C 1
ATOM 5474 O O . LYS B 1 104 ? -10.141 -8.367 -32.406 1 95.06 104 LYS B O 1
ATOM 5479 N N . THR B 1 105 ? -8.133 -8.305 -33.406 1 96.62 105 THR B N 1
ATOM 5480 C CA . THR B 1 105 ? -8.086 -9.75 -33.594 1 96.62 105 THR B CA 1
ATOM 5481 C C . THR B 1 105 ? -8.07 -10.469 -32.25 1 96.62 105 THR B C 1
ATOM 5483 O O . THR B 1 105 ? -8.758 -11.469 -32.062 1 96.62 105 THR B O 1
ATOM 5486 N N . LEU B 1 106 ? -7.27 -9.945 -31.328 1 97.75 106 LEU B N 1
ATOM 5487 C CA . LEU B 1 106 ? -7.156 -10.578 -30.016 1 97.75 106 LEU B CA 1
ATOM 5488 C C . LEU B 1 106 ? -8.508 -10.617 -29.312 1 97.75 106 LEU B C 1
ATOM 5490 O O . LEU B 1 106 ? -8.859 -11.625 -28.688 1 97.75 106 LEU B O 1
ATOM 5494 N N . ALA B 1 107 ? -9.242 -9.555 -29.422 1 97 107 ALA B N 1
ATOM 5495 C CA . ALA B 1 107 ? -10.539 -9.453 -28.75 1 97 107 ALA B CA 1
ATOM 5496 C C . ALA B 1 107 ? -11.547 -10.422 -29.375 1 97 107 ALA B C 1
ATOM 5498 O O . ALA B 1 107 ? -12.578 -10.719 -28.766 1 97 107 ALA B O 1
ATOM 5499 N N . SER B 1 108 ? -11.266 -10.914 -30.547 1 96.75 108 SER B N 1
ATOM 5500 C CA . SER B 1 108 ? -12.203 -11.766 -31.266 1 96.75 108 SER B CA 1
ATOM 5501 C C . SER B 1 108 ? -11.844 -13.242 -31.109 1 96.75 108 SER B C 1
ATOM 5503 O O . SER B 1 108 ? -12.586 -14.117 -31.562 1 96.75 108 SER B O 1
ATOM 5505 N N . ILE B 1 109 ? -10.75 -13.523 -30.469 1 97.94 109 ILE B N 1
ATOM 5506 C CA . ILE B 1 109 ? -10.359 -14.914 -30.266 1 97.94 109 ILE B CA 1
ATOM 5507 C C . ILE B 1 109 ? -11.422 -15.641 -29.453 1 97.94 109 ILE B C 1
ATOM 5509 O O . ILE B 1 109 ? -11.75 -15.227 -28.344 1 97.94 109 ILE B O 1
ATOM 5513 N N . PRO B 1 110 ? -11.969 -16.719 -29.969 1 97.5 110 PRO B N 1
ATOM 5514 C CA . PRO B 1 110 ? -12.984 -17.438 -29.188 1 97.5 110 PRO B CA 1
ATOM 5515 C C . PRO B 1 110 ? -12.383 -18.25 -28.047 1 97.5 110 PRO B C 1
ATOM 5517 O O . PRO B 1 110 ? -11.43 -19 -28.25 1 97.5 110 PRO B O 1
ATOM 5520 N N . LEU B 1 111 ? -12.898 -18.094 -26.891 1 98.31 111 LEU B N 1
ATOM 5521 C CA . LEU B 1 111 ? -12.594 -18.984 -25.781 1 98.31 111 LEU B CA 1
ATOM 5522 C C . LEU B 1 111 ? -13.438 -20.266 -25.844 1 98.31 111 LEU B C 1
ATOM 5524 O O . LEU B 1 111 ? -14.242 -20.422 -26.766 1 98.31 111 LEU B O 1
ATOM 5528 N N . ALA B 1 112 ? -13.125 -21.172 -24.938 1 98.56 112 ALA B N 1
ATOM 5529 C CA . ALA B 1 112 ? -13.898 -22.406 -24.891 1 98.56 112 ALA B CA 1
ATOM 5530 C C . ALA B 1 112 ? -15.383 -22.125 -24.719 1 98.56 112 ALA B C 1
ATOM 5532 O O . ALA B 1 112 ? -15.758 -21.141 -24.078 1 98.56 112 ALA B O 1
ATOM 5533 N N . ALA B 1 113 ? -16.219 -23.047 -25.281 1 97.12 113 ALA B N 1
ATOM 5534 C CA . ALA B 1 113 ? -17.656 -22.906 -25.156 1 97.12 113 ALA B CA 1
ATOM 5535 C C . ALA B 1 113 ? -18.078 -22.828 -23.688 1 97.12 113 ALA B C 1
ATOM 5537 O O . ALA B 1 113 ? -17.656 -23.672 -22.875 1 97.12 113 ALA B O 1
ATOM 5538 N N . ASN B 1 114 ? -18.797 -21.828 -23.297 1 95.31 114 ASN B N 1
ATOM 5539 C CA . ASN B 1 114 ? -19.375 -21.594 -21.969 1 95.31 114 ASN B CA 1
ATOM 5540 C C . ASN B 1 114 ? -18.297 -21.297 -20.938 1 95.31 114 ASN B C 1
ATOM 5542 O O . ASN B 1 114 ? -18.516 -21.469 -19.734 1 95.31 114 ASN B O 1
ATOM 5546 N N . ALA B 1 115 ? -17.094 -20.953 -21.438 1 97.38 115 ALA B N 1
ATOM 5547 C CA . ALA B 1 115 ? -16.062 -20.547 -20.5 1 97.38 115 ALA B CA 1
ATOM 5548 C C . ALA B 1 115 ? -16.531 -19.391 -19.625 1 97.38 115 ALA B C 1
ATOM 5550 O O . ALA B 1 115 ? -17.203 -18.484 -20.094 1 97.38 115 ALA B O 1
ATOM 5551 N N . THR B 1 116 ? -16.188 -19.391 -18.281 1 96.44 116 THR B N 1
ATOM 5552 C CA . THR B 1 116 ? -16.609 -18.344 -17.359 1 96.44 116 THR B CA 1
ATOM 5553 C C . THR B 1 116 ? -15.406 -17.5 -16.906 1 96.44 116 THR B C 1
ATOM 5555 O O . THR B 1 116 ? -15.555 -16.578 -16.109 1 96.44 116 THR B O 1
ATOM 5558 N N . VAL B 1 117 ? -14.234 -17.781 -17.297 1 96.75 117 VAL B N 1
ATOM 5559 C CA . VAL B 1 117 ? -13.031 -17.031 -16.969 1 96.75 117 VAL B CA 1
ATOM 5560 C C . VAL B 1 117 ? -12.375 -16.547 -18.266 1 96.75 117 VAL B C 1
ATOM 5562 O O . VAL B 1 117 ? -12.633 -17.078 -19.344 1 96.75 117 VAL B O 1
ATOM 5565 N N . LYS B 1 118 ? -11.562 -15.516 -18.172 1 98 118 LYS B N 1
ATOM 5566 C CA . LYS B 1 118 ? -10.992 -14.828 -19.328 1 98 118 LYS B CA 1
ATOM 5567 C C . LYS B 1 118 ? -9.477 -14.75 -19.234 1 98 118 LYS B C 1
ATOM 5569 O O . LYS B 1 118 ? -8.898 -14.969 -18.156 1 98 118 LYS B O 1
ATOM 5574 N N . LEU B 1 119 ? -8.836 -14.445 -20.406 1 98.56 119 LEU B N 1
ATOM 5575 C CA . LEU B 1 119 ? -7.398 -14.211 -20.422 1 98.56 119 LEU B CA 1
ATOM 5576 C C . LEU B 1 119 ? -7.027 -13.016 -19.547 1 98.56 119 LEU B C 1
ATOM 5578 O O . LEU B 1 119 ? -7.695 -11.984 -19.594 1 98.56 119 LEU B O 1
ATOM 5582 N N . VAL B 1 120 ? -5.949 -13.188 -18.812 1 98.44 120 VAL B N 1
ATOM 5583 C CA . VAL B 1 120 ? -5.613 -12.141 -17.844 1 98.44 120 VAL B CA 1
ATOM 5584 C C . VAL B 1 120 ? -4.598 -11.18 -18.469 1 98.44 120 VAL B C 1
ATOM 5586 O O . VAL B 1 120 ? -3.391 -11.422 -18.422 1 98.44 120 VAL B O 1
ATOM 5589 N N . ASN B 1 121 ? -5.016 -10.125 -19.031 1 98.25 121 ASN B N 1
ATOM 5590 C CA . ASN B 1 121 ? -4.359 -8.875 -19.391 1 98.25 121 ASN B CA 1
ATOM 5591 C C . ASN B 1 121 ? -3.178 -9.117 -20.328 1 98.25 121 ASN B C 1
ATOM 5593 O O . ASN B 1 121 ? -2.068 -8.648 -20.078 1 98.25 121 ASN B O 1
ATOM 5597 N N . PRO B 1 122 ? -3.338 -9.859 -21.422 1 97.94 122 PRO B N 1
ATOM 5598 C CA . PRO B 1 122 ? -2.201 -10.086 -22.328 1 97.94 122 PRO B CA 1
ATOM 5599 C C . PRO B 1 122 ? -1.619 -8.781 -22.875 1 97.94 122 PRO B C 1
ATOM 5601 O O . PRO B 1 122 ? -0.409 -8.688 -23.094 1 97.94 122 PRO B O 1
ATOM 5604 N N . LEU B 1 123 ? -2.383 -7.762 -23 1 95.62 123 LEU B N 1
ATOM 5605 C CA . LEU B 1 123 ? -1.946 -6.504 -23.609 1 95.62 123 LEU B CA 1
ATOM 5606 C C . LEU B 1 123 ? -0.968 -5.777 -22.688 1 95.62 123 LEU B C 1
ATOM 5608 O O . LEU B 1 123 ? -0.177 -4.949 -23.141 1 95.62 123 LEU B O 1
ATOM 5612 N N . ALA B 1 124 ? -0.99 -6.105 -21.406 1 96.25 124 ALA B N 1
ATOM 5613 C CA . ALA B 1 124 ? -0.065 -5.488 -20.469 1 96.25 124 ALA B CA 1
ATOM 5614 C C . ALA B 1 124 ? 1.383 -5.812 -20.828 1 96.25 124 ALA B C 1
ATOM 5616 O O . ALA B 1 124 ? 2.307 -5.125 -20.375 1 96.25 124 ALA B O 1
ATOM 5617 N N . SER B 1 125 ? 1.597 -6.82 -21.625 1 95.06 125 SER B N 1
ATOM 5618 C CA . SER B 1 125 ? 2.932 -7.242 -22.047 1 95.06 125 SER B CA 1
ATOM 5619 C C . SER B 1 125 ? 3.611 -6.172 -22.891 1 95.06 125 SER B C 1
ATOM 5621 O O . SER B 1 125 ? 4.836 -6.172 -23.031 1 95.06 125 SER B O 1
ATOM 5623 N N . HIS B 1 126 ? 2.811 -5.238 -23.406 1 92.94 126 HIS B N 1
ATOM 5624 C CA . HIS B 1 126 ? 3.334 -4.168 -24.25 1 92.94 126 HIS B CA 1
ATOM 5625 C C . HIS B 1 126 ? 3.377 -2.844 -23.484 1 92.94 126 HIS B C 1
ATOM 5627 O O . HIS B 1 126 ? 3.723 -1.809 -24.062 1 92.94 126 HIS B O 1
ATOM 5633 N N . SER B 1 127 ? 3.031 -2.85 -22.203 1 92.06 127 SER B N 1
ATOM 5634 C CA . SER B 1 127 ? 3.039 -1.624 -21.406 1 92.06 127 SER B CA 1
ATOM 5635 C C . SER B 1 127 ? 4.445 -1.048 -21.297 1 92.06 127 SER B C 1
ATOM 5637 O O . SER B 1 127 ? 5.43 -1.793 -21.281 1 92.06 127 SER B O 1
ATOM 5639 N N . ASN B 1 128 ? 4.516 0.275 -21.156 1 90.38 128 ASN B N 1
ATOM 5640 C CA . ASN B 1 128 ? 5.801 0.937 -20.969 1 90.38 128 ASN B CA 1
ATOM 5641 C C . ASN B 1 128 ? 6.125 1.122 -19.484 1 90.38 128 ASN B C 1
ATOM 5643 O O . ASN B 1 128 ? 5.219 1.136 -18.641 1 90.38 128 ASN B O 1
ATOM 5647 N N . ILE B 1 129 ? 7.352 1.2 -19.234 1 89.69 129 ILE B N 1
ATOM 5648 C CA . ILE B 1 129 ? 7.891 1.451 -17.891 1 89.69 129 ILE B CA 1
ATOM 5649 C C . ILE B 1 129 ? 8.758 2.709 -17.922 1 89.69 129 ILE B C 1
ATOM 5651 O O . ILE B 1 129 ? 9.68 2.82 -18.734 1 89.69 129 ILE B O 1
ATOM 5655 N N . LEU B 1 130 ? 8.477 3.645 -16.984 1 87.44 130 LEU B N 1
ATOM 5656 C CA . LEU B 1 130 ? 9.141 4.945 -17.031 1 87.44 130 LEU B CA 1
ATOM 5657 C C . LEU B 1 130 ? 10.336 4.984 -16.094 1 87.44 130 LEU B C 1
ATOM 5659 O O . LEU B 1 130 ? 11.188 5.871 -16.203 1 87.44 130 LEU B O 1
ATOM 5663 N N . THR B 1 131 ? 10.406 4.09 -15.172 1 90.69 131 THR B N 1
ATOM 5664 C CA . THR B 1 131 ? 11.5 4.062 -14.203 1 90.69 131 THR B CA 1
ATOM 5665 C C . THR B 1 131 ? 12.156 2.684 -14.172 1 90.69 131 THR B C 1
ATOM 5667 O O . THR B 1 131 ? 11.469 1.662 -14.227 1 90.69 131 THR B O 1
ATOM 5670 N N . GLY B 1 132 ? 13.438 2.645 -14.023 1 91.75 132 GLY B N 1
ATOM 5671 C CA . GLY B 1 132 ? 14.164 1.39 -14.078 1 91.75 132 GLY B CA 1
ATOM 5672 C C . GLY B 1 132 ? 14.461 0.934 -15.492 1 91.75 132 GLY B C 1
ATOM 5673 O O . GLY B 1 132 ? 14.203 1.663 -16.453 1 91.75 132 GLY B O 1
ATOM 5674 N N . LEU B 1 133 ? 15.016 -0.25 -15.672 1 91.69 133 LEU B N 1
ATOM 5675 C CA . LEU B 1 133 ? 15.305 -0.828 -16.984 1 91.69 133 LEU B CA 1
ATOM 5676 C C . LEU B 1 133 ? 14.062 -1.499 -17.562 1 91.69 133 LEU B C 1
ATOM 5678 O O . LEU B 1 133 ? 13.242 -2.045 -16.828 1 91.69 133 LEU B O 1
ATOM 5682 N N . ILE B 1 134 ? 13.961 -1.432 -18.797 1 90.56 134 ILE B N 1
ATOM 5683 C CA . ILE B 1 134 ? 12.891 -2.133 -19.5 1 90.56 134 ILE B CA 1
ATOM 5684 C C . ILE B 1 134 ? 13.266 -3.602 -19.672 1 90.56 134 ILE B C 1
ATOM 5686 O O . ILE B 1 134 ? 14.445 -3.951 -19.672 1 90.56 134 ILE B O 1
ATOM 5690 N N . PRO B 1 135 ? 12.273 -4.465 -19.844 1 90.44 135 PRO B N 1
ATOM 5691 C CA . PRO B 1 135 ? 12.539 -5.902 -19.938 1 90.44 135 PRO B CA 1
ATOM 5692 C C . PRO B 1 135 ? 13.508 -6.246 -21.062 1 90.44 135 PRO B C 1
ATOM 5694 O O . PRO B 1 135 ? 14.32 -7.16 -20.922 1 90.44 135 PRO B O 1
ATOM 5697 N N . GLU B 1 136 ? 13.531 -5.531 -22.141 1 85.44 136 GLU B N 1
ATOM 5698 C CA . GLU B 1 136 ? 14.352 -5.836 -23.312 1 85.44 136 GLU B CA 1
ATOM 5699 C C . GLU B 1 136 ? 15.844 -5.68 -23 1 85.44 136 GLU B C 1
ATOM 5701 O O . GLU B 1 136 ? 16.688 -6.211 -23.719 1 85.44 136 GLU B O 1
ATOM 5706 N N . LEU B 1 137 ? 16.094 -4.918 -22.016 1 87.38 137 LEU B N 1
ATOM 5707 C CA . LEU B 1 137 ? 17.469 -4.672 -21.641 1 87.38 137 LEU B CA 1
ATOM 5708 C C . LEU B 1 137 ? 17.906 -5.613 -20.516 1 87.38 137 LEU B C 1
ATOM 5710 O O . LEU B 1 137 ? 19.031 -5.512 -20.031 1 87.38 137 LEU B O 1
ATOM 5714 N N . MET B 1 138 ? 17.016 -6.531 -20.141 1 88.81 138 MET B N 1
ATOM 5715 C CA . MET B 1 138 ? 17.344 -7.531 -19.125 1 88.81 138 MET B CA 1
ATOM 5716 C C . MET B 1 138 ? 17.406 -8.93 -19.734 1 88.81 138 MET B C 1
ATOM 5718 O O . MET B 1 138 ? 17.047 -9.109 -20.906 1 88.81 138 MET B O 1
ATOM 5722 N N . THR B 1 139 ? 17.984 -9.844 -18.969 1 86.06 139 THR B N 1
ATOM 5723 C CA . THR B 1 139 ? 18.094 -11.219 -19.438 1 86.06 139 THR B CA 1
ATOM 5724 C C . THR B 1 139 ? 17.422 -12.18 -18.453 1 86.06 139 THR B C 1
ATOM 5726 O O . THR B 1 139 ? 17.516 -12.008 -17.25 1 86.06 139 THR B O 1
ATOM 5729 N N . LEU B 1 140 ? 16.719 -13.117 -19.016 1 91.31 140 LEU B N 1
ATOM 5730 C CA . LEU B 1 140 ? 16.094 -14.195 -18.266 1 91.31 140 LEU B CA 1
ATOM 5731 C C . LEU B 1 140 ? 16.391 -15.547 -18.906 1 91.31 140 LEU B C 1
ATOM 5733 O O . LEU B 1 140 ? 16.188 -15.734 -20.109 1 91.31 140 LEU B O 1
ATOM 5737 N N . ASP B 1 141 ? 16.875 -16.453 -18.094 1 90.31 141 ASP B N 1
ATOM 5738 C CA . ASP B 1 141 ? 17.203 -17.781 -18.594 1 90.31 141 ASP B CA 1
ATOM 5739 C C . ASP B 1 141 ? 15.953 -18.547 -19.031 1 90.31 141 ASP B C 1
ATOM 5741 O O . ASP B 1 141 ? 14.883 -18.375 -18.438 1 90.31 141 ASP B O 1
ATOM 5745 N N . ASP B 1 142 ? 16.188 -19.484 -19.922 1 91.69 142 ASP B N 1
ATOM 5746 C CA . ASP B 1 142 ? 15.094 -20.328 -20.391 1 91.69 142 ASP B CA 1
ATOM 5747 C C . ASP B 1 142 ? 14.562 -21.219 -19.266 1 91.69 142 ASP B C 1
ATOM 5749 O O . ASP B 1 142 ? 15.328 -21.656 -18.406 1 91.69 142 ASP B O 1
ATOM 5753 N N . CYS B 1 143 ? 13.305 -21.469 -19.328 1 94.12 143 CYS B N 1
ATOM 5754 C CA . CYS B 1 143 ? 12.664 -22.312 -18.328 1 94.12 143 CYS B CA 1
ATOM 5755 C C . CYS B 1 143 ? 12.75 -23.781 -18.734 1 94.12 143 CYS B C 1
ATOM 5757 O O . CYS B 1 143 ? 12.93 -24.094 -19.906 1 94.12 143 CYS B O 1
ATOM 5759 N N . PRO B 1 144 ? 12.633 -24.688 -17.734 1 96.12 144 PRO B N 1
ATOM 5760 C CA . PRO B 1 144 ? 12.555 -26.125 -18.062 1 96.12 144 PRO B CA 1
ATOM 5761 C C . PRO B 1 144 ? 11.375 -26.453 -18.969 1 96.12 144 PRO B C 1
ATOM 5763 O O . PRO B 1 144 ? 10.289 -25.891 -18.797 1 96.12 144 PRO B O 1
ATOM 5766 N N . GLN B 1 145 ? 11.633 -27.406 -19.844 1 95.69 145 GLN B N 1
ATOM 5767 C CA . GLN B 1 145 ? 10.648 -27.734 -20.859 1 95.69 145 GLN B CA 1
ATOM 5768 C C . GLN B 1 145 ? 9.852 -28.984 -20.484 1 95.69 145 GLN B C 1
ATOM 5770 O O . GLN B 1 145 ? 10.281 -29.75 -19.625 1 95.69 145 GLN B O 1
ATOM 5775 N N . LEU B 1 146 ? 8.703 -29.141 -21.125 1 97.31 146 LEU B N 1
ATOM 5776 C CA . LEU B 1 146 ? 7.809 -30.266 -20.875 1 97.31 146 LEU B CA 1
ATOM 5777 C C . LEU B 1 146 ? 8.539 -31.594 -21.062 1 97.31 146 LEU B C 1
ATOM 5779 O O . LEU B 1 146 ? 8.375 -32.5 -20.25 1 97.31 146 LEU B O 1
ATOM 5783 N N . PHE B 1 147 ? 9.383 -31.688 -22.047 1 96.5 147 PHE B N 1
ATOM 5784 C CA . PHE B 1 147 ? 10.008 -32.938 -22.406 1 96.5 147 PHE B CA 1
ATOM 5785 C C . PHE B 1 147 ? 11.328 -33.125 -21.672 1 96.5 147 PHE B C 1
ATOM 5787 O O . PHE B 1 147 ? 11.984 -34.188 -21.797 1 96.5 147 PHE B O 1
ATOM 5794 N N . SER B 1 148 ? 11.758 -32.156 -20.969 1 97 148 SER B N 1
ATOM 5795 C CA . SER B 1 148 ? 13.086 -32.188 -20.359 1 97 148 SER B CA 1
ATOM 5796 C C . SER B 1 148 ? 13.078 -32.938 -19.031 1 97 148 SER B C 1
ATOM 5798 O O . SER B 1 148 ? 12.039 -33.031 -18.375 1 97 148 SER B O 1
ATOM 5800 N N . ASN B 1 149 ? 14.266 -33.469 -18.641 1 97.88 149 ASN B N 1
ATOM 5801 C CA . ASN B 1 149 ? 14.445 -34.062 -17.328 1 97.88 149 ASN B CA 1
ATOM 5802 C C . ASN B 1 149 ? 14.227 -33.031 -16.219 1 97.88 149 ASN B C 1
ATOM 5804 O O . ASN B 1 149 ? 13.68 -33.375 -15.164 1 97.88 149 ASN B O 1
ATOM 5808 N N . GLN B 1 150 ? 14.578 -31.812 -16.469 1 97.06 150 GLN B N 1
ATOM 5809 C CA . GLN B 1 150 ? 14.383 -30.75 -15.5 1 97.06 150 GLN B CA 1
ATOM 5810 C C . GLN B 1 150 ? 12.898 -30.5 -15.242 1 97.06 150 GLN B C 1
ATOM 5812 O O . GLN B 1 150 ? 12.477 -30.328 -14.102 1 97.06 150 GLN B O 1
ATOM 5817 N N . GLY B 1 151 ? 12.156 -30.469 -16.328 1 97.81 151 GLY B N 1
ATOM 5818 C CA . GLY B 1 151 ? 10.719 -30.297 -16.188 1 97.81 151 GLY B CA 1
ATOM 5819 C C . GLY B 1 151 ? 10.062 -31.406 -15.383 1 97.81 151 GLY B C 1
ATOM 5820 O O . GLY B 1 151 ? 9.188 -31.156 -14.555 1 97.81 151 GLY B O 1
ATOM 5821 N N . ALA B 1 152 ? 10.508 -32.594 -15.617 1 98.56 152 ALA B N 1
ATOM 5822 C CA . ALA B 1 152 ? 9.984 -33.75 -14.898 1 98.56 152 ALA B CA 1
ATOM 5823 C C . ALA B 1 152 ? 10.32 -33.688 -13.414 1 98.56 152 ALA B C 1
ATOM 5825 O O . ALA B 1 152 ? 9.477 -33.969 -12.562 1 98.56 152 ALA B O 1
ATOM 5826 N N . ALA B 1 153 ? 11.539 -33.312 -13.133 1 97.62 153 ALA B N 1
ATOM 5827 C CA . ALA B 1 153 ? 11.977 -33.219 -11.742 1 97.62 153 ALA B CA 1
ATOM 5828 C C . ALA B 1 153 ? 11.172 -32.156 -10.992 1 97.62 153 ALA B C 1
ATOM 5830 O O . ALA B 1 153 ? 10.805 -32.344 -9.836 1 97.62 153 ALA B O 1
ATOM 5831 N N . GLU B 1 154 ? 10.883 -31.062 -11.617 1 97.38 154 GLU B N 1
ATOM 5832 C CA . GLU B 1 154 ? 10.086 -30.016 -10.984 1 97.38 154 GLU B CA 1
ATOM 5833 C C . GLU B 1 154 ? 8.664 -30.484 -10.719 1 97.38 154 GLU B C 1
ATOM 5835 O O . GLU B 1 154 ? 8.078 -30.156 -9.68 1 97.38 154 GLU B O 1
ATOM 5840 N N . MET B 1 155 ? 8.141 -31.219 -11.648 1 98.5 155 MET B N 1
ATOM 5841 C CA . MET B 1 155 ? 6.773 -31.703 -11.469 1 98.5 155 MET B CA 1
ATOM 5842 C C . MET B 1 155 ? 6.695 -32.688 -10.305 1 98.5 155 MET B C 1
ATOM 5844 O O . MET B 1 155 ? 5.684 -32.75 -9.609 1 98.5 155 MET B O 1
ATOM 5848 N N . VAL B 1 156 ? 7.789 -33.5 -10.109 1 98.69 156 VAL B N 1
ATOM 5849 C CA . VAL B 1 156 ? 7.832 -34.375 -8.953 1 98.69 156 VAL B CA 1
ATOM 5850 C C . VAL B 1 156 ? 7.684 -33.562 -7.672 1 98.69 156 VAL B C 1
ATOM 5852 O O . VAL B 1 156 ? 6.918 -33.938 -6.777 1 98.69 156 VAL B O 1
ATOM 5855 N N . GLU B 1 157 ? 8.359 -32.438 -7.586 1 98.12 157 GLU B N 1
ATOM 5856 C CA . GLU B 1 157 ? 8.258 -31.609 -6.398 1 98.12 157 GLU B CA 1
ATOM 5857 C C . GLU B 1 157 ? 6.859 -31.016 -6.266 1 98.12 157 GLU B C 1
ATOM 5859 O O . GLU B 1 157 ? 6.324 -30.906 -5.16 1 98.12 157 GLU B O 1
ATOM 5864 N N . VAL B 1 158 ? 6.258 -30.578 -7.352 1 98.75 158 VAL B N 1
ATOM 5865 C CA . VAL B 1 158 ? 4.93 -29.969 -7.289 1 98.75 158 VAL B CA 1
ATOM 5866 C C . VAL B 1 158 ? 3.922 -31 -6.766 1 98.75 158 VAL B C 1
ATOM 5868 O O . VAL B 1 158 ? 3.064 -30.672 -5.945 1 98.75 158 VAL B O 1
ATOM 5871 N N . TYR B 1 159 ? 4.047 -32.281 -7.227 1 98.88 159 TYR B N 1
ATOM 5872 C CA . TYR B 1 159 ? 3.207 -33.344 -6.691 1 98.88 159 TYR B CA 1
ATOM 5873 C C . TYR B 1 159 ? 3.443 -33.531 -5.199 1 98.88 159 TYR B C 1
ATOM 5875 O O . TYR B 1 159 ? 2.496 -33.719 -4.434 1 98.88 159 TYR B O 1
ATOM 5883 N N . ALA B 1 160 ? 4.703 -33.5 -4.824 1 98.81 160 ALA B N 1
ATOM 5884 C CA . ALA B 1 160 ? 5.039 -33.688 -3.414 1 98.81 160 ALA B CA 1
ATOM 5885 C C . ALA B 1 160 ? 4.438 -32.562 -2.562 1 98.81 160 ALA B C 1
ATOM 5887 O O . ALA B 1 160 ? 3.941 -32.812 -1.461 1 98.81 160 ALA B O 1
ATOM 5888 N N . LEU B 1 161 ? 4.512 -31.344 -3.039 1 98.75 161 LEU B N 1
ATOM 5889 C CA . LEU B 1 161 ? 3.916 -30.203 -2.355 1 98.75 161 LEU B CA 1
ATOM 5890 C C . LEU B 1 161 ? 2.412 -30.391 -2.182 1 98.75 161 LEU B C 1
ATOM 5892 O O . LEU B 1 161 ? 1.861 -30.094 -1.122 1 98.75 161 LEU B O 1
ATOM 5896 N N . ALA B 1 162 ? 1.77 -30.891 -3.184 1 98.75 162 ALA B N 1
ATOM 5897 C CA . ALA B 1 162 ? 0.329 -31.125 -3.127 1 98.75 162 ALA B CA 1
ATOM 5898 C C . ALA B 1 162 ? -0.014 -32.188 -2.076 1 98.75 162 ALA B C 1
ATOM 5900 O O . ALA B 1 162 ? -1.004 -32.031 -1.354 1 98.75 162 ALA B O 1
ATOM 5901 N N . ILE B 1 163 ? 0.791 -33.188 -1.991 1 98.62 163 ILE B N 1
ATOM 5902 C CA . ILE B 1 163 ? 0.555 -34.281 -1.08 1 98.62 163 ILE B CA 1
ATOM 5903 C C . ILE B 1 163 ? 0.782 -33.844 0.36 1 98.62 163 ILE B C 1
ATOM 5905 O O . ILE B 1 163 ? 0.067 -34.25 1.271 1 98.62 163 ILE B O 1
ATOM 5909 N N . ALA B 1 164 ? 1.688 -32.938 0.554 1 98.62 164 ALA B N 1
ATOM 5910 C CA . ALA B 1 164 ? 2.078 -32.5 1.897 1 98.62 164 ALA B CA 1
ATOM 5911 C C . ALA B 1 164 ? 1.347 -31.234 2.309 1 98.62 164 ALA B C 1
ATOM 5913 O O . ALA B 1 164 ? 1.637 -30.656 3.359 1 98.62 164 ALA B O 1
ATOM 5914 N N . ARG B 1 165 ? 0.431 -30.766 1.605 1 98.31 165 ARG B N 1
ATOM 5915 C CA . ARG B 1 165 ? -0.153 -29.438 1.696 1 98.31 165 ARG B CA 1
ATOM 5916 C C . ARG B 1 165 ? -0.722 -29.172 3.088 1 98.31 165 ARG B C 1
ATOM 5918 O O . ARG B 1 165 ? -0.672 -28.047 3.586 1 98.31 165 ARG B O 1
ATOM 5925 N N . ASP B 1 166 ? -1.212 -30.188 3.752 1 98.44 166 ASP B N 1
ATOM 5926 C CA . ASP B 1 166 ? -1.926 -30 5.012 1 98.44 166 ASP B CA 1
ATOM 5927 C C . ASP B 1 166 ? -1.05 -30.375 6.203 1 98.44 166 ASP B C 1
ATOM 5929 O O . ASP B 1 166 ? -1.498 -30.344 7.352 1 98.44 166 ASP B O 1
ATOM 5933 N N . VAL B 1 167 ? 0.189 -30.859 5.977 1 98.75 167 VAL B N 1
ATOM 5934 C CA . VAL B 1 167 ? 1.07 -31.203 7.086 1 98.75 167 VAL B CA 1
ATOM 5935 C C . VAL B 1 167 ? 1.569 -29.922 7.766 1 98.75 167 VAL B C 1
ATOM 5937 O O . VAL B 1 167 ? 2.156 -29.062 7.117 1 98.75 167 VAL B O 1
ATOM 5940 N N . PRO B 1 168 ? 1.319 -29.797 9.055 1 98.69 168 PRO B N 1
ATOM 5941 C CA . PRO B 1 168 ? 1.861 -28.609 9.742 1 98.69 168 PRO B CA 1
ATOM 5942 C C . PRO B 1 168 ? 3.385 -28.531 9.664 1 98.69 168 PRO B C 1
ATOM 5944 O O . PRO B 1 168 ? 4.066 -29.547 9.852 1 98.69 168 PRO B O 1
ATOM 5947 N N . PHE B 1 169 ? 3.889 -27.359 9.43 1 98.62 169 PHE B N 1
ATOM 5948 C CA . PHE B 1 169 ? 5.324 -27.188 9.227 1 98.62 169 PHE B CA 1
ATOM 5949 C C . PHE B 1 169 ? 6.098 -27.609 10.469 1 98.62 169 PHE B C 1
ATOM 5951 O O . PHE B 1 169 ? 7.18 -28.188 10.359 1 98.62 169 PHE B O 1
ATOM 5958 N N . ASN B 1 170 ? 5.562 -27.375 11.656 1 97.88 170 ASN B N 1
ATOM 5959 C CA . ASN B 1 170 ? 6.273 -27.703 12.883 1 97.88 170 ASN B CA 1
ATOM 5960 C C . ASN B 1 170 ? 6.246 -29.203 13.148 1 97.88 170 ASN B C 1
ATOM 5962 O O . ASN B 1 170 ? 6.859 -29.688 14.109 1 97.88 170 ASN B O 1
ATOM 5966 N N . GLU B 1 171 ? 5.586 -30.031 12.273 1 98 171 GLU B N 1
ATOM 5967 C CA . GLU B 1 171 ? 5.496 -31.484 12.445 1 98 171 GLU B CA 1
ATOM 5968 C C . GLU B 1 171 ? 6.312 -32.219 11.383 1 98 171 GLU B C 1
ATOM 5970 O O . GLU B 1 171 ? 6.312 -33.438 11.328 1 98 171 GLU B O 1
ATOM 5975 N N . TYR B 1 172 ? 6.984 -31.547 10.531 1 98 172 TYR B N 1
ATOM 5976 C CA . TYR B 1 172 ? 7.73 -32.156 9.438 1 98 172 TYR B CA 1
ATOM 5977 C C . TYR B 1 172 ? 8.68 -33.25 9.953 1 98 172 TYR B C 1
ATOM 5979 O O . TYR B 1 172 ? 8.875 -34.281 9.312 1 98 172 TYR B O 1
ATOM 5987 N N . GLY B 1 173 ? 9.258 -33.094 11.094 1 96.5 173 GLY B N 1
ATOM 5988 C CA . GLY B 1 173 ? 10.258 -34 11.648 1 96.5 173 GLY B CA 1
ATOM 5989 C C . GLY B 1 173 ? 9.68 -35.312 12.086 1 96.5 173 GLY B C 1
ATOM 5990 O O . GLY B 1 173 ? 10.398 -36.312 12.133 1 96.5 173 GLY B O 1
ATOM 5991 N N . LYS B 1 174 ? 8.383 -35.375 12.328 1 96.81 174 LYS B N 1
ATOM 5992 C CA . LYS B 1 174 ? 7.816 -36.594 12.883 1 96.81 174 LYS B CA 1
ATOM 5993 C C . LYS B 1 174 ? 6.699 -37.156 11.984 1 96.81 174 LYS B C 1
ATOM 5995 O O . LYS B 1 174 ? 6.168 -38.219 12.234 1 96.81 174 LYS B O 1
ATOM 6000 N N . ASN B 1 175 ? 6.371 -36.469 10.969 1 98.06 175 ASN B N 1
ATOM 6001 C CA . ASN B 1 175 ? 5.219 -36.812 10.148 1 98.06 175 ASN B CA 1
ATOM 6002 C C . ASN B 1 175 ? 5.57 -37.906 9.148 1 98.06 175 ASN B C 1
ATOM 6004 O O . ASN B 1 175 ? 6.586 -37.812 8.453 1 98.06 175 ASN B O 1
ATOM 6008 N N . GLU B 1 176 ? 4.691 -38.875 9 1 98 176 GLU B N 1
ATOM 6009 C CA . GLU B 1 176 ? 4.945 -40.031 8.156 1 98 176 GLU B CA 1
ATOM 6010 C C . GLU B 1 176 ? 4.891 -39.656 6.676 1 98 176 GLU B C 1
ATOM 6012 O O . GLU B 1 176 ? 5.617 -40.219 5.855 1 98 176 GLU B O 1
ATOM 6017 N N . THR B 1 177 ? 4.027 -38.75 6.32 1 98.12 177 THR B N 1
ATOM 6018 C CA . THR B 1 177 ? 3.943 -38.312 4.934 1 98.12 177 THR B CA 1
ATOM 6019 C C . THR B 1 177 ? 5.258 -37.656 4.488 1 98.12 177 THR B C 1
ATOM 6021 O O . THR B 1 177 ? 5.746 -37.938 3.391 1 98.12 177 THR B O 1
ATOM 6024 N N . ILE B 1 178 ? 5.836 -36.875 5.348 1 98.56 178 ILE B N 1
ATOM 6025 C CA . ILE B 1 178 ? 7.094 -36.219 5.027 1 98.56 178 ILE B CA 1
ATOM 6026 C C . ILE B 1 178 ? 8.211 -37.25 4.914 1 98.56 178 ILE B C 1
ATOM 6028 O O . ILE B 1 178 ? 9.023 -37.188 3.99 1 98.56 178 ILE B O 1
ATOM 6032 N N . LYS B 1 179 ? 8.219 -38.156 5.816 1 98.19 179 LYS B N 1
ATOM 6033 C CA . LYS B 1 179 ? 9.203 -39.25 5.758 1 98.19 179 LYS B CA 1
ATOM 6034 C C . LYS B 1 179 ? 9.094 -40.031 4.441 1 98.19 179 LYS B C 1
ATOM 6036 O O . LYS B 1 179 ? 10.109 -40.344 3.832 1 98.19 179 LYS B O 1
ATOM 6041 N N . HIS B 1 180 ? 7.898 -40.281 4.086 1 98.44 180 HIS B N 1
ATOM 6042 C CA . HIS B 1 180 ? 7.633 -41 2.844 1 98.44 180 HIS B CA 1
ATOM 6043 C C . HIS B 1 180 ? 8.133 -40.219 1.636 1 98.44 180 HIS B C 1
ATOM 6045 O O . HIS B 1 180 ? 8.766 -40.781 0.742 1 98.44 180 HIS B O 1
ATOM 6051 N N . LEU B 1 181 ? 7.91 -38.938 1.596 1 98.5 181 LEU B N 1
ATOM 6052 C CA . LEU B 1 181 ? 8.281 -38.094 0.47 1 98.5 181 LEU B CA 1
ATOM 6053 C C . LEU B 1 181 ? 9.797 -37.969 0.355 1 98.5 181 LEU B C 1
ATOM 6055 O O . LEU B 1 181 ? 10.32 -37.719 -0.729 1 98.5 181 LEU B O 1
ATOM 6059 N N . LEU B 1 182 ? 10.508 -38.188 1.466 1 97.69 182 LEU B N 1
ATOM 6060 C CA . LEU B 1 182 ? 11.961 -38.031 1.491 1 97.69 182 LEU B CA 1
ATOM 6061 C C . LEU B 1 182 ? 12.664 -39.344 1.096 1 97.69 182 LEU B C 1
ATOM 6063 O O . LEU B 1 182 ? 13.891 -39.406 1.113 1 97.69 182 LEU B O 1
ATOM 6067 N N . GLN B 1 183 ? 11.969 -40.344 0.687 1 97.62 183 GLN B N 1
ATOM 6068 C CA . GLN B 1 183 ? 12.562 -41.594 0.259 1 97.62 183 GLN B CA 1
ATOM 6069 C C . GLN B 1 183 ? 13.219 -41.469 -1.112 1 97.62 183 GLN B C 1
ATOM 6071 O O . GLN B 1 183 ? 12.922 -40.531 -1.856 1 97.62 183 GLN B O 1
ATOM 6076 N N . THR B 1 184 ? 14 -42.469 -1.511 1 96 184 THR B N 1
ATOM 6077 C CA . THR B 1 184 ? 14.734 -42.469 -2.77 1 96 184 THR B CA 1
ATOM 6078 C C . THR B 1 184 ? 13.812 -42.812 -3.934 1 96 184 THR B C 1
ATOM 6080 O O . THR B 1 184 ? 14.18 -42.625 -5.098 1 96 184 THR B O 1
ATOM 6083 N N . THR B 1 185 ? 12.602 -43.219 -3.629 1 96.06 185 THR B N 1
ATOM 6084 C CA . THR B 1 185 ? 11.617 -43.5 -4.664 1 96.06 185 THR B CA 1
ATOM 6085 C C . THR B 1 185 ? 10.805 -42.25 -5 1 96.06 185 THR B C 1
ATOM 6087 O O . THR B 1 185 ? 10.055 -42.25 -5.977 1 96.06 185 THR B O 1
ATOM 6090 N N . ASN B 1 186 ? 10.938 -41.156 -4.156 1 97.5 186 ASN B N 1
ATOM 6091 C CA . ASN B 1 186 ? 10.203 -39.906 -4.32 1 97.5 186 ASN B CA 1
ATOM 6092 C C . ASN B 1 186 ? 11.141 -38.719 -4.551 1 97.5 186 ASN B C 1
ATOM 6094 O O . ASN B 1 186 ? 11.844 -38.688 -5.559 1 97.5 186 ASN B O 1
ATOM 6098 N N . LEU B 1 187 ? 11.242 -37.781 -3.609 1 97.06 187 LEU B N 1
ATOM 6099 C CA . LEU B 1 187 ? 11.977 -36.562 -3.82 1 97.06 187 LEU B CA 1
ATOM 6100 C C . LEU B 1 187 ? 13.484 -36.812 -3.834 1 97.06 187 LEU B C 1
ATOM 6102 O O . LEU B 1 187 ? 14.234 -36.094 -4.5 1 97.06 187 LEU B O 1
ATOM 6106 N N . ASN B 1 188 ? 13.914 -37.812 -3.053 1 97.31 188 ASN B N 1
ATOM 6107 C CA . ASN B 1 188 ? 15.352 -38.094 -2.994 1 97.31 188 ASN B CA 1
ATOM 6108 C C . ASN B 1 188 ? 15.766 -39.125 -4.023 1 97.31 188 ASN B C 1
ATOM 6110 O O . ASN B 1 188 ? 16.828 -39.719 -3.906 1 97.31 188 ASN B O 1
ATOM 6114 N N . ASP B 1 189 ? 14.914 -39.406 -4.988 1 97 189 ASP B N 1
ATOM 6115 C CA . ASP B 1 189 ? 15.305 -40.125 -6.184 1 97 189 ASP B CA 1
ATOM 6116 C C . ASP B 1 189 ? 16.516 -39.5 -6.852 1 97 189 ASP B C 1
ATOM 6118 O O . ASP B 1 189 ? 16.547 -38.281 -7.086 1 97 189 ASP B O 1
ATOM 6122 N N . PRO B 1 190 ? 17.516 -40.281 -7.277 1 95.25 190 PRO B N 1
ATOM 6123 C CA . PRO B 1 190 ? 18.734 -39.719 -7.867 1 95.25 190 PRO B CA 1
ATOM 6124 C C . PRO B 1 190 ? 18.453 -38.938 -9.141 1 95.25 190 PRO B C 1
ATOM 6126 O O . PRO B 1 190 ? 19.109 -37.938 -9.398 1 95.25 190 PRO B O 1
ATOM 6129 N N . GLY B 1 191 ? 17.531 -39.406 -9.914 1 95.56 191 GLY B N 1
ATOM 6130 C CA . GLY B 1 191 ? 17.156 -38.656 -11.094 1 95.56 191 GLY B CA 1
ATOM 6131 C C . GLY B 1 191 ? 16.562 -37.312 -10.773 1 95.56 191 GLY B C 1
ATOM 6132 O O . GLY B 1 191 ? 16.859 -36.312 -11.461 1 95.56 191 GLY B O 1
ATOM 6133 N N . VAL B 1 192 ? 15.727 -37.219 -9.75 1 96.75 192 VAL B N 1
ATOM 6134 C CA . VAL B 1 192 ? 15.133 -35.969 -9.312 1 96.75 192 VAL B CA 1
ATOM 6135 C C . VAL B 1 192 ? 16.219 -35.031 -8.773 1 96.75 192 VAL B C 1
ATOM 6137 O O . VAL B 1 192 ? 16.297 -33.875 -9.156 1 96.75 192 VAL B O 1
ATOM 6140 N N . LEU B 1 193 ? 17.094 -35.562 -7.934 1 95.19 193 LEU B N 1
ATOM 6141 C CA . LEU B 1 193 ? 18.156 -34.75 -7.312 1 95.19 193 LEU B CA 1
ATOM 6142 C C . LEU B 1 193 ? 19.094 -34.188 -8.367 1 95.19 193 LEU B C 1
ATOM 6144 O O . LEU B 1 193 ? 19.609 -33.062 -8.211 1 95.19 193 LEU B O 1
ATOM 6148 N N . THR B 1 194 ? 19.312 -34.875 -9.445 1 94.19 194 THR B N 1
ATOM 6149 C CA . THR B 1 194 ? 20.234 -34.469 -10.5 1 94.19 194 THR B CA 1
ATOM 6150 C C . THR B 1 194 ? 19.672 -33.281 -11.289 1 94.19 194 THR B C 1
ATOM 6152 O O . THR B 1 194 ? 20.406 -32.375 -11.703 1 94.19 194 THR B O 1
ATOM 6155 N N . TYR B 1 195 ? 18.344 -33.281 -11.461 1 94.81 195 TYR B N 1
ATOM 6156 C CA . TYR B 1 195 ? 17.812 -32.375 -12.477 1 94.81 195 TYR B CA 1
ATOM 6157 C C . TYR B 1 195 ? 16.938 -31.297 -11.844 1 94.81 195 TYR B C 1
ATOM 6159 O O . TYR B 1 195 ? 16.562 -30.328 -12.508 1 94.81 195 TYR B O 1
ATOM 6167 N N . LEU B 1 196 ? 16.641 -31.453 -10.531 1 94.06 196 LEU B N 1
ATOM 6168 C CA . LEU B 1 196 ? 15.867 -30.391 -9.883 1 94.06 196 LEU B CA 1
ATOM 6169 C C . LEU B 1 196 ? 16.734 -29.156 -9.641 1 94.06 196 LEU B C 1
ATOM 6171 O O . LEU B 1 196 ? 17.562 -29.156 -8.727 1 94.06 196 LEU B O 1
ATOM 6175 N N . MET B 1 197 ? 16.453 -28.156 -10.391 1 88.38 197 MET B N 1
ATOM 6176 C CA . MET B 1 197 ? 17.25 -26.938 -10.297 1 88.38 197 MET B CA 1
ATOM 6177 C C . MET B 1 197 ? 16.828 -26.109 -9.094 1 88.38 197 MET B C 1
ATOM 6179 O O . MET B 1 197 ? 15.656 -26.094 -8.727 1 88.38 197 MET B O 1
ATOM 6183 N N . TYR B 1 198 ? 17.844 -25.438 -8.477 1 88.19 198 TYR B N 1
ATOM 6184 C CA . TYR B 1 198 ? 17.625 -24.484 -7.402 1 88.19 198 TYR B CA 1
ATOM 6185 C C . TYR B 1 198 ? 17.062 -25.156 -6.164 1 88.19 198 TYR B C 1
ATOM 6187 O O . TYR B 1 198 ? 16.125 -24.641 -5.531 1 88.19 198 TYR B O 1
ATOM 6195 N N . ALA B 1 199 ? 17.5 -26.359 -6.004 1 85.69 199 ALA B N 1
ATOM 6196 C CA . ALA B 1 199 ? 17.188 -27.016 -4.734 1 85.69 199 ALA B CA 1
ATOM 6197 C C . ALA B 1 199 ? 18.016 -26.422 -3.596 1 85.69 199 ALA B C 1
ATOM 6199 O O . ALA B 1 199 ? 19.156 -26.016 -3.797 1 85.69 199 ALA B O 1
ATOM 6200 N N . PRO B 1 200 ? 17.375 -26.219 -2.434 1 79.94 200 PRO B N 1
ATOM 6201 C CA . PRO B 1 200 ? 18.109 -25.609 -1.318 1 79.94 200 PRO B CA 1
ATOM 6202 C C . PRO B 1 200 ? 19.375 -26.391 -0.955 1 79.94 200 PRO B C 1
ATOM 6204 O O . PRO B 1 200 ? 20.344 -25.797 -0.493 1 79.94 200 PRO B O 1
ATOM 6207 N N . ALA B 1 201 ? 19.281 -27.734 -1.072 1 73.44 201 ALA B N 1
ATOM 6208 C CA . ALA B 1 201 ? 20.453 -28.578 -0.823 1 73.44 201 ALA B CA 1
ATOM 6209 C C . ALA B 1 201 ? 21.422 -28.547 -2.006 1 73.44 201 ALA B C 1
ATOM 6211 O O . ALA B 1 201 ? 21 -28.281 -3.139 1 73.44 201 ALA B O 1
ATOM 6212 N N . ALA B 1 202 ? 22.641 -28.359 -1.795 1 69.06 202 ALA B N 1
ATOM 6213 C CA . ALA B 1 202 ? 23.594 -28.453 -2.906 1 69.06 202 ALA B CA 1
ATOM 6214 C C . ALA B 1 202 ? 23.188 -29.562 -3.875 1 69.06 202 ALA B C 1
ATOM 6216 O O . ALA B 1 202 ? 22.516 -30.516 -3.488 1 69.06 202 ALA B O 1
ATOM 6217 N N . PRO B 1 203 ? 23.484 -29.188 -5.094 1 68.06 203 PRO B N 1
ATOM 6218 C CA . PRO B 1 203 ? 23.141 -30.219 -6.07 1 68.06 203 PRO B CA 1
ATOM 6219 C C . PRO B 1 203 ? 23.562 -31.625 -5.625 1 68.06 203 PRO B C 1
ATOM 6221 O O . PRO B 1 203 ? 24.641 -31.781 -5.023 1 68.06 203 PRO B O 1
ATOM 6224 N N . LEU B 1 204 ? 22.641 -32.5 -5.609 1 72.94 204 LEU B N 1
ATOM 6225 C CA . LEU B 1 204 ? 22.859 -33.938 -5.418 1 72.94 204 LEU B CA 1
ATOM 6226 C C . LEU B 1 204 ? 22.734 -34.312 -3.943 1 72.94 204 LEU B C 1
ATOM 6228 O O . LEU B 1 204 ? 22.688 -35.5 -3.602 1 72.94 204 LEU B O 1
ATOM 6232 N N . LEU B 1 205 ? 22.609 -33.219 -3.178 1 87.56 205 LEU B N 1
ATOM 6233 C CA . LEU B 1 205 ? 22.375 -33.562 -1.785 1 87.56 205 LEU B CA 1
ATOM 6234 C C . LEU B 1 205 ? 20.891 -33.844 -1.542 1 87.56 205 LEU B C 1
ATOM 6236 O O . LEU B 1 205 ? 20.031 -33.156 -2.064 1 87.56 205 LEU B O 1
ATOM 6240 N N . PRO B 1 206 ? 20.672 -34.906 -0.767 1 94.31 206 PRO B N 1
ATOM 6241 C CA . PRO B 1 206 ? 19.281 -35.25 -0.508 1 94.31 206 PRO B CA 1
ATOM 6242 C C . PRO B 1 206 ? 18.547 -34.219 0.343 1 94.31 206 PRO B C 1
ATOM 6244 O O . PRO B 1 206 ? 19.156 -33.594 1.218 1 94.31 206 PRO B O 1
ATOM 6247 N N . PHE B 1 207 ? 17.266 -34.062 0.126 1 95.75 207 PHE B N 1
ATOM 6248 C CA . PHE B 1 207 ? 16.391 -33.25 0.97 1 95.75 207 PHE B CA 1
ATOM 6249 C C . PHE B 1 207 ? 16.312 -33.844 2.377 1 95.75 207 PHE B C 1
ATOM 6251 O O . PHE B 1 207 ? 16.359 -35.062 2.557 1 95.75 207 PHE B O 1
ATOM 6258 N N . THR B 1 208 ? 16.219 -32.969 3.309 1 95.31 208 THR B N 1
ATOM 6259 C CA . THR B 1 208 ? 15.984 -33.312 4.707 1 95.31 208 THR B CA 1
ATOM 6260 C C . THR B 1 208 ? 14.688 -32.656 5.203 1 95.31 208 THR B C 1
ATOM 6262 O O . THR B 1 208 ? 14.031 -31.938 4.461 1 95.31 208 THR B O 1
ATOM 6265 N N . VAL B 1 209 ? 14.375 -32.969 6.445 1 94.62 209 VAL B N 1
ATOM 6266 C CA . VAL B 1 209 ? 13.18 -32.375 7.047 1 94.62 209 VAL B CA 1
ATOM 6267 C C . VAL B 1 209 ? 13.359 -30.859 7.164 1 94.62 209 VAL B C 1
ATOM 6269 O O . VAL B 1 209 ? 12.375 -30.109 7.191 1 94.62 209 VAL B O 1
ATOM 6272 N N . GLN B 1 210 ? 14.578 -30.359 7.121 1 92.88 210 GLN B N 1
ATOM 6273 C CA . GLN B 1 210 ? 14.852 -28.938 7.27 1 92.88 210 GLN B CA 1
ATOM 6274 C C . GLN B 1 210 ? 14.891 -28.234 5.914 1 92.88 210 GLN B C 1
ATOM 6276 O O . GLN B 1 210 ? 14.602 -27.047 5.82 1 92.88 210 GLN B O 1
ATOM 6281 N N . SER B 1 211 ? 15.211 -28.984 4.895 1 94.94 211 SER B N 1
ATOM 6282 C CA . SER B 1 211 ? 15.461 -28.312 3.621 1 94.94 211 SER B CA 1
ATOM 6283 C C . SER B 1 211 ? 14.305 -28.531 2.65 1 94.94 211 SER B C 1
ATOM 6285 O O . SER B 1 211 ? 14.18 -27.797 1.659 1 94.94 211 SER B O 1
ATOM 6287 N N . ILE B 1 212 ? 13.406 -29.531 2.889 1 96.38 212 ILE B N 1
ATOM 6288 C CA . ILE B 1 212 ? 12.312 -29.844 1.977 1 96.38 212 ILE B CA 1
ATOM 6289 C C . ILE B 1 212 ? 11.414 -28.625 1.821 1 96.38 212 ILE B C 1
ATOM 6291 O O . ILE B 1 212 ? 11.086 -27.953 2.805 1 96.38 212 ILE B O 1
ATOM 6295 N N . PHE B 1 213 ? 11.078 -28.203 0.591 1 97 213 PHE B N 1
ATOM 6296 C CA . PHE B 1 213 ? 10.133 -27.172 0.206 1 97 213 PHE B CA 1
ATOM 6297 C C . PHE B 1 213 ? 10.641 -25.797 0.614 1 97 213 PHE B C 1
ATOM 6299 O O . PHE B 1 213 ? 9.852 -24.859 0.758 1 97 213 PHE B O 1
ATOM 6306 N N . ARG B 1 214 ? 11.969 -25.625 0.902 1 96.88 214 ARG B N 1
ATOM 6307 C CA . ARG B 1 214 ? 12.555 -24.344 1.249 1 96.88 214 ARG B CA 1
ATOM 6308 C C . ARG B 1 214 ? 13.156 -23.672 0.022 1 96.88 214 ARG B C 1
ATOM 6310 O O . ARG B 1 214 ? 13.328 -24.297 -1.022 1 96.88 214 ARG B O 1
ATOM 6317 N N . GLY B 1 215 ? 13.328 -22.344 0.151 1 95.56 215 GLY B N 1
ATOM 6318 C CA . GLY B 1 215 ? 13.977 -21.578 -0.904 1 95.56 215 GLY B CA 1
ATOM 6319 C C . GLY B 1 215 ? 15.484 -21.734 -0.906 1 95.56 215 GLY B C 1
ATOM 6320 O O . GLY B 1 215 ? 16.031 -22.516 -0.122 1 95.56 215 GLY B O 1
ATOM 6321 N N . VAL B 1 216 ? 16.156 -21.047 -1.841 1 94.44 216 VAL B N 1
ATOM 6322 C CA . VAL B 1 216 ? 17.594 -21.219 -2.01 1 94.44 216 VAL B CA 1
ATOM 6323 C C . VAL B 1 216 ? 18.312 -19.938 -1.572 1 94.44 216 VAL B C 1
ATOM 6325 O O . VAL B 1 216 ? 19.547 -19.859 -1.667 1 94.44 216 VAL B O 1
ATOM 6328 N N . GLY B 1 217 ? 17.578 -18.922 -1.116 1 94.25 217 GLY B N 1
ATOM 6329 C CA . GLY B 1 217 ? 18.219 -17.719 -0.636 1 94.25 217 GLY B CA 1
ATOM 6330 C C . GLY B 1 217 ? 19.094 -17.938 0.583 1 94.25 217 GLY B C 1
ATOM 6331 O O . GLY B 1 217 ? 18.859 -18.875 1.354 1 94.25 217 GLY B O 1
ATOM 6332 N N . GLN B 1 218 ? 20.031 -17.031 0.756 1 94.62 218 GLN B N 1
ATOM 6333 C CA . GLN B 1 218 ? 20.844 -17.125 1.959 1 94.62 218 GLN B CA 1
ATOM 6334 C C . GLN B 1 218 ? 19.984 -17.078 3.219 1 94.62 218 GLN B C 1
ATOM 6336 O O . GLN B 1 218 ? 19.219 -16.141 3.41 1 94.62 218 GLN B O 1
ATOM 6341 N N . GLY B 1 219 ? 20.031 -18.109 4.035 1 94.62 219 GLY B N 1
ATOM 6342 C CA . GLY B 1 219 ? 19.359 -18.141 5.328 1 94.62 219 GLY B CA 1
ATOM 6343 C C . GLY B 1 219 ? 17.938 -18.641 5.258 1 94.62 219 GLY B C 1
ATOM 6344 O O . GLY B 1 219 ? 17.219 -18.625 6.262 1 94.62 219 GLY B O 1
ATOM 6345 N N . ASP B 1 220 ? 17.5 -19.078 4.117 1 95.31 220 ASP B N 1
ATOM 6346 C CA . ASP B 1 220 ? 16.125 -19.562 3.951 1 95.31 220 ASP B CA 1
ATOM 6347 C C . ASP B 1 220 ? 15.844 -20.734 4.895 1 95.31 220 ASP B C 1
ATOM 6349 O O . ASP B 1 220 ? 14.703 -20.922 5.336 1 95.31 220 ASP B O 1
ATOM 6353 N N . VAL B 1 221 ? 16.891 -21.531 5.211 1 94.44 221 VAL B N 1
ATOM 6354 C CA . VAL B 1 221 ? 16.703 -22.75 5.988 1 94.44 221 VAL B CA 1
ATOM 6355 C C . VAL B 1 221 ? 16.844 -22.453 7.477 1 94.44 221 VAL B C 1
ATOM 6357 O O . VAL B 1 221 ? 16.641 -23.328 8.32 1 94.44 221 VAL B O 1
ATOM 6360 N N . TYR B 1 222 ? 17.203 -21.125 7.809 1 96.56 222 TYR B N 1
ATOM 6361 C CA . TYR B 1 222 ? 17.375 -20.766 9.211 1 96.56 222 TYR B CA 1
ATOM 6362 C C . TYR B 1 222 ? 16.031 -20.656 9.914 1 96.56 222 TYR B C 1
ATOM 6364 O O . TYR B 1 222 ? 15.102 -20.031 9.398 1 96.56 222 TYR B O 1
ATOM 6372 N N . GLY B 1 223 ? 15.93 -21.297 11.078 1 97.06 223 GLY B N 1
ATOM 6373 C CA . GLY B 1 223 ? 14.758 -21.125 11.922 1 97.06 223 GLY B CA 1
ATOM 6374 C C . GLY B 1 223 ? 13.531 -21.859 11.398 1 97.06 223 GLY B C 1
ATOM 6375 O O . GLY B 1 223 ? 13.656 -22.844 10.672 1 97.06 223 GLY B O 1
ATOM 6376 N N . PRO B 1 224 ? 12.359 -21.422 11.859 1 97.81 224 PRO B N 1
ATOM 6377 C CA . PRO B 1 224 ? 11.133 -22.094 11.43 1 97.81 224 PRO B CA 1
ATOM 6378 C C . PRO B 1 224 ? 10.82 -21.875 9.953 1 97.81 224 PRO B C 1
ATOM 6380 O O . PRO B 1 224 ? 11.422 -21 9.32 1 97.81 224 PRO B O 1
ATOM 6383 N N . TYR B 1 225 ? 9.961 -22.625 9.398 1 98 225 TYR B N 1
ATOM 6384 C CA . TYR B 1 225 ? 9.648 -22.594 7.977 1 98 225 TYR B CA 1
ATOM 6385 C C . TYR B 1 225 ? 9.086 -21.234 7.578 1 98 225 TYR B C 1
ATOM 6387 O O . TYR B 1 225 ? 9.492 -20.672 6.566 1 98 225 TYR B O 1
ATOM 6395 N N . VAL B 1 226 ? 8.102 -20.766 8.406 1 98.75 226 VAL B N 1
ATOM 6396 C CA . VAL B 1 226 ? 7.367 -19.547 8.039 1 98.75 226 VAL B CA 1
ATOM 6397 C C . VAL B 1 226 ? 8.125 -18.328 8.523 1 98.75 226 VAL B C 1
ATOM 6399 O O . VAL B 1 226 ? 8.555 -18.266 9.68 1 98.75 226 VAL B O 1
ATOM 6402 N N . SER B 1 227 ? 8.297 -17.344 7.664 1 98.88 227 SER B N 1
ATOM 6403 C CA . SER B 1 227 ? 8.953 -16.094 8.023 1 98.88 227 SER B CA 1
ATOM 6404 C C . SER B 1 227 ? 8.211 -15.391 9.156 1 98.88 227 SER B C 1
ATOM 6406 O O . SER B 1 227 ? 6.977 -15.383 9.188 1 98.88 227 SER B O 1
ATOM 6408 N N . GLN B 1 228 ? 8.992 -14.711 10.023 1 98.88 228 GLN B N 1
ATOM 6409 C CA . GLN B 1 228 ? 8.406 -13.922 11.102 1 98.88 228 GLN B CA 1
ATOM 6410 C C . GLN B 1 228 ? 7.496 -12.828 10.555 1 98.88 228 GLN B C 1
ATOM 6412 O O . GLN B 1 228 ? 6.52 -12.445 11.203 1 98.88 228 GLN B O 1
ATOM 6417 N N . PHE B 1 229 ? 7.746 -12.352 9.359 1 98.88 229 PHE B N 1
ATOM 6418 C CA . PHE B 1 229 ? 7.004 -11.258 8.742 1 98.88 229 PHE B CA 1
ATOM 6419 C C . PHE B 1 229 ? 5.59 -11.703 8.383 1 98.88 229 PHE B C 1
ATOM 6421 O O . PHE B 1 229 ? 4.723 -10.867 8.109 1 98.88 229 PHE B O 1
ATOM 6428 N N . LEU B 1 230 ? 5.332 -12.992 8.359 1 98.88 230 LEU B N 1
ATOM 6429 C CA . LEU B 1 230 ? 4.02 -13.516 8.016 1 98.88 230 LEU B CA 1
ATOM 6430 C C . LEU B 1 230 ? 3.242 -13.898 9.273 1 98.88 230 LEU B C 1
ATOM 6432 O O . LEU B 1 230 ? 2.104 -14.359 9.188 1 98.88 230 LEU B O 1
ATOM 6436 N N . LEU B 1 231 ? 3.82 -13.695 10.461 1 98.88 231 LEU B N 1
ATOM 6437 C CA . LEU B 1 231 ? 3.215 -14.188 11.695 1 98.88 231 LEU B CA 1
ATOM 6438 C C . LEU B 1 231 ? 2.957 -13.039 12.664 1 98.88 231 LEU B C 1
ATOM 6440 O O . LEU B 1 231 ? 1.95 -13.031 13.375 1 98.88 231 LEU B O 1
ATOM 6444 N N . LEU B 1 232 ? 3.84 -12.062 12.734 1 98.81 232 LEU B N 1
ATOM 6445 C CA . LEU B 1 232 ? 3.783 -10.992 13.719 1 98.81 232 LEU B CA 1
ATOM 6446 C C . LEU B 1 232 ? 2.648 -10.023 13.398 1 98.81 232 LEU B C 1
ATOM 6448 O O . LEU B 1 232 ? 2.281 -9.852 12.234 1 98.81 232 LEU B O 1
ATOM 6452 N N . ASP B 1 233 ? 2.137 -9.352 14.43 1 98.38 233 ASP B N 1
ATOM 6453 C CA . ASP B 1 233 ? 1.11 -8.336 14.242 1 98.38 233 ASP B CA 1
ATOM 6454 C C . ASP B 1 233 ? 1.618 -7.195 13.359 1 98.38 233 ASP B C 1
ATOM 6456 O O . ASP B 1 233 ? 2.793 -6.828 13.422 1 98.38 233 ASP B O 1
ATOM 6460 N N . VAL B 1 234 ? 0.73 -6.719 12.578 1 98.31 234 VAL B N 1
ATOM 6461 C CA . VAL B 1 234 ? 1.044 -5.586 11.711 1 98.31 234 VAL B CA 1
ATOM 6462 C C . VAL B 1 234 ? 0.436 -4.312 12.289 1 98.31 234 VAL B C 1
ATOM 6464 O O . VAL B 1 234 ? -0.755 -4.273 12.602 1 98.31 234 VAL B O 1
ATOM 6467 N N . VAL B 1 235 ? 1.28 -3.312 12.367 1 97.06 235 VAL B N 1
ATOM 6468 C CA . VAL B 1 235 ? 0.816 -2.045 12.922 1 97.06 235 VAL B CA 1
ATOM 6469 C C . VAL B 1 235 ? 0.844 -0.968 11.836 1 97.06 235 VAL B C 1
ATOM 6471 O O . VAL B 1 235 ? 1.917 -0.548 11.398 1 97.06 235 VAL B O 1
ATOM 6474 N N . GLY B 1 236 ? -0.311 -0.525 11.391 1 95.38 236 GLY B N 1
ATOM 6475 C CA . GLY B 1 236 ? -0.496 0.636 10.539 1 95.38 236 GLY B CA 1
ATOM 6476 C C . GLY B 1 236 ? -1.161 1.8 11.25 1 95.38 236 GLY B C 1
ATOM 6477 O O . GLY B 1 236 ? -2.381 1.96 11.18 1 95.38 236 GLY B O 1
ATOM 6478 N N . GLY B 1 237 ? -0.341 2.629 11.758 1 94.94 237 GLY B N 1
ATOM 6479 C CA . GLY B 1 237 ? -0.898 3.697 12.578 1 94.94 237 GLY B CA 1
ATOM 6480 C C . GLY B 1 237 ? -1.58 3.193 13.836 1 94.94 237 GLY B C 1
ATOM 6481 O O . GLY B 1 237 ? -0.986 2.441 14.609 1 94.94 237 GLY B O 1
ATOM 6482 N N . ALA B 1 238 ? -2.803 3.59 13.953 1 94.62 238 ALA B N 1
ATOM 6483 C CA . ALA B 1 238 ? -3.57 3.225 15.141 1 94.62 238 ALA B CA 1
ATOM 6484 C C . ALA B 1 238 ? -4.305 1.902 14.93 1 94.62 238 ALA B C 1
ATOM 6486 O O . ALA B 1 238 ? -5.102 1.489 15.773 1 94.62 238 ALA B O 1
ATOM 6487 N N . LEU B 1 239 ? -3.998 1.273 13.859 1 95.06 239 LEU B N 1
ATOM 6488 C CA . LEU B 1 239 ? -4.621 -0.011 13.547 1 95.06 239 LEU B CA 1
ATOM 6489 C C . LEU B 1 239 ? -3.625 -1.152 13.727 1 95.06 239 LEU B C 1
ATOM 6491 O O . LEU B 1 239 ? -2.6 -1.201 13.047 1 95.06 239 LEU B O 1
ATOM 6495 N N . LYS B 1 240 ? -3.867 -2.059 14.695 1 95 240 LYS B N 1
ATOM 6496 C CA . LYS B 1 240 ? -3.072 -3.266 14.906 1 95 240 LYS B CA 1
ATOM 6497 C C . LYS B 1 240 ? -3.801 -4.5 14.383 1 95 240 LYS B C 1
ATOM 6499 O O . LYS B 1 240 ? -4.938 -4.766 14.773 1 95 240 LYS B O 1
ATOM 6504 N N . THR B 1 241 ? -3.162 -5.27 13.531 1 96.62 241 THR B N 1
ATOM 6505 C CA . THR B 1 241 ? -3.809 -6.395 12.859 1 96.62 241 THR B CA 1
ATOM 6506 C C . THR B 1 241 ? -3.035 -7.688 13.102 1 96.62 241 THR B C 1
ATOM 6508 O O . THR B 1 241 ? -1.907 -7.84 12.633 1 96.62 241 THR B O 1
ATOM 6511 N N . PRO B 1 242 ? -3.635 -8.648 13.883 1 97.12 242 PRO B N 1
ATOM 6512 C CA . PRO B 1 242 ? -3.033 -9.984 13.898 1 97.12 242 PRO B CA 1
ATOM 6513 C C . PRO B 1 242 ? -3.064 -10.656 12.523 1 97.12 242 PRO B C 1
ATOM 6515 O O . PRO B 1 242 ? -4.047 -10.523 11.789 1 97.12 242 PRO B O 1
ATOM 6518 N N . GLN B 1 243 ? -2.053 -11.344 12.172 1 98.06 243 GLN B N 1
ATOM 6519 C CA . GLN B 1 243 ? -1.992 -11.969 10.852 1 98.06 243 GLN B CA 1
ATOM 6520 C C . GLN B 1 243 ? -2.598 -13.367 10.875 1 98.06 243 GLN B C 1
ATOM 6522 O O . GLN B 1 243 ? -1.893 -14.352 10.664 1 98.06 243 GLN B O 1
ATOM 6527 N N . LYS B 1 244 ? -3.848 -13.438 11.086 1 98.25 244 LYS B N 1
ATOM 6528 C CA . LYS B 1 244 ? -4.637 -14.656 10.953 1 98.25 244 LYS B CA 1
ATOM 6529 C C . LYS B 1 244 ? -5.426 -14.664 9.648 1 98.25 244 LYS B C 1
ATOM 6531 O O . LYS B 1 244 ? -6.359 -13.875 9.477 1 98.25 244 LYS B O 1
ATOM 6536 N N . TYR B 1 245 ? -5.035 -15.547 8.836 1 98.31 245 TYR B N 1
ATOM 6537 C CA . TYR B 1 245 ? -5.598 -15.609 7.492 1 98.31 245 TYR B CA 1
ATOM 6538 C C . TYR B 1 245 ? -6.754 -16.594 7.43 1 98.31 245 TYR B C 1
ATOM 6540 O O . TYR B 1 245 ? -6.766 -17.594 8.156 1 98.31 245 TYR B O 1
ATOM 6548 N N . LEU B 1 246 ? -7.762 -16.328 6.629 1 97.81 246 LEU B N 1
ATOM 6549 C CA . LEU B 1 246 ? -8.859 -17.25 6.402 1 97.81 246 LEU B CA 1
ATOM 6550 C C . LEU B 1 246 ? -8.383 -18.469 5.621 1 97.81 246 LEU B C 1
ATOM 6552 O O . LEU B 1 246 ? -7.973 -18.359 4.465 1 97.81 246 LEU B O 1
ATOM 6556 N N . VAL B 1 247 ? -8.43 -19.609 6.238 1 97.81 247 VAL B N 1
ATOM 6557 C CA . VAL B 1 247 ? -7.895 -20.859 5.691 1 97.81 247 VAL B CA 1
ATOM 6558 C C . VAL B 1 247 ? -8.969 -21.938 5.711 1 97.81 247 VAL B C 1
ATOM 6560 O O . VAL B 1 247 ? -9.625 -22.156 6.734 1 97.81 247 VAL B O 1
ATOM 6563 N N . PRO B 1 248 ? -9.211 -22.609 4.578 1 98.06 248 PRO B N 1
ATOM 6564 C CA . PRO B 1 248 ? -10.117 -23.766 4.586 1 98.06 248 PRO B CA 1
ATOM 6565 C C . PRO B 1 248 ? -9.641 -24.875 5.508 1 98.06 248 PRO B C 1
ATOM 6567 O O . PRO B 1 248 ? -8.453 -24.969 5.812 1 98.06 248 PRO B O 1
ATOM 6570 N N . SER B 1 249 ? -10.578 -25.734 5.812 1 97.44 249 SER B N 1
ATOM 6571 C CA . SER B 1 249 ? -10.273 -26.922 6.598 1 97.44 249 SER B CA 1
ATOM 6572 C C . SER B 1 249 ? -9.281 -27.828 5.867 1 97.44 249 SER B C 1
ATOM 6574 O O . SER B 1 249 ? -9.07 -27.672 4.66 1 97.44 249 SER B O 1
ATOM 6576 N N . THR B 1 250 ? -8.68 -28.734 6.598 1 98.06 250 THR B N 1
ATOM 6577 C CA . THR B 1 250 ? -7.762 -29.703 6.004 1 98.06 250 THR B CA 1
ATOM 6578 C C . THR B 1 250 ? -8.508 -30.672 5.086 1 98.06 250 THR B C 1
ATOM 6580 O O . THR B 1 250 ? -9.734 -30.781 5.16 1 98.06 250 THR B O 1
ATOM 6583 N N . LEU B 1 251 ? -7.754 -31.344 4.266 1 98.12 251 LEU B N 1
ATOM 6584 C CA . LEU B 1 251 ? -8.328 -32.344 3.371 1 98.12 251 LEU B CA 1
ATOM 6585 C C . LEU B 1 251 ? -9.055 -33.438 4.16 1 98.12 251 LEU B C 1
ATOM 6587 O O . LEU B 1 251 ? -10.133 -33.875 3.768 1 98.12 251 LEU B O 1
ATOM 6591 N N . SER B 1 252 ? -8.484 -33.906 5.25 1 97.5 252 SER B N 1
ATOM 6592 C CA . SER B 1 252 ? -9.094 -34.938 6.078 1 97.5 252 SER B CA 1
ATOM 6593 C C . SER B 1 252 ? -10.438 -34.469 6.633 1 97.5 252 SER B C 1
ATOM 6595 O O . SER B 1 252 ? -11.414 -35.219 6.617 1 97.5 252 SER B O 1
ATOM 6597 N N . GLU B 1 253 ? -10.461 -33.219 7.102 1 97.75 253 GLU B N 1
ATOM 6598 C CA . GLU B 1 253 ? -11.703 -32.656 7.621 1 97.75 253 GLU B CA 1
ATOM 6599 C C . GLU B 1 253 ? -12.75 -32.531 6.52 1 97.75 253 GLU B C 1
ATOM 6601 O O . GLU B 1 253 ? -13.938 -32.812 6.742 1 97.75 253 GLU B O 1
ATOM 6606 N N . ALA B 1 254 ? -12.312 -32.156 5.375 1 98.31 254 ALA B N 1
ATOM 6607 C CA . ALA B 1 254 ? -13.227 -31.953 4.254 1 98.31 254 ALA B CA 1
ATOM 6608 C C . ALA B 1 254 ? -13.836 -33.281 3.799 1 98.31 254 ALA B C 1
ATOM 6610 O O . ALA B 1 254 ? -15.031 -33.344 3.518 1 98.31 254 ALA B O 1
ATOM 6611 N N . LYS B 1 255 ? -13.031 -34.312 3.715 1 97 255 LYS B N 1
ATOM 6612 C CA . LYS B 1 255 ? -13.516 -35.625 3.346 1 97 255 LYS B CA 1
ATOM 6613 C C . LYS B 1 255 ? -14.555 -36.125 4.348 1 97 255 LYS B C 1
ATOM 6615 O O . LYS B 1 255 ? -15.602 -36.656 3.959 1 97 255 LYS B O 1
ATOM 6620 N N . ALA B 1 256 ? -14.25 -35.969 5.59 1 97.19 256 ALA B N 1
ATOM 6621 C CA . ALA B 1 256 ? -15.172 -36.375 6.645 1 97.19 256 ALA B CA 1
ATOM 6622 C C . ALA B 1 256 ? -16.469 -35.594 6.578 1 97.19 256 ALA B C 1
ATOM 6624 O O . ALA B 1 256 ? -17.547 -36.125 6.895 1 97.19 256 ALA B O 1
ATOM 6625 N N . GLY B 1 257 ? -16.406 -34.375 6.156 1 97 257 GLY B N 1
ATOM 6626 C CA . GLY B 1 257 ? -17.578 -33.5 6.141 1 97 257 GLY B CA 1
ATOM 6627 C C . GLY B 1 257 ? -18.312 -33.5 4.816 1 97 257 GLY B C 1
ATOM 6628 O O . GLY B 1 257 ? -19.391 -32.906 4.695 1 97 257 GLY B O 1
ATOM 6629 N N . GLY B 1 258 ? -17.797 -34.062 3.814 1 96.56 258 GLY B N 1
ATOM 6630 C CA . GLY B 1 258 ? -18.469 -34.219 2.539 1 96.56 258 GLY B CA 1
ATOM 6631 C C . GLY B 1 258 ? -18.391 -32.969 1.675 1 96.56 258 GLY B C 1
ATOM 6632 O O . GLY B 1 258 ? -19.359 -32.625 1 1 96.56 258 GLY B O 1
ATOM 6633 N N . TYR B 1 259 ? -17.359 -32.188 1.786 1 97.62 259 TYR B N 1
ATOM 6634 C CA . TYR B 1 259 ? -17.156 -31.016 0.938 1 97.62 259 TYR B CA 1
ATOM 6635 C C . TYR B 1 259 ? -15.734 -30.984 0.388 1 97.62 259 TYR B C 1
ATOM 6637 O O . TYR B 1 259 ? -14.938 -31.875 0.665 1 97.62 259 TYR B O 1
ATOM 6645 N N . ARG B 1 260 ? -15.398 -30.047 -0.46 1 98 260 ARG B N 1
ATOM 6646 C CA . ARG B 1 260 ? -14.117 -30.016 -1.165 1 98 260 ARG B CA 1
ATOM 6647 C C . ARG B 1 260 ? -13.219 -28.906 -0.634 1 98 260 ARG B C 1
ATOM 6649 O O . ARG B 1 260 ? -13.703 -27.844 -0.239 1 98 260 ARG B O 1
ATOM 6656 N N . VAL B 1 261 ? -11.914 -29.203 -0.661 1 98.56 261 VAL B N 1
ATOM 6657 C CA . VAL B 1 261 ? -10.883 -28.188 -0.44 1 98.56 261 VAL B CA 1
ATOM 6658 C C . VAL B 1 261 ? -9.781 -28.344 -1.491 1 98.56 261 VAL B C 1
ATOM 6660 O O . VAL B 1 261 ? -8.859 -27.531 -1.549 1 98.56 261 VAL B O 1
ATOM 6663 N N . ASP B 1 262 ? -9.891 -29.375 -2.342 1 98.44 262 ASP B N 1
ATOM 6664 C CA . ASP B 1 262 ? -9.008 -29.625 -3.482 1 98.44 262 ASP B CA 1
ATOM 6665 C C . ASP B 1 262 ? -9.82 -29.891 -4.75 1 98.44 262 ASP B C 1
ATOM 6667 O O . ASP B 1 262 ? -10.891 -30.5 -4.691 1 98.44 262 ASP B O 1
ATOM 6671 N N . TRP B 1 263 ? -9.328 -29.516 -5.812 1 98.56 263 TRP B N 1
ATOM 6672 C CA . TRP B 1 263 ? -9.945 -29.672 -7.125 1 98.56 263 TRP B CA 1
ATOM 6673 C C . TRP B 1 263 ? -8.922 -30.172 -8.141 1 98.56 263 TRP B C 1
ATOM 6675 O O . TRP B 1 263 ? -7.734 -30.312 -7.828 1 98.56 263 TRP B O 1
ATOM 6685 N N . GLY B 1 264 ? -9.375 -30.422 -9.391 1 98.5 264 GLY B N 1
ATOM 6686 C CA . GLY B 1 264 ? -8.484 -30.984 -10.391 1 98.5 264 GLY B CA 1
ATOM 6687 C C . GLY B 1 264 ? -8.086 -32.406 -10.086 1 98.5 264 GLY B C 1
ATOM 6688 O O . GLY B 1 264 ? -7.02 -32.875 -10.516 1 98.5 264 GLY B O 1
ATOM 6689 N N . VAL B 1 265 ? -8.93 -33.219 -9.406 1 98.44 265 VAL B N 1
ATOM 6690 C CA . VAL B 1 265 ? -8.539 -34.531 -8.891 1 98.44 265 VAL B CA 1
ATOM 6691 C C . VAL B 1 265 ? -9.023 -35.625 -9.836 1 98.44 265 VAL B C 1
ATOM 6693 O O . VAL B 1 265 ? -8.891 -36.812 -9.531 1 98.44 265 VAL B O 1
ATOM 6696 N N . SER B 1 266 ? -9.602 -35.219 -10.953 1 98.44 266 SER B N 1
ATOM 6697 C CA . SER B 1 266 ? -10 -36.156 -12.008 1 98.44 266 SER B CA 1
ATOM 6698 C C . SER B 1 266 ? -9.719 -35.594 -13.391 1 98.44 266 SER B C 1
ATOM 6700 O O . SER B 1 266 ? -9.516 -34.375 -13.539 1 98.44 266 SER B O 1
ATOM 6702 N N . LEU B 1 267 ? -9.719 -36.5 -14.344 1 98.19 267 LEU B N 1
ATOM 6703 C CA . LEU B 1 267 ? -9.531 -36.094 -15.742 1 98.19 267 LEU B CA 1
ATOM 6704 C C . LEU B 1 267 ? -10.555 -35.062 -16.141 1 98.19 267 LEU B C 1
ATOM 6706 O O . LEU B 1 267 ? -10.188 -34 -16.688 1 98.19 267 LEU B O 1
ATOM 6710 N N . GLN B 1 268 ? -11.781 -35.25 -15.797 1 97.94 268 GLN B N 1
ATOM 6711 C CA . GLN B 1 268 ? -12.867 -34.344 -16.219 1 97.94 268 GLN B CA 1
ATOM 6712 C C . GLN B 1 268 ? -12.758 -33 -15.531 1 97.94 268 GLN B C 1
ATOM 6714 O O . GLN B 1 268 ? -12.961 -31.953 -16.172 1 97.94 268 GLN B O 1
ATOM 6719 N N . GLU B 1 269 ? -12.516 -33 -14.203 1 98.19 269 GLU B N 1
ATOM 6720 C CA . GLU B 1 269 ? -12.344 -31.719 -13.5 1 98.19 269 GLU B CA 1
ATOM 6721 C C . GLU B 1 269 ? -11.219 -30.891 -14.117 1 98.19 269 GLU B C 1
ATOM 6723 O O . GLU B 1 269 ? -11.359 -29.688 -14.289 1 98.19 269 GLU B O 1
ATOM 6728 N N . THR B 1 270 ? -10.125 -31.547 -14.422 1 98.62 270 THR B N 1
ATOM 6729 C CA . THR B 1 270 ? -8.961 -30.859 -14.953 1 98.62 270 THR B CA 1
ATOM 6730 C C . THR B 1 270 ? -9.242 -30.312 -16.344 1 98.62 270 THR B C 1
ATOM 6732 O O . THR B 1 270 ? -8.82 -29.203 -16.688 1 98.62 270 THR B O 1
ATOM 6735 N N . ILE B 1 271 ? -9.953 -31.078 -17.219 1 98.56 271 ILE B N 1
ATOM 6736 C CA . ILE B 1 271 ? -10.328 -30.609 -18.547 1 98.56 271 ILE B CA 1
ATOM 6737 C C . ILE B 1 271 ? -11.258 -29.406 -18.438 1 98.56 271 ILE B C 1
ATOM 6739 O O . ILE B 1 271 ? -11.117 -28.438 -19.172 1 98.56 271 ILE B O 1
ATOM 6743 N N . ASN B 1 272 ? -12.219 -29.484 -17.484 1 98.5 272 ASN B N 1
ATOM 6744 C CA . ASN B 1 272 ? -13.109 -28.359 -17.25 1 98.5 272 ASN B CA 1
ATOM 6745 C C . ASN B 1 272 ? -12.328 -27.109 -16.844 1 98.5 272 ASN B C 1
ATOM 6747 O O . ASN B 1 272 ? -12.68 -26 -17.266 1 98.5 272 ASN B O 1
ATOM 6751 N N . MET B 1 273 ? -11.297 -27.297 -16.016 1 98.06 273 MET B N 1
ATOM 6752 C CA . MET B 1 273 ? -10.445 -26.188 -15.625 1 9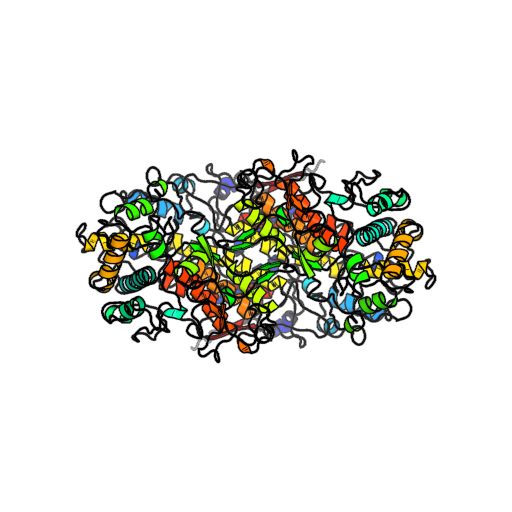8.06 273 MET B CA 1
ATOM 6753 C C . MET B 1 273 ? -9.719 -25.594 -16.828 1 98.06 273 MET B C 1
ATOM 6755 O O . MET B 1 273 ? -9.648 -24.375 -16.984 1 98.06 273 MET B O 1
ATOM 6759 N N . GLN B 1 274 ? -9.164 -26.438 -17.703 1 98.31 274 GLN B N 1
ATOM 6760 C CA . GLN B 1 274 ? -8.453 -25.984 -18.891 1 98.31 274 GLN B CA 1
ATOM 6761 C C . GLN B 1 274 ? -9.375 -25.203 -19.812 1 98.31 274 GLN B C 1
ATOM 6763 O O . GLN B 1 274 ? -8.961 -24.219 -20.438 1 98.31 274 GLN B O 1
ATOM 6768 N N . ASN B 1 275 ? -10.656 -25.609 -19.859 1 98.69 275 ASN B N 1
ATOM 6769 C CA . ASN B 1 275 ? -11.648 -24.969 -20.703 1 98.69 275 ASN B CA 1
ATOM 6770 C C . ASN B 1 275 ? -12.234 -23.719 -20.047 1 98.69 275 ASN B C 1
ATOM 6772 O O . ASN B 1 275 ? -13.031 -23 -20.656 1 98.69 275 ASN B O 1
ATOM 6776 N N . GLY B 1 276 ? -11.891 -23.453 -18.828 1 97.88 276 GLY B N 1
ATOM 6777 C CA . GLY B 1 276 ? -12.422 -22.312 -18.109 1 97.88 276 GLY B CA 1
ATOM 6778 C C . GLY B 1 276 ? -13.867 -22.484 -17.688 1 97.88 276 GLY B C 1
ATOM 6779 O O . GLY B 1 276 ? -14.578 -21.516 -17.453 1 97.88 276 GLY B O 1
ATOM 6780 N N . ASN B 1 277 ? -14.367 -23.734 -17.672 1 98 277 ASN B N 1
ATOM 6781 C CA . ASN B 1 277 ? -15.734 -24.031 -17.266 1 98 277 ASN B CA 1
ATOM 6782 C C . ASN B 1 277 ? -15.836 -24.297 -15.773 1 98 277 ASN B C 1
ATOM 6784 O O . ASN B 1 277 ? -16.203 -25.391 -15.352 1 98 277 ASN B O 1
ATOM 6788 N N . LEU B 1 278 ? -15.648 -23.266 -15.008 1 97.06 278 LEU B N 1
ATOM 6789 C CA . LEU B 1 278 ? -15.547 -23.406 -13.562 1 97.06 278 LEU B CA 1
ATOM 6790 C C . LEU B 1 278 ? -16.906 -23.781 -12.961 1 97.06 278 LEU B C 1
ATOM 6792 O O . LEU B 1 278 ? -16.969 -24.375 -11.883 1 97.06 278 LEU B O 1
ATOM 6796 N N . GLN B 1 279 ? -18 -23.422 -13.641 1 97 279 GLN B N 1
ATOM 6797 C CA . GLN B 1 279 ? -19.344 -23.75 -13.164 1 97 279 GLN B CA 1
ATOM 6798 C C . GLN B 1 279 ? -19.562 -25.25 -13.117 1 97 279 GLN B C 1
ATOM 6800 O O . GLN B 1 279 ? -20.469 -25.734 -12.438 1 97 279 GLN B O 1
ATOM 6805 N N . LEU B 1 280 ? -18.75 -26.016 -13.852 1 97.69 280 LEU B N 1
ATOM 6806 C CA . LEU B 1 280 ? -18.906 -27.469 -13.914 1 97.69 280 LEU B CA 1
ATOM 6807 C C . LEU B 1 280 ? -18.078 -28.141 -12.82 1 97.69 280 LEU B C 1
ATOM 6809 O O . LEU B 1 280 ? -18.172 -29.359 -12.633 1 97.69 280 LEU B O 1
ATOM 6813 N N . LEU B 1 281 ? -17.312 -27.406 -12.039 1 98.12 281 LEU B N 1
ATOM 6814 C CA . LEU B 1 281 ? -16.516 -27.969 -10.953 1 98.12 281 LEU B CA 1
ATOM 6815 C C . LEU B 1 281 ? -17.344 -28.109 -9.688 1 98.12 281 LEU B C 1
ATOM 6817 O O . LEU B 1 281 ? -18.344 -27.422 -9.508 1 98.12 281 LEU B O 1
ATOM 6821 N N . PRO B 1 282 ? -16.922 -29.047 -8.828 1 97.5 282 PRO B N 1
ATOM 6822 C CA . PRO B 1 282 ? -17.547 -29.078 -7.508 1 97.5 282 PRO B CA 1
ATOM 6823 C C . PRO B 1 282 ? -17.531 -27.719 -6.812 1 97.5 282 PRO B C 1
ATOM 6825 O O . PRO B 1 282 ? -16.609 -26.922 -7.043 1 97.5 282 PRO B O 1
ATOM 6828 N N . PRO B 1 283 ? -18.484 -27.484 -5.945 1 96.81 283 PRO B N 1
ATOM 6829 C CA . PRO B 1 283 ? -18.609 -26.156 -5.34 1 96.81 283 PRO B CA 1
ATOM 6830 C C . PRO B 1 283 ? -17.406 -25.797 -4.465 1 96.81 283 PRO B C 1
ATOM 6832 O O . PRO B 1 283 ? -16.672 -26.672 -4.016 1 96.81 283 PRO B O 1
ATOM 6835 N N . ALA B 1 284 ? -17.297 -24.469 -4.266 1 96.5 284 ALA B N 1
ATOM 6836 C CA . ALA B 1 284 ? -16.281 -23.953 -3.359 1 96.5 284 ALA B CA 1
ATOM 6837 C C . ALA B 1 284 ? -16.516 -24.438 -1.931 1 96.5 284 ALA B C 1
ATOM 6839 O O . ALA B 1 284 ? -17.625 -24.844 -1.587 1 96.5 284 ALA B O 1
ATOM 6840 N N . THR B 1 285 ? -15.414 -24.375 -1.109 1 98.06 285 THR B N 1
ATOM 6841 C CA . THR B 1 285 ? -15.516 -24.703 0.308 1 98.06 285 THR B CA 1
ATOM 6842 C C . THR B 1 285 ? -16.547 -23.828 0.993 1 98.06 285 THR B C 1
ATOM 6844 O O . THR B 1 285 ? -16.562 -22.609 0.806 1 98.06 285 THR B O 1
ATOM 6847 N N . PRO B 1 286 ? -17.422 -24.422 1.805 1 97.5 286 PRO B N 1
ATOM 6848 C CA . PRO B 1 286 ? -18.406 -23.609 2.523 1 97.5 286 PRO B CA 1
ATOM 6849 C C . PRO B 1 286 ? -17.766 -22.562 3.432 1 97.5 286 PRO B C 1
ATOM 6851 O O . PRO B 1 286 ? -16.781 -22.859 4.109 1 97.5 286 PRO B O 1
ATOM 6854 N N . PRO B 1 287 ? -18.359 -21.391 3.459 1 94.81 287 PRO B N 1
ATOM 6855 C CA . PRO B 1 287 ? -17.766 -20.297 4.23 1 94.81 287 PRO B CA 1
ATOM 6856 C C . PRO B 1 287 ? -17.578 -20.641 5.707 1 94.81 287 PRO B C 1
ATOM 6858 O O . PRO B 1 287 ? -16.625 -20.188 6.34 1 94.81 287 PRO B O 1
ATOM 6861 N N . ASN B 1 288 ? -18.438 -21.438 6.258 1 96.38 288 ASN B N 1
ATOM 6862 C CA . ASN B 1 288 ? -18.375 -21.781 7.676 1 96.38 288 ASN B CA 1
ATOM 6863 C C . ASN B 1 288 ? -17.266 -22.781 7.961 1 96.38 288 ASN B C 1
ATOM 6865 O O . ASN B 1 288 ? -17.031 -23.156 9.109 1 96.38 288 ASN B O 1
ATOM 6869 N N . LYS B 1 289 ? -16.562 -23.234 6.898 1 98.12 289 LYS B N 1
ATOM 6870 C CA . LYS B 1 289 ? -15.43 -24.156 7.039 1 98.12 289 LYS B CA 1
ATOM 6871 C C . LYS B 1 289 ? -14.109 -23.453 6.754 1 98.12 289 LYS B C 1
ATOM 6873 O O . LYS B 1 289 ? -13.078 -24.109 6.578 1 98.12 289 LYS B O 1
ATOM 6878 N N . ILE B 1 290 ? -14.148 -22.203 6.676 1 97.94 290 ILE B N 1
ATOM 6879 C CA . ILE B 1 290 ? -12.984 -21.344 6.492 1 97.94 290 ILE B CA 1
ATOM 6880 C C . ILE B 1 290 ? -12.789 -20.469 7.727 1 97.94 290 ILE B C 1
ATOM 6882 O O . ILE B 1 290 ? -13.68 -19.703 8.094 1 97.94 290 ILE B O 1
ATOM 6886 N N . ASN B 1 291 ? -11.664 -20.578 8.359 1 97.81 291 ASN B N 1
ATOM 6887 C CA . ASN B 1 291 ? -11.461 -19.938 9.656 1 97.81 291 ASN B CA 1
ATOM 6888 C C . ASN B 1 291 ? -10.133 -19.172 9.695 1 97.81 291 ASN B C 1
ATOM 6890 O O . ASN B 1 291 ? -9.18 -19.547 9.008 1 97.81 291 ASN B O 1
ATOM 6894 N N . PRO B 1 292 ? -10.102 -18.078 10.484 1 97.81 292 PRO B N 1
ATOM 6895 C CA . PRO B 1 292 ? -8.844 -17.344 10.625 1 97.81 292 PRO B CA 1
ATOM 6896 C C . PRO B 1 292 ? -7.785 -18.141 11.383 1 97.81 292 PRO B C 1
ATOM 6898 O O . PRO B 1 292 ? -8.047 -18.641 12.484 1 97.81 292 PRO B O 1
ATOM 6901 N N . LYS B 1 293 ? -6.59 -18.297 10.812 1 98.5 293 LYS B N 1
ATOM 6902 C CA . LYS B 1 293 ? -5.473 -19.031 11.398 1 98.5 293 LYS B CA 1
ATOM 6903 C C . LYS B 1 293 ? -4.145 -18.344 11.078 1 98.5 293 LYS B C 1
ATOM 6905 O O . LYS B 1 293 ? -4.016 -17.656 10.062 1 98.5 293 LYS B O 1
ATOM 6910 N N . TYR B 1 294 ? -3.225 -18.516 12.062 1 98.75 294 TYR B N 1
ATOM 6911 C CA . TYR B 1 294 ? -1.844 -18.281 11.664 1 98.75 294 TYR B CA 1
ATOM 6912 C C . TYR B 1 294 ? -1.396 -19.281 10.609 1 98.75 294 TYR B C 1
ATOM 6914 O O . TYR B 1 294 ? -1.872 -20.422 10.586 1 98.75 294 TYR B O 1
ATOM 6922 N N . ILE B 1 295 ? -0.517 -18.906 9.742 1 98.88 295 ILE B N 1
ATOM 6923 C CA . ILE B 1 295 ? -0.011 -19.812 8.719 1 98.88 295 ILE B CA 1
ATOM 6924 C C . ILE B 1 295 ? 0.736 -20.969 9.375 1 98.88 295 ILE B C 1
ATOM 6926 O O . ILE B 1 295 ? 1.726 -20.75 10.078 1 98.88 295 ILE B O 1
ATOM 6930 N N . TYR B 1 296 ? 0.273 -22.188 9.125 1 98.75 296 TYR B N 1
ATOM 6931 C CA . TYR B 1 296 ? 0.865 -23.328 9.82 1 98.75 296 TYR B CA 1
ATOM 6932 C C . TYR B 1 296 ? 1.121 -24.484 8.859 1 98.75 296 TYR B C 1
ATOM 6934 O O . TYR B 1 296 ? 1.759 -25.469 9.227 1 98.75 296 TYR B O 1
ATOM 6942 N N . SER B 1 297 ? 0.617 -24.375 7.648 1 98.81 297 SER B N 1
ATOM 6943 C CA . SER B 1 297 ? 0.742 -25.438 6.645 1 98.81 297 SER B CA 1
ATOM 6944 C C . SER B 1 297 ? 0.838 -24.859 5.238 1 98.81 297 SER B C 1
ATOM 6946 O O . SER B 1 297 ? 0.696 -23.641 5.051 1 98.81 297 SER B O 1
ATOM 6948 N N . GLY B 1 298 ? 1.101 -25.781 4.328 1 98.75 298 GLY B N 1
ATOM 6949 C CA . GLY B 1 298 ? 1.141 -25.375 2.934 1 98.75 298 GLY B CA 1
ATOM 6950 C C . GLY B 1 298 ? -0.175 -24.797 2.443 1 98.75 298 GLY B C 1
ATOM 6951 O O . GLY B 1 298 ? -0.188 -23.844 1.662 1 98.75 298 GLY B O 1
ATOM 6952 N N . ARG B 1 299 ? -1.312 -25.359 2.877 1 98.69 299 ARG B N 1
ATOM 6953 C CA . ARG B 1 299 ? -2.625 -24.844 2.494 1 98.69 299 ARG B CA 1
ATOM 6954 C C . ARG B 1 299 ? -2.832 -23.438 3.02 1 98.69 299 ARG B C 1
ATOM 6956 O O . ARG B 1 299 ? -3.381 -22.578 2.32 1 98.69 299 ARG B O 1
ATOM 6963 N N . ALA B 1 300 ? -2.438 -23.203 4.258 1 98.69 300 ALA B N 1
ATOM 6964 C CA . ALA B 1 300 ? -2.555 -21.875 4.844 1 98.69 300 ALA B CA 1
ATOM 6965 C C . ALA B 1 300 ? -1.688 -20.859 4.094 1 98.69 300 ALA B C 1
ATOM 6967 O O . ALA B 1 300 ? -2.115 -19.734 3.844 1 98.69 300 ALA B O 1
ATOM 6968 N N . LEU B 1 301 ? -0.499 -21.266 3.787 1 98.75 301 LEU B N 1
ATOM 6969 C CA . LEU B 1 301 ? 0.424 -20.406 3.061 1 98.75 301 LEU B CA 1
ATOM 6970 C C . LEU B 1 301 ? -0.109 -20.094 1.668 1 98.75 301 LEU B C 1
ATOM 6972 O O . LEU B 1 301 ? -0.04 -18.938 1.218 1 98.75 301 LEU B O 1
ATOM 6976 N N . ALA B 1 302 ? -0.622 -21.047 0.986 1 98.62 302 ALA B N 1
ATOM 6977 C CA . ALA B 1 302 ? -1.217 -20.859 -0.335 1 98.62 302 ALA B CA 1
ATOM 6978 C C . ALA B 1 302 ? -2.391 -19.891 -0.278 1 98.62 302 ALA B C 1
ATOM 6980 O O . ALA B 1 302 ? -2.533 -19.031 -1.146 1 98.62 302 ALA B O 1
ATOM 6981 N N . GLU B 1 303 ? -3.215 -20.031 0.731 1 98 303 GLU B N 1
ATOM 6982 C CA . GLU B 1 303 ? -4.387 -19.156 0.848 1 98 303 GLU B CA 1
ATOM 6983 C C . GLU B 1 303 ? -3.979 -17.719 1.12 1 98 303 GLU B C 1
ATOM 6985 O O . GLU B 1 303 ? -4.637 -16.781 0.652 1 98 303 GLU B O 1
ATOM 6990 N N . ALA B 1 304 ? -2.938 -17.562 1.896 1 97.94 304 ALA B N 1
ATOM 6991 C CA . ALA B 1 304 ? -2.438 -16.219 2.184 1 97.94 304 ALA B CA 1
ATOM 6992 C C . ALA B 1 304 ? -2.01 -15.5 0.904 1 97.94 304 ALA B C 1
ATOM 6994 O O . ALA B 1 304 ? -2.066 -14.273 0.821 1 97.94 304 ALA B O 1
ATOM 6995 N N . CYS B 1 305 ? -1.649 -16.25 -0.111 1 97.69 305 CYS B N 1
ATOM 6996 C CA . CYS B 1 305 ? -1.149 -15.68 -1.358 1 97.69 305 CYS B CA 1
ATOM 6997 C C . CYS B 1 305 ? -2.133 -15.914 -2.498 1 97.69 305 CYS B C 1
ATOM 6999 O O . CYS B 1 305 ? -1.741 -15.938 -3.666 1 97.69 305 CYS B O 1
ATOM 7001 N N . HIS B 1 306 ? -3.4 -16.203 -2.188 1 96.56 306 HIS B N 1
ATOM 7002 C CA . HIS B 1 306 ? -4.41 -16.516 -3.191 1 96.56 306 HIS B CA 1
ATOM 7003 C C . HIS B 1 306 ? -5.023 -15.258 -3.779 1 96.56 306 HIS B C 1
ATOM 7005 O O . HIS B 1 306 ? -4.945 -15.023 -4.988 1 96.56 306 HIS B O 1
ATOM 7011 N N . ASN B 1 307 ? -5.531 -14.398 -2.852 1 92.56 307 ASN B N 1
ATOM 7012 C CA . ASN B 1 307 ? -6.234 -13.203 -3.289 1 92.56 307 ASN B CA 1
ATOM 7013 C C . ASN B 1 307 ? -5.648 -11.945 -2.658 1 92.56 307 ASN B C 1
ATOM 7015 O O . ASN B 1 307 ? -6.324 -10.922 -2.561 1 92.56 307 ASN B O 1
ATOM 7019 N N . ASP B 1 308 ? -4.426 -12.055 -2.176 1 96.19 308 ASP B N 1
ATOM 7020 C CA . ASP B 1 308 ? -3.744 -10.875 -1.65 1 96.19 308 ASP B CA 1
ATOM 7021 C C . ASP B 1 308 ? -3.592 -9.797 -2.727 1 96.19 308 ASP B C 1
ATOM 7023 O O . ASP B 1 308 ? -3.617 -10.102 -3.922 1 96.19 308 ASP B O 1
ATOM 7027 N N . TYR B 1 309 ? -3.516 -8.57 -2.309 1 95.94 309 TYR B N 1
ATOM 7028 C CA . TYR B 1 309 ? -3.115 -7.559 -3.275 1 95.94 309 TYR B CA 1
ATOM 7029 C C . TYR B 1 309 ? -1.599 -7.504 -3.414 1 95.94 309 TYR B C 1
ATOM 7031 O O . TYR B 1 309 ? -0.871 -7.902 -2.502 1 95.94 309 TYR B O 1
ATOM 7039 N N . PRO B 1 310 ? -1.002 -7.16 -4.559 1 90.19 310 PRO B N 1
ATOM 7040 C CA . PRO B 1 310 ? 0.355 -7.512 -4.984 1 90.19 310 PRO B CA 1
ATOM 7041 C C . PRO B 1 310 ? 1.413 -7.141 -3.949 1 90.19 310 PRO B C 1
ATOM 7043 O O . PRO B 1 310 ? 2.396 -7.863 -3.775 1 90.19 310 PRO B O 1
ATOM 7046 N N . TYR B 1 311 ? 1.449 -6.016 -3.225 1 97.56 311 TYR B N 1
ATOM 7047 C CA . TYR B 1 311 ? 2.529 -5.664 -2.311 1 97.56 311 TYR B CA 1
ATOM 7048 C C . TYR B 1 311 ? 2.076 -5.773 -0.86 1 97.56 311 TYR B C 1
ATOM 7050 O O . TYR B 1 311 ? 2.736 -5.254 0.044 1 97.56 311 TYR B O 1
ATOM 7058 N N . GLN B 1 312 ? 1.046 -6.508 -0.599 1 98.44 312 GLN B N 1
ATOM 7059 C CA . GLN B 1 312 ? 0.443 -6.574 0.728 1 98.44 312 GLN B CA 1
ATOM 7060 C C . GLN B 1 312 ? 1.437 -7.102 1.759 1 98.44 312 GLN B C 1
ATOM 7062 O O . GLN B 1 312 ? 1.664 -6.469 2.791 1 98.44 312 GLN B O 1
ATOM 7067 N N . LEU B 1 313 ? 2.006 -8.25 1.47 1 98.75 313 LEU B N 1
ATOM 7068 C CA . LEU B 1 313 ? 2.822 -8.953 2.455 1 98.75 313 LEU B CA 1
ATOM 7069 C C . LEU B 1 313 ? 4.148 -8.234 2.67 1 98.75 313 LEU B C 1
ATOM 7071 O O . LEU B 1 313 ? 4.738 -8.32 3.75 1 98.75 313 LEU B O 1
ATOM 7075 N N . PHE B 1 314 ? 4.605 -7.516 1.701 1 98.88 314 PHE B N 1
ATOM 7076 C CA . PHE B 1 314 ? 5.867 -6.793 1.797 1 98.88 314 PHE B CA 1
ATOM 7077 C C . PHE B 1 314 ? 5.668 -5.445 2.477 1 98.88 314 PHE B C 1
ATOM 7079 O O . PHE B 1 314 ? 6.559 -4.965 3.184 1 98.88 314 PHE B O 1
ATOM 7086 N N . LEU B 1 315 ? 4.504 -4.859 2.188 1 98.69 315 LEU B N 1
ATOM 7087 C CA . LEU B 1 315 ? 4.125 -3.695 2.98 1 98.69 315 LEU B CA 1
ATOM 7088 C C . LEU B 1 315 ? 4.062 -4.043 4.465 1 98.69 315 LEU B C 1
ATOM 7090 O O . LEU B 1 315 ? 4.574 -3.295 5.301 1 98.69 315 LEU B O 1
ATOM 7094 N N . GLN B 1 316 ? 3.471 -5.152 4.789 1 98.69 316 GLN B N 1
ATOM 7095 C CA . GLN B 1 316 ? 3.393 -5.629 6.168 1 98.69 316 GLN B CA 1
ATOM 7096 C C . GLN B 1 316 ? 4.785 -5.832 6.758 1 98.69 316 GLN B C 1
ATOM 7098 O O . GLN B 1 316 ? 5.027 -5.492 7.918 1 98.69 316 GLN B O 1
ATOM 7103 N N . ALA B 1 317 ? 5.645 -6.336 5.957 1 98.94 317 ALA B N 1
ATOM 7104 C CA . ALA B 1 317 ? 7.004 -6.586 6.43 1 98.94 317 ALA B CA 1
ATOM 7105 C C . ALA B 1 317 ? 7.707 -5.277 6.793 1 98.94 317 ALA B C 1
ATOM 7107 O O . ALA B 1 317 ? 8.383 -5.195 7.82 1 98.94 317 ALA B O 1
ATOM 7108 N N . ALA B 1 318 ? 7.582 -4.293 5.961 1 98.88 318 ALA B N 1
ATOM 7109 C CA . ALA B 1 318 ? 8.188 -2.994 6.246 1 98.88 318 ALA B CA 1
ATOM 7110 C C . ALA B 1 318 ? 7.617 -2.393 7.527 1 98.88 318 ALA B C 1
ATOM 7112 O O . ALA B 1 318 ? 8.359 -1.858 8.352 1 98.88 318 ALA B O 1
ATOM 7113 N N . LEU B 1 319 ? 6.312 -2.451 7.684 1 98.75 319 LEU B N 1
ATOM 7114 C CA . LEU B 1 319 ? 5.656 -1.916 8.875 1 98.75 319 LEU B CA 1
ATOM 7115 C C . LEU B 1 319 ? 6.113 -2.656 10.125 1 98.75 319 LEU B C 1
ATOM 7117 O O . LEU B 1 319 ? 6.297 -2.045 11.18 1 98.75 319 LEU B O 1
ATOM 7121 N N . ILE B 1 320 ? 6.297 -3.93 10.008 1 98.94 320 ILE B N 1
ATOM 7122 C CA . ILE B 1 320 ? 6.781 -4.738 11.117 1 98.94 320 ILE B CA 1
ATOM 7123 C C . ILE B 1 320 ? 8.195 -4.301 11.5 1 98.94 320 ILE B C 1
ATOM 7125 O O . ILE B 1 320 ? 8.5 -4.141 12.688 1 98.94 320 ILE B O 1
ATOM 7129 N N . LEU B 1 321 ? 9.031 -4.094 10.516 1 98.94 321 LEU B N 1
ATOM 7130 C CA . LEU B 1 321 ? 10.406 -3.68 10.797 1 98.94 321 LEU B CA 1
ATOM 7131 C C . LEU B 1 321 ? 10.43 -2.34 11.523 1 98.94 321 LEU B C 1
ATOM 7133 O O . LEU B 1 321 ? 11.203 -2.16 12.469 1 98.94 321 LEU B O 1
ATOM 7137 N N . TYR B 1 322 ? 9.633 -1.404 11.125 1 98.56 322 TYR B N 1
ATOM 7138 C CA . TYR B 1 322 ? 9.547 -0.129 11.828 1 98.56 322 TYR B CA 1
ATOM 7139 C C . TYR B 1 322 ? 9.094 -0.33 13.266 1 98.56 322 TYR B C 1
ATOM 7141 O O . TYR B 1 322 ? 9.648 0.269 14.195 1 98.56 322 TYR B O 1
ATOM 7149 N N . SER B 1 323 ? 8.102 -1.179 13.461 1 98.25 323 SER B N 1
ATOM 7150 C CA . SER B 1 323 ? 7.535 -1.414 14.781 1 98.25 323 SER B CA 1
ATOM 7151 C C . SER B 1 323 ? 8.531 -2.127 15.695 1 98.25 323 SER B C 1
ATOM 7153 O O . SER B 1 323 ? 8.508 -1.946 16.906 1 98.25 323 SER B O 1
ATOM 7155 N N . LEU B 1 324 ? 9.422 -2.904 15.117 1 98.69 324 LEU B N 1
ATOM 7156 C CA . LEU B 1 324 ? 10.391 -3.668 15.891 1 98.69 324 LEU B CA 1
ATOM 7157 C C . LEU B 1 324 ? 11.609 -2.812 16.234 1 98.69 324 LEU B C 1
ATOM 7159 O O . LEU B 1 324 ? 12.453 -3.223 17.031 1 98.69 324 LEU B O 1
ATOM 7163 N N . GLY B 1 325 ? 11.719 -1.659 15.703 1 98.38 325 GLY B N 1
ATOM 7164 C CA . GLY B 1 325 ? 12.852 -0.787 15.977 1 98.38 325 GLY B CA 1
ATOM 7165 C C . GLY B 1 325 ? 14.094 -1.165 15.195 1 98.38 325 GLY B C 1
ATOM 7166 O O . GLY B 1 325 ? 15.211 -1.085 15.711 1 98.38 325 GLY B O 1
ATOM 7167 N N . ALA B 1 326 ? 13.914 -1.614 13.945 1 98.75 326 ALA B N 1
ATOM 7168 C CA . ALA B 1 326 ? 15.039 -2.016 13.102 1 98.75 326 ALA B CA 1
ATOM 7169 C C . ALA B 1 326 ? 15.953 -0.829 12.812 1 98.75 326 ALA B C 1
ATOM 7171 O O . ALA B 1 326 ? 15.477 0.286 12.578 1 98.75 326 ALA B O 1
ATOM 7172 N N . GLN B 1 327 ? 17.234 -1.088 12.781 1 98.38 327 GLN B N 1
ATOM 7173 C CA . GLN B 1 327 ? 18.203 -0.058 12.453 1 98.38 327 GLN B CA 1
ATOM 7174 C C . GLN B 1 327 ? 18.188 0.255 10.961 1 98.38 327 GLN B C 1
ATOM 7176 O O . GLN B 1 327 ? 18.016 -0.643 10.133 1 98.38 327 GLN B O 1
ATOM 7181 N N . THR B 1 328 ? 18.438 1.454 10.672 1 97.56 328 THR B N 1
ATOM 7182 C CA . THR B 1 328 ? 18.484 1.887 9.281 1 97.56 328 THR B CA 1
ATOM 7183 C C . THR B 1 328 ? 19.828 1.526 8.648 1 97.56 328 THR B C 1
ATOM 7185 O O . THR B 1 328 ? 20.828 1.353 9.352 1 97.56 328 THR B O 1
ATOM 7188 N N . ASN B 1 329 ? 19.781 1.322 7.324 1 98.38 329 ASN B N 1
ATOM 7189 C CA . ASN B 1 329 ? 21.016 1.171 6.543 1 98.38 329 ASN B CA 1
ATOM 7190 C C . ASN B 1 329 ? 21.906 2.406 6.648 1 98.38 329 ASN B C 1
ATOM 7192 O O . ASN B 1 329 ? 21.453 3.521 6.367 1 98.38 329 ASN B O 1
ATOM 7196 N N . VAL B 1 330 ? 23.172 2.268 7.039 1 96.75 330 VAL B N 1
ATOM 7197 C CA . VAL B 1 330 ? 24.078 3.361 7.371 1 96.75 330 VAL B CA 1
ATOM 7198 C C . VAL B 1 330 ? 24.5 4.086 6.094 1 96.75 330 VAL B C 1
ATOM 7200 O O . VAL B 1 330 ? 25.031 5.195 6.152 1 96.75 330 VAL B O 1
ATOM 7203 N N . GLY B 1 331 ? 24.156 3.486 4.938 1 97.62 331 GLY B N 1
ATOM 7204 C CA . GLY B 1 331 ? 24.516 4.117 3.678 1 97.62 331 GLY B CA 1
ATOM 7205 C C . GLY B 1 331 ? 23.703 5.363 3.381 1 97.62 331 GLY B C 1
ATOM 7206 O O . GLY B 1 331 ? 24.094 6.172 2.531 1 97.62 331 GLY B O 1
ATOM 7207 N N . TRP B 1 332 ? 22.609 5.602 4.051 1 98.12 332 TRP B N 1
ATOM 7208 C CA . TRP B 1 332 ? 21.766 6.766 3.838 1 98.12 332 TRP B CA 1
ATOM 7209 C C . TRP B 1 332 ? 22.297 7.977 4.602 1 98.12 332 TRP B C 1
ATOM 7211 O O . TRP B 1 332 ? 22.781 7.844 5.73 1 98.12 332 TRP B O 1
ATOM 7221 N N . PRO B 1 333 ? 22.188 9.141 3.994 1 97.25 333 PRO B N 1
ATOM 7222 C CA . PRO B 1 333 ? 22.578 10.359 4.707 1 97.25 333 PRO B CA 1
ATOM 7223 C C . PRO B 1 333 ? 21.766 10.586 5.98 1 97.25 333 PRO B C 1
ATOM 7225 O O . PRO B 1 333 ? 20.562 10.352 5.996 1 97.25 333 PRO B O 1
ATOM 7228 N N . THR B 1 334 ? 22.438 10.992 7.043 1 96.38 334 THR B N 1
ATOM 7229 C CA . THR B 1 334 ? 21.812 11.398 8.289 1 96.38 334 THR B CA 1
ATOM 7230 C C . THR B 1 334 ? 22.344 12.758 8.75 1 96.38 334 THR B C 1
ATOM 7232 O O . THR B 1 334 ? 23.516 13.086 8.508 1 96.38 334 THR B O 1
ATOM 7235 N N . TYR B 1 335 ? 21.5 13.516 9.359 1 96.69 335 TYR B N 1
ATOM 7236 C CA . TYR B 1 335 ? 21.844 14.844 9.844 1 96.69 335 TYR B CA 1
ATOM 7237 C C . TYR B 1 335 ? 21.5 14.992 11.32 1 96.69 335 TYR B C 1
ATOM 7239 O O . TYR B 1 335 ? 20.547 14.391 11.812 1 96.69 335 TYR B O 1
ATOM 7247 N N . PRO B 1 336 ? 22.297 15.781 12.047 1 96.12 336 PRO B N 1
ATOM 7248 C CA . PRO B 1 336 ? 22.031 15.938 13.477 1 96.12 336 PRO B CA 1
ATOM 7249 C C . PRO B 1 336 ? 20.703 16.625 13.758 1 96.12 336 PRO B C 1
ATOM 7251 O O . PRO B 1 336 ? 20.078 16.391 14.805 1 96.12 336 PRO B O 1
ATOM 7254 N N . ASN B 1 337 ? 20.25 17.484 12.828 1 97.94 337 ASN B N 1
ATOM 7255 C CA . ASN B 1 337 ? 19.109 18.328 13.141 1 97.94 337 ASN B CA 1
ATOM 7256 C C . ASN B 1 337 ? 17.938 18.062 12.195 1 97.94 337 ASN B C 1
ATOM 7258 O O . ASN B 1 337 ? 17.016 18.875 12.094 1 97.94 337 ASN B O 1
ATOM 7262 N N . GLN B 1 338 ? 17.984 17 11.406 1 97.88 338 GLN B N 1
ATOM 7263 C CA . GLN B 1 338 ? 16.922 16.672 10.469 1 97.88 338 GLN B CA 1
ATOM 7264 C C . GLN B 1 338 ? 16.547 15.195 10.578 1 97.88 338 GLN B C 1
ATOM 7266 O O . GLN B 1 338 ? 17.375 14.359 10.961 1 97.88 338 GLN B O 1
ATOM 7271 N N . VAL B 1 339 ? 15.359 14.859 10.242 1 97.5 339 VAL B N 1
ATOM 7272 C CA . VAL B 1 339 ? 14.891 13.484 10.094 1 97.5 339 VAL B CA 1
ATOM 7273 C C . VAL B 1 339 ? 14.211 13.312 8.742 1 97.5 339 VAL B C 1
ATOM 7275 O O . VAL B 1 339 ? 13.539 14.227 8.258 1 97.5 339 VAL B O 1
ATOM 7278 N N . SER B 1 340 ? 14.43 12.164 8.078 1 97.12 340 SER B N 1
ATOM 7279 C CA . SER B 1 340 ? 13.859 11.875 6.766 1 97.12 340 SER B CA 1
ATOM 7280 C C . SER B 1 340 ? 12.406 11.43 6.879 1 97.12 340 SER B C 1
ATOM 7282 O O . SER B 1 340 ? 12.008 10.859 7.898 1 97.12 340 SER B O 1
ATOM 7284 N N . PHE B 1 341 ? 11.664 11.719 5.746 1 97.44 341 PHE B N 1
ATOM 7285 C CA . PHE B 1 341 ? 10.266 11.305 5.691 1 97.44 341 PHE B CA 1
ATOM 7286 C C . PHE B 1 341 ? 9.812 11.109 4.25 1 97.44 341 PHE B C 1
ATOM 7288 O O . PHE B 1 341 ? 9.602 9.977 3.807 1 97.44 341 PHE B O 1
ATOM 7295 N N . VAL B 1 342 ? 9.898 12.125 3.357 1 97 342 VAL B N 1
ATOM 7296 C CA . VAL B 1 342 ? 9.344 12.133 2.006 1 97 342 VAL B CA 1
ATOM 7297 C C . VAL B 1 342 ? 10.438 11.758 1.003 1 97 342 VAL B C 1
ATOM 7299 O O . VAL B 1 342 ? 10.141 11.398 -0.14 1 97 342 VAL B O 1
ATOM 7302 N N . SER B 1 343 ? 11.641 11.875 1.363 1 96.56 343 SER B N 1
ATOM 7303 C CA . SER B 1 343 ? 12.805 11.531 0.565 1 96.56 343 SER B CA 1
ATOM 7304 C C . SER B 1 343 ? 13.875 10.844 1.414 1 96.56 343 SER B C 1
ATOM 7306 O O . SER B 1 343 ? 13.617 10.477 2.562 1 96.56 343 SER B O 1
ATOM 7308 N N . ASN B 1 344 ? 14.961 10.539 0.839 1 97.25 344 ASN B N 1
ATOM 7309 C CA . ASN B 1 344 ? 16.016 9.867 1.586 1 97.25 344 ASN B CA 1
ATOM 7310 C C . ASN B 1 344 ? 15.523 8.555 2.195 1 97.25 344 ASN B C 1
ATOM 7312 O O . ASN B 1 344 ? 14.828 7.785 1.534 1 97.25 344 ASN B O 1
ATOM 7316 N N . ASN B 1 345 ? 15.93 8.18 3.324 1 97.69 345 ASN B N 1
ATOM 7317 C CA . ASN B 1 345 ? 15.523 6.918 3.932 1 97.69 345 ASN B CA 1
ATOM 7318 C C . ASN B 1 345 ? 14.227 7.074 4.727 1 97.69 345 ASN B C 1
ATOM 7320 O O . ASN B 1 345 ? 14 6.359 5.703 1 97.69 345 ASN B O 1
ATOM 7324 N N . GLY B 1 346 ? 13.398 8 4.336 1 97.88 346 GLY B N 1
ATOM 7325 C CA . GLY B 1 346 ? 12.133 8.234 5.012 1 97.88 346 GLY B CA 1
ATOM 7326 C C . GLY B 1 346 ? 11.172 7.074 4.887 1 97.88 346 GLY B C 1
ATOM 7327 O O . GLY B 1 346 ? 11.188 6.352 3.885 1 97.88 346 GLY B O 1
ATOM 7328 N N . SER B 1 347 ? 10.273 6.938 5.906 1 97.62 347 SER B N 1
ATOM 7329 C CA . SER B 1 347 ? 9.297 5.855 5.91 1 97.62 347 SER B CA 1
ATOM 7330 C C . SER B 1 347 ? 8.344 5.965 4.727 1 97.62 347 SER B C 1
ATOM 7332 O O . SER B 1 347 ? 8 4.957 4.105 1 97.62 347 SER B O 1
ATOM 7334 N N . SER B 1 348 ? 7.895 7.215 4.402 1 97.56 348 SER B N 1
ATOM 7335 C CA . SER B 1 348 ? 7.016 7.395 3.248 1 97.56 348 SER B CA 1
ATOM 7336 C C . SER B 1 348 ? 7.715 6.992 1.955 1 97.56 348 SER B C 1
ATOM 7338 O O . SER B 1 348 ? 7.086 6.438 1.051 1 97.56 348 SER B O 1
ATOM 7340 N N . THR B 1 349 ? 9.008 7.312 1.859 1 98 349 THR B N 1
ATOM 7341 C CA . THR B 1 349 ? 9.797 6.945 0.689 1 98 349 THR B CA 1
ATOM 7342 C C . THR B 1 349 ? 9.797 5.434 0.49 1 98 349 THR B C 1
ATOM 7344 O O . THR B 1 349 ? 9.508 4.945 -0.605 1 98 349 THR B O 1
ATOM 7347 N N . LEU B 1 350 ? 10.07 4.715 1.562 1 98.62 350 LEU B N 1
ATOM 7348 C CA . LEU B 1 350 ? 10.133 3.26 1.479 1 98.62 350 LEU B CA 1
ATOM 7349 C C . LEU B 1 350 ? 8.773 2.68 1.116 1 98.62 350 LEU B C 1
ATOM 7351 O O . LEU B 1 350 ? 8.664 1.848 0.212 1 98.62 350 LEU B O 1
ATOM 7355 N N . LEU B 1 351 ? 7.77 3.09 1.831 1 98.62 351 LEU B N 1
ATOM 7356 C CA . LEU B 1 351 ? 6.453 2.473 1.684 1 98.62 351 LEU B CA 1
ATOM 7357 C C . LEU B 1 351 ? 5.875 2.754 0.302 1 98.62 351 LEU B C 1
ATOM 7359 O O . LEU B 1 351 ? 5.211 1.895 -0.285 1 98.62 351 LEU B O 1
ATOM 7363 N N . CYS B 1 352 ? 6.098 3.926 -0.268 1 98.06 352 CYS B N 1
ATOM 7364 C CA . CYS B 1 352 ? 5.66 4.215 -1.629 1 98.06 352 CYS B CA 1
ATOM 7365 C C . CYS B 1 352 ? 6.5 3.451 -2.646 1 98.06 352 CYS B C 1
ATOM 7367 O O . CYS B 1 352 ? 5.98 2.977 -3.656 1 98.06 352 CYS B O 1
ATOM 7369 N N . ALA B 1 353 ? 7.793 3.295 -2.363 1 98.25 353 ALA B N 1
ATOM 7370 C CA . ALA B 1 353 ? 8.695 2.598 -3.279 1 98.25 353 ALA B CA 1
ATOM 7371 C C . ALA B 1 353 ? 8.312 1.127 -3.412 1 98.25 353 ALA B C 1
ATOM 7373 O O . ALA B 1 353 ? 8.43 0.544 -4.492 1 98.25 353 ALA B O 1
ATOM 7374 N N . ILE B 1 354 ? 7.867 0.501 -2.328 1 98.62 354 ILE B N 1
ATOM 7375 C CA . ILE B 1 354 ? 7.484 -0.907 -2.332 1 98.62 354 ILE B CA 1
ATOM 7376 C C . ILE B 1 354 ? 6.352 -1.132 -3.332 1 98.62 354 ILE B C 1
ATOM 7378 O O . ILE B 1 354 ? 6.406 -2.062 -4.141 1 98.62 354 ILE B O 1
ATOM 7382 N N . SER B 1 355 ? 5.363 -0.278 -3.33 1 98.06 355 SER B N 1
ATOM 7383 C CA . SER B 1 355 ? 4.223 -0.416 -4.23 1 98.06 355 SER B CA 1
ATOM 7384 C C . SER B 1 355 ? 4.617 -0.115 -5.672 1 98.06 355 SER B C 1
ATOM 7386 O O . SER B 1 355 ? 4.164 -0.792 -6.598 1 98.06 355 SER B O 1
ATOM 7388 N N . GLU B 1 356 ? 5.43 0.88 -5.867 1 97.06 356 GLU B N 1
ATOM 7389 C CA . GLU B 1 356 ? 5.816 1.28 -7.215 1 97.06 356 GLU B CA 1
ATOM 7390 C C . GLU B 1 356 ? 6.637 0.19 -7.898 1 97.06 356 GLU B C 1
ATOM 7392 O O . GLU B 1 356 ? 6.371 -0.163 -9.047 1 97.06 356 GLU B O 1
ATOM 7397 N N . VAL B 1 357 ? 7.637 -0.323 -7.16 1 98.44 357 VAL B N 1
ATOM 7398 C CA . VAL B 1 357 ? 8.492 -1.337 -7.766 1 98.44 357 VAL B CA 1
ATOM 7399 C C . VAL B 1 357 ? 7.68 -2.6 -8.047 1 98.44 357 VAL B C 1
ATOM 7401 O O . VAL B 1 357 ? 7.941 -3.309 -9.016 1 98.44 357 VAL B O 1
ATOM 7404 N N . CYS B 1 358 ? 6.695 -2.863 -7.219 1 98.38 358 CYS B N 1
ATOM 7405 C CA . CYS B 1 358 ? 5.793 -3.986 -7.445 1 98.38 358 CYS B CA 1
ATOM 7406 C C . CYS B 1 358 ? 5.105 -3.871 -8.797 1 98.38 358 CYS B C 1
ATOM 7408 O O . CYS B 1 358 ? 5.074 -4.832 -9.57 1 98.38 358 CYS B O 1
ATOM 7410 N N . GLY B 1 359 ? 4.559 -2.695 -9.094 1 97.75 359 GLY B N 1
ATOM 7411 C CA . GLY B 1 359 ? 3.914 -2.479 -10.383 1 97.75 359 GLY B CA 1
ATOM 7412 C C . GLY B 1 359 ? 4.852 -2.664 -11.562 1 97.75 359 GLY B C 1
ATOM 7413 O O . GLY B 1 359 ? 4.473 -3.246 -12.578 1 97.75 359 GLY B O 1
ATOM 7414 N N . ILE B 1 360 ? 6.055 -2.223 -11.406 1 97.25 360 ILE B N 1
ATOM 7415 C CA . ILE B 1 360 ? 7.074 -2.348 -12.445 1 97.25 360 ILE B CA 1
ATOM 7416 C C . ILE B 1 360 ? 7.422 -3.82 -12.656 1 97.25 360 ILE B C 1
ATOM 7418 O O . ILE B 1 360 ? 7.488 -4.293 -13.797 1 97.25 360 ILE B O 1
ATOM 7422 N N . ALA B 1 361 ? 7.57 -4.527 -11.539 1 98.56 361 ALA B N 1
ATOM 7423 C CA . ALA B 1 361 ? 7.918 -5.945 -11.602 1 98.56 361 ALA B CA 1
ATOM 7424 C C . ALA B 1 361 ? 6.828 -6.75 -12.305 1 98.56 361 ALA B C 1
ATOM 7426 O O . ALA B 1 361 ? 7.121 -7.656 -13.078 1 98.56 361 ALA B O 1
ATOM 7427 N N . LEU B 1 362 ? 5.617 -6.441 -12.047 1 98.38 362 LEU B N 1
ATOM 7428 C CA . LEU B 1 362 ? 4.508 -7.152 -12.672 1 98.38 362 LEU B CA 1
ATOM 7429 C C . LEU B 1 362 ? 4.508 -6.934 -14.18 1 98.38 362 LEU B C 1
ATOM 7431 O O . LEU B 1 362 ? 4.227 -7.859 -14.945 1 98.38 362 LEU B O 1
ATOM 7435 N N . LYS B 1 363 ? 4.801 -5.758 -14.625 1 96.62 363 LYS B N 1
ATOM 7436 C CA . LYS B 1 363 ? 4.867 -5.496 -16.062 1 96.62 363 LYS B CA 1
ATO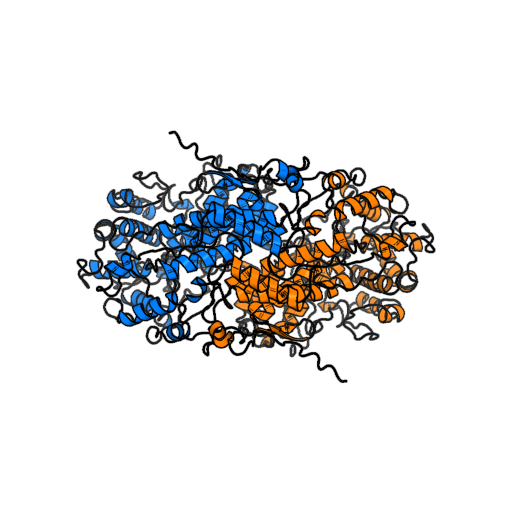M 7437 C C . LYS B 1 363 ? 5.992 -6.297 -16.719 1 96.62 363 LYS B C 1
ATOM 7439 O O . LYS B 1 363 ? 5.84 -6.793 -17.828 1 96.62 363 LYS B O 1
ATOM 7444 N N . HIS B 1 364 ? 7.125 -6.406 -16 1 96.81 364 HIS B N 1
ATOM 7445 C CA . HIS B 1 364 ? 8.188 -7.277 -16.469 1 96.81 364 HIS B CA 1
ATOM 7446 C C . HIS B 1 364 ? 7.699 -8.711 -16.641 1 96.81 364 HIS B C 1
ATOM 7448 O O . HIS B 1 364 ? 7.988 -9.367 -17.641 1 96.81 364 HIS B O 1
ATOM 7454 N N . SER B 1 365 ? 7 -9.18 -15.602 1 98 365 SER B N 1
ATOM 7455 C CA . SER B 1 365 ? 6.488 -10.547 -15.633 1 98 365 SER B CA 1
ATOM 7456 C C . SER B 1 365 ? 5.586 -10.773 -16.844 1 98 365 SER B C 1
ATOM 7458 O O . SER B 1 365 ? 5.723 -11.773 -17.547 1 98 365 SER B O 1
ATOM 7460 N N . TRP B 1 366 ? 4.699 -9.867 -17.141 1 97.62 366 TRP B N 1
ATOM 7461 C CA . TRP B 1 366 ? 3.75 -10.016 -18.234 1 97.62 366 TRP B CA 1
ATOM 7462 C C . TRP B 1 366 ? 4.465 -9.969 -19.578 1 97.62 366 TRP B C 1
ATOM 7464 O O . TRP B 1 366 ? 4.062 -10.656 -20.531 1 97.62 366 TRP B O 1
ATOM 7474 N N . TYR B 1 367 ? 5.52 -9.211 -19.656 1 94.94 367 TYR B N 1
ATOM 7475 C CA . TYR B 1 367 ? 6.332 -9.188 -20.875 1 94.94 367 TYR B CA 1
ATOM 7476 C C . TYR B 1 367 ? 6.895 -10.57 -21.188 1 94.94 367 TYR B C 1
ATOM 7478 O O . TYR B 1 367 ? 6.719 -11.078 -22.297 1 94.94 367 TYR B O 1
ATOM 7486 N N . TRP B 1 368 ? 7.52 -11.18 -20.219 1 95.56 368 TRP B N 1
ATOM 7487 C CA . TRP B 1 368 ? 8.18 -12.469 -20.422 1 95.56 368 TRP B CA 1
ATOM 7488 C C . TRP B 1 368 ? 7.152 -13.578 -20.609 1 95.56 368 TRP B C 1
ATOM 7490 O O . TRP B 1 368 ? 7.375 -14.508 -21.391 1 95.56 368 TRP B O 1
ATOM 7500 N N . LYS B 1 369 ? 6.02 -13.469 -19.938 1 97.12 369 LYS B N 1
ATOM 7501 C CA . LYS B 1 369 ? 4.98 -14.484 -20.016 1 97.12 369 LYS B CA 1
ATOM 7502 C C . LYS B 1 369 ? 4.379 -14.555 -21.422 1 97.12 369 LYS B C 1
ATOM 7504 O O . LYS B 1 369 ? 4.348 -15.617 -22.031 1 97.12 369 LYS B O 1
ATOM 7509 N N . TRP B 1 370 ? 3.934 -13.383 -21.906 1 96.81 370 TRP B N 1
ATOM 7510 C CA . TRP B 1 370 ? 3.076 -13.391 -23.094 1 96.81 370 TRP B CA 1
ATOM 7511 C C . TRP B 1 370 ? 3.9 -13.242 -24.359 1 96.81 370 TRP B C 1
ATOM 7513 O O . TRP B 1 370 ? 3.555 -13.805 -25.406 1 96.81 370 TRP B O 1
ATOM 7523 N N . LEU B 1 371 ? 5 -12.508 -24.297 1 93.31 371 LEU B N 1
ATOM 7524 C CA . LEU B 1 371 ? 5.707 -12.203 -25.531 1 93.31 371 LEU B CA 1
ATOM 7525 C C . LEU B 1 371 ? 6.82 -13.211 -25.781 1 93.31 371 LEU B C 1
ATOM 7527 O O . LEU B 1 371 ? 7.238 -13.406 -26.938 1 93.31 371 LEU B O 1
ATOM 7531 N N . HIS B 1 372 ? 7.227 -13.953 -24.703 1 92.88 372 HIS B N 1
ATOM 7532 C CA . HIS B 1 372 ? 8.422 -14.75 -24.922 1 92.88 372 HIS B CA 1
ATOM 7533 C C . HIS B 1 372 ? 8.148 -16.234 -24.672 1 92.88 372 HIS B C 1
ATOM 7535 O O . HIS B 1 372 ? 8.297 -17.062 -25.578 1 92.88 372 HIS B O 1
ATOM 7541 N N . TYR B 1 373 ? 7.691 -16.609 -23.562 1 94.88 373 TYR B N 1
ATOM 7542 C CA . TYR B 1 373 ? 7.797 -18 -23.188 1 94.88 373 TYR B CA 1
ATOM 7543 C C . TYR B 1 373 ? 6.469 -18.734 -23.391 1 94.88 373 TYR B C 1
ATOM 7545 O O . TYR B 1 373 ? 6.422 -19.797 -24.016 1 94.88 373 TYR B O 1
ATOM 7553 N N . ARG B 1 374 ? 5.316 -18.094 -22.797 1 97.62 374 ARG B N 1
ATOM 7554 C CA . ARG B 1 374 ? 3.998 -18.719 -22.844 1 97.62 374 ARG B CA 1
ATOM 7555 C C . ARG B 1 374 ? 4.059 -20.156 -22.344 1 97.62 374 ARG B C 1
ATOM 7557 O O . ARG B 1 374 ? 3.508 -21.062 -22.984 1 97.62 374 ARG B O 1
ATOM 7564 N N . LYS B 1 375 ? 4.707 -20.391 -21.234 1 97.5 375 LYS B N 1
ATOM 7565 C CA . LYS B 1 375 ? 4.938 -21.703 -20.641 1 97.5 375 LYS B CA 1
ATOM 7566 C C . LYS B 1 375 ? 3.65 -22.281 -20.047 1 97.5 375 LYS B C 1
ATOM 7568 O O . LYS B 1 375 ? 2.873 -21.547 -19.422 1 97.5 375 LYS B O 1
ATOM 7573 N N . LEU B 1 376 ? 3.436 -23.594 -20.234 1 96.88 376 LEU B N 1
ATOM 7574 C CA . LEU B 1 376 ? 2.258 -24.25 -19.672 1 96.88 376 LEU B CA 1
ATOM 7575 C C . LEU B 1 376 ? 2.336 -24.281 -18.141 1 96.88 376 LEU B C 1
ATOM 7577 O O . LEU B 1 376 ? 3.43 -24.281 -17.578 1 96.88 376 LEU B O 1
ATOM 7581 N N . ARG B 1 377 ? 1.238 -24.328 -17.469 1 98.38 377 ARG B N 1
ATOM 7582 C CA . ARG B 1 377 ? 1.074 -24.391 -16.016 1 98.38 377 ARG B CA 1
ATOM 7583 C C . ARG B 1 377 ? 1.157 -25.828 -15.523 1 98.38 377 ARG B C 1
ATOM 7585 O O . ARG B 1 377 ? 0.904 -26.766 -16.281 1 98.38 377 ARG B O 1
ATOM 7592 N N . PRO B 1 378 ? 1.425 -26.047 -14.227 1 98.56 378 PRO B N 1
ATOM 7593 C CA . PRO B 1 378 ? 1.494 -27.406 -13.664 1 98.56 378 PRO B CA 1
ATOM 7594 C C . PRO B 1 378 ? 0.198 -28.188 -13.844 1 98.56 378 PRO B C 1
ATOM 7596 O O . PRO B 1 378 ? 0.231 -29.406 -14.023 1 98.56 378 PRO B O 1
ATOM 7599 N N . GLU B 1 379 ? -0.858 -27.5 -13.812 1 97.69 379 GLU B N 1
ATOM 7600 C CA . GLU B 1 379 ? -2.162 -28.141 -13.961 1 97.69 379 GLU B CA 1
ATOM 7601 C C . GLU B 1 379 ? -2.256 -28.891 -15.289 1 97.69 379 GLU B C 1
ATOM 7603 O O . GLU B 1 379 ? -2.732 -30.031 -15.336 1 97.69 379 GLU B O 1
ATOM 7608 N N . ALA B 1 380 ? -1.859 -28.312 -16.359 1 98.38 380 ALA B N 1
ATOM 7609 C CA . ALA B 1 380 ? -1.854 -28.938 -17.688 1 98.38 380 ALA B CA 1
ATOM 7610 C C . ALA B 1 380 ? -0.815 -30.062 -17.75 1 98.38 380 ALA B C 1
ATOM 7612 O O . ALA B 1 380 ? -1.068 -31.109 -18.328 1 98.38 380 ALA B O 1
ATOM 7613 N N . PHE B 1 381 ? 0.362 -29.844 -17.188 1 98.75 381 PHE B N 1
ATOM 7614 C CA . PHE B 1 381 ? 1.393 -30.875 -17.125 1 98.75 381 PHE B CA 1
ATOM 7615 C C . PHE B 1 381 ? 0.88 -32.094 -16.391 1 98.75 381 PHE B C 1
ATOM 7617 O O . PHE B 1 381 ? 1.152 -33.219 -16.812 1 98.75 381 PHE B O 1
ATOM 7624 N N . GLY B 1 382 ? 0.136 -31.875 -15.289 1 98.81 382 GLY B N 1
ATOM 7625 C CA . GLY B 1 382 ? -0.494 -32.969 -14.578 1 98.81 382 GLY B CA 1
ATOM 7626 C C . GLY B 1 382 ? -1.502 -33.719 -15.43 1 98.81 382 GLY B C 1
ATOM 7627 O O . GLY B 1 382 ? -1.606 -34.938 -15.328 1 98.81 382 GLY B O 1
ATOM 7628 N N . LEU B 1 383 ? -2.232 -33.031 -16.234 1 98.69 383 LEU B N 1
ATOM 7629 C CA . LEU B 1 383 ? -3.199 -33.625 -17.125 1 98.69 383 LEU B CA 1
ATOM 7630 C C . LEU B 1 383 ? -2.498 -34.531 -18.156 1 98.69 383 LEU B C 1
ATOM 7632 O O . LEU B 1 383 ? -2.93 -35.656 -18.406 1 98.69 383 LEU B O 1
ATOM 7636 N N . TRP B 1 384 ? -1.396 -34.031 -18.781 1 98.62 384 TRP B N 1
ATOM 7637 C CA . TRP B 1 384 ? -0.615 -34.812 -19.734 1 98.62 384 TRP B CA 1
ATOM 7638 C C . TRP B 1 384 ? -0.044 -36.062 -19.078 1 98.62 384 TRP B C 1
ATOM 7640 O O . TRP B 1 384 ? -0.032 -37.156 -19.688 1 98.62 384 TRP B O 1
ATOM 7650 N N . THR B 1 385 ? 0.433 -35.875 -17.891 1 98.81 385 THR B N 1
ATOM 7651 C CA . THR B 1 385 ? 0.985 -37 -17.141 1 98.81 385 THR B CA 1
ATOM 7652 C C . THR B 1 385 ? -0.069 -38.094 -16.938 1 98.81 385 THR B C 1
ATOM 7654 O O . THR B 1 385 ? 0.211 -39.281 -17.125 1 98.81 385 THR B O 1
ATOM 7657 N N . HIS B 1 386 ? -1.214 -37.656 -16.547 1 98.69 386 HIS B N 1
ATOM 7658 C CA . HIS B 1 386 ? -2.312 -38.625 -16.391 1 98.69 386 HIS B CA 1
ATOM 7659 C C . HIS B 1 386 ? -2.605 -39.344 -17.703 1 98.69 386 HIS B C 1
ATOM 7661 O O . HIS B 1 386 ? -2.768 -40.562 -17.719 1 98.69 386 HIS B O 1
ATOM 7667 N N . ASP B 1 387 ? -2.713 -38.625 -18.812 1 98.19 387 ASP B N 1
ATOM 7668 C CA . ASP B 1 387 ? -3.07 -39.188 -20.109 1 98.19 387 ASP B CA 1
ATOM 7669 C C . ASP B 1 387 ? -2.086 -40.281 -20.516 1 98.19 387 ASP B C 1
ATOM 7671 O O . ASP B 1 387 ? -2.484 -41.312 -21.062 1 98.19 387 ASP B O 1
ATOM 7675 N N . VAL B 1 388 ? -0.862 -40.031 -20.234 1 98.44 388 VAL B N 1
ATOM 7676 C CA . VAL B 1 388 ? 0.172 -41 -20.578 1 98.44 388 VAL B CA 1
ATOM 7677 C C . VAL B 1 388 ? 0.086 -42.188 -19.641 1 98.44 388 VAL B C 1
ATOM 7679 O O . VAL B 1 388 ? 0.049 -43.344 -20.094 1 98.44 388 VAL B O 1
ATOM 7682 N N . LYS B 1 389 ? 0.007 -41.969 -18.359 1 97.75 389 LYS B N 1
ATOM 7683 C CA . LYS B 1 389 ? 0.022 -43.031 -17.359 1 97.75 389 LYS B CA 1
ATOM 7684 C C . LYS B 1 389 ? -1.23 -43.906 -17.453 1 97.75 389 LYS B C 1
ATOM 7686 O O . LYS B 1 389 ? -1.18 -45.094 -17.188 1 97.75 389 LYS B O 1
ATOM 7691 N N . ALA B 1 390 ? -2.283 -43.281 -17.828 1 96.62 390 ALA B N 1
ATOM 7692 C CA . ALA B 1 390 ? -3.551 -44 -17.938 1 96.62 390 ALA B CA 1
ATOM 7693 C C . ALA B 1 390 ? -3.686 -44.656 -19.312 1 96.62 390 ALA B C 1
ATOM 7695 O O . ALA B 1 390 ? -4.629 -45.406 -19.547 1 96.62 390 ALA B O 1
ATOM 7696 N N . GLY B 1 391 ? -2.758 -44.375 -20.234 1 95.94 391 GLY B N 1
ATOM 7697 C CA . GLY B 1 391 ? -2.744 -45.031 -21.531 1 95.94 391 GLY B CA 1
ATOM 7698 C C . GLY B 1 391 ? -3.715 -44.375 -22.516 1 95.94 391 GLY B C 1
ATOM 7699 O O . GLY B 1 391 ? -4.117 -45.031 -23.5 1 95.94 391 GLY B O 1
ATOM 7700 N N . LEU B 1 392 ? -4.129 -43.219 -22.25 1 95.56 392 LEU B N 1
ATOM 7701 C CA . LEU B 1 392 ? -5.07 -42.531 -23.141 1 95.56 392 LEU B CA 1
ATOM 7702 C C . LEU B 1 392 ? -4.371 -42.062 -24.406 1 95.56 392 LEU B C 1
ATOM 7704 O O . LEU B 1 392 ? -4.992 -41.969 -25.469 1 95.56 392 LEU B O 1
ATOM 7708 N N . VAL B 1 393 ? -3.105 -41.594 -24.234 1 95.38 393 VAL B N 1
ATOM 7709 C CA . VAL B 1 393 ? -2.307 -41.062 -25.344 1 95.38 393 VAL B CA 1
ATOM 7710 C C . VAL B 1 393 ? -0.878 -41.594 -25.25 1 95.38 393 VAL B C 1
ATOM 7712 O O . VAL B 1 393 ? -0.324 -41.719 -24.156 1 95.38 393 VAL B O 1
ATOM 7715 N N . PRO B 1 394 ? -0.305 -41.906 -26.406 1 96.38 394 PRO B N 1
ATOM 7716 C CA . PRO B 1 394 ? 1.107 -42.312 -26.344 1 96.38 394 PRO B CA 1
ATOM 7717 C C . PRO B 1 394 ? 2.016 -41.156 -25.922 1 96.38 394 PRO B C 1
ATOM 7719 O O . PRO B 1 394 ? 1.774 -40 -26.297 1 96.38 394 PRO B O 1
ATOM 7722 N N . ASN B 1 395 ? 3.016 -41.438 -25.188 1 97.88 395 ASN B N 1
ATOM 7723 C CA . ASN B 1 395 ? 3.975 -40.438 -24.781 1 97.88 395 ASN B CA 1
ATOM 7724 C C . ASN B 1 395 ? 4.883 -40 -25.922 1 97.88 395 ASN B C 1
ATOM 7726 O O . ASN B 1 395 ? 5.105 -38.812 -26.141 1 97.88 395 ASN B O 1
ATOM 7730 N N . LYS B 1 396 ? 5.336 -40.969 -26.641 1 94.94 396 LYS B N 1
ATOM 7731 C CA . LYS B 1 396 ? 6.277 -40.75 -27.734 1 94.94 396 LYS B CA 1
ATOM 7732 C C . LYS B 1 396 ? 5.637 -39.906 -28.828 1 94.94 396 LYS B C 1
ATOM 7734 O O . LYS B 1 396 ? 4.516 -40.188 -29.266 1 94.94 396 LYS B O 1
ATOM 7739 N N . ASP B 1 397 ? 6.301 -38.875 -29.266 1 87.88 397 ASP B N 1
ATOM 7740 C CA . ASP B 1 397 ? 5.879 -38 -30.328 1 87.88 397 ASP B CA 1
ATOM 7741 C C . ASP B 1 397 ? 4.578 -37.281 -29.969 1 87.88 397 ASP B C 1
ATOM 7743 O O . ASP B 1 397 ? 3.719 -37.062 -30.828 1 87.88 397 ASP B O 1
ATOM 7747 N N . ASN B 1 398 ? 4.328 -37.062 -28.719 1 93.5 398 ASN B N 1
ATOM 7748 C CA . ASN B 1 398 ? 3.199 -36.281 -28.234 1 93.5 398 ASN B CA 1
ATOM 7749 C C . ASN B 1 398 ? 3.629 -35.281 -27.141 1 93.5 398 ASN B C 1
ATOM 7751 O O . ASN B 1 398 ? 3.717 -34.094 -27.391 1 93.5 398 ASN B O 1
ATOM 7755 N N . PHE B 1 399 ? 3.961 -35.938 -25.984 1 97.38 399 PHE B N 1
ATOM 7756 C CA . PHE B 1 399 ? 4.371 -35.094 -24.875 1 97.38 399 PHE B CA 1
ATOM 7757 C C . PHE B 1 399 ? 5.859 -35.281 -24.578 1 97.38 399 PHE B C 1
ATOM 7759 O O . PHE B 1 399 ? 6.539 -34.312 -24.219 1 97.38 399 PHE B O 1
ATOM 7766 N N . ASP B 1 400 ? 6.391 -36.531 -24.703 1 97.69 400 ASP B N 1
ATOM 7767 C CA . ASP B 1 400 ? 7.777 -36.906 -24.453 1 97.69 400 ASP B CA 1
ATOM 7768 C C . ASP B 1 400 ? 8.172 -36.625 -23 1 97.69 400 ASP B C 1
ATOM 7770 O O . ASP B 1 400 ? 9.234 -36.031 -22.75 1 97.69 400 ASP B O 1
ATOM 7774 N N . ILE B 1 401 ? 7.266 -36.938 -22.094 1 98.5 401 ILE B N 1
ATOM 7775 C CA . ILE B 1 401 ? 7.512 -36.75 -20.672 1 98.5 401 ILE B CA 1
ATOM 7776 C C . ILE B 1 401 ? 8.602 -37.688 -20.188 1 98.5 401 ILE B C 1
ATOM 7778 O O . ILE B 1 401 ? 8.594 -38.875 -20.547 1 98.5 401 ILE B O 1
ATOM 7782 N N . SER B 1 402 ? 9.477 -37.219 -19.422 1 98.56 402 SER B N 1
ATOM 7783 C CA . SER B 1 402 ? 10.633 -37.969 -18.938 1 98.56 402 SER B CA 1
ATOM 7784 C C . SER B 1 402 ? 10.211 -39.062 -17.969 1 98.56 402 SER B C 1
ATOM 7786 O O . SER B 1 402 ? 9.297 -38.875 -17.172 1 98.56 402 SER B O 1
ATOM 7788 N N . ASP B 1 403 ? 11 -40.188 -17.922 1 98 403 ASP B N 1
ATOM 7789 C CA . ASP B 1 403 ? 10.781 -41.312 -17.031 1 98 403 ASP B CA 1
ATOM 7790 C C . ASP B 1 403 ? 11.047 -40.938 -15.578 1 98 403 ASP B C 1
ATOM 7792 O O . ASP B 1 403 ? 10.594 -41.625 -14.656 1 98 403 ASP B O 1
ATOM 7796 N N . ILE B 1 404 ? 11.758 -39.844 -15.391 1 98.19 404 ILE B N 1
ATOM 7797 C CA . ILE B 1 404 ? 12 -39.344 -14.039 1 98.19 404 ILE B CA 1
ATOM 7798 C C . ILE B 1 404 ? 10.672 -39.125 -13.328 1 98.19 404 ILE B C 1
ATOM 7800 O O . ILE B 1 404 ? 10.539 -39.406 -12.133 1 98.19 404 ILE B O 1
ATOM 7804 N N . LEU B 1 405 ? 9.719 -38.594 -14.062 1 98.75 405 LEU B N 1
ATOM 7805 C CA . LEU B 1 405 ? 8.398 -38.406 -13.492 1 98.75 405 LEU B CA 1
ATOM 7806 C C . LEU B 1 405 ? 7.539 -39.656 -13.625 1 98.75 405 LEU B C 1
ATOM 7808 O O . LEU B 1 405 ? 6.926 -40.094 -12.656 1 98.75 405 LEU B O 1
ATOM 7812 N N . LEU B 1 406 ? 7.531 -40.312 -14.828 1 98.56 406 LEU B N 1
ATOM 7813 C CA . LEU B 1 406 ? 6.594 -41.375 -15.148 1 98.56 406 LEU B CA 1
ATOM 7814 C C . LEU B 1 406 ? 6.863 -42.625 -14.289 1 98.56 406 LEU B C 1
ATOM 7816 O O . LEU B 1 406 ? 5.953 -43.406 -14.031 1 98.56 406 LEU B O 1
ATOM 7820 N N . ASN B 1 407 ? 8.109 -42.75 -13.805 1 98.12 407 ASN B N 1
ATOM 7821 C CA . ASN B 1 407 ? 8.461 -43.906 -13.016 1 98.12 407 ASN B CA 1
ATOM 7822 C C . ASN B 1 407 ? 8.594 -43.562 -11.531 1 98.12 407 ASN B C 1
ATOM 7824 O O . ASN B 1 407 ? 8.891 -44.438 -10.711 1 98.12 407 ASN B O 1
ATOM 7828 N N . ASN B 1 408 ? 8.414 -42.344 -11.156 1 98.62 408 ASN B N 1
ATOM 7829 C CA . ASN B 1 408 ? 8.516 -41.938 -9.758 1 98.62 408 ASN B CA 1
ATOM 7830 C C . ASN B 1 408 ? 7.297 -42.406 -8.961 1 98.62 408 ASN B C 1
ATOM 7832 O O . ASN B 1 408 ? 6.168 -42.344 -9.445 1 98.62 408 ASN B O 1
ATOM 7836 N N . HIS B 1 409 ? 7.496 -42.781 -7.727 1 98.56 409 HIS B N 1
ATOM 7837 C CA . HIS B 1 409 ? 6.426 -43.312 -6.883 1 98.56 409 HIS B CA 1
ATOM 7838 C C . HIS B 1 409 ? 5.445 -42.188 -6.504 1 98.56 409 HIS B C 1
ATOM 7840 O O . HIS B 1 409 ? 4.324 -42.469 -6.074 1 98.56 409 HIS B O 1
ATOM 7846 N N . ILE B 1 410 ? 5.816 -40.938 -6.684 1 98.69 410 ILE B N 1
ATOM 7847 C CA . ILE B 1 410 ? 4.992 -39.812 -6.332 1 98.69 410 ILE B CA 1
ATOM 7848 C C . ILE B 1 410 ? 3.654 -39.875 -7.059 1 98.69 410 ILE B C 1
ATOM 7850 O O . ILE B 1 410 ? 2.637 -39.406 -6.559 1 98.69 410 ILE B O 1
ATOM 7854 N N . LEU B 1 411 ? 3.627 -40.469 -8.289 1 98.69 411 LEU B N 1
ATOM 7855 C CA . LEU B 1 411 ? 2.393 -40.562 -9.062 1 98.69 411 LEU B CA 1
ATOM 7856 C C . LEU B 1 411 ? 1.431 -41.562 -8.414 1 98.69 411 LEU B C 1
ATOM 7858 O O . LEU B 1 411 ? 0.214 -41.375 -8.453 1 98.69 411 LEU B O 1
ATOM 7862 N N . ASN B 1 412 ? 1.989 -42.625 -7.801 1 98.44 412 ASN B N 1
ATOM 7863 C CA . ASN B 1 412 ? 1.146 -43.531 -7.043 1 98.44 412 ASN B CA 1
ATOM 7864 C C . ASN B 1 412 ? 0.545 -42.844 -5.816 1 98.44 412 ASN B C 1
ATOM 7866 O O . ASN B 1 412 ? -0.609 -43.125 -5.465 1 98.44 412 ASN B O 1
ATOM 7870 N N . ASP B 1 413 ? 1.353 -42.062 -5.203 1 98.5 413 ASP B N 1
ATOM 7871 C CA . ASP B 1 413 ? 0.874 -41.312 -4.047 1 98.5 413 ASP B CA 1
ATOM 7872 C C . ASP B 1 413 ? -0.268 -40.375 -4.434 1 98.5 413 ASP B C 1
ATOM 7874 O O . ASP B 1 413 ? -1.273 -40.312 -3.727 1 98.5 413 ASP B O 1
ATOM 7878 N N . MET B 1 414 ? -0.1 -39.656 -5.559 1 98.5 414 MET B N 1
ATOM 7879 C CA . MET B 1 414 ? -1.127 -38.719 -6.008 1 98.5 414 MET B CA 1
ATOM 7880 C C . MET B 1 414 ? -2.4 -39.469 -6.406 1 98.5 414 MET B C 1
ATOM 7882 O O . MET B 1 414 ? -3.506 -39 -6.121 1 98.5 414 MET B O 1
ATOM 7886 N N . TYR B 1 415 ? -2.186 -40.594 -7.055 1 98.44 415 TYR B N 1
ATOM 7887 C CA . TYR B 1 415 ? -3.307 -41.469 -7.414 1 98.44 415 TYR B CA 1
ATOM 7888 C C . TYR B 1 415 ? -4.129 -41.844 -6.184 1 98.44 415 TYR B C 1
ATOM 7890 O O . TYR B 1 415 ? -5.359 -41.75 -6.207 1 98.44 415 TYR B O 1
ATOM 7898 N N . ALA B 1 416 ? -3.471 -42.188 -5.148 1 98 416 ALA B N 1
ATOM 7899 C CA . ALA B 1 416 ? -4.129 -42.562 -3.9 1 98 416 ALA B CA 1
ATOM 7900 C C . ALA B 1 416 ? -4.859 -41.375 -3.283 1 98 416 ALA B C 1
ATOM 7902 O O . ALA B 1 416 ? -5.984 -41.531 -2.795 1 98 416 ALA B O 1
ATOM 7903 N N . VAL B 1 417 ? -4.242 -40.25 -3.285 1 97.94 417 VAL B N 1
ATOM 7904 C CA . VAL B 1 417 ? -4.848 -39.031 -2.734 1 97.94 417 VAL B CA 1
ATOM 7905 C C . VAL B 1 417 ? -6.113 -38.688 -3.516 1 97.94 417 VAL B C 1
ATOM 7907 O O . VAL B 1 417 ? -7.168 -38.438 -2.924 1 97.94 417 VAL B O 1
ATOM 7910 N N . ASN B 1 418 ? -6.008 -38.656 -4.836 1 98.44 418 ASN B N 1
ATOM 7911 C CA . ASN B 1 418 ? -7.152 -38.312 -5.672 1 98.44 418 ASN B CA 1
ATOM 7912 C C . ASN B 1 418 ? -8.32 -39.281 -5.457 1 98.44 418 ASN B C 1
ATOM 7914 O O . ASN B 1 418 ? -9.469 -38.844 -5.363 1 98.44 418 ASN B O 1
ATOM 7918 N N . ASN B 1 419 ? -8 -40.562 -5.32 1 97.75 419 ASN B N 1
ATOM 7919 C CA . ASN B 1 419 ? -9.039 -41.531 -5.078 1 97.75 419 ASN B CA 1
ATOM 7920 C C . ASN B 1 419 ? -9.68 -41.375 -3.703 1 97.75 419 ASN B C 1
ATOM 7922 O O . ASN B 1 419 ? -10.859 -41.688 -3.518 1 97.75 419 ASN B O 1
ATOM 7926 N N . SER B 1 420 ? -8.914 -40.938 -2.811 1 97.12 420 SER B N 1
ATOM 7927 C CA . SER B 1 420 ? -9.453 -40.688 -1.477 1 97.12 420 SER B CA 1
ATOM 7928 C C . SER B 1 420 ? -10.422 -39.5 -1.471 1 97.12 420 SER B C 1
ATOM 7930 O O . SER B 1 420 ? -11.328 -39.438 -0.635 1 97.12 420 SER B O 1
ATOM 7932 N N . ILE B 1 421 ? -10.211 -38.531 -2.324 1 97.5 421 ILE B N 1
ATOM 7933 C CA . ILE B 1 421 ? -11.047 -37.344 -2.422 1 97.5 421 ILE B CA 1
ATOM 7934 C C . ILE B 1 421 ? -12.305 -37.688 -3.227 1 97.5 421 ILE B C 1
ATOM 7936 O O . ILE B 1 421 ? -13.414 -37.281 -2.848 1 97.5 421 ILE B O 1
ATOM 7940 N N . LEU B 1 422 ? -12.07 -38.344 -4.312 1 97.06 422 LEU B N 1
ATOM 7941 C CA . LEU B 1 422 ? -13.133 -38.75 -5.227 1 97.06 422 LEU B CA 1
ATOM 7942 C C . LEU B 1 422 ? -13 -40.219 -5.605 1 97.06 422 LEU B C 1
ATOM 7944 O O . LEU B 1 422 ? -12.375 -40.562 -6.621 1 97.06 422 LEU B O 1
ATOM 7948 N N . PRO B 1 423 ? -13.672 -41.031 -4.836 1 95.5 423 PRO B N 1
ATOM 7949 C CA . PRO B 1 423 ? -13.586 -42.469 -5.145 1 95.5 423 PRO B CA 1
ATOM 7950 C C . PRO B 1 423 ? -13.961 -42.781 -6.59 1 95.5 423 PRO B C 1
ATOM 7952 O O . PRO B 1 423 ? -14.992 -42.312 -7.078 1 95.5 423 PRO B O 1
ATOM 7955 N N . GLY B 1 424 ? -13.102 -43.5 -7.277 1 94.31 424 GLY B N 1
ATOM 7956 C CA . GLY B 1 424 ? -13.352 -43.875 -8.656 1 94.31 424 GLY B CA 1
ATOM 7957 C C . GLY B 1 424 ? -12.758 -42.938 -9.664 1 94.31 424 GLY B C 1
ATOM 7958 O O . GLY B 1 424 ? -12.883 -43.125 -10.875 1 94.31 424 GLY B O 1
ATOM 7959 N N . SER B 1 425 ? -12.047 -41.875 -9.141 1 94.12 425 SER B N 1
ATOM 7960 C CA . SER B 1 425 ? -11.445 -40.938 -10.094 1 94.12 425 SER B CA 1
ATOM 7961 C C . SER B 1 425 ? -10.344 -41.625 -10.898 1 94.12 425 SER B C 1
ATOM 7963 O O . SER B 1 425 ? -10.156 -41.312 -12.078 1 94.12 425 SER B O 1
ATOM 7965 N N . ASN B 1 426 ? -9.57 -42.562 -10.258 1 95.75 426 ASN B N 1
ATOM 7966 C CA . ASN B 1 426 ? -8.469 -43.281 -10.891 1 95.75 426 ASN B CA 1
ATOM 7967 C C . ASN B 1 426 ? -7.555 -42.344 -11.664 1 95.75 426 ASN B C 1
ATOM 7969 O O . ASN B 1 426 ? -7.262 -42.562 -12.836 1 95.75 426 ASN B O 1
ATOM 7973 N N . SER B 1 427 ? -7.152 -41.344 -11.023 1 97.75 427 SER B N 1
ATOM 7974 C CA . SER B 1 427 ? -6.512 -40.25 -11.758 1 97.75 427 SER B CA 1
ATOM 7975 C C . SER B 1 427 ? -5.133 -39.938 -11.188 1 97.75 427 SER B C 1
ATOM 7977 O O . SER B 1 427 ? -4.93 -40 -9.969 1 97.75 427 SER B O 1
ATOM 7979 N N . TYR B 1 428 ? -4.211 -39.562 -12.086 1 98.62 428 TYR B N 1
ATOM 7980 C CA . TYR B 1 428 ? -2.875 -39.094 -11.742 1 98.62 428 TYR B CA 1
ATOM 7981 C C . TYR B 1 428 ? -2.781 -37.562 -11.875 1 98.62 428 TYR B C 1
ATOM 7983 O O . TYR B 1 428 ? -1.696 -37 -11.766 1 98.62 428 TYR B O 1
ATOM 7991 N N . THR B 1 429 ? -3.906 -36.875 -12.094 1 98.81 429 THR B N 1
ATOM 7992 C CA . THR B 1 429 ? -3.889 -35.406 -12.234 1 98.81 429 THR B CA 1
ATOM 7993 C C . THR B 1 429 ? -3.375 -34.75 -10.961 1 98.81 429 THR B C 1
ATOM 7995 O O . THR B 1 429 ? -3.266 -35.406 -9.914 1 98.81 429 THR B O 1
ATOM 7998 N N . LEU B 1 430 ? -2.939 -33.531 -11.07 1 98.81 430 LEU B N 1
ATOM 7999 C CA . LEU B 1 430 ? -2.43 -32.75 -9.938 1 98.81 430 LEU B CA 1
ATOM 8000 C C . LEU B 1 430 ? -3.574 -32.156 -9.125 1 98.81 430 LEU B C 1
ATOM 8002 O O . LEU B 1 430 ? -4.414 -31.438 -9.672 1 98.81 430 LEU B O 1
ATOM 8006 N N . SER B 1 431 ? -3.629 -32.5 -7.879 1 98.25 431 SER B N 1
ATOM 8007 C CA . SER B 1 431 ? -4.59 -31.859 -6.98 1 98.25 431 SER B CA 1
ATOM 8008 C C . SER B 1 431 ? -4.23 -30.406 -6.723 1 98.25 431 SER B C 1
ATOM 8010 O O . SER B 1 431 ? -3.076 -30.078 -6.438 1 98.25 431 SER B O 1
ATOM 8012 N N . LEU B 1 432 ? -5.23 -29.516 -6.828 1 98.44 432 LEU B N 1
ATOM 8013 C CA . LEU B 1 432 ? -5.008 -28.078 -6.668 1 98.44 432 LEU B CA 1
ATOM 8014 C C . LEU B 1 432 ? -5.773 -27.547 -5.461 1 98.44 432 LEU B C 1
ATOM 8016 O O . LEU B 1 432 ? -6.883 -27.984 -5.176 1 98.44 432 LEU B O 1
ATOM 8020 N N . SER B 1 433 ? -5.164 -26.531 -4.793 1 97.5 433 SER B N 1
ATOM 8021 C CA . SER B 1 433 ? -5.848 -25.969 -3.635 1 97.5 433 SER B CA 1
ATOM 8022 C C . SER B 1 433 ? -6.738 -24.797 -4.039 1 97.5 433 SER B C 1
ATOM 8024 O O . SER B 1 433 ? -7.578 -24.359 -3.256 1 97.5 433 SER B O 1
ATOM 8026 N N . TYR B 1 434 ? -6.578 -24.219 -5.172 1 97.88 434 TYR B N 1
ATOM 8027 C CA . TYR B 1 434 ? -7.453 -23.188 -5.723 1 97.88 434 TYR B CA 1
ATOM 8028 C C . TYR B 1 434 ? -8.508 -23.797 -6.633 1 97.88 434 TYR B C 1
ATOM 8030 O O . TYR B 1 434 ? -8.188 -24.578 -7.543 1 97.88 434 TYR B O 1
ATOM 8038 N N . ARG B 1 435 ? -9.688 -23.438 -6.434 1 97.88 435 ARG B N 1
ATOM 8039 C CA . ARG B 1 435 ? -10.773 -24.016 -7.219 1 97.88 435 ARG B CA 1
ATOM 8040 C C . ARG B 1 435 ? -10.617 -23.672 -8.695 1 97.88 435 ARG B C 1
ATOM 8042 O O . ARG B 1 435 ? -10.867 -24.516 -9.562 1 97.88 435 ARG B O 1
ATOM 8049 N N . GLU B 1 436 ? -10.18 -22.484 -8.977 1 97.12 436 GLU B N 1
ATOM 8050 C CA . GLU B 1 436 ? -10.078 -22.031 -10.359 1 97.12 436 GLU B CA 1
ATOM 8051 C C . GLU B 1 436 ? -8.805 -22.547 -11.023 1 97.12 436 GLU B C 1
ATOM 8053 O O . GLU B 1 436 ? -8.633 -22.422 -12.234 1 97.12 436 GLU B O 1
ATOM 8058 N N . GLY B 1 437 ? -7.93 -23.203 -10.203 1 97.25 437 GLY B N 1
ATOM 8059 C CA . GLY B 1 437 ? -6.625 -23.578 -10.727 1 97.25 437 GLY B CA 1
ATOM 8060 C C . GLY B 1 437 ? -5.727 -22.391 -11.008 1 97.25 437 GLY B C 1
ATOM 8061 O O . GLY B 1 437 ? -5.742 -21.406 -10.258 1 97.25 437 GLY B O 1
ATOM 8062 N N . SER B 1 438 ? -4.91 -22.547 -11.945 1 97.5 438 SER B N 1
ATOM 8063 C CA . SER B 1 438 ? -4.012 -21.453 -12.32 1 97.5 438 SER B CA 1
ATOM 8064 C C . SER B 1 438 ? -4.77 -20.328 -13.008 1 97.5 438 SER B C 1
ATOM 8066 O O . SER B 1 438 ? -5.789 -20.562 -13.656 1 97.5 438 SER B O 1
ATOM 8068 N N . PRO B 1 439 ? -4.352 -19.125 -12.844 1 97.25 439 PRO B N 1
ATOM 8069 C CA . PRO B 1 439 ? -4.941 -18.016 -13.594 1 97.25 439 PRO B CA 1
ATOM 8070 C C . PRO B 1 439 ? -4.691 -18.125 -15.102 1 97.25 439 PRO B C 1
ATOM 8072 O O . PRO B 1 439 ? -3.838 -18.906 -15.531 1 97.25 439 PRO B O 1
ATOM 8075 N N . LEU B 1 440 ? -5.477 -17.422 -15.891 1 98.12 440 LEU B N 1
ATOM 8076 C CA . LEU B 1 440 ? -5.402 -17.531 -17.344 1 98.12 440 LEU B CA 1
ATOM 8077 C C . LEU B 1 440 ? -4.301 -16.641 -17.906 1 98.12 440 LEU B C 1
ATOM 8079 O O . LEU B 1 440 ? -4.566 -15.766 -18.734 1 98.12 440 LEU B O 1
ATOM 8083 N N . HIS B 1 441 ? -3.104 -16.844 -17.484 1 98.31 441 HIS B N 1
ATOM 8084 C CA . HIS B 1 441 ? -1.845 -16.328 -18 1 98.31 441 HIS B CA 1
ATOM 8085 C C . HIS B 1 441 ? -0.716 -17.328 -17.812 1 98.31 441 HIS B C 1
ATOM 8087 O O . HIS B 1 441 ? -0.803 -18.219 -16.969 1 98.31 441 HIS B O 1
ATOM 8093 N N . PRO B 1 442 ? 0.342 -17.297 -18.625 1 98.38 442 PRO B N 1
ATOM 8094 C CA . PRO B 1 442 ? 1.385 -18.328 -18.625 1 98.38 442 PRO B CA 1
ATOM 8095 C C . PRO B 1 442 ? 2.148 -18.391 -17.297 1 98.38 442 PRO B C 1
ATOM 8097 O O . PRO B 1 442 ? 2.066 -17.469 -16.484 1 98.38 442 PRO B O 1
ATOM 8100 N N . ALA B 1 443 ? 2.859 -19.438 -17.125 1 98.31 443 ALA B N 1
ATOM 8101 C CA . ALA B 1 443 ? 3.455 -19.766 -15.836 1 98.31 443 ALA B CA 1
ATOM 8102 C C . ALA B 1 443 ? 4.707 -18.938 -15.586 1 98.31 443 ALA B C 1
ATOM 8104 O O . ALA B 1 443 ? 4.949 -18.484 -14.453 1 98.31 443 ALA B O 1
ATOM 8105 N N . TYR B 1 444 ? 5.523 -18.797 -16.594 1 97.25 444 TYR B N 1
ATOM 8106 C CA . TYR B 1 444 ? 6.871 -18.266 -16.406 1 97.25 444 TYR B CA 1
ATOM 8107 C C . TYR B 1 444 ? 6.961 -16.844 -16.906 1 97.25 444 TYR B C 1
ATOM 8109 O O . TYR B 1 444 ? 6.66 -16.562 -18.078 1 97.25 444 TYR B O 1
ATOM 8117 N N . ILE B 1 445 ? 7.203 -16.062 -16.031 1 96.75 445 ILE B N 1
ATOM 8118 C CA . ILE B 1 445 ? 7.77 -16.203 -14.688 1 96.75 445 ILE B CA 1
ATOM 8119 C C . ILE B 1 445 ? 6.695 -15.914 -13.641 1 96.75 445 ILE B C 1
ATOM 8121 O O . ILE B 1 445 ? 5.68 -15.281 -13.938 1 96.75 445 ILE B O 1
ATOM 8125 N N . SER B 1 446 ? 6.871 -16.438 -12.391 1 98.06 446 SER B N 1
ATOM 8126 C CA . SER B 1 446 ? 5.875 -16.234 -11.336 1 98.06 446 SER B CA 1
ATOM 8127 C C . SER B 1 446 ? 5.73 -14.766 -10.977 1 98.06 446 SER B C 1
ATOM 8129 O O . SER B 1 446 ? 6.707 -14.109 -10.602 1 98.06 446 SER B O 1
ATOM 8131 N N . GLY B 1 447 ? 4.48 -14.242 -11.094 1 97.81 447 GLY B N 1
ATOM 8132 C CA . GLY B 1 447 ? 4.195 -12.875 -10.695 1 97.81 447 GLY B CA 1
ATOM 8133 C C . GLY B 1 447 ? 4.484 -12.609 -9.227 1 97.81 447 GLY B C 1
ATOM 8134 O O . GLY B 1 447 ? 5.141 -11.625 -8.891 1 97.81 447 GLY B O 1
ATOM 8135 N N . HIS B 1 448 ? 4.074 -13.484 -8.336 1 98.56 448 HIS B N 1
ATOM 8136 C CA . HIS B 1 448 ? 4.312 -13.336 -6.91 1 98.56 448 HIS B CA 1
ATOM 8137 C C . HIS B 1 448 ? 5.801 -13.398 -6.586 1 98.56 448 HIS B C 1
ATOM 8139 O O . HIS B 1 448 ? 6.277 -12.695 -5.691 1 98.56 448 HIS B O 1
ATOM 8145 N N . ALA B 1 449 ? 6.504 -14.227 -7.324 1 98.62 449 ALA B N 1
ATOM 8146 C CA . ALA B 1 449 ? 7.934 -14.367 -7.062 1 98.62 449 ALA B CA 1
ATOM 8147 C C . ALA B 1 449 ? 8.695 -13.102 -7.461 1 98.62 449 ALA B C 1
ATOM 8149 O O . ALA B 1 449 ? 9.578 -12.648 -6.73 1 98.62 449 ALA B O 1
ATOM 8150 N N . ILE B 1 450 ? 8.375 -12.578 -8.625 1 98.62 450 ILE B N 1
ATOM 8151 C CA . ILE B 1 450 ? 9.102 -11.414 -9.133 1 98.62 450 ILE B CA 1
ATOM 8152 C C . ILE B 1 450 ? 8.836 -10.211 -8.227 1 98.62 450 ILE B C 1
ATOM 8154 O O . ILE B 1 450 ? 9.742 -9.422 -7.953 1 98.62 450 ILE B O 1
ATOM 8158 N N . ILE B 1 451 ? 7.566 -10.031 -7.75 1 98.69 451 ILE B N 1
ATOM 8159 C CA . ILE B 1 451 ? 7.281 -8.914 -6.863 1 98.69 451 ILE B CA 1
ATOM 8160 C C . ILE B 1 451 ? 7.957 -9.133 -5.512 1 98.69 451 ILE B C 1
ATOM 8162 O O . ILE B 1 451 ? 8.383 -8.18 -4.859 1 98.69 451 ILE B O 1
ATOM 8166 N N . ALA B 1 452 ? 8.039 -10.414 -5.078 1 98.88 452 ALA B N 1
ATOM 8167 C CA . ALA B 1 452 ? 8.742 -10.719 -3.83 1 98.88 452 ALA B CA 1
ATOM 8168 C C . ALA B 1 452 ? 10.203 -10.289 -3.9 1 98.88 452 ALA B C 1
ATOM 8170 O O . ALA B 1 452 ? 10.703 -9.609 -2.998 1 98.88 452 ALA B O 1
ATOM 8171 N N . GLY B 1 453 ? 10.844 -10.664 -4.977 1 98.88 453 GLY B N 1
ATOM 8172 C CA . GLY B 1 453 ? 12.234 -10.273 -5.152 1 98.88 453 GLY B CA 1
ATOM 8173 C C . GLY B 1 453 ? 12.422 -8.766 -5.188 1 98.88 453 GLY B C 1
ATOM 8174 O O . GLY B 1 453 ? 13.344 -8.234 -4.562 1 98.88 453 GLY B O 1
ATOM 8175 N N . ALA B 1 454 ? 11.555 -8.117 -5.898 1 98.88 454 ALA B N 1
ATOM 8176 C CA . ALA B 1 454 ? 11.664 -6.664 -6.062 1 98.88 454 ALA B CA 1
ATOM 8177 C C . ALA B 1 454 ? 11.43 -5.945 -4.734 1 98.88 454 ALA B C 1
ATOM 8179 O O . ALA B 1 454 ? 12.234 -5.102 -4.332 1 98.88 454 ALA B O 1
ATOM 8180 N N . CYS B 1 455 ? 10.391 -6.305 -4.043 1 98.94 455 CYS B N 1
ATOM 8181 C CA . CYS B 1 455 ? 9.977 -5.59 -2.84 1 98.94 455 CYS B CA 1
ATOM 8182 C C . CYS B 1 455 ? 10.969 -5.812 -1.707 1 98.94 455 CYS B C 1
ATOM 8184 O O . CYS B 1 455 ? 11.375 -4.863 -1.031 1 98.94 455 CYS B O 1
ATOM 8186 N N . ILE B 1 456 ? 11.422 -7.055 -1.474 1 98.94 456 ILE B N 1
ATOM 8187 C CA . ILE B 1 456 ? 12.32 -7.285 -0.345 1 98.94 456 ILE B CA 1
ATOM 8188 C C . ILE B 1 456 ? 13.656 -6.598 -0.6 1 98.94 456 ILE B C 1
ATOM 8190 O O . ILE B 1 456 ? 14.32 -6.152 0.338 1 98.94 456 ILE B O 1
ATOM 8194 N N . THR B 1 457 ? 14.039 -6.531 -1.884 1 98.94 457 THR B N 1
ATOM 8195 C CA . THR B 1 457 ? 15.305 -5.871 -2.213 1 98.94 457 THR B CA 1
ATOM 8196 C C . THR B 1 457 ? 15.242 -4.391 -1.858 1 98.94 457 THR B C 1
ATOM 8198 O O . THR B 1 457 ? 16.188 -3.846 -1.286 1 98.94 457 THR B O 1
ATOM 8201 N N . VAL B 1 458 ? 14.156 -3.754 -2.146 1 98.94 458 VAL B N 1
ATOM 8202 C CA . VAL B 1 458 ? 13.984 -2.355 -1.76 1 98.94 458 VAL B CA 1
ATOM 8203 C C . VAL B 1 458 ? 14.023 -2.232 -0.239 1 98.94 458 VAL B C 1
ATOM 8205 O O . VAL B 1 458 ? 14.68 -1.337 0.3 1 98.94 458 VAL B O 1
ATOM 8208 N N . ILE B 1 459 ? 13.336 -3.092 0.467 1 98.94 459 ILE B N 1
ATOM 8209 C CA . ILE B 1 459 ? 13.297 -3.045 1.925 1 98.94 459 ILE B CA 1
ATOM 8210 C C . ILE B 1 459 ? 14.711 -3.209 2.482 1 98.94 459 ILE B C 1
ATOM 8212 O O . ILE B 1 459 ? 15.102 -2.502 3.414 1 98.94 459 ILE B O 1
ATOM 8216 N N . LYS B 1 460 ? 15.5 -4.117 1.873 1 98.88 460 LYS B N 1
ATOM 8217 C CA . LYS B 1 460 ? 16.859 -4.367 2.328 1 98.88 460 LYS B CA 1
ATOM 8218 C C . LYS B 1 460 ? 17.719 -3.115 2.203 1 98.88 460 LYS B C 1
ATOM 8220 O O . LYS B 1 460 ? 18.641 -2.904 3 1 98.88 460 LYS B O 1
ATOM 8225 N N . MET B 1 461 ? 17.438 -2.301 1.3 1 98.81 461 MET B N 1
ATOM 8226 C CA . MET B 1 461 ? 18.219 -1.084 1.083 1 98.81 461 MET B CA 1
ATOM 8227 C C . MET B 1 461 ? 17.938 -0.062 2.182 1 98.81 461 MET B C 1
ATOM 8229 O O . MET B 1 461 ? 18.75 0.837 2.412 1 98.81 461 MET B O 1
ATOM 8233 N N . PHE B 1 462 ? 16.859 -0.165 2.926 1 98.81 462 PHE B N 1
ATOM 8234 C CA . PHE B 1 462 ? 16.484 0.866 3.883 1 98.81 462 PHE B CA 1
ATOM 8235 C C . PHE B 1 462 ? 16.891 0.479 5.297 1 98.81 462 PHE B C 1
ATOM 8237 O O . PHE B 1 462 ? 16.969 1.333 6.18 1 98.81 462 PHE B O 1
ATOM 8244 N N . PHE B 1 463 ? 17.156 -0.8 5.543 1 98.81 463 PHE B N 1
ATOM 8245 C CA . PHE B 1 463 ? 17.453 -1.254 6.895 1 98.81 463 PHE B CA 1
ATOM 8246 C C . PHE B 1 463 ? 18.828 -1.92 6.945 1 98.81 463 PHE B C 1
ATOM 8248 O O . PHE B 1 463 ? 19.406 -2.244 5.902 1 98.81 463 PHE B O 1
ATOM 8255 N N . ASN B 1 464 ? 19.406 -2.061 8.164 1 98.56 464 ASN B N 1
ATOM 8256 C CA . ASN B 1 464 ? 20.609 -2.857 8.391 1 98.56 464 ASN B CA 1
ATOM 8257 C C . ASN B 1 464 ? 20.312 -4.352 8.281 1 98.56 464 ASN B C 1
ATOM 8259 O O . ASN B 1 464 ? 19.969 -4.992 9.273 1 98.56 464 ASN B O 1
ATOM 8263 N N . GLY B 1 465 ? 20.625 -4.898 7.105 1 98.25 465 GLY B N 1
ATOM 8264 C CA . GLY B 1 465 ? 20.281 -6.277 6.801 1 98.25 465 GLY B CA 1
ATOM 8265 C C . GLY B 1 465 ? 21 -7.281 7.676 1 98.25 465 GLY B C 1
ATOM 8266 O O . GLY B 1 465 ? 20.547 -8.414 7.84 1 98.25 465 GLY B O 1
ATOM 8267 N N . ASP B 1 466 ? 22.078 -6.848 8.281 1 98.19 466 ASP B N 1
ATOM 8268 C CA . ASP B 1 466 ? 22.906 -7.762 9.062 1 98.19 466 ASP B CA 1
ATOM 8269 C C . ASP B 1 466 ? 22.516 -7.742 10.539 1 98.19 466 ASP B C 1
ATOM 8271 O O . ASP B 1 466 ? 23.047 -8.508 11.336 1 98.19 466 ASP B O 1
ATOM 8275 N N . GLN B 1 467 ? 21.594 -6.848 10.867 1 98.56 467 GLN B N 1
ATOM 8276 C CA . GLN B 1 467 ? 21.141 -6.82 12.25 1 98.56 467 GLN B CA 1
ATOM 8277 C C . GLN B 1 467 ? 20.5 -8.148 12.648 1 98.56 467 GLN B C 1
ATOM 8279 O O . GLN B 1 467 ? 19.641 -8.672 11.93 1 98.56 467 GLN B O 1
ATOM 8284 N N . LYS B 1 468 ? 20.953 -8.695 13.789 1 98.62 468 LYS B N 1
ATOM 8285 C CA . LYS B 1 468 ? 20.406 -9.953 14.289 1 98.62 468 LYS B CA 1
ATOM 8286 C C . LYS B 1 468 ? 18.938 -9.789 14.68 1 98.62 468 LYS B C 1
ATOM 8288 O O . LYS B 1 468 ? 18.562 -8.805 15.32 1 98.62 468 LYS B O 1
ATOM 8293 N N . TRP B 1 469 ? 18.172 -10.766 14.281 1 98.44 469 TRP B N 1
ATOM 8294 C CA . TRP B 1 469 ? 16.75 -10.703 14.562 1 98.44 469 TRP B CA 1
ATOM 8295 C C . TRP B 1 469 ? 16.484 -10.617 16.062 1 98.44 469 TRP B C 1
ATOM 8297 O O . TRP B 1 469 ? 15.656 -9.82 16.516 1 98.44 469 TRP B O 1
ATOM 8307 N N . SER B 1 470 ? 17.203 -11.305 16.828 1 97.62 470 SER B N 1
ATOM 8308 C CA . SER B 1 470 ? 17.016 -11.406 18.266 1 97.62 470 SER B CA 1
ATOM 8309 C C . SER B 1 470 ? 17.406 -10.117 18.969 1 97.62 470 SER B C 1
ATOM 8311 O O . SER B 1 470 ? 17.062 -9.914 20.141 1 97.62 470 SER B O 1
ATOM 8313 N N . SER B 1 471 ? 18.156 -9.258 18.281 1 98.31 471 SER B N 1
ATOM 8314 C CA . SER B 1 471 ? 18.625 -8.023 18.891 1 98.31 471 SER B CA 1
ATOM 8315 C C . SER B 1 471 ? 17.609 -6.898 18.703 1 98.31 471 SER B C 1
ATOM 8317 O O . SER B 1 471 ? 17.75 -5.824 19.297 1 98.31 471 SER B O 1
ATOM 8319 N N . LEU B 1 472 ? 16.578 -7.066 17.891 1 98.69 472 LEU B N 1
ATOM 8320 C CA . LEU B 1 472 ? 15.57 -6.043 17.656 1 98.69 472 LEU B CA 1
ATOM 8321 C C . LEU B 1 472 ? 14.797 -5.742 18.922 1 98.69 472 LEU B C 1
ATOM 8323 O O . LEU B 1 472 ? 14.266 -6.656 19.562 1 98.69 472 LEU B O 1
ATOM 8327 N N . PRO B 1 473 ? 14.664 -4.477 19.281 1 98.44 473 PRO B N 1
ATOM 8328 C CA . PRO B 1 473 ? 13.984 -4.129 20.531 1 98.44 473 PRO B CA 1
ATOM 8329 C C . PRO B 1 473 ? 12.578 -4.707 20.609 1 98.44 473 PRO B C 1
ATOM 8331 O O . PRO B 1 473 ? 12.156 -5.164 21.672 1 98.44 473 PRO B O 1
ATOM 8334 N N . GLY B 1 474 ? 11.875 -4.668 19.5 1 98.44 474 GLY B N 1
ATOM 8335 C CA . GLY B 1 474 ? 10.516 -5.188 19.5 1 98.44 474 GLY B CA 1
ATOM 8336 C C . GLY B 1 474 ? 10.445 -6.691 19.672 1 98.44 474 GLY B C 1
ATOM 8337 O O . GLY B 1 474 ? 9.461 -7.215 20.188 1 98.44 474 GLY B O 1
ATOM 8338 N N . VAL B 1 475 ? 11.5 -7.406 19.188 1 98.38 475 VAL B N 1
ATOM 8339 C CA . VAL B 1 475 ? 11.57 -8.844 19.422 1 98.38 475 VAL B CA 1
ATOM 8340 C C . VAL B 1 475 ? 11.852 -9.125 20.891 1 98.38 475 VAL B C 1
ATOM 8342 O O . VAL B 1 475 ? 11.234 -10.008 21.5 1 98.38 475 VAL B O 1
ATOM 8345 N N . VAL B 1 476 ? 12.758 -8.367 21.516 1 98.12 476 VAL B N 1
ATOM 8346 C CA . VAL B 1 476 ? 13.117 -8.508 22.922 1 98.12 476 VAL B CA 1
ATOM 8347 C C . VAL B 1 476 ? 11.883 -8.273 23.797 1 98.12 476 VAL B C 1
ATOM 8349 O O . VAL B 1 476 ? 11.625 -9.031 24.734 1 98.12 476 VAL B O 1
ATOM 8352 N N . SER B 1 477 ? 11.047 -7.273 23.453 1 97.94 477 SER B N 1
ATOM 8353 C CA . SER B 1 477 ? 9.883 -6.93 24.266 1 97.94 477 SER B CA 1
ATOM 8354 C C . SER B 1 477 ? 8.703 -7.855 23.953 1 97.94 477 SER B C 1
ATOM 8356 O O . SER B 1 477 ? 7.789 -7.992 24.766 1 97.94 477 SER B O 1
ATOM 8358 N N . GLY B 1 478 ? 8.648 -8.438 22.766 1 97.69 478 GLY B N 1
ATOM 8359 C CA . GLY B 1 478 ? 7.539 -9.266 22.328 1 97.69 478 GLY B CA 1
ATOM 8360 C C . GLY B 1 478 ? 6.324 -8.469 21.906 1 97.69 478 GLY B C 1
ATOM 8361 O O . GLY B 1 478 ? 5.199 -8.969 21.922 1 97.69 478 GLY B O 1
ATOM 8362 N N . ILE B 1 479 ? 6.473 -7.277 21.438 1 95.25 479 ILE B N 1
ATOM 8363 C CA . ILE B 1 479 ? 5.375 -6.328 21.266 1 95.25 479 ILE B CA 1
ATOM 8364 C C . ILE B 1 479 ? 4.469 -6.789 20.141 1 95.25 479 ILE B C 1
ATOM 8366 O O . ILE B 1 479 ? 3.279 -6.457 20.109 1 95.25 479 ILE B O 1
ATOM 8370 N N . LEU B 1 480 ? 5.016 -7.578 19.188 1 97 480 LEU B N 1
ATOM 8371 C CA . LEU B 1 480 ? 4.207 -7.941 18.031 1 97 480 LEU B CA 1
ATOM 8372 C C . LEU B 1 480 ? 3.791 -9.406 18.094 1 97 480 LEU B C 1
ATOM 8374 O O . LEU B 1 480 ? 2.99 -9.867 17.281 1 97 480 LEU B O 1
ATOM 8378 N N . SER B 1 481 ? 4.375 -10.172 19.016 1 96.44 481 SER B N 1
ATOM 8379 C CA . SER B 1 481 ? 4.062 -11.594 19.109 1 96.44 481 SER B CA 1
ATOM 8380 C C . SER B 1 481 ? 3.395 -11.93 20.438 1 96.44 481 SER B C 1
ATOM 8382 O O . SER B 1 481 ? 2.766 -12.984 20.562 1 96.44 481 SER B O 1
ATOM 8384 N N . GLY B 1 482 ? 3.57 -11.094 21.422 1 96.44 482 GLY B N 1
ATOM 8385 C CA . GLY B 1 482 ? 3.125 -11.383 22.781 1 96.44 482 GLY B CA 1
ATOM 8386 C C . GLY B 1 482 ? 4.09 -12.266 23.547 1 96.44 482 GLY B C 1
ATOM 8387 O O . GLY B 1 482 ? 3.859 -12.57 24.719 1 96.44 482 GLY B O 1
ATOM 8388 N N . ILE B 1 483 ? 5.195 -12.688 22.922 1 97.94 483 ILE B N 1
ATOM 8389 C CA . ILE B 1 483 ? 6.176 -13.57 23.547 1 97.94 483 ILE B CA 1
ATOM 8390 C C . ILE B 1 483 ? 7.555 -12.914 23.531 1 97.94 483 ILE B C 1
ATOM 8392 O O . ILE B 1 483 ? 8.234 -12.914 22.5 1 97.94 483 ILE B O 1
ATOM 8396 N N . PRO B 1 484 ? 8.094 -12.438 24.641 1 97.81 484 PRO B N 1
ATOM 8397 C CA . PRO B 1 484 ? 9.383 -11.734 24.672 1 97.81 484 PRO B CA 1
ATOM 8398 C C . PRO B 1 484 ? 10.562 -12.641 24.328 1 97.81 484 PRO B C 1
ATOM 8400 O O . PRO B 1 484 ? 10.547 -13.828 24.656 1 97.81 484 PRO B O 1
ATOM 8403 N N . ASN B 1 485 ? 11.531 -12.086 23.734 1 97.38 485 ASN B N 1
ATOM 8404 C CA . ASN B 1 485 ? 12.805 -12.734 23.422 1 97.38 485 ASN B CA 1
ATOM 8405 C C . ASN B 1 485 ? 12.602 -14.016 22.625 1 97.38 485 ASN B C 1
ATOM 8407 O O . ASN B 1 485 ? 13.18 -15.055 22.953 1 97.38 485 ASN B O 1
ATOM 8411 N N . ALA B 1 486 ? 11.672 -13.906 21.562 1 97.5 486 ALA B N 1
ATOM 8412 C CA . ALA B 1 486 ? 11.344 -15.164 20.906 1 97.5 486 ALA B CA 1
ATOM 8413 C C . ALA B 1 486 ? 11.258 -15 19.391 1 97.5 486 ALA B C 1
ATOM 8415 O O . ALA B 1 486 ? 10.766 -13.984 18.906 1 97.5 486 ALA B O 1
ATOM 8416 N N . VAL B 1 487 ? 11.828 -15.93 18.688 1 98.5 487 VAL B N 1
ATOM 8417 C CA . VAL B 1 487 ? 11.336 -16.297 17.359 1 98.5 487 VAL B CA 1
ATOM 8418 C C . VAL B 1 487 ? 10.125 -17.203 17.484 1 98.5 487 VAL B C 1
ATOM 8420 O O . VAL B 1 487 ? 10.148 -18.172 18.25 1 98.5 487 VAL B O 1
ATOM 8423 N N . VAL B 1 488 ? 9.047 -16.859 16.734 1 98.75 488 VAL B N 1
ATOM 8424 C CA . VAL B 1 488 ? 7.816 -17.594 16.984 1 98.75 488 VAL B CA 1
ATOM 8425 C C . VAL B 1 488 ? 7.488 -18.469 15.773 1 98.75 488 VAL B C 1
ATOM 8427 O O . VAL B 1 488 ? 8.016 -18.25 14.68 1 98.75 488 VAL B O 1
ATOM 8430 N N . GLN B 1 489 ? 6.684 -19.469 15.953 1 98.62 489 GLN B N 1
ATOM 8431 C CA . GLN B 1 489 ? 6.059 -20.312 14.93 1 98.62 489 GLN B CA 1
ATOM 8432 C C . GLN B 1 489 ? 4.613 -20.625 15.289 1 98.62 489 GLN B C 1
ATOM 8434 O O . GLN B 1 489 ? 4.191 -20.438 16.422 1 98.62 489 GLN B O 1
ATOM 8439 N N . SER B 1 490 ? 3.863 -21 14.32 1 98.69 490 SER B N 1
ATOM 8440 C CA . SER B 1 490 ? 2.488 -21.422 14.562 1 98.69 490 SER B CA 1
ATOM 8441 C C . SER B 1 490 ? 2.441 -22.812 15.172 1 98.69 490 SER B C 1
ATOM 8443 O O . SER B 1 490 ? 3.283 -23.656 14.859 1 98.69 490 SER B O 1
ATOM 8445 N N . ASN B 1 491 ? 1.451 -23.062 16.031 1 98.38 491 ASN B N 1
ATOM 8446 C CA . ASN B 1 491 ? 1.232 -24.438 16.5 1 98.38 491 ASN B CA 1
ATOM 8447 C C . ASN B 1 491 ? 0.646 -25.312 15.398 1 98.38 491 ASN B C 1
ATOM 8449 O O . ASN B 1 491 ? 0.531 -24.891 14.25 1 98.38 491 ASN B O 1
ATOM 8453 N N . ASN B 1 492 ? 0.322 -26.562 15.688 1 97.94 492 ASN B N 1
ATOM 8454 C CA . ASN B 1 492 ? 0.099 -27.578 14.664 1 97.94 492 ASN B CA 1
ATOM 8455 C C . ASN B 1 492 ? -1.284 -27.438 14.039 1 97.94 492 ASN B C 1
ATOM 8457 O O . ASN B 1 492 ? -1.628 -28.188 13.117 1 97.94 492 ASN B O 1
ATOM 8461 N N . ASN B 1 493 ? -2.104 -26.406 14.5 1 97.81 493 ASN B N 1
ATOM 8462 C CA . ASN B 1 493 ? -3.41 -26.203 13.883 1 97.81 493 ASN B CA 1
ATOM 8463 C C . ASN B 1 493 ? -3.66 -24.734 13.562 1 97.81 493 ASN B C 1
ATOM 8465 O O . ASN B 1 493 ? -4.785 -24.344 13.234 1 97.81 493 ASN B O 1
ATOM 8469 N N . GLY B 1 494 ? -2.662 -23.844 13.773 1 98.5 494 GLY B N 1
ATOM 8470 C CA . GLY B 1 494 ? -2.701 -22.453 13.359 1 98.5 494 GLY B CA 1
ATOM 8471 C C . GLY B 1 494 ? -3.469 -21.562 14.32 1 98.5 494 GLY B C 1
ATOM 8472 O O . GLY B 1 494 ? -3.717 -20.391 14.023 1 98.5 494 GLY B O 1
ATOM 8473 N N . SER B 1 495 ? -3.871 -22.062 15.539 1 98.25 495 SER B N 1
ATOM 8474 C CA . SER B 1 495 ? -4.727 -21.297 16.453 1 98.25 495 SER B CA 1
ATOM 8475 C C . SER B 1 495 ? -3.91 -20.328 17.297 1 98.25 495 SER B C 1
ATOM 8477 O O . SER B 1 495 ? -4.445 -19.344 17.812 1 98.25 495 SER B O 1
ATOM 8479 N N . ALA B 1 496 ? -2.6 -20.656 17.438 1 98.38 496 ALA B N 1
ATOM 8480 C CA . ALA B 1 496 ? -1.767 -19.844 18.312 1 98.38 496 ALA B CA 1
ATOM 8481 C C . ALA B 1 496 ? -0.31 -19.859 17.859 1 98.38 496 ALA B C 1
ATOM 8483 O O . ALA B 1 496 ? 0.092 -20.719 17.062 1 98.38 496 ALA B O 1
ATOM 8484 N N . LEU B 1 497 ? 0.431 -18.859 18.312 1 98.5 497 LEU B N 1
ATOM 8485 C CA . LEU B 1 497 ? 1.879 -18.812 18.141 1 98.5 497 LEU B CA 1
ATOM 8486 C C . LEU B 1 497 ? 2.594 -19.406 19.344 1 98.5 497 LEU B C 1
ATOM 8488 O O . LEU B 1 497 ? 2.07 -19.359 20.469 1 98.5 497 LEU B O 1
ATOM 8492 N N . GLU B 1 498 ? 3.711 -20 19.141 1 98.44 498 GLU B N 1
ATOM 8493 C CA . GLU B 1 498 ? 4.57 -20.531 20.203 1 98.44 498 GLU B CA 1
ATOM 8494 C C . GLU B 1 498 ? 6.039 -20.219 19.922 1 98.44 498 GLU B C 1
ATOM 8496 O O . GLU B 1 498 ? 6.402 -19.875 18.797 1 98.44 498 GLU B O 1
ATOM 8501 N N . LYS B 1 499 ? 6.832 -20.312 20.969 1 98.19 499 LYS B N 1
ATOM 8502 C CA . LYS B 1 499 ? 8.266 -20.078 20.828 1 98.19 499 LYS B CA 1
ATOM 8503 C C . LYS B 1 499 ? 8.938 -21.188 20.047 1 98.19 499 LYS B C 1
ATOM 8505 O O . LYS B 1 499 ? 8.68 -22.375 20.281 1 98.19 499 LYS B O 1
ATOM 8510 N N . TYR B 1 500 ? 9.688 -20.828 19 1 98.12 500 TYR B N 1
ATOM 8511 C CA . TYR B 1 500 ? 10.523 -21.781 18.266 1 98.12 500 TYR B CA 1
ATOM 8512 C C . TYR B 1 500 ? 11.703 -22.234 19.125 1 98.12 500 TYR B C 1
ATOM 8514 O O . TYR B 1 500 ? 12.406 -21.406 19.719 1 98.12 500 TYR B O 1
ATOM 8522 N N . THR B 1 501 ? 11.992 -23.547 19.219 1 96.06 501 THR B N 1
ATOM 8523 C CA . THR B 1 501 ? 13 -24.062 20.141 1 96.06 501 THR B CA 1
ATOM 8524 C C . THR B 1 501 ? 14.289 -24.406 19.391 1 96.06 501 THR B C 1
ATOM 8526 O O . THR B 1 501 ? 15.281 -24.781 20.016 1 96.06 501 THR B O 1
ATOM 8529 N N . GLY B 1 502 ? 14.289 -24.344 18.062 1 95.56 502 GLY B N 1
ATOM 8530 C CA . GLY B 1 502 ? 15.492 -24.641 17.297 1 95.56 502 GLY B CA 1
ATOM 8531 C C . GLY B 1 502 ? 16.484 -23.484 17.297 1 95.56 502 GLY B C 1
ATOM 8532 O O . GLY B 1 502 ? 16.359 -22.547 18.078 1 95.56 502 GLY B O 1
ATOM 8533 N N . ASP B 1 503 ? 17.484 -23.578 16.5 1 95.81 503 ASP B N 1
ATOM 8534 C CA . ASP B 1 503 ? 18.562 -22.594 16.422 1 95.81 503 ASP B CA 1
ATOM 8535 C C . ASP B 1 503 ? 18.078 -21.312 15.742 1 95.81 503 ASP B C 1
ATOM 8537 O O . ASP B 1 503 ? 17.5 -21.359 14.664 1 95.81 503 ASP B O 1
ATOM 8541 N N . ILE B 1 504 ? 18.297 -20.188 16.344 1 96.38 504 ILE B N 1
ATOM 8542 C CA . ILE B 1 504 ? 17.859 -18.906 15.805 1 96.38 504 ILE B CA 1
ATOM 8543 C C . ILE B 1 504 ? 19.062 -17.969 15.664 1 96.38 504 ILE B C 1
ATOM 8545 O O . ILE B 1 504 ? 18.906 -16.781 15.383 1 96.38 504 ILE B O 1
ATOM 8549 N N . SER B 1 505 ? 20.281 -18.375 15.859 1 96 505 SER B N 1
ATOM 8550 C CA . SER B 1 505 ? 21.469 -17.547 16.062 1 96 505 SER B CA 1
ATOM 8551 C C . SER B 1 505 ? 21.875 -16.844 14.766 1 96 505 SER B C 1
ATOM 8553 O O . SER B 1 505 ? 22.484 -15.766 14.805 1 96 505 SER B O 1
ATOM 8555 N N . ASN B 1 506 ? 21.453 -17.422 13.68 1 96.75 506 ASN B N 1
ATOM 8556 C CA . ASN B 1 506 ? 21.938 -16.891 12.414 1 96.75 506 ASN B CA 1
ATOM 8557 C C . ASN B 1 506 ? 20.859 -16.062 11.703 1 96.75 506 ASN B C 1
ATOM 8559 O O . ASN B 1 506 ? 21.078 -15.562 10.602 1 96.75 506 ASN B O 1
ATOM 8563 N N . ILE B 1 507 ? 19.719 -15.922 12.297 1 98.44 507 ILE B N 1
ATOM 8564 C CA . ILE B 1 507 ? 18.641 -15.18 11.664 1 98.44 507 ILE B CA 1
ATOM 8565 C C . ILE B 1 507 ? 18.922 -13.68 11.734 1 98.44 507 ILE B C 1
ATOM 8567 O O . ILE B 1 507 ? 19.172 -13.141 12.812 1 98.44 507 ILE B O 1
ATOM 8571 N N . THR B 1 508 ? 18.938 -13.008 10.617 1 98.75 508 THR B N 1
ATOM 8572 C CA . THR B 1 508 ? 19.062 -11.555 10.492 1 98.75 508 THR B CA 1
ATOM 8573 C C . THR B 1 508 ? 17.859 -10.977 9.75 1 98.75 508 THR B C 1
ATOM 8575 O O . THR B 1 508 ? 17 -11.711 9.289 1 98.75 508 THR B O 1
ATOM 8578 N N . ILE B 1 509 ? 17.812 -9.688 9.672 1 98.81 509 ILE B N 1
ATOM 8579 C CA . ILE B 1 509 ? 16.75 -9.031 8.914 1 98.81 509 ILE B CA 1
ATOM 8580 C C . ILE B 1 509 ? 16.797 -9.477 7.457 1 98.81 509 ILE B C 1
ATOM 8582 O O . ILE B 1 509 ? 15.773 -9.82 6.867 1 98.81 509 ILE B O 1
ATOM 8586 N N . ALA B 1 510 ? 17.984 -9.531 6.855 1 98.75 510 ALA B N 1
ATOM 8587 C CA . ALA B 1 510 ? 18.141 -9.891 5.449 1 98.75 510 ALA B CA 1
ATOM 8588 C C . ALA B 1 510 ? 17.719 -11.328 5.191 1 98.75 510 ALA B C 1
ATOM 8590 O O . ALA B 1 510 ? 17.047 -11.617 4.199 1 98.75 510 ALA B O 1
ATOM 8591 N N . THR B 1 511 ? 18.125 -12.242 6.047 1 98.62 511 THR B N 1
ATOM 8592 C CA . THR B 1 511 ? 17.781 -13.648 5.84 1 98.62 511 THR B CA 1
ATOM 8593 C C . THR B 1 511 ? 16.281 -13.875 6.031 1 98.62 511 THR B C 1
ATOM 8595 O O . THR B 1 511 ? 15.688 -14.719 5.355 1 98.62 511 THR B O 1
ATOM 8598 N N . GLU B 1 512 ? 15.68 -13.125 6.957 1 98.69 512 GLU B N 1
ATOM 8599 C CA . GLU B 1 512 ? 14.234 -13.242 7.16 1 98.69 512 GLU B CA 1
ATOM 8600 C C . GLU B 1 512 ? 13.469 -12.695 5.961 1 98.69 512 GLU B C 1
ATOM 8602 O O . GLU B 1 512 ? 12.406 -13.203 5.613 1 98.69 512 GLU B O 1
ATOM 8607 N N . LEU B 1 513 ? 13.992 -11.641 5.414 1 98.94 513 LEU B N 1
ATOM 8608 C CA . LEU B 1 513 ? 13.375 -11.117 4.199 1 98.94 513 LEU B CA 1
ATOM 8609 C C . LEU B 1 513 ? 13.516 -12.109 3.051 1 98.94 513 LEU B C 1
ATOM 8611 O O . LEU B 1 513 ? 12.594 -12.266 2.244 1 98.94 513 LEU B O 1
ATOM 8615 N N . ASN B 1 514 ? 14.664 -12.781 2.922 1 98.88 514 ASN B N 1
ATOM 8616 C CA . ASN B 1 514 ? 14.805 -13.852 1.943 1 98.88 514 ASN B CA 1
ATOM 8617 C C . ASN B 1 514 ? 13.758 -14.938 2.148 1 98.88 514 ASN B C 1
ATOM 8619 O O . ASN B 1 514 ? 13.148 -15.414 1.187 1 98.88 514 ASN B O 1
ATOM 8623 N N . LYS B 1 515 ? 13.586 -15.344 3.354 1 98.69 515 LYS B N 1
ATOM 8624 C CA . LYS B 1 515 ? 12.609 -16.391 3.674 1 98.69 515 LYS B CA 1
ATOM 8625 C C . LYS B 1 515 ? 11.195 -15.945 3.307 1 98.69 515 LYS B C 1
ATOM 8627 O O . LYS B 1 515 ? 10.406 -16.75 2.797 1 98.69 515 LYS B O 1
ATOM 8632 N N . LEU B 1 516 ? 10.875 -14.656 3.594 1 98.88 516 LEU B N 1
ATOM 8633 C CA . LEU B 1 516 ? 9.578 -14.125 3.195 1 98.88 516 LEU B CA 1
ATOM 8634 C C . LEU B 1 516 ? 9.367 -14.273 1.692 1 98.88 516 LEU B C 1
ATOM 8636 O O . LEU B 1 516 ? 8.312 -14.727 1.252 1 98.88 516 LEU B O 1
ATOM 8640 N N . ALA B 1 517 ? 10.352 -13.859 0.927 1 98.88 517 ALA B N 1
ATOM 8641 C CA . ALA B 1 517 ? 10.25 -13.953 -0.527 1 98.88 517 ALA B CA 1
ATOM 8642 C C . ALA B 1 517 ? 10.039 -15.391 -0.974 1 98.88 517 ALA B C 1
ATOM 8644 O O . ALA B 1 517 ? 9.188 -15.664 -1.827 1 98.88 517 ALA B O 1
ATOM 8645 N N . SER B 1 518 ? 10.773 -16.281 -0.405 1 98.62 518 SER B N 1
ATOM 8646 C CA . SER B 1 518 ? 10.656 -17.688 -0.757 1 98.62 518 SER B CA 1
ATOM 8647 C C . SER B 1 518 ? 9.297 -18.25 -0.35 1 98.62 518 SER B C 1
ATOM 8649 O O . SER B 1 518 ? 8.688 -19.016 -1.102 1 98.62 518 SER B O 1
ATOM 8651 N N . ASN B 1 519 ? 8.867 -17.891 0.885 1 98.88 519 ASN B N 1
ATOM 8652 C CA . ASN B 1 519 ? 7.551 -18.328 1.32 1 98.88 519 ASN B CA 1
ATOM 8653 C C . ASN B 1 519 ? 6.461 -17.891 0.343 1 98.88 519 ASN B C 1
ATOM 8655 O O . ASN B 1 519 ? 5.613 -18.703 -0.045 1 98.88 519 ASN B O 1
ATOM 8659 N N . VAL B 1 520 ? 6.508 -16.656 -0.066 1 98.75 520 VAL B N 1
ATOM 8660 C CA . VAL B 1 520 ? 5.484 -16.094 -0.95 1 98.75 520 VAL B CA 1
ATOM 8661 C C . VAL B 1 520 ? 5.547 -16.797 -2.309 1 98.75 520 VAL B C 1
ATOM 8663 O O . VAL B 1 520 ? 4.516 -17.172 -2.867 1 98.75 520 VAL B O 1
ATOM 8666 N N . ALA B 1 521 ? 6.73 -16.984 -2.826 1 98.44 521 ALA B N 1
ATOM 8667 C CA . ALA B 1 521 ? 6.895 -17.641 -4.121 1 98.44 521 ALA B CA 1
ATOM 8668 C C . ALA B 1 521 ? 6.449 -19.094 -4.062 1 98.44 521 ALA B C 1
ATOM 8670 O O . ALA B 1 521 ? 5.723 -19.578 -4.938 1 98.44 521 ALA B O 1
ATOM 8671 N N . ILE B 1 522 ? 6.797 -19.812 -3.037 1 98.25 522 ILE B N 1
ATOM 8672 C CA . ILE B 1 522 ? 6.539 -21.25 -2.922 1 98.25 522 ILE B CA 1
ATOM 8673 C C . ILE B 1 522 ? 5.082 -21.484 -2.527 1 98.25 522 ILE B C 1
ATOM 8675 O O . ILE B 1 522 ? 4.523 -22.547 -2.785 1 98.25 522 ILE B O 1
ATOM 8679 N N . ALA B 1 523 ? 4.449 -20.438 -1.917 1 98.69 523 ALA B N 1
ATOM 8680 C CA . ALA B 1 523 ? 3.023 -20.516 -1.616 1 98.69 523 ALA B CA 1
ATOM 8681 C C . ALA B 1 523 ? 2.221 -20.891 -2.859 1 98.69 523 ALA B C 1
ATOM 8683 O O . ALA B 1 523 ? 1.291 -21.688 -2.787 1 98.69 523 ALA B O 1
ATOM 8684 N N . ARG B 1 524 ? 2.605 -20.312 -3.951 1 97.69 524 ARG B N 1
ATOM 8685 C CA . ARG B 1 524 ? 1.905 -20.578 -5.203 1 97.69 524 ARG B CA 1
ATOM 8686 C C . ARG B 1 524 ? 2.215 -21.984 -5.715 1 97.69 524 ARG B C 1
ATOM 8688 O O . ARG B 1 524 ? 1.395 -22.594 -6.402 1 97.69 524 ARG B O 1
ATOM 8695 N N . ASN B 1 525 ? 3.42 -22.484 -5.387 1 98.5 525 ASN B N 1
ATOM 8696 C CA . ASN B 1 525 ? 3.736 -23.875 -5.695 1 98.5 525 ASN B CA 1
ATOM 8697 C C . ASN B 1 525 ? 2.893 -24.844 -4.867 1 98.5 525 ASN B C 1
ATOM 8699 O O . ASN B 1 525 ? 2.438 -25.875 -5.375 1 98.5 525 ASN B O 1
ATOM 8703 N N . PHE B 1 526 ? 2.686 -24.5 -3.602 1 98.75 526 PHE B N 1
ATOM 8704 C CA . PHE B 1 526 ?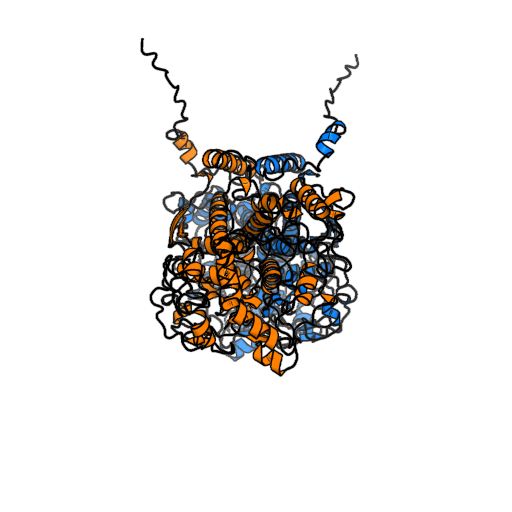 1.814 -25.297 -2.744 1 98.75 526 PHE B CA 1
ATOM 8705 C C . PHE B 1 526 ? 0.399 -25.344 -3.307 1 98.75 526 PHE B C 1
ATOM 8707 O O . PHE B 1 526 ? -0.303 -26.344 -3.15 1 98.75 526 PHE B O 1
ATOM 8714 N N . ALA B 1 527 ? 0.026 -24.25 -3.975 1 98.62 527 ALA B N 1
ATOM 8715 C CA . ALA B 1 527 ? -1.305 -24.172 -4.574 1 98.62 527 ALA B CA 1
ATOM 8716 C C . ALA B 1 527 ? -1.385 -25.031 -5.836 1 98.62 527 ALA B C 1
ATOM 8718 O O . ALA B 1 527 ? -2.479 -25.328 -6.324 1 98.62 527 ALA B O 1
ATOM 8719 N N . GLY B 1 528 ? -0.204 -25.391 -6.383 1 98.5 528 GLY B N 1
ATOM 8720 C CA . GLY B 1 528 ? -0.13 -26.219 -7.57 1 98.5 528 GLY B CA 1
ATOM 8721 C C . GLY B 1 528 ? -0.109 -25.438 -8.859 1 98.5 528 GLY B C 1
ATOM 8722 O O . GLY B 1 528 ? -0.425 -25.969 -9.93 1 98.5 528 GLY B O 1
ATOM 8723 N N . ILE B 1 529 ? 0.3 -24.125 -8.758 1 98.12 529 ILE B N 1
ATOM 8724 C CA . ILE B 1 529 ? 0.061 -23.328 -9.961 1 98.12 529 ILE B CA 1
ATOM 8725 C C . ILE B 1 529 ? 1.386 -22.797 -10.5 1 98.12 529 ILE B C 1
ATOM 8727 O O . ILE B 1 529 ? 1.415 -22.109 -11.516 1 98.12 529 ILE B O 1
ATOM 8731 N N . HIS B 1 530 ? 2.521 -23.062 -9.828 1 98.56 530 HIS B N 1
ATOM 8732 C CA . HIS B 1 530 ? 3.834 -22.672 -10.336 1 98.56 530 HIS B CA 1
ATOM 8733 C C . HIS B 1 530 ? 4.875 -23.75 -10.047 1 98.56 530 HIS B C 1
ATOM 8735 O O . HIS B 1 530 ? 4.605 -24.703 -9.305 1 98.56 530 HIS B O 1
ATOM 8741 N N . TYR B 1 531 ? 6.066 -23.594 -10.734 1 98.19 531 TYR B N 1
ATOM 8742 C CA . TYR B 1 531 ? 7.219 -24.469 -10.594 1 98.19 531 TYR B CA 1
ATOM 8743 C C . TYR B 1 531 ? 8.297 -23.828 -9.734 1 98.19 531 TYR B C 1
ATOM 8745 O O . TYR B 1 531 ? 8.266 -22.625 -9.5 1 98.19 531 TYR B O 1
ATOM 8753 N N . ARG B 1 532 ? 9.25 -24.641 -9.297 1 97.12 532 ARG B N 1
ATOM 8754 C CA . ARG B 1 532 ? 10.367 -24.125 -8.508 1 97.12 532 ARG B CA 1
ATOM 8755 C C . ARG B 1 532 ? 11.141 -23.062 -9.289 1 97.12 532 ARG B C 1
ATOM 8757 O O . ARG B 1 532 ? 11.484 -22.016 -8.742 1 97.12 532 ARG B O 1
ATOM 8764 N N . THR B 1 533 ? 11.445 -23.328 -10.562 1 97.12 533 THR B N 1
ATOM 8765 C CA . THR B 1 533 ? 12.227 -22.391 -11.352 1 97.12 533 THR B CA 1
ATOM 8766 C C . THR B 1 533 ? 11.477 -21.078 -11.531 1 97.12 533 THR B C 1
ATOM 8768 O O . THR B 1 533 ? 12.094 -20 -11.539 1 97.12 533 THR B O 1
ATOM 8771 N N . ASP B 1 534 ? 10.109 -21.109 -11.688 1 97.94 534 ASP B N 1
ATOM 8772 C CA . ASP B 1 534 ? 9.312 -19.875 -11.75 1 97.94 534 ASP B CA 1
ATOM 8773 C C . ASP B 1 534 ? 9.547 -19.016 -10.523 1 97.94 534 ASP B C 1
ATOM 8775 O O . ASP B 1 534 ? 9.648 -17.781 -10.633 1 97.94 534 ASP B O 1
ATOM 8779 N N . ALA B 1 535 ? 9.602 -19.688 -9.383 1 98 535 ALA B N 1
ATOM 8780 C CA . ALA B 1 535 ? 9.75 -19.016 -8.102 1 98 535 ALA B CA 1
ATOM 8781 C C . ALA B 1 535 ? 11.141 -18.391 -7.961 1 98 535 ALA B C 1
ATOM 8783 O O . ALA B 1 535 ? 11.273 -17.188 -7.727 1 98 535 ALA B O 1
ATOM 8784 N N . VAL B 1 536 ? 12.18 -19.219 -8.164 1 97.31 536 VAL B N 1
ATOM 8785 C CA . VAL B 1 536 ? 13.547 -18.781 -7.875 1 97.31 536 VAL B CA 1
ATOM 8786 C C . VAL B 1 536 ? 13.984 -17.734 -8.883 1 97.31 536 VAL B C 1
ATOM 8788 O O . VAL B 1 536 ? 14.508 -16.688 -8.5 1 97.31 536 VAL B O 1
ATOM 8791 N N . ARG B 1 537 ? 13.758 -17.969 -10.141 1 97.62 537 ARG B N 1
ATOM 8792 C CA . ARG B 1 537 ? 14.164 -17 -11.156 1 97.62 537 ARG B CA 1
ATOM 8793 C C . ARG B 1 537 ? 13.344 -15.719 -11.062 1 97.62 537 ARG B C 1
ATOM 8795 O O . ARG B 1 537 ? 13.844 -14.633 -11.352 1 97.62 537 ARG B O 1
ATOM 8802 N N . GLY B 1 538 ? 12.047 -15.906 -10.617 1 98.19 538 GLY B N 1
ATOM 8803 C CA . GLY B 1 538 ? 11.25 -14.719 -10.359 1 98.19 538 GLY B CA 1
ATOM 8804 C C . GLY B 1 538 ? 11.859 -13.812 -9.297 1 98.19 538 GLY B C 1
ATOM 8805 O O . GLY B 1 538 ? 11.945 -12.602 -9.484 1 98.19 538 GLY B O 1
ATOM 8806 N N . ILE B 1 539 ? 12.289 -14.367 -8.219 1 98.56 539 ILE B N 1
ATOM 8807 C CA . ILE B 1 539 ? 12.891 -13.609 -7.129 1 98.56 539 ILE B CA 1
ATOM 8808 C C . ILE B 1 539 ? 14.172 -12.938 -7.621 1 98.56 539 ILE B C 1
ATOM 8810 O O . ILE B 1 539 ? 14.398 -11.75 -7.359 1 98.56 539 ILE B O 1
ATOM 8814 N N . LEU B 1 540 ? 14.961 -13.641 -8.375 1 98.12 540 LEU B N 1
ATOM 8815 C CA . LEU B 1 540 ? 16.25 -13.125 -8.836 1 98.12 540 LEU B CA 1
ATOM 8816 C C . LEU B 1 540 ? 16.047 -11.984 -9.828 1 98.12 540 LEU B C 1
ATOM 8818 O O . LEU B 1 540 ? 16.75 -10.977 -9.773 1 98.12 540 LEU B O 1
ATOM 8822 N N . LEU B 1 541 ? 15.141 -12.156 -10.742 1 98.19 541 LEU B N 1
ATOM 8823 C CA . LEU B 1 541 ? 14.852 -11.07 -11.672 1 98.19 541 LEU B CA 1
ATOM 8824 C C . LEU B 1 541 ? 14.281 -9.859 -10.938 1 98.19 541 LEU B C 1
ATOM 8826 O O . LEU B 1 541 ? 14.609 -8.719 -11.266 1 98.19 541 LEU B O 1
ATOM 8830 N N . GLY B 1 542 ? 13.367 -10.117 -9.961 1 98.69 542 GLY B N 1
ATOM 8831 C CA . GLY B 1 542 ? 12.836 -9.039 -9.141 1 98.69 542 GLY B CA 1
ATOM 8832 C C . GLY B 1 542 ? 13.922 -8.227 -8.461 1 98.69 542 GLY B C 1
ATOM 8833 O O . GLY B 1 542 ? 13.82 -7 -8.375 1 98.69 542 GLY B O 1
ATOM 8834 N N . GLU B 1 543 ? 14.938 -8.898 -7.992 1 98.69 543 GLU B N 1
ATOM 8835 C CA . GLU B 1 543 ? 16.078 -8.234 -7.359 1 98.69 543 GLU B CA 1
ATOM 8836 C C . GLU B 1 543 ? 16.766 -7.277 -8.328 1 98.69 543 GLU B C 1
ATOM 8838 O O . GLU B 1 543 ? 17.062 -6.137 -7.965 1 98.69 543 GLU B O 1
ATOM 8843 N N . LEU B 1 544 ? 16.984 -7.703 -9.547 1 97.88 544 LEU B N 1
ATOM 8844 C CA . LEU B 1 544 ? 17.625 -6.867 -10.547 1 97.88 544 LEU B CA 1
ATOM 8845 C C . LEU B 1 544 ? 16.766 -5.656 -10.891 1 97.88 544 LEU B C 1
ATOM 8847 O O . LEU B 1 544 ? 17.281 -4.547 -11.055 1 97.88 544 LEU B O 1
ATOM 8851 N N . ILE B 1 545 ? 15.469 -5.855 -11 1 98.25 545 ILE B N 1
ATOM 8852 C CA . ILE B 1 545 ? 14.531 -4.781 -11.297 1 98.25 545 ILE B CA 1
ATOM 8853 C C . ILE B 1 545 ? 14.586 -3.73 -10.188 1 98.25 545 ILE B C 1
ATOM 8855 O O . ILE B 1 545 ? 14.641 -2.531 -10.469 1 98.25 545 ILE B O 1
ATOM 8859 N N . ALA B 1 546 ? 14.586 -4.164 -8.945 1 98.81 546 ALA B N 1
ATOM 8860 C CA . ALA B 1 546 ? 14.609 -3.264 -7.797 1 98.81 546 ALA B CA 1
ATOM 8861 C C . ALA B 1 546 ? 15.891 -2.43 -7.781 1 98.81 546 ALA B C 1
ATOM 8863 O O . ALA B 1 546 ? 15.859 -1.247 -7.434 1 98.81 546 ALA B O 1
ATOM 8864 N N . ILE B 1 547 ? 16.984 -3.051 -8.102 1 98.06 547 ILE B N 1
ATOM 8865 C CA . ILE B 1 547 ? 18.266 -2.375 -8.109 1 98.06 547 ILE B CA 1
ATOM 8866 C C . ILE B 1 547 ? 18.25 -1.233 -9.125 1 98.06 547 ILE B C 1
ATOM 8868 O O . ILE B 1 547 ? 18.641 -0.107 -8.805 1 98.06 547 ILE B O 1
ATOM 8872 N N . ASP B 1 548 ? 17.797 -1.461 -10.281 1 96.25 548 ASP B N 1
ATOM 8873 C CA . ASP B 1 548 ? 17.766 -0.428 -11.312 1 96.25 548 ASP B CA 1
ATOM 8874 C C . ASP B 1 548 ? 16.734 0.648 -10.984 1 96.25 548 ASP B C 1
ATOM 8876 O O . ASP B 1 548 ? 16.969 1.832 -11.242 1 96.25 548 ASP B O 1
ATOM 8880 N N . TYR B 1 549 ? 15.609 0.223 -10.508 1 97.38 549 TYR B N 1
ATOM 8881 C CA . TYR B 1 549 ? 14.586 1.163 -10.055 1 97.38 549 TYR B CA 1
ATOM 8882 C C . TYR B 1 549 ? 15.156 2.125 -9.016 1 97.38 549 TYR B C 1
ATOM 8884 O O . TYR B 1 549 ? 14.984 3.342 -9.133 1 97.38 549 TYR B O 1
ATOM 8892 N N . MET B 1 550 ? 15.82 1.579 -8.023 1 98.12 550 MET B N 1
ATOM 8893 C CA . MET B 1 550 ? 16.312 2.393 -6.918 1 98.12 550 MET B CA 1
ATOM 8894 C C . MET B 1 550 ? 17.453 3.303 -7.379 1 98.12 550 MET B C 1
ATOM 8896 O O . MET B 1 550 ? 17.609 4.418 -6.875 1 98.12 550 MET B O 1
ATOM 8900 N N . ARG B 1 551 ? 18.281 2.869 -8.367 1 96.62 551 ARG B N 1
ATOM 8901 C CA . ARG B 1 551 ? 19.297 3.758 -8.938 1 96.62 551 ARG B CA 1
ATOM 8902 C C . ARG B 1 551 ? 18.641 5.008 -9.531 1 96.62 551 ARG B C 1
ATOM 8904 O O . ARG B 1 551 ? 19.172 6.113 -9.375 1 96.62 551 ARG B O 1
ATOM 8911 N N . ASP B 1 552 ? 17.547 4.777 -10.234 1 94.75 552 ASP B N 1
ATOM 8912 C CA . ASP B 1 552 ? 16.812 5.906 -10.805 1 94.75 552 ASP B CA 1
ATOM 8913 C C . ASP B 1 552 ? 16.188 6.762 -9.703 1 94.75 552 ASP B C 1
ATOM 8915 O O . ASP B 1 552 ? 16.203 7.992 -9.781 1 94.75 552 ASP B O 1
ATOM 8919 N N . MET B 1 553 ? 15.602 6.121 -8.703 1 95.25 553 MET B N 1
ATOM 8920 C CA . MET B 1 553 ? 14.961 6.84 -7.605 1 95.25 553 MET B CA 1
ATOM 8921 C C . MET B 1 553 ? 15.969 7.723 -6.867 1 95.25 553 MET B C 1
ATOM 8923 O O . MET B 1 553 ? 15.641 8.836 -6.465 1 95.25 553 MET B O 1
ATOM 8927 N N . LEU B 1 554 ? 17.172 7.227 -6.719 1 95.38 554 LEU B N 1
ATOM 8928 C CA . LEU B 1 554 ? 18.219 7.977 -6.039 1 95.38 554 LEU B CA 1
ATOM 8929 C C . LEU B 1 554 ? 18.578 9.234 -6.816 1 95.38 554 LEU B C 1
ATOM 8931 O O . LEU B 1 554 ? 19.031 10.227 -6.23 1 95.38 554 LEU B O 1
ATOM 8935 N N . CYS B 1 555 ? 18.328 9.266 -8.141 1 93.69 555 CYS B N 1
ATOM 8936 C CA . CYS B 1 555 ? 18.578 10.445 -8.961 1 93.69 555 CYS B CA 1
ATOM 8937 C C . CYS B 1 555 ? 17.594 11.562 -8.625 1 93.69 555 CYS B C 1
ATOM 8939 O O . CYS B 1 555 ? 17.875 12.734 -8.891 1 93.69 555 CYS B O 1
ATOM 8941 N N . THR B 1 556 ? 16.422 11.195 -8.07 1 93.38 556 THR B N 1
ATOM 8942 C CA . THR B 1 556 ? 15.391 12.18 -7.789 1 93.38 556 THR B CA 1
ATOM 8943 C C . THR B 1 556 ? 15.617 12.844 -6.434 1 93.38 556 THR B C 1
ATOM 8945 O O . THR B 1 556 ? 14.984 13.852 -6.113 1 93.38 556 THR B O 1
ATOM 8948 N N . MET B 1 557 ? 16.484 12.32 -5.613 1 93.88 557 MET B N 1
ATOM 8949 C CA . MET B 1 557 ? 16.812 12.828 -4.285 1 93.88 557 MET B CA 1
ATOM 8950 C C . MET B 1 557 ? 18.031 13.742 -4.34 1 93.88 557 MET B C 1
ATOM 8952 O O . MET B 1 557 ? 18.859 13.617 -5.238 1 93.88 557 MET B O 1
ATOM 8956 N N . ILE B 1 558 ? 18.125 14.641 -3.357 1 92.62 558 ILE B N 1
ATOM 8957 C CA . ILE B 1 558 ? 19.219 15.594 -3.441 1 92.62 558 ILE B CA 1
ATOM 8958 C C . ILE B 1 558 ? 20.141 15.422 -2.236 1 92.62 558 ILE B C 1
ATOM 8960 O O . ILE B 1 558 ? 21.234 15.992 -2.197 1 92.62 558 ILE B O 1
ATOM 8964 N N . GLU B 1 559 ? 19.719 14.664 -1.241 1 94.88 559 GLU B N 1
ATOM 8965 C CA . GLU B 1 559 ? 20.453 14.547 0.01 1 94.88 559 GLU B CA 1
ATOM 8966 C C . GLU B 1 559 ? 21.844 13.953 -0.225 1 94.88 559 GLU B C 1
ATOM 8968 O O . GLU B 1 559 ? 21.984 12.914 -0.883 1 94.88 559 GLU B O 1
ATOM 8973 N N . ASN B 1 560 ? 22.859 14.602 0.321 1 94.56 560 ASN B N 1
ATOM 8974 C CA . ASN B 1 560 ? 24.234 14.117 0.362 1 94.56 560 ASN B CA 1
ATOM 8975 C C . ASN B 1 560 ? 24.656 13.789 1.788 1 94.56 560 ASN B C 1
ATOM 8977 O O . ASN B 1 560 ? 24.016 14.195 2.75 1 94.56 560 ASN B O 1
ATOM 8981 N N . ASN B 1 561 ? 25.75 13.016 1.855 1 95.06 561 ASN B N 1
ATOM 8982 C CA . ASN B 1 561 ? 26.375 12.82 3.164 1 95.06 561 ASN B CA 1
ATOM 8983 C C . ASN B 1 561 ? 26.828 14.141 3.77 1 95.06 561 ASN B C 1
ATOM 8985 O O . ASN B 1 561 ? 27.062 15.117 3.047 1 95.06 561 ASN B O 1
ATOM 8989 N N . ILE B 1 562 ? 26.984 14.141 5.055 1 92.44 562 ILE B N 1
ATOM 8990 C CA . ILE B 1 562 ? 27.344 15.352 5.777 1 92.44 562 ILE B CA 1
ATOM 8991 C C . ILE B 1 562 ? 28.656 15.914 5.215 1 92.44 562 ILE B C 1
ATOM 8993 O O . ILE B 1 562 ? 28.859 17.125 5.191 1 92.44 562 ILE B O 1
ATOM 8997 N N . ASP B 1 563 ? 29.594 15.062 4.723 1 92.12 563 ASP B N 1
ATOM 8998 C CA . ASP B 1 563 ? 30.875 15.484 4.152 1 92.12 563 ASP B CA 1
ATOM 8999 C C . ASP B 1 563 ? 30.734 15.812 2.668 1 92.12 563 ASP B C 1
ATOM 9001 O O . ASP B 1 563 ? 31.734 15.945 1.958 1 92.12 563 ASP B O 1
ATOM 9005 N N . SER B 1 564 ? 29.5 15.797 2.129 1 91.06 564 SER B N 1
ATOM 9006 C CA . SER B 1 564 ? 29.141 16.234 0.787 1 91.06 564 SER B CA 1
ATOM 9007 C C . SER B 1 564 ? 29.422 15.148 -0.247 1 91.06 564 SER B C 1
ATOM 9009 O O . SER B 1 564 ? 29.312 15.391 -1.451 1 91.06 564 SER B O 1
ATOM 9011 N N . THR B 1 565 ? 29.766 14 0.213 1 93.25 565 THR B N 1
ATOM 9012 C CA . THR B 1 565 ? 29.922 12.906 -0.736 1 93.25 565 THR B CA 1
ATOM 9013 C C . THR B 1 565 ? 28.562 12.336 -1.134 1 93.25 565 THR B C 1
ATOM 9015 O O . THR B 1 565 ? 27.578 12.492 -0.403 1 93.25 565 THR B O 1
ATOM 9018 N N . ILE B 1 566 ? 28.547 11.703 -2.295 1 92.25 566 ILE B N 1
ATOM 9019 C CA . ILE B 1 566 ? 27.328 11.062 -2.805 1 92.25 566 ILE B CA 1
ATOM 9020 C C . ILE B 1 566 ? 27.031 9.805 -2.002 1 92.25 566 ILE B C 1
ATOM 9022 O O . ILE B 1 566 ? 27.922 8.984 -1.76 1 92.25 566 ILE B O 1
ATOM 9026 N N . PRO B 1 567 ? 25.75 9.734 -1.618 1 95.31 567 PRO B N 1
ATOM 9027 C CA . PRO B 1 567 ? 25.422 8.531 -0.85 1 95.31 567 PRO B CA 1
ATOM 9028 C C . PRO B 1 567 ? 25.547 7.25 -1.673 1 95.31 567 PRO B C 1
ATOM 9030 O O . PRO B 1 567 ? 25.219 7.234 -2.859 1 95.31 567 PRO B O 1
ATOM 9033 N N . GLU B 1 568 ? 26.031 6.203 -1.072 1 96.88 568 GLU B N 1
ATOM 9034 C CA . GLU B 1 568 ? 26.078 4.84 -1.589 1 96.88 568 GLU B CA 1
ATOM 9035 C C . GLU B 1 568 ? 25.391 3.865 -0.643 1 96.88 568 GLU B C 1
ATOM 9037 O O . GLU B 1 568 ? 25.672 3.84 0.555 1 96.88 568 GLU B O 1
ATOM 9042 N N . ILE B 1 569 ? 24.469 3.129 -1.172 1 98.12 569 ILE B N 1
ATOM 9043 C CA . ILE B 1 569 ? 23.688 2.207 -0.362 1 98.12 569 ILE B CA 1
ATOM 9044 C C . ILE B 1 569 ? 24.172 0.778 -0.582 1 98.12 569 ILE B C 1
ATOM 9046 O O . ILE B 1 569 ? 24.078 0.243 -1.688 1 98.12 569 ILE B O 1
ATOM 9050 N N . LYS B 1 570 ? 24.719 0.206 0.429 1 98.31 570 LYS B N 1
ATOM 9051 C CA . LYS B 1 570 ? 25.188 -1.179 0.404 1 98.31 570 LYS B CA 1
ATOM 9052 C C . LYS B 1 570 ? 24.172 -2.109 1.069 1 98.31 570 LYS B C 1
ATOM 9054 O O . LYS B 1 570 ? 23.656 -1.803 2.145 1 98.31 570 LYS B O 1
ATOM 9059 N N . PHE B 1 571 ? 23.812 -3.236 0.406 1 98.38 571 PHE B N 1
ATOM 9060 C CA . PHE B 1 571 ? 22.859 -4.188 0.958 1 98.38 571 PHE B CA 1
ATOM 9061 C C . PHE B 1 571 ? 23.203 -5.609 0.535 1 98.38 571 PHE B C 1
ATOM 9063 O O . PHE B 1 571 ? 24 -5.812 -0.383 1 98.38 571 PHE B O 1
ATOM 9070 N N . ARG B 1 572 ? 22.656 -6.613 1.224 1 97.44 572 ARG B N 1
ATOM 9071 C CA . ARG B 1 572 ? 22.828 -8.023 0.874 1 97.44 572 ARG B CA 1
ATOM 9072 C C . ARG B 1 572 ? 21.828 -8.445 -0.194 1 97.44 572 ARG B C 1
ATOM 9074 O O . ARG B 1 572 ? 20.625 -8.242 -0.039 1 97.44 572 ARG B O 1
ATOM 9081 N N . LYS B 1 573 ? 22.359 -9.07 -1.18 1 97.94 573 LYS B N 1
ATOM 9082 C CA . LYS B 1 573 ? 21.5 -9.656 -2.211 1 97.94 573 LYS B CA 1
ATOM 9083 C C . LYS B 1 573 ? 20.891 -10.969 -1.739 1 97.94 573 LYS B C 1
ATOM 9085 O O . LYS B 1 573 ? 21.203 -11.453 -0.653 1 97.94 573 LYS B O 1
ATOM 9090 N N . TYR B 1 574 ? 20.047 -11.516 -2.561 1 97.81 574 TYR B N 1
ATOM 9091 C CA . TYR B 1 574 ? 19.312 -12.742 -2.25 1 97.81 574 TYR B CA 1
ATOM 9092 C C . TYR B 1 574 ? 20.281 -13.898 -2.004 1 97.81 574 TYR B C 1
ATOM 9094 O O . TYR B 1 574 ? 20.031 -14.766 -1.169 1 97.81 574 TYR B O 1
ATOM 9102 N N . ASP B 1 575 ? 21.422 -13.898 -2.641 1 95.81 575 ASP B N 1
ATOM 9103 C CA . ASP B 1 575 ? 22.406 -14.984 -2.525 1 95.81 575 ASP B CA 1
ATOM 9104 C C . ASP B 1 575 ? 23.391 -14.719 -1.4 1 95.81 575 ASP B C 1
ATOM 9106 O O . ASP B 1 575 ? 24.344 -15.477 -1.205 1 95.81 575 ASP B O 1
ATOM 9110 N N . GLY B 1 576 ? 23.25 -13.578 -0.741 1 96 576 GLY B N 1
ATOM 9111 C CA . GLY B 1 576 ? 24.094 -13.273 0.413 1 96 576 GLY B CA 1
ATOM 9112 C C . GLY B 1 576 ? 25.266 -12.367 0.085 1 96 576 GLY B C 1
ATOM 9113 O O . GLY B 1 576 ? 25.891 -11.812 0.985 1 96 576 GLY B O 1
ATOM 9114 N N . THR B 1 577 ? 25.516 -12.141 -1.196 1 97.25 577 THR B N 1
ATOM 9115 C CA . THR B 1 577 ? 26.594 -11.242 -1.57 1 97.25 577 THR B CA 1
ATOM 9116 C C . THR B 1 577 ? 26.172 -9.781 -1.42 1 97.25 577 THR B C 1
ATOM 9118 O O . THR B 1 577 ? 24.969 -9.492 -1.347 1 97.25 577 THR B O 1
ATOM 9121 N N . PHE B 1 578 ? 27.172 -8.898 -1.377 1 97.38 578 PHE B N 1
ATOM 9122 C CA . PHE B 1 578 ? 26.891 -7.477 -1.227 1 97.38 578 PHE B CA 1
ATOM 9123 C C . PHE B 1 578 ? 26.781 -6.797 -2.586 1 97.38 578 PHE B C 1
ATOM 9125 O O . PHE B 1 578 ? 27.469 -7.184 -3.533 1 97.38 578 PHE B O 1
ATOM 9132 N N . GLU B 1 579 ? 25.875 -5.902 -2.656 1 97.56 579 GLU B N 1
ATOM 9133 C CA . GLU B 1 579 ? 25.75 -4.961 -3.768 1 97.56 579 GLU B CA 1
ATOM 9134 C C . GLU B 1 579 ? 25.719 -3.52 -3.27 1 97.56 579 GLU B C 1
ATOM 9136 O O . GLU B 1 579 ? 25.188 -3.244 -2.191 1 97.56 579 GLU B O 1
ATOM 9141 N N . THR B 1 580 ? 26.391 -2.639 -3.932 1 97.81 580 THR B N 1
ATOM 9142 C CA . THR B 1 580 ? 26.359 -1.211 -3.637 1 97.81 580 THR B CA 1
ATOM 9143 C C . THR B 1 580 ? 25.75 -0.431 -4.801 1 97.81 580 THR B C 1
ATOM 9145 O O . THR B 1 580 ? 26.141 -0.626 -5.953 1 97.81 580 THR B O 1
ATOM 9148 N N . ILE B 1 581 ? 24.812 0.44 -4.453 1 97.31 581 ILE B N 1
ATOM 9149 C CA . ILE B 1 581 ? 24.219 1.222 -5.531 1 97.31 581 ILE B CA 1
ATOM 9150 C C . ILE B 1 581 ? 24.344 2.711 -5.223 1 97.31 581 ILE B C 1
ATOM 9152 O O . ILE B 1 581 ? 24.469 3.102 -4.059 1 97.31 581 ILE B O 1
ATOM 9156 N N . LYS B 1 582 ? 24.406 3.465 -6.215 1 95.12 582 LYS B N 1
ATOM 9157 C CA . LYS B 1 582 ? 24.328 4.922 -6.195 1 95.12 582 LYS B CA 1
ATOM 9158 C C . LYS B 1 582 ? 23.422 5.43 -7.32 1 95.12 582 LYS B C 1
ATOM 9160 O O . LYS B 1 582 ? 22.953 4.648 -8.148 1 95.12 582 LYS B O 1
ATOM 9165 N N . ALA B 1 583 ? 23.109 6.688 -7.324 1 94.19 583 ALA B N 1
ATOM 9166 C CA . ALA B 1 583 ? 22.281 7.281 -8.367 1 94.19 583 ALA B CA 1
ATOM 9167 C C . ALA B 1 583 ? 22.844 6.984 -9.75 1 94.19 583 ALA B C 1
ATOM 9169 O O . ALA B 1 583 ? 24.062 7.027 -9.961 1 94.19 583 ALA B O 1
ATOM 9170 N N . THR B 1 584 ? 21.922 6.719 -10.695 1 91.25 584 THR B N 1
ATOM 9171 C CA . THR B 1 584 ? 22.297 6.355 -12.055 1 91.25 584 THR B CA 1
ATOM 9172 C C . THR B 1 584 ? 23.219 7.402 -12.664 1 91.25 584 THR B C 1
ATOM 9174 O O . THR B 1 584 ? 24.156 7.066 -13.391 1 91.25 584 THR B O 1
ATOM 9177 N N . ILE B 1 585 ? 23.031 8.547 -12.344 1 88.81 585 ILE B N 1
ATOM 9178 C CA . ILE B 1 585 ? 23.734 9.656 -12.969 1 88.81 585 ILE B CA 1
ATOM 9179 C C . ILE B 1 585 ? 25.203 9.656 -12.508 1 88.81 585 ILE B C 1
ATOM 9181 O O . ILE B 1 585 ? 26.031 10.344 -13.094 1 88.81 585 ILE B O 1
ATOM 9185 N N . TYR B 1 586 ? 25.5 8.844 -11.469 1 86.06 586 TYR B N 1
ATOM 9186 C CA . TYR B 1 586 ? 26.875 8.75 -10.984 1 86.06 586 TYR B CA 1
ATOM 9187 C C . TYR B 1 586 ? 27.484 7.406 -11.344 1 86.06 586 TYR B C 1
ATOM 9189 O O . TYR B 1 586 ? 28.562 7.047 -10.836 1 86.06 586 TYR B O 1
ATOM 9197 N N . MET B 1 587 ? 26.703 6.594 -12.055 1 80.31 587 MET B N 1
ATOM 9198 C CA . MET B 1 587 ? 27.188 5.277 -12.445 1 80.31 587 MET B CA 1
ATOM 9199 C C . MET B 1 587 ? 28.219 5.395 -13.57 1 80.31 587 MET B C 1
ATOM 9201 O O . MET B 1 587 ? 28.094 6.266 -14.438 1 80.31 587 MET B O 1
#

Organism: NCBI:txid2126985

pLDDT: mean 92.79, std 14.88, range [22.42, 98.94]

Secondary structure (DSSP, 8-state):
-------------TTGGGSS--GGG-TTTT-HHHHHHHHHHHHHHHH----------HHHHHTTTTTTTTB--TTS-B-TTT--BS-HHHHHHHHHHHHTT-HHHHHHPPPSTT----EE-GGGGG---SSS--GGGS--PPPPPTTSHHHHHHHHHHHHHHHTTTS-GGGTTT-HHHHHHTSTTTTT-HHHHHH-TT-SS-TTPPP-TTTTT---STTTTSSSSS-GGGTSPEEETTEEE---EEEEPPHHHHHHHT--S-B--SHHHHHHHHTT-GGGSPPPPPGGGEEEE---SHHHHHHHTTS--TTHHHHHHHHHHHHHTPPBPTTS--BTTEE-SSSTT-HHHHHHHHHHHHHHHHHHHHIIIIIII-BPPHHHHHHHHHHHHTTSS-STTTT---HHHHT-THHHHHHHHHHHHSTT----PPPBSSTT-S-SS-SSS-HHHHHHHHHHHHHHHHB-TTSBGGG-HHHHHTTTTSSTT--EEE-TTSS-EEE--S--TT-BHHHHHHHHHHHHHHHHHHTTS--HHHHHHHHHHHHHHHHHHHHHHHHT-----TTSPPP-EEEE-TTS-EEEE--GGG-/-------------SSSTTSS--TTS-TTTT-HHHHHHHHHHHHHHHH----------HHHHHTTTTTTTTB--TTS-B-TTT--BS-HHHHHHHHHHHHTT-HHHHHH---STT----EE-GGGGG---SSS--GGGS--PPPPPTTSHHHHHHHHHHHHHHHTTTS-GGGTTT-HHHHHHTSTTTTT-HHHHHH-TT-SS-TTPPP-TTTTT---STTTTSSSSS-GGGTSPEEETTEEE---EEEEPPHHHHHHHT--S-B--SHHHHHHHHTT-GGGSPPPPPGGGEEEE---SHHHHHHHTTS--TTHHHHHHHHHHHHHTPPBPTTS--BTTEE-SSSTT-HHHHHHHHHHHHHHHHHHHHIIIIIII-BPPHHHHHHHHHHHHTTSS-STTTT---HHHHTSTHHHHHHHHHHHHSTT----PPPBSSTT-S-SS--SS-HHHHHHHHHHHHHHHHB-TTSBGGG-HHHHHTTTTSSTT--EEE-TTSS-EEE--S--TT-BHHHHHHHHHHHHHHHHHHTTS--HHHHHHHHHHHHHHHHHHHHHHHHT-----TTSPPP-EEEE-TTS-EEEE--GGG-